Protein AF-0000000086678050 (afdb_homodimer)

pLDDT: mean 76.87, std 20.97, range [18.05, 96.56]

Organism: NCBI:txid175570

Nearest PDB structures (foldseek):
  5xap-assembly1_A  TM=6.882E-01  e=6.779E-23  Deinococcus radiodurans R1 = ATCC 13939 = DSM 20539
  3aqp-assembly1_A  TM=6.247E-01  e=2.984E-18  Thermus thermophilus HB8
  7rr7-assembly1_A  TM=3.342E-01  e=1.180E-07  Escherichia coli K-12
  8yr0-assembly1_C  TM=3.520E-01  e=4.865E-07  Acinetobacter baumannii
  4ziw-assembly1_C  TM=3.544E-01  e=8.418E-07  Escherichia coli K-12

Foldseek 3Di:
DDPPPPPPPLVVLQVVLVVVLCVLLCCCQVDDPNDLDFFADCLQQFWKKFKKFFDDLQRDFDDPVLVVVLQVLLVVLVVVVVFPPWDWDDDPGTMIMIITHDPDDPVVSVLSSFQFKKFKWFFDDKFFLPLVPPVPDPPPPDDPDPPDPPPPDDDDPDDPPPPPPDDPPPDPPDDDPPPPPPPSPRNPVLVVLQVVLCVQLPPLLVVLVPQQALVVCDDPNLVNCLSVLVDALCSLLSDAQRSCQNNSSNGLVSLVRHAWPSPNQQQDWHWAWDDDPRGIMITTTHGGQAILVQWAAKDWDQDPVQGIKIKTFGDPVRLVSQLVVQCVLCVVVPDPQVRQWMFIDTTRHTQDIDGRPDRDSGIDMGGHPDDPVRNVSSRSSSNSTRRPTGIDTDDMDGDRSVSSNVLVVVLVVVLVVLLVVLLVVCCVQQPQLSVLLVVLLVSLVSSLSSVSSSCCSPVVDHQYSLLSVLVSVLSVLLSVLSVLLSVQLLVQVLVPDQSLVSLVVSCVVSLVVLVVVLVVQLVVLVVQLVPPDDSSNSSSVSNNVSSVSSNSSCVSPSSSVSNVVSPPPVCRDCVRRSRDDPPPPVVVVVVPVPPVDDPPPPPD/DDPPPPPPPLVVLQVVLVVVLCVLLCCCQVDDPNDLDFFADCLQQFWKKFKKFFDDLQRDFDDPVLVVVLQVLLVVLVVVVVFPDWDWDDDPGTMIMIITHDDDDPVVSVLSSFQFKKFKWFFDDKDFLPLPPPVPDPPPPDDPDPPDPDPPDDDDPDDPDPPPPDPPPPDPPDDDPPPPPPPSPRNPVLVVLQVVLCVQLPPLLVVLVPQQALVVCDDPNLVNCLSVLVDALCSLLSDAQRSCQNNSSNGLVSLVRHAWPSPNQQQDWHWAWDDDPRGIMITTTHGGQAILVQWAAKDWDQDPVQGIKIKTFGDPVRLVSQLVLQCVLCVVVPDDQVRQWMFIDTTRHTQDIDGRPDRDSGIDMGGHPDDPVRNVSSRSSSNSTRRPTGIDTDDMDGDRSVSSNVLVVVLVVVLVVLLVVLLVVCCVQQPQLSVLLVVLLVSLVSSLSSVSSVCCSPVVQHQYSLLSVLVSVLSVLLSVLSVLLSVQLLVQVLVPDASLVSLVVSCVVSLVVLVVVLVVQLVVLVVQLVPPDDSSNSSSVSNNVSSVSSNSSCVSPSSSVSNVVSPPPVCRDCVRRSRDPPPPPVVVVVVPPPPVDDPPPPDD

Sequence (1208 aa):
MAAQPGQIKPSRYFVALALIIVALYGLVFFTGDKKPHPKLGLDLQGGTSMTLSARTPGGGAPSREQMEQARQIISERVDLSGVSEPSVTIDGTRNIVVQVAGSTDPDELRKLVQPAQLRFRKVLASTADSSGEDPEATASASPSGSASASASASPSASASSAAPSQSASASASGAPSGSPSASSTVDPEIQKLRESVVNKLGDVLSIAQQVQDPSQVTGETAAIFEPFKTLTGDEVAVLPAQMQYNIPQISCAKLNQRPPGSIVQPDQEVVACGEENGAPTKFMLDKASVVGEDVGDASFGTDPTNGWVVSLEFKGEGQNKWTKLTSDVYGDGTTPEEQRRVAIVLDNRVVSAPTIQGVIAGDAQIYGSFTKNDVDTLSRQLKYGSLPLSFKIESVDTVSATLGLAALEAGLLAGALGIGLVVLYCLFYYRALGLVVVASLLVSAAAVFASLVLLGRNFGYTLSLAGVAGFIVAIGITADSFVVFFERLKDEVKDGRTVRSAVPRAWSRARRTILSADTVLMLAAAVLYLLAVGGVKGFAFTLGMSTIIDVMVVFLFTHPLVALLSRANAFTSPRFSGLGNVRSDRSAAASATGRSGALRTKESMAAQPGQIKPSRYFVALALIIVALYGLVFFTGDKKPHPKLGLDLQGGTSMTLSARTPGGGAPSREQMEQARQIISERVDLSGVSEPSVTIDGTRNIVVQVAGSTDPDELRKLVQPAQLRFRKVLASTADSSGEDPEATASASPSGSASASASASPSASASSAAPSQSASASASGAPSGSPSASSTVDPEIQKLRESVVNKLGDVLSIAQQVQDPSQVTGETAAIFEPFKTLTGDEVAVLPAQMQYNIPQISCAKLNQRPPGSIVQPDQEVVACGEENGAPTKFMLDKASVVGEDVGDASFGTDPTNGWVVSLEFKGEGQNKWTKLTSDVYGDGTTPEEQRRVAIVLDNRVVSAPTIQGVIAGDAQIYGSFTKNDVDTLSRQLKYGSLPLSFKIESVDTVSATLGLAALEAGLLAGALGIGLVVLYCLFYYRALGLVVVASLLVSAAAVFASLVLLGRNFGYTLSLAGVAGFIVAIGITADSFVVFFERLKDEVKDGRTVRSAVPRAWSRARRTILSADTVLMLAAAVLYLLAVGGVKGFAFTLGMSTIIDVMVVFLFTHPLVALLSRANAFTSPRFSGLGNVRSDRSAAASATGRSGALRTKES

Secondary structure (DSSP, 8-state):
----TT---HHHHHHHHHHHHHHHHHHHHHSTT----PPBPHHHH-EEEEEEEEE-TTSPPPPHHHHHHHHHHHHHHHHHTT-SS-EEEEETTTEEEEEEESS--HHHHHHHHS---EEEEEEEEEEE--SS--TT---------------------------------------------------HHHHHHHHHHHHHHTTHHHHHHT---GGGS-GGGGGGGGGGGG--HHHHHTS-HHHHHH-TTS-HHHHHTSPTTTT--TTS-EEEEEEETTEEEEEEEEEEEEEGGGEEEEEEEEETTTEEEEEEEE-HHHHHHHHHHHHHHHGGGTS-GGG-BEEEEETTEEEE-PBP-S---S-EEEESS--HHHHHHHHHHHHS---SSEEEEEEEEEE-HHHHHHHHHHHHHHHHHHHHHHHHHHHHHHTHHHHHHHHHHHHHHHHHHHHHHHHHHHH---B-HHHHHHHHHHHHHHHHHHHHHHHHHHHHHHTT--HHHHHHHHHHHHHHHHHHHHHHHHHHHHHHHHH--THHHHHHHHHHHHHHHHHHHIIIIIHHHHHHHHHSGGGGSHHHH-----THHHHHHHHHHTT---------/----TT---HHHHHHHHHHHHHHHHHHHHHSTT----PPBPHHHH-EEEEEEEEE-TTSPPPPHHHHHHHHHHHHHHHHHTT-SS-EEEEETTTEEEEEEESS--HHHHHHHHS---EEEEEEEEEEE--SS--TT---------------------------------------------------HHHHHHHHHHHHHHTTHHHHHHT---GGGS-GGGGGGGGGGGG--HHHHHTS-HHHHHH-TTS-HHHHHTSPTTTT--TTS-EEEEEEETTEEEEEEEEEEEEEGGGEEEEEEEEETTTEEEEEEEE-HHHHHHHHHHHHHHHGGGTS-GGG-BEEEEETTEEEE-PBP-S---S-EEEESS--HHHHHHHHHHHHS---SSEEEEEEEEEE-HHHHHHHHHHHHHHHHHHHHHHHHHHHHHHTHHHHHHHHHHHHHHHHHHHHHHHHHHHH---B-HHHHHHHHHHHHHHHHHHHHHHHHHHHHHHTT--HHHHHHHHHHHHHHHHHHHHHHHHHHHHHHHHH--THHHHHHHHHHHHHHHHHHHIIIIIHHHHHHHHHSGGGGSHHHH-----THHHHHHHHHHTT---------

Radius of gyration: 39.39 Å; Cα contacts (8 Å, |Δi|>4): 1979; chains: 2; bounding box: 113×139×96 Å

Solvent-accessible surface area (backbone atoms only — not comparable to full-atom values): 64551 Å² total; per-residue (Å²): 136,72,77,65,89,81,65,79,62,43,62,60,36,43,48,51,48,49,49,51,48,48,50,41,47,44,48,36,52,72,36,90,86,41,56,91,62,57,39,64,18,46,70,32,57,6,10,35,37,34,34,30,34,60,42,43,94,56,57,52,83,61,54,70,66,55,49,52,51,37,42,51,45,44,45,52,53,46,52,71,69,64,53,52,75,66,46,61,44,77,50,84,74,45,31,37,36,40,34,37,46,48,93,62,55,68,68,59,53,51,62,61,65,48,34,52,36,36,33,36,18,44,41,74,45,75,45,72,56,74,54,75,70,64,85,77,61,71,84,68,84,70,79,85,73,84,80,79,82,78,80,82,80,77,84,82,82,86,72,88,68,86,65,82,73,81,77,80,77,74,81,77,75,79,74,82,76,76,71,72,79,67,76,75,68,71,24,67,66,58,53,51,41,51,50,48,47,45,68,69,41,49,71,47,50,63,57,46,70,67,49,86,44,42,83,70,54,48,80,77,54,40,63,68,44,52,62,51,58,73,54,48,23,65,45,55,55,71,46,56,41,63,48,52,60,24,37,56,53,49,29,54,69,45,59,61,49,26,52,56,46,70,59,59,59,41,87,39,62,34,60,33,33,28,70,54,96,79,32,56,25,38,32,37,28,42,44,36,72,34,49,36,83,28,45,56,39,40,42,60,50,78,38,97,87,56,38,36,28,31,40,35,36,54,31,78,70,31,37,54,36,43,25,48,50,33,35,60,41,23,39,92,70,69,44,55,70,89,52,10,26,43,28,37,26,49,50,61,29,32,59,33,63,52,68,52,89,50,69,46,79,68,68,50,72,50,49,42,100,48,49,70,69,50,30,52,50,48,19,52,40,44,41,70,42,37,43,87,51,22,51,39,82,37,30,41,38,35,32,30,44,65,54,6,44,52,49,48,52,32,46,52,48,27,39,52,50,30,50,50,51,47,46,51,50,35,33,71,63,30,33,51,54,19,54,52,48,50,54,45,51,51,53,45,50,52,50,51,51,38,48,45,28,47,38,17,74,73,70,64,45,49,48,31,66,45,23,52,51,22,48,40,52,36,49,27,54,46,49,29,51,50,43,48,38,49,50,39,31,40,49,37,32,68,73,67,41,52,60,61,66,17,45,65,57,24,44,67,55,32,51,54,42,45,51,53,34,49,48,40,38,40,49,35,21,51,35,34,39,73,45,38,65,72,59,51,20,44,19,18,48,37,36,35,51,44,52,54,48,38,55,50,41,45,65,27,41,45,49,32,49,51,55,54,43,38,68,37,71,75,50,72,39,37,87,49,30,49,37,73,79,62,68,66,62,62,64,53,56,61,58,55,69,63,62,76,56,82,79,72,75,75,81,117,136,73,77,66,89,80,64,77,62,42,63,60,34,43,49,51,47,50,49,51,49,50,50,42,48,43,48,37,52,73,36,91,87,41,56,92,62,58,40,65,18,46,68,32,57,6,10,34,37,35,35,30,34,60,42,42,92,57,57,52,82,62,53,71,66,54,50,52,49,37,44,52,47,46,43,52,53,47,53,70,69,66,52,51,74,68,44,64,45,75,51,84,74,46,29,38,36,41,34,36,46,49,95,62,56,68,66,59,52,52,62,61,64,47,33,54,36,35,33,37,19,44,41,75,43,74,46,73,55,74,54,72,70,63,84,76,61,70,83,70,84,71,78,84,73,84,80,79,84,79,80,81,80,76,85,82,80,88,80,83,71,88,67,84,74,81,74,82,76,77,83,78,77,82,75,80,77,76,71,73,80,68,76,75,67,73,23,68,66,59,53,52,41,50,50,49,47,45,70,70,40,49,71,48,51,65,56,46,68,70,47,84,44,44,82,72,53,46,78,79,54,40,62,68,44,51,62,52,58,73,54,48,21,63,44,56,56,72,46,57,41,62,48,54,60,23,38,56,52,48,29,56,70,44,59,60,49,27,53,56,47,69,59,60,60,41,87,40,60,35,58,34,32,30,69,54,98,80,31,55,24,37,32,38,28,40,43,35,71,35,48,35,83,29,45,55,41,40,43,61,49,77,38,95,85,57,38,36,27,30,41,36,36,55,30,78,72,31,37,53,36,44,25,47,50,33,36,62,40,24,39,91,68,70,43,54,70,90,53,10,25,43,29,37,27,48,50,61,28,31,59,35,64,53,67,50,90,52,68,47,78,66,68,50,72,51,47,41,98,48,48,71,69,50,30,52,52,49,19,51,41,44,41,70,42,39,41,87,51,22,50,38,81,36,31,41,38,35,32,31,45,66,56,6,44,53,51,47,52,32,46,53,48,26,42,51,49,30,51,50,51,48,46,50,51,36,32,72,64,30,35,51,56,19,54,51,50,50,53,45,51,51,52,46,50,52,50,50,50,40,48,45,30,46,38,16,74,75,70,65,45,49,48,30,66,45,22,52,51,21,48,41,52,36,50,27,55,47,49,29,51,50,43,48,37,48,48,40,31,40,50,37,35,68,74,67,42,52,60,60,67,16,44,65,56,24,43,68,54,30,50,55,41,45,52,54,35,49,47,41,40,41,49,36,21,52,35,33,39,74,46,38,64,73,57,51,21,45,18,18,47,36,38,36,51,45,51,54,49,37,54,50,40,45,66,27,42,44,49,30,50,52,56,54,43,40,69,37,71,74,50,72,39,39,88,47,30,50,37,75,80,63,67,66,64,60,63,55,59,60,62,58,68,63,65,74,60,79,81,72,74,72,82,123

Structure (mmCIF, N/CA/C/O backbone):
data_AF-0000000086678050-model_v1
#
loop_
_entity.id
_entity.type
_entity.pdbx_description
1 polymer 'Protein translocase subunit SecD'
#
loop_
_atom_site.group_PDB
_atom_site.id
_atom_site.type_symbol
_atom_site.label_atom_id
_atom_site.label_alt_id
_atom_site.label_comp_id
_atom_site.label_asym_id
_atom_site.label_entity_id
_atom_site.label_seq_id
_atom_site.pdbx_PDB_ins_code
_atom_site.Cartn_x
_atom_site.Cartn_y
_atom_site.Cartn_z
_atom_site.occupancy
_atom_site.B_iso_or_equiv
_atom_site.auth_seq_id
_atom_site.auth_comp_id
_atom_site.auth_asym_id
_atom_site.auth_atom_id
_atom_site.pdbx_PDB_model_num
ATOM 1 N N . MET A 1 1 ? -17.703 39.969 50.156 1 22.05 1 MET A N 1
ATOM 2 C CA . MET A 1 1 ? -16.688 40.344 49.188 1 22.05 1 MET A CA 1
ATOM 3 C C . MET A 1 1 ? -16.859 39.594 47.875 1 22.05 1 MET A C 1
ATOM 5 O O . MET A 1 1 ? -16.75 38.344 47.844 1 22.05 1 MET A O 1
ATOM 9 N N . ALA A 1 2 ? -17.672 40 47 1 28.95 2 ALA A N 1
ATOM 10 C CA . ALA A 1 2 ? -18.297 39.438 45.812 1 28.95 2 ALA A CA 1
ATOM 11 C C . ALA A 1 2 ? -17.234 39.031 44.781 1 28.95 2 ALA A C 1
ATOM 13 O O . ALA A 1 2 ? -16.25 39.75 44.594 1 28.95 2 ALA A O 1
ATOM 14 N N . ALA A 1 3 ? -17.234 37.844 44.531 1 39.56 3 ALA A N 1
ATOM 15 C CA . ALA A 1 3 ? -16.281 37.406 43.531 1 39.56 3 ALA A CA 1
ATOM 16 C C . ALA A 1 3 ? -16.297 38.344 42.312 1 39.56 3 ALA A C 1
ATOM 18 O O . ALA A 1 3 ? -17.344 38.688 41.781 1 39.56 3 ALA A O 1
ATOM 19 N N . GLN A 1 4 ? -15.492 39.219 42.25 1 33.66 4 GLN A N 1
ATOM 20 C CA . GLN A 1 4 ? -15.484 40.188 41.156 1 33.66 4 GLN A CA 1
ATOM 21 C C . GLN A 1 4 ? -15.727 39.5 39.812 1 33.66 4 GLN A C 1
ATOM 23 O O . GLN A 1 4 ? -15.273 38.375 39.594 1 33.66 4 GLN A O 1
ATOM 28 N N . PRO A 1 5 ? -16.75 39.719 38.969 1 43.19 5 PRO A N 1
ATOM 29 C CA . PRO A 1 5 ? -17.391 39.031 37.844 1 43.19 5 PRO A CA 1
ATOM 30 C C . PRO A 1 5 ? -16.391 38.375 36.875 1 43.19 5 PRO A C 1
ATOM 32 O O . PRO A 1 5 ? -16.703 37.406 36.219 1 43.19 5 PRO A O 1
ATOM 35 N N . GLY A 1 6 ? -15.203 38.969 36.5 1 44.44 6 GLY A N 1
ATOM 36 C CA . GLY A 1 6 ? -14.297 38.594 35.406 1 44.44 6 GLY A CA 1
ATOM 37 C C . GLY A 1 6 ? -13.32 37.5 35.812 1 44.44 6 GLY A C 1
ATOM 38 O O . GLY A 1 6 ? -12.359 37.25 35.094 1 44.44 6 GLY A O 1
ATOM 39 N N . GLN A 1 7 ? -13.141 37.188 37 1 50.31 7 GLN A N 1
ATOM 40 C CA . GLN A 1 7 ? -12.062 36.281 37.406 1 50.31 7 GLN A CA 1
ATOM 41 C C . GLN A 1 7 ? -12.336 34.844 36.938 1 50.31 7 GLN A C 1
ATOM 43 O O . GLN A 1 7 ? -13.336 34.25 37.375 1 50.31 7 GLN A O 1
ATOM 48 N N . ILE A 1 8 ? -11.891 34.469 35.75 1 62.12 8 ILE A N 1
ATOM 49 C CA . ILE A 1 8 ? -11.984 33.094 35.312 1 62.12 8 ILE A CA 1
ATOM 50 C C . ILE A 1 8 ? -11.539 32.156 36.438 1 62.12 8 ILE A C 1
ATOM 52 O O . ILE A 1 8 ? -10.5 32.375 37.062 1 62.12 8 ILE A O 1
ATOM 56 N N . LYS A 1 9 ? -12.539 31.453 37.094 1 71.94 9 LYS A N 1
ATOM 57 C CA . LYS A 1 9 ? -12.164 30.406 38.062 1 71.94 9 LYS A CA 1
ATOM 58 C C . LYS A 1 9 ? -11.523 29.219 37.344 1 71.94 9 LYS A C 1
ATOM 60 O O . LYS A 1 9 ? -12.219 28.344 36.844 1 71.94 9 LYS A O 1
ATOM 65 N N . PRO A 1 10 ? -10.203 29.156 37.188 1 80.44 10 PRO A N 1
ATOM 66 C CA . PRO A 1 10 ? -9.469 28.141 36.438 1 80.44 10 PRO A CA 1
ATOM 67 C C . PRO A 1 10 ? -9.836 26.719 36.875 1 80.44 10 PRO A C 1
ATOM 69 O O . PRO A 1 10 ? -9.789 25.797 36.062 1 80.44 10 PRO A O 1
ATOM 72 N N . SER A 1 11 ? -10.414 26.594 38.031 1 84.94 11 SER A N 1
ATOM 73 C CA . SER A 1 11 ? -10.727 25.266 38.562 1 84.94 11 SER A CA 1
ATOM 74 C C . SER A 1 11 ? -11.898 24.641 37.812 1 84.94 11 SER A C 1
ATOM 76 O O . SER A 1 11 ? -11.938 23.422 37.594 1 84.94 11 SER A O 1
ATOM 78 N N . ARG A 1 12 ? -12.82 25.469 37.375 1 85.69 12 ARG A N 1
ATOM 79 C CA . ARG A 1 12 ? -13.977 24.938 36.656 1 85.69 12 ARG A CA 1
ATOM 80 C C . ARG A 1 12 ? -13.562 24.344 35.312 1 85.69 12 ARG A C 1
ATOM 82 O O . ARG A 1 12 ? -14.109 23.328 34.875 1 85.69 12 ARG A O 1
ATOM 89 N N . TYR A 1 13 ? -12.594 24.984 34.625 1 87.62 13 TYR A N 1
ATOM 90 C CA . TYR A 1 13 ? -12.117 24.5 33.344 1 87.62 13 TYR A CA 1
ATOM 91 C C . TYR A 1 13 ? -11.344 23.188 33.531 1 87.62 13 TYR A C 1
ATOM 93 O O . TYR A 1 13 ? -11.492 22.266 32.719 1 87.62 13 TYR A O 1
ATOM 101 N N . PHE A 1 14 ? -10.555 23.078 34.594 1 89.31 14 PHE A N 1
ATOM 102 C CA . PHE A 1 14 ? -9.805 21.859 34.875 1 89.31 14 PHE A CA 1
ATOM 103 C C . PHE A 1 14 ? -10.75 20.703 35.188 1 89.31 14 PHE A C 1
ATOM 105 O O . PHE A 1 14 ? -10.516 19.578 34.75 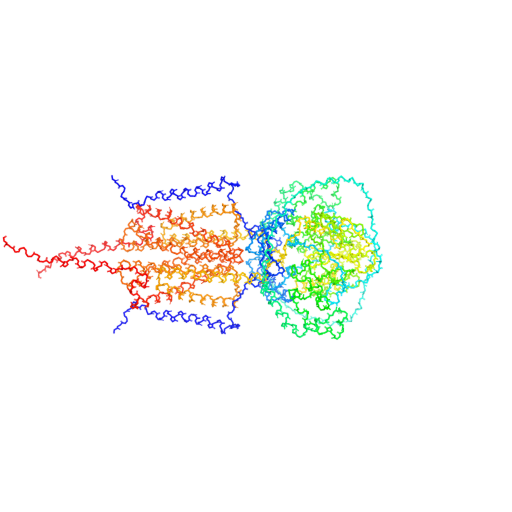1 89.31 14 PHE A O 1
ATOM 112 N N . VAL A 1 15 ? -11.781 21.062 35.906 1 87.62 15 VAL A N 1
ATOM 113 C CA . VAL A 1 15 ? -12.742 20.031 36.281 1 87.62 15 VAL A CA 1
ATOM 114 C C . VAL A 1 15 ? -13.492 19.547 35.031 1 87.62 15 VAL A C 1
ATOM 116 O O . VAL A 1 15 ? -13.742 18.344 34.875 1 87.62 15 VAL A O 1
ATOM 119 N N . ALA A 1 16 ? -13.836 20.5 34.156 1 89.19 16 ALA A N 1
ATOM 120 C CA . ALA A 1 16 ? -14.523 20.125 32.906 1 89.19 16 ALA A CA 1
ATOM 121 C C . ALA A 1 16 ? -13.648 19.203 32.062 1 89.19 16 ALA A C 1
ATOM 123 O O . ALA A 1 16 ? -14.133 18.203 31.531 1 89.19 16 ALA A O 1
ATOM 124 N N . LEU A 1 17 ? -12.391 19.531 31.906 1 90 17 LEU A N 1
ATOM 125 C CA . LEU A 1 17 ? -11.484 18.719 31.125 1 90 17 LEU A CA 1
ATOM 126 C C . LEU A 1 17 ? -11.266 17.359 31.781 1 90 17 LEU A C 1
ATOM 128 O O . LEU A 1 17 ? -11.211 16.328 31.094 1 90 17 LEU A O 1
ATOM 132 N N . ALA A 1 18 ? -11.078 17.391 33.094 1 90.31 18 ALA A N 1
ATOM 133 C CA . ALA A 1 18 ? -10.898 16.141 33.844 1 90.31 18 ALA A CA 1
ATOM 134 C C . ALA A 1 18 ? -12.109 15.227 33.656 1 90.31 18 ALA A C 1
ATOM 136 O O . ALA A 1 18 ? -11.961 14.008 33.531 1 90.31 18 ALA A O 1
ATOM 137 N N . LEU A 1 19 ? -13.258 15.875 33.656 1 90.25 19 LEU A N 1
ATOM 138 C CA . LEU A 1 19 ? -14.477 15.094 33.469 1 90.25 19 LEU A CA 1
ATOM 139 C C . LEU A 1 19 ? -14.516 14.484 32.062 1 90.25 19 LEU A C 1
ATOM 141 O O . LEU A 1 19 ? -14.961 13.344 31.906 1 90.25 19 LEU A O 1
ATOM 145 N N . ILE A 1 20 ? -14.07 15.242 31.094 1 91.25 20 ILE A N 1
ATOM 146 C CA . ILE A 1 20 ? -14.047 14.742 29.719 1 91.25 20 ILE A CA 1
ATOM 147 C C . ILE A 1 20 ? -13.07 13.578 29.609 1 91.25 20 ILE A C 1
ATOM 149 O O . ILE A 1 20 ? -13.383 12.547 29.016 1 91.25 20 ILE A O 1
ATOM 153 N N . ILE A 1 21 ? -11.898 13.703 30.234 1 91.88 21 ILE A N 1
ATOM 154 C CA . ILE A 1 21 ? -10.875 12.664 30.172 1 91.88 21 ILE A CA 1
ATOM 155 C C . ILE A 1 21 ? -11.359 11.422 30.922 1 91.88 21 ILE A C 1
ATOM 157 O O . ILE A 1 21 ? -11.188 10.297 30.453 1 91.88 21 ILE A O 1
ATOM 161 N N . VAL A 1 22 ? -11.961 11.656 32.094 1 91.44 22 VAL A N 1
ATOM 162 C CA . VAL A 1 22 ? -12.477 10.547 32.875 1 91.44 22 VAL A CA 1
ATOM 163 C C . VAL A 1 22 ? -13.594 9.844 32.125 1 91.44 22 VAL A C 1
ATOM 165 O O . VAL A 1 22 ? -13.695 8.609 32.156 1 91.44 22 VAL A O 1
ATOM 168 N N . ALA A 1 23 ? -14.406 10.68 31.484 1 91.81 23 ALA A N 1
ATOM 169 C CA . ALA A 1 23 ? -15.469 10.094 30.672 1 91.81 23 ALA A CA 1
ATOM 170 C C . ALA A 1 23 ? -14.898 9.266 29.531 1 91.81 23 ALA A C 1
ATOM 172 O O . ALA A 1 23 ? -15.391 8.172 29.234 1 91.81 23 ALA A O 1
ATOM 173 N N . LEU A 1 24 ? -13.875 9.75 28.875 1 91.44 24 LEU A N 1
ATOM 174 C CA . LEU A 1 24 ? -13.258 9.039 27.766 1 91.44 24 LEU A CA 1
ATOM 175 C C . LEU A 1 24 ? -12.633 7.734 28.234 1 91.44 24 LEU A C 1
ATOM 177 O O . LEU A 1 24 ? -12.852 6.68 27.641 1 91.44 24 LEU A O 1
ATOM 181 N N . TYR A 1 25 ? -11.938 7.797 29.312 1 92.06 25 TYR A N 1
ATOM 182 C CA . TYR A 1 25 ? -11.266 6.598 29.812 1 92.06 25 TYR A CA 1
ATOM 183 C C . TYR A 1 25 ? -12.25 5.66 30.5 1 92.06 25 TYR A C 1
ATOM 185 O O . TYR A 1 25 ? -12.039 4.449 30.531 1 92.06 25 TYR A O 1
ATOM 193 N N . GLY A 1 26 ? -13.234 6.289 31.062 1 90.44 26 GLY A N 1
ATOM 194 C CA . GLY A 1 26 ? -14.32 5.441 31.547 1 90.44 26 GLY A CA 1
ATOM 195 C C . GLY A 1 26 ? -14.961 4.617 30.438 1 90.44 26 GLY A C 1
ATOM 196 O O . GLY A 1 26 ? -15.234 3.43 30.625 1 90.44 26 GLY A O 1
ATOM 197 N N . LEU A 1 27 ? -15.148 5.273 29.328 1 88.62 27 LEU A N 1
ATOM 198 C CA . LEU A 1 27 ? -15.711 4.574 28.172 1 88.62 27 LEU A CA 1
ATOM 199 C C . LEU A 1 27 ? -14.75 3.518 27.641 1 88.62 27 LEU A C 1
ATOM 201 O O . LEU A 1 27 ? -15.172 2.471 27.156 1 88.62 27 LEU A O 1
ATOM 205 N N . VAL A 1 28 ? -13.5 3.715 27.719 1 87.25 28 VAL A N 1
ATOM 206 C CA . VAL A 1 28 ? -12.484 2.787 27.234 1 87.25 28 VAL A CA 1
ATOM 207 C C . VAL A 1 28 ? -12.469 1.536 28.109 1 87.25 28 VAL A C 1
ATOM 209 O O . VAL A 1 28 ? -12.422 0.415 27.594 1 87.25 28 VAL A O 1
ATOM 212 N N . PHE A 1 29 ? -12.586 1.696 29.438 1 90 29 PHE A N 1
ATOM 213 C CA . PHE A 1 29 ? -12.383 0.572 30.344 1 90 29 PHE A CA 1
ATOM 214 C C . PHE A 1 29 ? -13.711 -0.073 30.719 1 90 29 PHE A C 1
ATOM 216 O O . PHE A 1 29 ? -13.75 -1.218 31.172 1 90 29 PHE A O 1
ATOM 223 N N . PHE A 1 30 ? -14.789 0.607 30.5 1 87 30 PHE A N 1
ATOM 224 C CA . PHE A 1 30 ? -16.047 0.048 30.969 1 87 30 PHE A CA 1
ATOM 225 C C . PHE A 1 30 ? -16.906 -0.389 29.781 1 87 30 PHE A C 1
ATOM 227 O O . PHE A 1 30 ? -17.953 -1.011 29.969 1 87 30 PHE A O 1
ATOM 234 N N . THR A 1 31 ? -16.516 -0.011 28.641 1 81.94 31 THR A N 1
ATOM 235 C CA . THR A 1 31 ? -17.297 -0.422 27.484 1 81.94 31 THR A CA 1
ATOM 236 C C . THR A 1 31 ? -16.469 -1.312 26.562 1 81.94 31 THR A C 1
ATOM 238 O O . THR A 1 31 ? -15.242 -1.281 26.594 1 81.94 31 THR A O 1
ATOM 241 N N . GLY A 1 32 ? -17.156 -2.238 25.875 1 77.94 32 GLY A N 1
ATOM 242 C CA . GLY A 1 32 ? -16.531 -3.09 24.891 1 77.94 32 GLY A CA 1
ATOM 243 C C . GLY A 1 32 ? -15.641 -4.16 25.5 1 77.94 32 GLY A C 1
ATOM 244 O O . GLY A 1 32 ? -16.031 -4.832 26.453 1 77.94 32 GLY A O 1
ATOM 245 N N . ASP A 1 33 ? -14.414 -4.324 25.062 1 76.75 33 ASP A N 1
ATOM 246 C CA . ASP A 1 33 ? -13.5 -5.363 25.531 1 76.75 33 ASP A CA 1
ATOM 247 C C . ASP A 1 33 ? -12.68 -4.879 26.719 1 76.75 33 ASP A C 1
ATOM 249 O O . ASP A 1 33 ? -11.906 -5.645 27.297 1 76.75 33 ASP A O 1
ATOM 253 N N . LYS A 1 34 ? -12.859 -3.594 27.203 1 80.56 34 LYS A N 1
ATOM 254 C CA . LYS A 1 34 ? -12.297 -2.98 28.391 1 80.56 34 LYS A CA 1
ATOM 255 C C . LYS A 1 34 ? -10.773 -2.924 28.328 1 80.56 34 LYS A C 1
ATOM 257 O O . LYS A 1 34 ? -10.102 -2.812 29.344 1 80.56 34 LYS A O 1
ATOM 262 N N . LYS A 1 35 ? -10.234 -3.189 27.141 1 85.5 35 LYS A N 1
ATOM 263 C CA . LYS A 1 35 ? -8.789 -3.104 26.969 1 85.5 35 LYS A CA 1
ATOM 264 C C . LYS A 1 35 ? -8.398 -1.847 26.188 1 85.5 35 LYS A C 1
ATOM 266 O O . LYS A 1 35 ? -9.094 -1.454 25.25 1 85.5 35 LYS A O 1
ATOM 271 N N . PRO A 1 36 ? -7.371 -1.271 26.562 1 86.31 36 PRO A N 1
ATOM 272 C CA . PRO A 1 36 ? -6.934 -0.043 25.906 1 86.31 36 PRO A CA 1
ATOM 273 C C . PRO A 1 36 ? -6.031 -0.314 24.703 1 86.31 36 PRO A C 1
ATOM 275 O O . PRO A 1 36 ? -4.871 0.108 24.688 1 86.31 36 PRO A O 1
ATOM 278 N N . HIS A 1 37 ? -6.508 -1.099 23.734 1 85 37 HIS A N 1
ATOM 279 C CA . HIS A 1 37 ? -5.73 -1.395 22.547 1 85 37 HIS A CA 1
ATOM 280 C C . HIS A 1 37 ? -6.398 -0.825 21.297 1 85 37 HIS A C 1
ATOM 282 O O . HIS A 1 37 ? -7.484 -1.266 20.906 1 85 37 HIS A O 1
ATOM 288 N N . PRO A 1 38 ? -5.746 0.083 20.734 1 85.31 38 PRO A N 1
ATOM 289 C CA . PRO A 1 38 ? -6.305 0.578 19.469 1 85.31 38 PRO A CA 1
ATOM 290 C C . PRO A 1 38 ? -6.207 -0.446 18.344 1 85.31 38 PRO A C 1
ATOM 292 O O . PRO A 1 38 ? -5.289 -1.266 18.328 1 85.31 38 PRO A O 1
ATOM 295 N N . LYS A 1 39 ? -7.152 -0.481 17.484 1 85.38 39 LYS A N 1
ATOM 296 C CA . LYS A 1 39 ? -7.105 -1.357 16.312 1 85.38 39 LYS A CA 1
ATOM 297 C C . LYS A 1 39 ? -6.07 -0.874 15.305 1 85.38 39 LYS A C 1
ATOM 299 O O . LYS A 1 39 ? -6.074 0.295 14.906 1 85.38 39 LYS A O 1
ATOM 304 N N . LEU A 1 40 ? -5.203 -1.75 15.039 1 86.88 40 LEU A N 1
ATOM 305 C CA . LEU A 1 40 ? -4.129 -1.396 14.117 1 86.88 40 LEU A CA 1
ATOM 306 C C . LEU A 1 40 ? -4.508 -1.747 12.68 1 86.88 40 LEU A C 1
ATOM 308 O O . LEU A 1 40 ? -5.242 -2.709 12.445 1 86.88 40 LEU A O 1
ATOM 312 N N . GLY A 1 41 ? -4.074 -0.919 11.812 1 85 41 GLY A N 1
ATOM 313 C CA . GLY A 1 41 ? -4.258 -1.206 10.398 1 85 41 GLY A CA 1
ATOM 314 C C . GLY A 1 41 ? -3.391 -2.346 9.906 1 85 41 GLY A C 1
ATOM 315 O O . GLY A 1 41 ? -2.443 -2.752 10.578 1 85 41 GLY A O 1
ATOM 316 N N . LEU A 1 42 ? -3.623 -2.807 8.758 1 83.62 42 LEU A N 1
ATOM 317 C CA . LEU A 1 42 ? -2.912 -3.943 8.18 1 83.62 42 LEU A CA 1
ATOM 318 C C . LEU A 1 42 ? -1.464 -3.578 7.871 1 83.62 42 LEU A C 1
ATOM 320 O O . LEU A 1 42 ? -0.585 -4.441 7.883 1 83.62 42 LEU A O 1
ATOM 324 N N . ASP A 1 43 ? -1.251 -2.369 7.562 1 84.81 43 ASP A N 1
ATOM 325 C CA . ASP A 1 43 ? 0.109 -1.914 7.293 1 84.81 43 ASP A CA 1
ATOM 326 C C . ASP A 1 43 ? 0.98 -2.014 8.547 1 84.81 43 ASP A C 1
ATOM 328 O O . ASP A 1 43 ? 2.209 -2 8.453 1 84.81 43 ASP A O 1
ATOM 332 N N . LEU A 1 44 ? 0.372 -2.139 9.711 1 86.38 44 LEU A N 1
ATOM 333 C CA . LEU A 1 44 ? 1.118 -2.23 10.961 1 86.38 44 LEU A CA 1
ATOM 334 C C . LEU A 1 44 ? 1.089 -3.654 11.5 1 86.38 44 LEU A C 1
ATOM 336 O O . LEU A 1 44 ? 2.053 -4.105 12.125 1 86.38 44 LEU A O 1
ATOM 340 N N . GLN A 1 45 ? 0.046 -4.301 11.297 1 85.5 45 GLN A N 1
ATOM 341 C CA . GLN A 1 45 ? -0.088 -5.648 11.844 1 85.5 45 GLN A CA 1
ATOM 342 C C . GLN A 1 45 ? 0.315 -6.699 10.812 1 85.5 45 GLN A C 1
ATOM 344 O O . GLN A 1 45 ? 0.624 -7.84 11.164 1 85.5 45 GLN A O 1
ATOM 349 N N . GLY A 1 46 ? 0.292 -6.293 9.609 1 86.88 46 GLY A N 1
ATOM 350 C CA . GLY A 1 46 ? 0.526 -7.246 8.531 1 86.88 46 GLY A CA 1
ATOM 351 C C . GLY A 1 46 ? -0.751 -7.852 7.984 1 86.88 46 GLY A C 1
ATOM 352 O O . GLY A 1 46 ? -1.709 -8.078 8.727 1 86.88 46 GLY A O 1
ATOM 353 N N . GLY A 1 47 ? -0.768 -8.031 6.73 1 89 47 GLY A N 1
ATOM 354 C CA . GLY A 1 47 ? -1.937 -8.609 6.086 1 89 47 GLY A CA 1
ATOM 355 C C . GLY A 1 47 ? -2.061 -8.234 4.621 1 89 47 GLY A C 1
ATOM 356 O O . GLY A 1 47 ? -1.086 -7.809 4 1 89 47 GLY A O 1
ATOM 357 N N . THR A 1 48 ? -3.197 -8.625 4.031 1 89.69 48 THR A N 1
ATOM 358 C CA . THR A 1 48 ? -3.455 -8.359 2.623 1 89.69 48 THR A CA 1
ATOM 359 C C . THR A 1 48 ? -4.715 -7.516 2.455 1 89.69 48 THR A C 1
ATOM 361 O O . THR A 1 48 ? -5.711 -7.738 3.145 1 89.69 48 THR A O 1
ATOM 364 N N . SER A 1 49 ? -4.555 -6.492 1.734 1 89.56 49 SER A N 1
ATOM 365 C CA . SER A 1 49 ? -5.691 -5.645 1.389 1 89.56 49 SER A CA 1
ATOM 366 C C . SER A 1 49 ? -5.922 -5.613 -0.118 1 89.56 49 SER A C 1
ATOM 368 O O . SER A 1 49 ? -4.973 -5.469 -0.893 1 89.56 49 SER A O 1
ATOM 370 N N . MET A 1 50 ? -7.172 -5.844 -0.53 1 91.06 50 MET A N 1
ATOM 371 C CA . MET A 1 50 ? -7.539 -5.828 -1.943 1 91.06 50 MET A CA 1
ATOM 372 C C . MET A 1 50 ? -8.68 -4.848 -2.199 1 91.06 50 MET A C 1
ATOM 374 O O . MET A 1 50 ? -9.641 -4.793 -1.427 1 91.06 50 MET A O 1
ATOM 378 N N . THR A 1 51 ? -8.484 -4.066 -3.18 1 90.25 51 THR A N 1
ATOM 379 C CA . THR A 1 51 ? -9.555 -3.164 -3.59 1 90.25 51 THR A CA 1
ATOM 380 C C . THR A 1 51 ? -10.211 -3.65 -4.879 1 90.25 51 THR A C 1
ATOM 382 O O . THR A 1 51 ? -9.531 -3.846 -5.891 1 90.25 51 THR A O 1
ATOM 385 N N . LEU A 1 52 ? -11.484 -3.822 -4.801 1 91.56 52 LEU A N 1
ATOM 386 C CA . LEU A 1 52 ? -12.281 -4.285 -5.938 1 91.56 52 LEU A CA 1
ATOM 387 C C . LEU A 1 52 ? -13.148 -3.164 -6.484 1 91.56 52 LEU A C 1
ATOM 389 O O . LEU A 1 52 ? -13.734 -2.393 -5.719 1 91.56 52 LEU A O 1
ATOM 393 N N . SER A 1 53 ? -13.164 -3.035 -7.785 1 89.31 53 SER A N 1
ATOM 394 C CA . SER A 1 53 ? -14.031 -2.059 -8.43 1 89.31 53 SER A CA 1
ATOM 395 C C . SER A 1 53 ? -15.141 -2.742 -9.227 1 89.31 53 SER A C 1
ATOM 397 O O . SER A 1 53 ? -14.867 -3.617 -10.055 1 89.31 53 SER A O 1
ATOM 399 N N . ALA A 1 54 ? -16.297 -2.297 -8.945 1 88.88 54 ALA A N 1
ATOM 400 C CA . ALA A 1 54 ? -17.453 -2.904 -9.602 1 88.88 54 ALA A CA 1
ATOM 401 C C . ALA A 1 54 ? -17.547 -2.453 -11.055 1 88.88 54 ALA A C 1
ATOM 403 O O . ALA A 1 54 ? -17.328 -1.278 -11.367 1 88.88 54 ALA A O 1
ATOM 404 N N . ARG A 1 55 ? -17.781 -3.508 -11.836 1 82.94 55 ARG A N 1
ATOM 405 C CA . ARG A 1 55 ? -18.016 -3.223 -13.25 1 82.94 55 ARG A CA 1
ATOM 406 C C . ARG A 1 55 ? -19.453 -3.559 -13.648 1 82.94 55 ARG A C 1
ATOM 408 O O . ARG A 1 55 ? -19.953 -4.641 -13.336 1 82.94 55 ARG A O 1
ATOM 415 N N . THR A 1 56 ? -20.062 -2.562 -14.211 1 77.06 56 THR A N 1
ATOM 416 C CA . THR A 1 56 ? -21.406 -2.783 -14.711 1 77.06 56 THR A CA 1
ATOM 417 C C . THR A 1 56 ? -21.438 -2.811 -16.234 1 77.06 56 THR A C 1
ATOM 419 O O . THR A 1 56 ? -20.641 -2.115 -16.891 1 77.06 56 THR A O 1
ATOM 422 N N . PRO A 1 57 ? -22.125 -3.766 -16.891 1 67.31 57 PRO A N 1
ATOM 423 C CA . PRO A 1 57 ? -22.172 -3.875 -18.344 1 67.31 57 PRO A CA 1
ATOM 424 C C . PRO A 1 57 ? -22.469 -2.541 -19.031 1 67.31 57 PRO A C 1
ATOM 426 O O . PRO A 1 57 ? -21.938 -2.262 -20.109 1 67.31 57 PRO A O 1
ATOM 429 N N . GLY A 1 58 ? -23.016 -1.55 -18.422 1 62.56 58 GLY A N 1
ATOM 430 C CA . GLY A 1 58 ? -23.344 -0.249 -18.984 1 62.56 58 GLY A CA 1
ATOM 431 C C . GLY A 1 58 ? -22.5 0.876 -18.422 1 62.56 58 GLY A C 1
ATOM 432 O O . GLY A 1 58 ? -22.656 2.031 -18.828 1 62.56 58 GLY A O 1
ATOM 433 N N . GLY A 1 59 ? -21.5 0.447 -17.781 1 66.44 59 GLY A N 1
ATOM 434 C CA . GLY A 1 59 ? -20.562 1.424 -17.234 1 66.44 59 GLY A CA 1
ATOM 435 C C . GLY A 1 59 ? -21.188 2.281 -16.156 1 66.44 59 GLY A C 1
ATOM 436 O O . GLY A 1 59 ? -20.531 3.188 -15.625 1 66.44 59 GLY A O 1
ATOM 437 N N . GLY A 1 60 ? -22.469 2.148 -15.922 1 69.06 60 GLY A N 1
ATOM 438 C CA . GLY A 1 60 ? -23.125 2.955 -14.898 1 69.06 60 GLY A CA 1
ATOM 439 C C . GLY A 1 60 ? -22.719 2.57 -13.484 1 69.06 60 GLY A C 1
ATOM 440 O O . GLY A 1 60 ? -22.016 1.573 -13.289 1 69.06 60 GLY A O 1
ATOM 441 N N . ALA A 1 61 ? -23.016 3.469 -12.555 1 78.25 61 ALA A N 1
ATOM 442 C CA . ALA A 1 61 ? -22.719 3.197 -11.148 1 78.25 61 ALA A CA 1
ATOM 443 C C . ALA A 1 61 ? -23.562 2.047 -10.625 1 78.25 61 ALA A C 1
ATOM 445 O O . ALA A 1 61 ? -24.75 1.943 -10.953 1 78.25 61 ALA A O 1
ATOM 446 N N . PRO A 1 62 ? -22.938 1.175 -9.906 1 85.88 62 PRO A N 1
ATOM 447 C CA . PRO A 1 62 ? -23.703 0.085 -9.305 1 85.88 62 PRO A CA 1
ATOM 448 C C . PRO A 1 62 ? -24.688 0.574 -8.234 1 85.88 62 PRO A C 1
ATOM 450 O O . PRO A 1 62 ? -24.516 1.67 -7.691 1 85.88 62 PRO A O 1
ATOM 453 N N . SER A 1 63 ? -25.734 -0.147 -8.07 1 86.56 63 SER A N 1
ATOM 454 C CA . SER A 1 63 ? -26.688 0.201 -7.031 1 86.56 63 SER A CA 1
ATOM 455 C C . SER A 1 63 ? -26.125 -0.095 -5.645 1 86.56 63 SER A C 1
ATOM 457 O O . SER A 1 63 ? -25.281 -0.978 -5.484 1 86.56 63 SER A O 1
ATOM 459 N N . ARG A 1 64 ? -26.578 0.675 -4.723 1 89.44 64 ARG A N 1
ATOM 460 C CA . ARG A 1 64 ? -26.125 0.49 -3.35 1 89.44 64 ARG A CA 1
ATOM 461 C C . ARG A 1 64 ? -26.547 -0.877 -2.814 1 89.44 64 ARG A C 1
ATOM 463 O O . ARG A 1 64 ? -25.812 -1.489 -2.029 1 89.44 64 ARG A O 1
ATOM 470 N N . GLU A 1 65 ? -27.656 -1.31 -3.25 1 90.19 65 GLU A N 1
ATOM 471 C CA . GLU A 1 65 ? -28.141 -2.609 -2.803 1 90.19 65 GLU A CA 1
ATOM 472 C C . GLU A 1 65 ? -27.266 -3.74 -3.322 1 90.19 65 GLU A C 1
ATOM 474 O O . GLU A 1 65 ? -26.953 -4.684 -2.588 1 90.19 65 GLU A O 1
ATOM 479 N N . GLN A 1 66 ? -26.906 -3.613 -4.512 1 88 66 GLN A N 1
ATOM 480 C CA . GLN A 1 66 ? -26.031 -4.621 -5.102 1 88 66 GLN A CA 1
ATOM 481 C C . GLN A 1 66 ? -24.656 -4.621 -4.438 1 88 66 GLN A C 1
ATOM 483 O O . GLN A 1 66 ? -24.047 -5.68 -4.238 1 88 66 GLN A O 1
ATOM 488 N N . MET A 1 67 ? -24.25 -3.436 -4.125 1 92.75 67 MET A N 1
ATOM 489 C CA . MET A 1 67 ? -22.953 -3.316 -3.482 1 92.75 67 MET A CA 1
ATOM 490 C C . MET A 1 67 ? -22.984 -3.914 -2.08 1 92.75 67 MET A C 1
ATOM 492 O O . MET A 1 67 ? -22.031 -4.598 -1.674 1 92.75 67 MET A O 1
ATOM 496 N N . GLU A 1 68 ? -24.031 -3.686 -1.397 1 92.75 68 GLU A N 1
ATOM 497 C CA . GLU A 1 68 ? -24.141 -4.238 -0.051 1 92.75 68 GLU A CA 1
ATOM 498 C C . GLU A 1 68 ? -24.281 -5.758 -0.088 1 92.75 68 GLU A C 1
ATOM 500 O O . GLU A 1 68 ? -23.781 -6.453 0.792 1 92.75 68 GLU A O 1
ATOM 505 N N . GLN A 1 69 ? -24.969 -6.184 -1.01 1 88.62 69 GLN A N 1
ATOM 506 C CA . GLN A 1 69 ? -25.094 -7.625 -1.169 1 88.62 69 GLN A CA 1
ATOM 507 C C . GLN A 1 69 ? -23.75 -8.266 -1.496 1 88.62 69 GLN A C 1
ATOM 509 O O . GLN A 1 69 ? -23.422 -9.328 -0.963 1 88.62 69 GLN A O 1
ATOM 514 N N . ALA A 1 70 ? -23.078 -7.648 -2.387 1 90.44 70 ALA A N 1
ATOM 515 C CA . ALA A 1 70 ? -21.75 -8.148 -2.734 1 90.44 70 ALA A CA 1
ATOM 516 C C . ALA A 1 70 ? -20.828 -8.156 -1.518 1 90.44 70 ALA A C 1
ATOM 518 O O . ALA A 1 70 ? -20.078 -9.109 -1.299 1 90.44 70 ALA A O 1
ATOM 519 N N . ARG A 1 71 ? -20.859 -7.09 -0.786 1 92.31 71 ARG A N 1
ATOM 520 C CA . ARG A 1 71 ? -20.047 -7.004 0.422 1 92.31 71 ARG A CA 1
ATOM 521 C C . ARG A 1 71 ? -20.359 -8.156 1.373 1 92.31 71 ARG A C 1
ATOM 523 O O . ARG A 1 71 ? -19.438 -8.766 1.928 1 92.31 71 ARG A O 1
ATOM 530 N N . GLN A 1 72 ? -21.609 -8.469 1.586 1 88.62 72 GLN A N 1
ATOM 531 C CA . GLN A 1 72 ? -22.031 -9.531 2.49 1 88.62 72 GLN A CA 1
ATOM 532 C C . GLN A 1 72 ? -21.562 -10.898 1.995 1 88.62 72 GLN A C 1
ATOM 534 O O . GLN A 1 72 ? -21.094 -11.719 2.783 1 88.62 72 GLN A O 1
ATOM 539 N N . ILE A 1 73 ? -21.703 -11.102 0.757 1 86.19 73 ILE A N 1
ATOM 540 C CA . ILE A 1 73 ? -21.297 -12.375 0.174 1 86.19 73 ILE A CA 1
ATOM 541 C C . ILE A 1 73 ? -19.781 -12.562 0.331 1 86.19 73 ILE A C 1
ATOM 543 O O . ILE A 1 73 ? -19.328 -13.633 0.736 1 86.19 73 ILE A O 1
ATOM 547 N N . ILE A 1 74 ? -19.047 -11.508 -0.017 1 88.69 74 ILE A N 1
ATOM 548 C CA . ILE A 1 74 ? -17.594 -11.578 0.085 1 88.69 74 ILE A CA 1
ATOM 549 C C . ILE A 1 74 ? -17.188 -11.812 1.538 1 88.69 74 ILE A C 1
ATOM 551 O O . ILE A 1 74 ? -16.281 -12.609 1.816 1 88.69 74 ILE A O 1
ATOM 555 N N . SER A 1 75 ? -17.891 -11.148 2.426 1 88.25 75 SER A N 1
ATOM 556 C CA . SER A 1 75 ? -17.594 -11.312 3.846 1 88.25 75 SER A CA 1
ATOM 557 C C . SER A 1 75 ? -17.812 -12.75 4.293 1 88.25 75 SER A C 1
ATOM 559 O O . SER A 1 75 ? -17.031 -13.297 5.066 1 88.25 75 SER A O 1
ATOM 561 N N . GLU A 1 76 ? -18.828 -13.352 3.857 1 83.88 76 GLU A N 1
ATOM 562 C CA . GLU A 1 76 ? -19.141 -14.727 4.211 1 83.88 76 GLU A CA 1
ATOM 563 C C . GLU A 1 76 ? -18.125 -15.695 3.613 1 83.88 76 GLU A C 1
ATOM 565 O O . GLU A 1 76 ? -17.719 -16.656 4.27 1 83.88 76 GLU A O 1
ATOM 570 N N . ARG A 1 77 ? -17.75 -15.398 2.418 1 80.19 77 ARG A N 1
ATOM 571 C CA . ARG A 1 77 ? -16.781 -16.25 1.744 1 80.19 77 ARG A CA 1
ATOM 572 C C . ARG A 1 77 ? -15.422 -16.203 2.447 1 80.19 77 ARG A C 1
ATOM 574 O O . ARG A 1 77 ? -14.766 -17.234 2.617 1 80.19 77 ARG A O 1
ATOM 581 N N . VAL A 1 78 ? -15.07 -15.078 2.807 1 83.94 78 VAL A N 1
ATOM 582 C CA . VAL A 1 78 ? -13.766 -14.891 3.436 1 83.94 78 VAL A CA 1
ATOM 583 C C . VAL A 1 78 ? -13.789 -15.461 4.852 1 83.94 78 VAL A C 1
ATOM 585 O O . VAL A 1 78 ? -12.805 -16.062 5.301 1 83.94 78 VAL A O 1
ATOM 588 N N . ASP A 1 79 ? -14.828 -15.328 5.535 1 80.12 79 ASP A N 1
ATOM 589 C CA . ASP A 1 79 ? -14.969 -15.828 6.898 1 80.12 79 ASP A CA 1
ATOM 590 C C . ASP A 1 79 ? -14.891 -17.344 6.938 1 80.12 79 ASP A C 1
ATOM 592 O O . ASP A 1 79 ? -14.32 -17.922 7.871 1 80.12 79 ASP A O 1
ATOM 596 N N . LEU A 1 80 ? -15.398 -17.922 6.027 1 75.06 80 LEU A N 1
ATOM 597 C CA . LEU A 1 80 ? -15.453 -19.375 5.996 1 75.06 80 LEU A CA 1
ATOM 598 C C . LEU A 1 80 ? -14.078 -19.969 5.68 1 75.06 80 LEU A C 1
ATOM 600 O O . LEU A 1 80 ? -13.805 -21.125 6.004 1 75.06 80 LEU A O 1
ATOM 604 N N . SER A 1 81 ? -13.305 -19.141 5.086 1 72.12 81 SER A N 1
ATOM 605 C CA . SER A 1 81 ? -11.977 -19.641 4.738 1 72.12 81 SER A CA 1
ATOM 606 C C . SER A 1 81 ? -11.07 -19.703 5.961 1 72.12 81 SER A C 1
ATOM 608 O O . SER A 1 81 ? -9.961 -20.234 5.895 1 72.12 81 SER A O 1
ATOM 610 N N . GLY A 1 82 ? -11.531 -19.266 7.066 1 67.5 82 GLY A N 1
ATOM 611 C CA . GLY A 1 82 ? -10.781 -19.375 8.312 1 67.5 82 GLY A CA 1
ATOM 612 C C . GLY A 1 82 ? -9.781 -18.25 8.516 1 67.5 82 GLY A C 1
ATOM 613 O O . GLY A 1 82 ? -8.906 -18.344 9.375 1 67.5 82 GLY A O 1
ATOM 614 N N . VAL A 1 83 ? -9.93 -17.344 7.652 1 64 83 VAL A N 1
ATOM 615 C CA . VAL A 1 83 ? -9 -16.234 7.801 1 64 83 VAL A CA 1
ATOM 616 C C . VAL A 1 83 ? -9.414 -15.375 8.992 1 64 83 VAL A C 1
ATOM 618 O O . VAL A 1 83 ? -10.594 -15.297 9.328 1 64 83 VAL A O 1
ATOM 621 N N . SER A 1 84 ? -8.445 -14.961 9.719 1 64.69 84 SER A N 1
ATOM 622 C CA . SER A 1 84 ? -8.68 -14.219 10.945 1 64.69 84 SER A CA 1
ATOM 623 C C . SER A 1 84 ? -9.117 -12.789 10.648 1 64.69 84 SER A C 1
ATOM 625 O O . SER A 1 84 ? -8.438 -12.062 9.922 1 64.69 84 SER A O 1
ATOM 627 N N . GLU A 1 85 ? -10.266 -12.352 11.141 1 68.38 85 GLU A N 1
ATOM 628 C CA . GLU A 1 85 ? -10.828 -11.008 11.289 1 68.38 85 GLU A CA 1
ATOM 629 C C . GLU A 1 85 ? -10.875 -10.281 9.945 1 68.38 85 GLU A C 1
ATOM 631 O O . GLU A 1 85 ? -10.25 -9.227 9.781 1 68.38 85 GLU A O 1
ATOM 636 N N . PRO A 1 86 ? -11.586 -10.82 8.977 1 79.31 86 PRO A N 1
ATOM 637 C CA . PRO A 1 86 ? -11.727 -10.094 7.711 1 79.31 86 PRO A CA 1
ATOM 638 C C . PRO A 1 86 ? -12.594 -8.844 7.844 1 79.31 86 PRO A C 1
ATOM 640 O O . PRO A 1 86 ? -13.484 -8.797 8.688 1 79.31 86 PRO A O 1
ATOM 643 N N . SER A 1 87 ? -12.094 -7.766 7.262 1 83.19 87 SER A N 1
ATOM 644 C CA . SER A 1 87 ? -12.891 -6.547 7.156 1 83.19 87 SER A CA 1
ATOM 645 C C . SER A 1 87 ? -13.211 -6.219 5.703 1 83.19 87 SER A C 1
ATOM 647 O O . SER A 1 87 ? -12.312 -6.062 4.883 1 83.19 87 SER A O 1
ATOM 649 N N . VAL A 1 88 ? -14.539 -6.301 5.387 1 88.31 88 VAL A N 1
ATOM 650 C CA . VAL A 1 88 ? -15 -5.957 4.047 1 88.31 88 VAL A CA 1
ATOM 651 C C . VAL A 1 88 ? -15.836 -4.68 4.098 1 88.31 88 VAL A C 1
ATOM 653 O O . VAL A 1 88 ? -16.875 -4.637 4.754 1 88.31 88 VAL A O 1
ATOM 656 N N . THR A 1 89 ? -15.391 -3.656 3.461 1 87.19 89 THR A N 1
ATOM 657 C CA . THR A 1 89 ? -16.094 -2.377 3.525 1 87.19 89 THR A CA 1
ATOM 658 C C . THR A 1 89 ? -16.266 -1.788 2.129 1 87.19 89 THR A C 1
ATOM 660 O O . THR A 1 89 ? -15.477 -2.068 1.226 1 87.19 89 THR A O 1
ATOM 663 N N . ILE A 1 90 ? -17.328 -1.06 1.988 1 89 90 ILE A N 1
ATOM 664 C CA . ILE A 1 90 ? -17.578 -0.336 0.746 1 89 90 ILE A CA 1
ATOM 665 C C . ILE A 1 90 ? -16.875 1.024 0.798 1 89 90 ILE A C 1
ATOM 667 O O . ILE A 1 90 ? -17 1.754 1.785 1 89 90 ILE A O 1
ATOM 671 N N . ASP A 1 91 ? -16.047 1.249 -0.157 1 82.06 91 ASP A N 1
ATOM 672 C CA . ASP A 1 91 ? -15.359 2.533 -0.277 1 82.06 91 ASP A CA 1
ATOM 673 C C . ASP A 1 91 ? -15.914 3.344 -1.445 1 82.06 91 ASP A C 1
ATOM 675 O O . ASP A 1 91 ? -15.625 3.049 -2.607 1 82.06 91 ASP A O 1
ATOM 679 N N . GLY A 1 92 ? -16.578 4.359 -1.141 1 78.88 92 GLY A N 1
ATOM 680 C CA . GLY A 1 92 ? -17.219 5.133 -2.199 1 78.88 92 GLY A CA 1
ATOM 681 C C . GLY A 1 92 ? -18.469 4.473 -2.76 1 78.88 92 GLY A C 1
ATOM 682 O O . GLY A 1 92 ? -19.281 3.947 -2.008 1 78.88 92 GLY A O 1
ATOM 683 N N . THR A 1 93 ? -18.547 4.566 -4.145 1 80.94 93 THR A N 1
ATOM 684 C CA . THR A 1 93 ? -19.75 4.062 -4.77 1 80.94 93 THR A CA 1
ATOM 685 C C . THR A 1 93 ? -19.469 2.787 -5.559 1 80.94 93 THR A C 1
ATOM 687 O O . THR A 1 93 ? -20.391 2.031 -5.887 1 80.94 93 THR A O 1
ATOM 690 N N . ARG A 1 94 ? -18.234 2.525 -5.812 1 86.44 94 ARG A N 1
ATOM 691 C CA . ARG A 1 94 ? -18.016 1.42 -6.742 1 86.44 94 ARG A CA 1
ATOM 692 C C . ARG A 1 94 ? -16.922 0.475 -6.227 1 86.44 94 ARG A C 1
ATOM 694 O O . ARG A 1 94 ? -16.672 -0.566 -6.832 1 86.44 94 ARG A O 1
ATOM 701 N N . ASN A 1 95 ? -16.391 0.83 -5.055 1 88.75 95 ASN A N 1
ATOM 702 C CA . ASN A 1 95 ? -15.25 0.03 -4.613 1 88.75 95 ASN A CA 1
ATOM 703 C C . ASN A 1 95 ? -15.562 -0.722 -3.324 1 88.75 95 ASN A C 1
ATOM 705 O O . ASN A 1 95 ? -16.297 -0.226 -2.475 1 88.75 95 ASN A O 1
ATOM 709 N N . ILE A 1 96 ? -15.078 -1.945 -3.322 1 89.75 96 ILE A N 1
ATOM 710 C CA . ILE A 1 96 ? -15.102 -2.742 -2.1 1 89.75 96 ILE A CA 1
ATOM 711 C C . ILE A 1 96 ? -13.672 -3.062 -1.668 1 89.75 96 ILE A C 1
ATOM 713 O O . ILE A 1 96 ? -12.844 -3.475 -2.488 1 89.75 96 ILE A O 1
ATOM 717 N N . VAL A 1 97 ? -13.398 -2.795 -0.453 1 89.38 97 VAL A N 1
ATOM 718 C CA . VAL A 1 97 ? -12.062 -3.078 0.075 1 89.38 97 VAL A CA 1
ATOM 719 C C . VAL A 1 97 ? -12.125 -4.285 1.007 1 89.38 97 VAL A C 1
ATOM 721 O O . VAL A 1 97 ? -12.883 -4.293 1.979 1 89.38 97 VAL A O 1
ATOM 724 N N . VAL A 1 98 ? -11.367 -5.27 0.679 1 90.12 98 VAL A N 1
ATOM 725 C CA . VAL A 1 98 ? -11.273 -6.484 1.484 1 90.12 98 VAL A CA 1
ATOM 726 C C . VAL A 1 98 ? -9.938 -6.527 2.213 1 90.12 98 VAL A C 1
ATOM 728 O O . VAL A 1 98 ? -8.875 -6.449 1.583 1 90.12 98 VAL A O 1
ATOM 731 N N . GLN A 1 99 ? -9.977 -6.617 3.494 1 88.31 99 GLN A N 1
ATOM 732 C CA . GLN A 1 99 ? -8.773 -6.676 4.309 1 88.31 99 GLN A CA 1
ATOM 733 C C . GLN A 1 99 ? -8.742 -7.934 5.168 1 88.31 99 GLN A C 1
ATOM 735 O O . GLN A 1 99 ? -9.727 -8.25 5.844 1 88.31 99 GLN A O 1
ATOM 740 N N . VAL A 1 100 ? -7.66 -8.625 5.051 1 87.88 100 VAL A N 1
ATOM 741 C CA . VAL A 1 100 ? -7.477 -9.836 5.844 1 87.88 100 VAL A CA 1
ATOM 742 C C . VAL A 1 100 ? -6.148 -9.766 6.598 1 87.88 100 VAL A C 1
ATOM 744 O O . VAL A 1 100 ? -5.098 -9.547 5.992 1 87.88 100 VAL A O 1
ATOM 747 N N . ALA A 1 101 ? -6.238 -9.922 7.898 1 81.88 101 ALA A N 1
ATOM 748 C CA . ALA A 1 101 ? -5.027 -9.906 8.711 1 81.88 101 ALA A CA 1
ATOM 749 C C . ALA A 1 101 ? -4.316 -11.258 8.664 1 81.88 101 ALA A C 1
ATOM 751 O O . ALA A 1 101 ? -4.945 -12.289 8.438 1 81.88 101 ALA A O 1
ATOM 752 N N . GLY A 1 102 ? -2.98 -11.242 8.797 1 76.38 102 GLY A N 1
ATOM 753 C CA . GLY A 1 102 ? -2.229 -12.484 8.859 1 76.38 102 GLY A CA 1
ATOM 754 C C . GLY A 1 102 ? -1.557 -12.852 7.555 1 76.38 102 GLY A C 1
ATOM 755 O O . GLY A 1 102 ? -1.384 -12 6.68 1 76.38 102 GLY A O 1
ATOM 756 N N . SER A 1 103 ? -1.041 -14.094 7.422 1 73.5 103 SER A N 1
ATOM 757 C CA . SER A 1 103 ? -0.249 -14.539 6.281 1 73.5 103 SER A CA 1
ATOM 758 C C . SER A 1 103 ? -1.124 -15.219 5.234 1 73.5 103 SER A C 1
ATOM 760 O O . SER A 1 103 ? -1.082 -16.438 5.082 1 73.5 103 SER A O 1
ATOM 762 N N . THR A 1 104 ? -2.076 -14.422 4.73 1 70.44 104 THR A N 1
ATOM 763 C CA . THR A 1 104 ? -2.883 -15.031 3.678 1 70.44 104 THR A CA 1
ATOM 764 C C . THR A 1 104 ? -2.238 -14.82 2.311 1 70.44 104 THR A C 1
ATOM 766 O O . THR A 1 104 ? -1.751 -13.727 2.01 1 70.44 104 THR A O 1
ATOM 769 N N . ASP A 1 105 ? -2.223 -15.883 1.56 1 74.44 105 ASP A N 1
ATOM 770 C CA . ASP A 1 105 ? -1.731 -15.789 0.188 1 74.44 105 ASP A CA 1
ATOM 771 C C . ASP A 1 105 ? -2.65 -14.922 -0.666 1 74.44 105 ASP A C 1
ATOM 773 O O . ASP A 1 105 ? -3.857 -15.156 -0.728 1 74.44 105 ASP A O 1
ATOM 777 N N . PRO A 1 106 ? -2.021 -13.914 -1.217 1 81.31 106 PRO A N 1
ATOM 778 C CA . PRO A 1 106 ? -2.848 -13.047 -2.059 1 81.31 106 PRO A CA 1
ATOM 779 C C . PRO A 1 106 ? -3.582 -13.812 -3.156 1 81.31 106 PRO A C 1
ATOM 781 O O . PRO A 1 106 ? -4.688 -13.43 -3.545 1 81.31 106 PRO A O 1
ATOM 784 N N . ASP A 1 107 ? -3.082 -14.898 -3.629 1 78.19 107 ASP A N 1
ATOM 785 C CA . ASP A 1 107 ? -3.73 -15.672 -4.684 1 78.19 107 ASP A CA 1
ATOM 786 C C . ASP A 1 107 ? -4.984 -16.375 -4.16 1 78.19 107 ASP A C 1
ATOM 788 O O . ASP A 1 107 ? -5.969 -16.516 -4.887 1 78.19 107 ASP A O 1
ATOM 792 N N . GLU A 1 108 ? -4.891 -16.766 -2.973 1 77 108 GLU A N 1
ATOM 793 C CA . GLU A 1 108 ? -6.066 -17.391 -2.373 1 77 108 GLU A CA 1
ATOM 794 C C . GLU A 1 108 ? -7.195 -16.375 -2.201 1 77 108 GLU A C 1
ATOM 796 O O . GLU A 1 108 ? -8.367 -16.688 -2.434 1 77 108 GLU A O 1
ATOM 801 N N . LEU A 1 109 ? -6.781 -15.266 -1.79 1 83.62 109 LEU A N 1
ATOM 802 C CA . LEU A 1 109 ? -7.781 -14.211 -1.629 1 83.62 109 LEU A CA 1
ATOM 803 C C . LEU A 1 109 ? -8.375 -13.812 -2.977 1 83.62 109 LEU A C 1
ATOM 805 O O . LEU A 1 109 ? -9.57 -13.523 -3.07 1 83.62 109 LEU A O 1
ATOM 809 N N . ARG A 1 110 ? -7.547 -13.797 -3.959 1 85.06 110 ARG A N 1
ATOM 810 C CA . ARG A 1 110 ? -8.016 -13.469 -5.301 1 85.06 110 ARG A CA 1
ATOM 811 C C . ARG A 1 110 ? -9.102 -14.445 -5.754 1 85.06 110 ARG A C 1
ATOM 813 O O . ARG A 1 110 ? -10.078 -14.047 -6.387 1 85.06 110 ARG A O 1
ATOM 820 N N . LYS A 1 111 ? -8.898 -15.648 -5.434 1 79.38 111 LYS A N 1
ATOM 821 C CA . LYS A 1 111 ? -9.867 -16.672 -5.832 1 79.38 111 LYS A CA 1
ATOM 822 C C . LYS A 1 111 ? -11.188 -16.484 -5.094 1 79.38 111 LYS A C 1
ATOM 824 O O . LYS A 1 111 ? -12.258 -16.734 -5.66 1 79.38 111 LYS A O 1
ATOM 829 N N . LEU A 1 112 ? -11.086 -15.977 -3.941 1 78.75 112 LEU A N 1
ATOM 830 C CA . LEU A 1 112 ? -12.273 -15.844 -3.109 1 78.75 112 LEU A CA 1
ATOM 831 C C . LEU A 1 112 ? -13.109 -14.648 -3.553 1 78.75 112 LEU A C 1
ATOM 833 O O . LEU A 1 112 ? -14.32 -14.609 -3.312 1 78.75 112 LEU A O 1
ATOM 837 N N . VAL A 1 113 ? -12.477 -13.758 -4.168 1 83.56 113 VAL A N 1
ATOM 838 C CA . VAL A 1 113 ? -13.203 -12.531 -4.5 1 83.56 113 VAL A CA 1
ATOM 839 C C . VAL A 1 113 ? -13.656 -12.578 -5.957 1 83.56 113 VAL A C 1
ATOM 841 O O . VAL A 1 113 ? -14.32 -11.656 -6.438 1 83.56 113 VAL A O 1
ATOM 844 N N . GLN A 1 114 ? -13.375 -13.625 -6.598 1 83.25 114 GLN A N 1
ATOM 845 C CA . GLN A 1 114 ? -13.867 -13.781 -7.965 1 83.25 114 GLN A CA 1
ATOM 846 C C . GLN A 1 114 ? -15.391 -13.852 -7.992 1 83.25 114 GLN A C 1
ATOM 848 O O . GLN A 1 114 ? -16.016 -14.43 -7.098 1 83.25 114 GLN A O 1
ATOM 853 N N . PRO A 1 115 ? -15.969 -13.273 -8.93 1 81.81 115 PRO A N 1
ATOM 854 C CA . PRO A 1 115 ? -17.438 -13.242 -8.953 1 81.81 115 PRO A CA 1
ATOM 855 C C . PRO A 1 115 ? -18.047 -14.633 -9.07 1 81.81 115 PRO A C 1
ATOM 857 O O . PRO A 1 115 ? -19.078 -14.906 -8.453 1 81.81 115 PRO A O 1
ATOM 860 N N . ALA A 1 116 ? -17.469 -15.523 -9.758 1 81.5 116 ALA A N 1
ATOM 861 C CA . ALA A 1 116 ? -17.984 -16.875 -9.992 1 81.5 116 ALA A CA 1
ATOM 862 C C . ALA A 1 116 ? -19.375 -16.828 -10.625 1 81.5 116 ALA A C 1
ATOM 864 O O . ALA A 1 116 ? -20.297 -17.484 -10.148 1 81.5 116 ALA A O 1
ATOM 865 N N . GLN A 1 117 ? -19.469 -16 -11.633 1 87.12 117 GLN A N 1
ATOM 866 C CA . GLN A 1 117 ? -20.719 -15.938 -12.375 1 87.12 117 GLN A CA 1
ATOM 867 C C . GLN A 1 117 ? -20.844 -17.109 -13.352 1 87.12 117 GLN A C 1
ATOM 869 O O . GLN A 1 117 ? -20.047 -17.219 -14.289 1 87.12 117 GLN A O 1
ATOM 874 N N . LEU A 1 118 ? -21.875 -17.859 -13.094 1 89.12 118 LEU A N 1
ATOM 875 C CA . LEU A 1 118 ? -22.078 -19.078 -13.875 1 89.12 118 LEU A CA 1
ATOM 876 C C . LEU A 1 118 ? -23.156 -18.859 -14.93 1 89.12 118 LEU A C 1
ATOM 878 O O . LEU A 1 118 ? -24.203 -18.25 -14.656 1 89.12 118 LEU A O 1
ATOM 882 N N . ARG A 1 119 ? -22.859 -19.281 -16.141 1 92.56 119 ARG A N 1
ATOM 883 C CA . ARG A 1 119 ? -23.812 -19.25 -17.25 1 92.56 119 ARG A CA 1
ATOM 884 C C . ARG A 1 119 ? -23.797 -20.578 -18.016 1 92.56 119 ARG A C 1
ATOM 886 O O . ARG A 1 119 ? -22.734 -21.141 -18.25 1 92.56 119 ARG A O 1
ATOM 893 N N . PHE A 1 120 ? -24.938 -21.062 -18.281 1 92.44 120 PHE A N 1
ATOM 894 C CA . PHE A 1 120 ? -25.094 -22.203 -19.172 1 92.44 120 PHE A CA 1
ATOM 895 C C . PHE A 1 120 ? -25.594 -21.766 -20.547 1 92.44 120 PHE A C 1
ATOM 897 O O . PHE A 1 120 ? -26.688 -21.188 -20.656 1 92.44 120 PHE A O 1
ATOM 904 N N . ARG A 1 121 ? -24.797 -22.047 -21.469 1 95.06 121 ARG A N 1
ATOM 905 C CA . ARG A 1 121 ? -25.109 -21.547 -22.812 1 95.06 121 ARG A CA 1
ATOM 906 C C . ARG A 1 121 ? -24.969 -22.656 -23.844 1 95.06 121 ARG A C 1
ATOM 908 O O . ARG A 1 121 ? -24.078 -23.484 -23.766 1 95.06 121 ARG A O 1
ATOM 915 N N . LYS A 1 122 ? -25.859 -22.609 -24.781 1 94.19 122 LYS A N 1
ATOM 916 C CA . LYS A 1 122 ? -25.734 -23.516 -25.922 1 94.19 122 LYS A CA 1
ATOM 917 C C . LYS A 1 122 ? -24.578 -23.125 -26.812 1 94.19 122 LYS A C 1
ATOM 919 O O . LYS A 1 122 ? -24.359 -21.938 -27.062 1 94.19 122 LYS A O 1
ATOM 924 N N . VAL A 1 123 ? -23.844 -24.156 -27.219 1 94.19 123 VAL A N 1
ATOM 925 C CA . VAL A 1 123 ? -22.719 -23.891 -28.109 1 94.19 123 VAL A CA 1
ATOM 926 C C . VAL A 1 123 ? -23.219 -23.766 -29.547 1 94.19 123 VAL A C 1
ATOM 928 O O . VAL A 1 123 ? -23.844 -24.688 -30.078 1 94.19 123 VAL A O 1
ATOM 931 N N . LEU A 1 124 ? -22.953 -22.641 -30.141 1 93.25 124 LEU A N 1
ATOM 932 C CA . LEU A 1 124 ? -23.375 -22.406 -31.516 1 93.25 124 LEU A CA 1
ATOM 933 C C . LEU A 1 124 ? -22.281 -22.844 -32.5 1 93.25 124 LEU A C 1
ATOM 935 O O . LEU A 1 124 ? -22.578 -23.406 -33.531 1 93.25 124 LEU A O 1
ATOM 939 N N . ALA A 1 125 ? -21.094 -22.469 -32.156 1 91.75 125 ALA A N 1
ATOM 940 C CA . ALA A 1 125 ? -19.938 -22.812 -33 1 91.75 125 ALA A CA 1
ATOM 941 C C . ALA A 1 125 ? -18.656 -22.891 -32.156 1 91.75 125 ALA A C 1
ATOM 943 O O . ALA A 1 125 ? -18.594 -22.328 -31.047 1 91.75 125 ALA A O 1
ATOM 944 N N . SER A 1 126 ? -17.75 -23.688 -32.562 1 91.94 126 SER A N 1
ATOM 945 C CA . SER A 1 126 ? -16.453 -23.781 -31.906 1 91.94 126 SER A CA 1
ATOM 946 C C . SER A 1 126 ? -15.32 -23.812 -32.938 1 91.94 126 SER A C 1
ATOM 948 O O . SER A 1 126 ? -15.477 -24.344 -34.031 1 91.94 126 SER A O 1
ATOM 950 N N . THR A 1 127 ? -14.258 -23.078 -32.625 1 89.75 127 THR A N 1
ATOM 951 C CA . THR A 1 127 ? -13.078 -23.062 -33.5 1 89.75 127 THR A CA 1
ATOM 952 C C . THR A 1 127 ? -11.805 -23.078 -32.656 1 89.75 127 THR A C 1
ATOM 954 O O . THR A 1 127 ? -11.758 -22.469 -31.578 1 89.75 127 THR A O 1
ATOM 957 N N . ALA A 1 128 ? -10.828 -23.891 -33.094 1 86.69 128 ALA A N 1
ATOM 958 C CA . ALA A 1 128 ? -9.547 -23.922 -32.375 1 86.69 128 ALA A CA 1
ATOM 959 C C . ALA A 1 128 ? -8.805 -22.594 -32.5 1 86.69 128 ALA A C 1
ATOM 961 O O . ALA A 1 128 ? -8.836 -21.953 -33.562 1 86.69 128 ALA A O 1
ATOM 962 N N . ASP A 1 129 ? -8.32 -22.141 -31.344 1 84.25 129 ASP A N 1
ATOM 963 C CA . ASP A 1 129 ? -7.516 -20.922 -31.375 1 84.25 129 ASP A CA 1
ATOM 964 C C . ASP A 1 129 ? -6.199 -21.156 -32.125 1 84.25 129 ASP A C 1
ATOM 966 O O . ASP A 1 129 ? -5.336 -21.906 -31.641 1 84.25 129 ASP A O 1
ATOM 970 N N . SER A 1 130 ? -6.031 -20.75 -33.344 1 67 130 SER A N 1
ATOM 971 C CA . SER A 1 130 ? -4.852 -20.969 -34.156 1 67 130 SER A CA 1
ATOM 972 C C . SER A 1 130 ? -3.883 -19.797 -34.062 1 67 130 SER A C 1
ATOM 974 O O . SER A 1 130 ? -2.994 -19.656 -34.906 1 67 130 SER A O 1
ATOM 976 N N . SER A 1 131 ? -4.203 -18.828 -33.281 1 58.94 131 SER A N 1
ATOM 977 C CA . SER A 1 131 ? -3.371 -17.625 -33.344 1 58.94 131 SER A CA 1
ATOM 978 C C . SER A 1 131 ? -1.95 -17.922 -32.875 1 58.94 131 SER A C 1
ATOM 980 O O . SER A 1 131 ? -1.035 -17.141 -33.094 1 58.94 131 SER A O 1
ATOM 982 N N . GLY A 1 132 ? -1.396 -19.125 -32.844 1 48.12 132 GLY A N 1
ATOM 983 C CA . GLY A 1 132 ? -0.018 -19.453 -32.5 1 48.12 132 GLY A CA 1
ATOM 984 C C . GLY A 1 132 ? 0.456 -18.797 -31.219 1 48.12 132 GLY A C 1
ATOM 985 O O . GLY A 1 132 ? 1.616 -18.953 -30.828 1 48.12 132 GLY A O 1
ATOM 986 N N . GLU A 1 133 ? -0.19 -17.859 -30.719 1 45.81 133 GLU A N 1
ATOM 987 C CA . GLU A 1 133 ? 0.4 -17.078 -29.641 1 45.81 133 GLU A CA 1
ATOM 988 C C . GLU A 1 133 ? 0.222 -17.766 -28.297 1 45.81 133 GLU A C 1
ATOM 990 O O . GLU A 1 133 ? 0.537 -17.188 -27.25 1 45.81 133 GLU A O 1
ATOM 995 N N . ASP A 1 134 ? -0.562 -18.75 -28.234 1 42.84 134 ASP A N 1
ATOM 996 C CA . ASP A 1 134 ? -0.62 -19.312 -26.891 1 42.84 134 ASP A CA 1
ATOM 997 C C . ASP A 1 134 ? 0.636 -20.125 -26.578 1 42.84 134 ASP A C 1
ATOM 999 O O . ASP A 1 134 ? 0.896 -21.141 -27.234 1 42.84 134 ASP A O 1
ATOM 1003 N N . PRO A 1 135 ? 1.625 -19.641 -25.984 1 38.91 135 PRO A N 1
ATOM 1004 C CA . PRO A 1 135 ? 2.883 -20.359 -25.766 1 38.91 135 PRO A CA 1
ATOM 1005 C C . PRO A 1 135 ? 2.676 -21.734 -25.141 1 38.91 135 PRO A C 1
ATOM 1007 O O . PRO A 1 135 ? 3.639 -22.484 -24.953 1 38.91 135 PRO A O 1
ATOM 1010 N N . GLU A 1 136 ? 1.538 -21.969 -24.516 1 35.91 136 GLU A N 1
ATOM 1011 C CA . GLU A 1 136 ? 1.475 -23.203 -23.75 1 35.91 136 GLU A CA 1
ATOM 1012 C C . GLU A 1 136 ? 1.186 -24.406 -24.641 1 35.91 136 GLU A C 1
ATOM 1014 O O . GLU A 1 136 ? 1.2 -25.547 -24.172 1 35.91 136 GLU A O 1
ATOM 1019 N N . ALA A 1 137 ? 0.643 -24.344 -25.797 1 35.03 137 ALA A N 1
ATOM 1020 C CA . ALA A 1 137 ? 0.087 -25.5 -26.5 1 35.03 137 ALA A CA 1
ATOM 1021 C C . ALA A 1 137 ? 1.18 -26.281 -27.219 1 35.03 137 ALA A C 1
ATOM 1023 O O . ALA A 1 137 ? 1.611 -25.906 -28.297 1 35.03 137 ALA A O 1
ATOM 1024 N N . THR A 1 138 ? 2.213 -26.812 -26.562 1 30.22 138 THR A N 1
ATOM 1025 C CA . THR A 1 138 ? 2.879 -27.844 -27.344 1 30.22 138 THR A CA 1
ATOM 1026 C C . THR A 1 138 ? 1.879 -28.891 -27.812 1 30.22 138 THR A C 1
ATOM 1028 O O . THR A 1 138 ? 1.07 -29.375 -27.031 1 30.22 138 THR A O 1
ATOM 1031 N N . ALA A 1 139 ? 1.738 -29.203 -29.125 1 30.52 139 ALA A N 1
ATOM 1032 C CA . ALA A 1 139 ? 0.977 -30.188 -29.891 1 30.52 139 ALA A CA 1
ATOM 1033 C C . ALA A 1 139 ? 1.186 -31.594 -29.344 1 30.52 139 ALA A C 1
ATOM 1035 O O . ALA A 1 139 ? 2.23 -32.219 -29.562 1 30.52 139 ALA A O 1
ATOM 1036 N N . SER A 1 140 ? 0.897 -31.906 -28.078 1 26.64 140 SER A N 1
ATOM 1037 C CA . SER A 1 140 ? 0.903 -33.375 -27.922 1 26.64 140 SER A CA 1
ATOM 1038 C C . SER A 1 140 ? -0.129 -34.031 -28.844 1 26.64 140 SER A C 1
ATOM 1040 O O . SER A 1 140 ? -1.27 -33.562 -28.922 1 26.64 140 SER A O 1
ATOM 1042 N N . ALA A 1 141 ? 0.209 -34.688 -29.781 1 25.69 141 ALA A N 1
ATOM 1043 C CA . ALA A 1 141 ? -0.543 -35.562 -30.672 1 25.69 141 ALA A CA 1
ATOM 1044 C C . ALA A 1 141 ? -1.467 -36.5 -29.875 1 25.69 141 ALA A C 1
ATOM 1046 O O . ALA A 1 141 ? -1.001 -37.344 -29.125 1 25.69 141 ALA A O 1
ATOM 1047 N N . SER A 1 142 ? -2.605 -36 -29.375 1 25.83 142 SER A N 1
ATOM 1048 C CA . SER A 1 142 ? -3.578 -36.812 -28.641 1 25.83 142 SER A CA 1
ATOM 1049 C C . SER A 1 142 ? -4.062 -37.969 -29.484 1 25.83 142 SER A C 1
ATOM 1051 O O . SER A 1 142 ? -4.414 -37.812 -30.641 1 25.83 142 SER A O 1
ATOM 1053 N N . PRO A 1 143 ? -3.814 -39.188 -29.078 1 24.88 143 PRO A N 1
ATOM 1054 C CA . PRO A 1 143 ? -4.57 -40.344 -29.609 1 24.88 143 PRO A CA 1
ATOM 1055 C C . PRO A 1 143 ? -6.082 -40.156 -29.469 1 24.88 143 PRO A C 1
ATOM 1057 O O . PRO A 1 143 ? -6.543 -39.438 -28.578 1 24.88 143 PRO A O 1
ATOM 1060 N N . SER A 1 144 ? -6.91 -40.062 -30.516 1 22.84 144 SER A N 1
ATOM 1061 C CA . SER A 1 144 ? -8.344 -39.969 -30.766 1 22.84 144 SER A CA 1
ATOM 1062 C C . SER A 1 144 ? -9.141 -40.938 -29.922 1 22.84 144 SER A C 1
ATOM 1064 O O . SER A 1 144 ? -9.461 -42.031 -30.375 1 22.84 144 SER A O 1
ATOM 1066 N N . GLY A 1 145 ? -8.828 -41.281 -28.656 1 21.59 145 GLY A N 1
ATOM 1067 C CA . GLY A 1 145 ? -9.727 -42.281 -28.078 1 21.59 145 GLY A CA 1
ATOM 1068 C C . GLY A 1 145 ? -11.109 -41.75 -27.797 1 21.59 145 GLY A C 1
ATOM 1069 O O . GLY A 1 145 ? -11.25 -40.594 -27.359 1 21.59 145 GLY A O 1
ATOM 1070 N N . SER A 1 146 ? -12.195 -42.125 -28.484 1 21.28 146 SER A N 1
ATOM 1071 C CA . SER A 1 146 ? -13.641 -41.938 -28.453 1 21.28 146 SER A CA 1
ATOM 1072 C C . SER A 1 146 ? -14.219 -42.25 -27.078 1 21.28 146 SER A C 1
ATOM 1074 O O . SER A 1 146 ? -14.234 -43.406 -26.656 1 21.28 146 SER A O 1
ATOM 1076 N N . ALA A 1 147 ? -13.891 -41.5 -26.047 1 23.27 147 ALA A N 1
ATOM 1077 C CA . ALA A 1 147 ? -14.406 -41.781 -24.703 1 23.27 147 ALA A CA 1
ATOM 1078 C C . ALA A 1 147 ? -15.922 -41.625 -24.656 1 23.27 147 ALA A C 1
ATOM 1080 O O . ALA A 1 147 ? -16.453 -40.562 -25 1 23.27 147 ALA A O 1
ATOM 1081 N N . SER A 1 148 ? -16.75 -42.719 -24.766 1 20.42 148 SER A N 1
ATOM 1082 C CA . SER A 1 148 ? -18.188 -42.938 -24.625 1 20.42 148 SER A CA 1
ATOM 1083 C C . SER A 1 148 ? -18.656 -42.656 -23.203 1 20.42 148 SER A C 1
ATOM 1085 O O . SER A 1 148 ? -18.062 -43.188 -22.25 1 20.42 148 SER A O 1
ATOM 1087 N N . ALA A 1 149 ? -19.094 -41.5 -22.875 1 24.3 149 ALA A N 1
ATOM 1088 C CA . ALA A 1 149 ? -19.641 -41.062 -21.609 1 24.3 149 ALA A CA 1
ATOM 1089 C C . ALA A 1 149 ? -20.828 -41.938 -21.188 1 24.3 149 ALA A C 1
ATOM 1091 O O . ALA A 1 149 ? -21.812 -42.031 -21.922 1 24.3 149 ALA A O 1
ATOM 1092 N N . SER A 1 150 ? -20.688 -43.125 -20.5 1 20.72 150 SER A N 1
ATOM 1093 C CA . SER A 1 150 ? -21.781 -43.969 -20.016 1 20.72 150 SER A CA 1
ATOM 1094 C C . SER A 1 150 ? -22.484 -43.312 -18.828 1 20.72 150 SER A C 1
ATOM 1096 O O . SER A 1 150 ? -21.828 -42.906 -17.859 1 20.72 150 SER A O 1
ATOM 1098 N N . ALA A 1 151 ? -23.609 -42.594 -18.938 1 23.48 151 ALA A N 1
ATOM 1099 C CA . ALA A 1 151 ? -24.578 -42 -18.031 1 23.48 151 ALA A CA 1
ATOM 1100 C C . ALA A 1 151 ? -25.094 -43.031 -17.031 1 23.48 151 ALA A C 1
ATOM 1102 O O . ALA A 1 151 ? -25.703 -44.031 -17.422 1 23.48 151 ALA A O 1
ATOM 1103 N N . SER A 1 152 ? -24.422 -43.438 -16 1 21.38 152 SER A N 1
ATOM 1104 C CA . SER A 1 152 ? -25.016 -44.375 -15.055 1 21.38 152 SER A CA 1
ATOM 1105 C C . SER A 1 152 ? -26.234 -43.812 -14.375 1 21.38 152 SER A C 1
ATOM 1107 O O . SER A 1 152 ? -26.172 -42.719 -13.789 1 21.38 152 SER A O 1
ATOM 1109 N N . ALA A 1 153 ? -27.516 -44.125 -14.781 1 20.69 153 ALA A N 1
ATOM 1110 C CA . ALA A 1 153 ? -28.906 -43.875 -14.383 1 20.69 153 ALA A CA 1
ATOM 1111 C C . ALA A 1 153 ? -29.156 -44.375 -12.969 1 20.69 153 ALA A C 1
ATOM 1113 O O . ALA A 1 153 ? -29.031 -45.594 -12.695 1 20.69 153 ALA A O 1
ATOM 1114 N N . SER A 1 154 ? -28.797 -43.688 -11.883 1 22.14 154 SER A N 1
ATOM 1115 C CA . SER A 1 154 ? -29.234 -44.125 -10.562 1 22.14 154 SER A CA 1
ATOM 1116 C C . SER A 1 154 ? -30.75 -44.25 -10.492 1 22.14 154 SER A C 1
ATOM 1118 O O . SER A 1 154 ? -31.469 -43.438 -11.094 1 22.14 154 SER A O 1
ATOM 1120 N N . PRO A 1 155 ? -31.375 -45.281 -9.914 1 20.53 155 PRO A N 1
ATOM 1121 C CA . PRO A 1 155 ? -32.781 -45.75 -9.883 1 20.53 155 PRO A CA 1
ATOM 1122 C C . PRO A 1 155 ? -33.688 -44.75 -9.172 1 20.53 155 PRO A C 1
ATOM 1124 O O . PRO A 1 155 ? -33.219 -43.969 -8.352 1 20.53 155 PRO A O 1
ATOM 1127 N N . SER A 1 156 ? -35 -44.469 -9.703 1 18.77 156 SER A N 1
ATOM 1128 C CA . SER A 1 156 ? -36.219 -43.688 -9.602 1 18.77 156 SER A CA 1
ATOM 1129 C C . SER A 1 156 ? -36.906 -43.906 -8.273 1 18.77 156 SER A C 1
ATOM 1131 O O . SER A 1 156 ? -37.344 -45.031 -7.984 1 18.77 156 SER A O 1
ATOM 1133 N N . ALA A 1 157 ? -36.406 -43.5 -7.059 1 21.42 157 ALA A N 1
ATOM 1134 C CA . ALA A 1 157 ? -37.281 -43.719 -5.918 1 21.42 157 ALA A CA 1
ATOM 1135 C C . ALA A 1 157 ? -38.656 -43.125 -6.172 1 21.42 157 ALA A C 1
ATOM 1137 O O . ALA A 1 157 ? -38.812 -42.188 -6.98 1 21.42 157 ALA A O 1
ATOM 1138 N N . SER A 1 158 ? -39.844 -43.656 -5.59 1 19.27 158 SER A N 1
ATOM 1139 C CA . SER A 1 158 ? -41.281 -43.656 -5.641 1 19.27 158 SER A CA 1
ATOM 1140 C C . SER A 1 158 ? -41.875 -42.312 -5.293 1 19.27 158 SER A C 1
ATOM 1142 O O . SER A 1 158 ? -41.25 -41.531 -4.535 1 19.27 158 SER A O 1
ATOM 1144 N N . ALA A 1 159 ? -43.031 -41.812 -5.98 1 19.19 159 ALA A N 1
ATOM 1145 C CA . ALA A 1 159 ? -43.875 -40.719 -6.422 1 19.19 159 ALA A CA 1
ATOM 1146 C C . ALA A 1 159 ? -44.75 -40.188 -5.273 1 19.19 159 ALA A C 1
ATOM 1148 O O . ALA A 1 159 ? -45.562 -39.281 -5.453 1 19.19 159 ALA A O 1
ATOM 1149 N N . SER A 1 160 ? -44.469 -40.188 -3.945 1 20.38 160 SER A N 1
ATOM 1150 C CA . SER A 1 160 ? -45.75 -39.938 -3.254 1 20.38 160 SER A CA 1
ATOM 1151 C C . SER A 1 160 ? -46.25 -38.531 -3.564 1 20.38 160 SER A C 1
ATOM 1153 O O . SER A 1 160 ? -45.5 -37.562 -3.508 1 20.38 160 SER A O 1
ATOM 1155 N N . SER A 1 161 ? -47.406 -38.312 -4.387 1 18.14 161 SER A N 1
ATOM 1156 C CA . SER A 1 161 ? -48.188 -37.312 -5.109 1 18.14 161 SER A CA 1
ATOM 1157 C C . SER A 1 161 ? -48.812 -36.312 -4.152 1 18.14 161 SER A C 1
ATOM 1159 O O . SER A 1 161 ? -49.562 -35.469 -4.57 1 18.14 161 SER A O 1
ATOM 1161 N N . ALA A 1 162 ? -48.406 -36.062 -2.912 1 20.95 162 ALA A N 1
ATOM 1162 C CA . ALA A 1 162 ? -49.5 -35.406 -2.199 1 20.95 162 ALA A CA 1
ATOM 1163 C C . ALA A 1 162 ? -49.688 -33.969 -2.666 1 20.95 162 ALA A C 1
ATOM 1165 O O . ALA A 1 162 ? -48.781 -33.156 -2.541 1 20.95 162 ALA A O 1
ATOM 1166 N N . ALA A 1 163 ? -50.469 -33.625 -3.781 1 19.41 163 ALA A N 1
ATOM 1167 C CA . ALA A 1 163 ? -50.688 -32.406 -4.512 1 19.41 163 ALA A CA 1
ATOM 1168 C C . ALA A 1 163 ? -51.5 -31.406 -3.676 1 19.41 163 ALA A C 1
ATOM 1170 O O . ALA A 1 163 ? -51.688 -30.25 -4.074 1 19.41 163 ALA A O 1
ATOM 1171 N N . PRO A 1 164 ? -51.375 -31.172 -2.344 1 20.28 164 PRO A N 1
ATOM 1172 C CA . PRO A 1 164 ? -52.531 -30.406 -1.933 1 20.28 164 PRO A CA 1
ATOM 1173 C C . PRO A 1 164 ? -52.594 -29.016 -2.549 1 20.28 164 PRO A C 1
ATOM 1175 O O . PRO A 1 164 ? -51.562 -28.422 -2.85 1 20.28 164 PRO A O 1
ATOM 1178 N N . SER A 1 165 ? -53.594 -28.625 -3.352 1 18.69 165 SER A N 1
ATOM 1179 C CA . SER A 1 165 ? -54.031 -27.562 -4.262 1 18.69 165 SER A CA 1
ATOM 1180 C C . SER A 1 165 ? -54.25 -26.25 -3.521 1 18.69 165 SER A C 1
ATOM 1182 O O . SER A 1 165 ? -54.625 -25.25 -4.129 1 18.69 165 SER A O 1
ATOM 1184 N N . GLN A 1 166 ? -53.688 -25.953 -2.301 1 19.06 166 GLN A N 1
ATOM 1185 C CA . GLN A 1 166 ? -54.469 -24.859 -1.702 1 19.06 166 GLN A CA 1
ATOM 1186 C C . GLN A 1 166 ? -54.344 -23.578 -2.514 1 19.06 166 GLN A C 1
ATOM 1188 O O . GLN A 1 166 ? -53.312 -23.359 -3.166 1 19.06 166 GLN A O 1
ATOM 1193 N N . SER A 1 167 ? -55.438 -22.812 -2.785 1 19.53 167 SER A N 1
ATOM 1194 C CA . SER A 1 167 ? -56.031 -21.734 -3.57 1 19.53 167 SER A CA 1
ATOM 1195 C C . SER A 1 167 ? -55.438 -20.391 -3.197 1 19.53 167 SER A C 1
ATOM 1197 O O . SER A 1 167 ? -56.156 -19.516 -2.686 1 19.53 167 SER A O 1
ATOM 1199 N N . ALA A 1 168 ? -54.156 -20.234 -2.834 1 19.58 168 ALA A N 1
ATOM 1200 C CA . ALA A 1 168 ? -53.906 -18.938 -2.213 1 19.58 168 ALA A CA 1
ATOM 1201 C C . ALA A 1 168 ? -54.125 -17.812 -3.215 1 19.58 168 ALA A C 1
ATOM 1203 O O . ALA A 1 168 ? -53.656 -17.875 -4.344 1 19.58 168 ALA A O 1
ATOM 1204 N N . SER A 1 169 ? -55.188 -16.984 -3.133 1 19.88 169 SER A N 1
ATOM 1205 C CA . SER A 1 169 ? -55.781 -15.859 -3.832 1 19.88 169 SER A CA 1
ATOM 1206 C C . SER A 1 169 ? -54.812 -14.664 -3.85 1 19.88 169 SER A C 1
ATOM 1208 O O . SER A 1 169 ? -54.844 -13.82 -2.949 1 19.88 169 SER A O 1
ATOM 1210 N N . ALA A 1 170 ? -53.5 -14.844 -3.84 1 19.77 170 ALA A N 1
ATOM 1211 C CA . ALA A 1 170 ? -52.812 -13.594 -3.535 1 19.77 170 ALA A CA 1
ATOM 1212 C C . ALA A 1 170 ? -53.062 -12.555 -4.625 1 19.77 170 ALA A C 1
ATOM 1214 O O . ALA A 1 170 ? -52.969 -12.867 -5.816 1 19.77 170 ALA A O 1
ATOM 1215 N N . SER A 1 171 ? -53.781 -11.477 -4.387 1 20.27 171 SER A N 1
ATOM 1216 C CA . SER A 1 171 ? -54.188 -10.273 -5.121 1 20.27 171 SER A CA 1
ATOM 1217 C C . SER A 1 171 ? -52.969 -9.484 -5.59 1 20.27 171 SER A C 1
ATOM 1219 O O . SER A 1 171 ? -52.094 -9.109 -4.785 1 20.27 171 SER A O 1
ATOM 1221 N N . ALA A 1 172 ? -52.406 -9.75 -6.766 1 20.2 172 ALA A N 1
ATOM 1222 C CA . ALA A 1 172 ? -51.312 -9.133 -7.477 1 20.2 172 ALA A CA 1
ATOM 1223 C C . ALA A 1 172 ? -51.562 -7.656 -7.754 1 20.2 172 ALA A C 1
ATOM 1225 O O . ALA A 1 172 ? -52.5 -7.316 -8.492 1 20.2 172 ALA A O 1
ATOM 1226 N N . SER A 1 173 ? -51.5 -6.84 -6.75 1 21.39 173 SER A N 1
ATOM 1227 C CA . SER A 1 173 ? -51.625 -5.418 -7.047 1 21.39 173 SER A CA 1
ATOM 1228 C C . SER A 1 173 ? -50.656 -4.984 -8.156 1 21.39 173 SER A C 1
ATOM 1230 O O . SER A 1 173 ? -49.562 -5.531 -8.281 1 21.39 173 SER A O 1
ATOM 1232 N N . GLY A 1 174 ? -51.188 -4.355 -9.234 1 20.62 174 GLY A N 1
ATOM 1233 C CA . GLY A 1 174 ? -50.719 -3.854 -10.523 1 20.62 174 GLY A CA 1
ATOM 1234 C C . GLY A 1 174 ? -49.562 -2.873 -10.406 1 20.62 174 GLY A C 1
ATOM 1235 O O . GLY A 1 174 ? -49.719 -1.829 -9.766 1 20.62 174 GLY A O 1
ATOM 1236 N N . ALA A 1 175 ? -48.375 -3.289 -10.156 1 22.19 175 ALA A N 1
ATOM 1237 C CA . ALA A 1 175 ? -47.281 -2.316 -10.109 1 22.19 175 ALA A CA 1
ATOM 1238 C C . ALA A 1 175 ? -47.156 -1.561 -11.43 1 22.19 175 ALA A C 1
ATOM 1240 O O . ALA A 1 175 ? -47.219 -2.162 -12.5 1 22.19 175 ALA A O 1
ATOM 1241 N N . PRO A 1 176 ? -47.469 -0.273 -11.484 1 23.06 176 PRO A N 1
ATOM 1242 C CA . PRO A 1 176 ? -47.344 0.595 -12.664 1 23.06 176 PRO A CA 1
ATOM 1243 C C . PRO A 1 176 ? -45.938 0.544 -13.281 1 23.06 176 PRO A C 1
ATOM 1245 O O . PRO A 1 176 ? -44.969 0.365 -12.57 1 23.06 176 PRO A O 1
ATOM 1248 N N . SER A 1 177 ? -45.812 -0.021 -14.484 1 22.66 177 SER A N 1
ATOM 1249 C CA . SER A 1 177 ? -44.656 -0.202 -15.352 1 22.66 177 SER A CA 1
ATOM 1250 C C . SER A 1 177 ? -44.062 1.141 -15.781 1 22.66 177 SER A C 1
ATOM 1252 O O . SER A 1 177 ? -44.469 1.69 -16.812 1 22.66 177 SER A O 1
ATOM 1254 N N . GLY A 1 178 ? -44.094 2.199 -15.023 1 23.59 178 GLY A N 1
ATOM 1255 C CA . GLY A 1 178 ? -43.469 3.332 -15.711 1 23.59 178 GLY A CA 1
ATOM 1256 C C . GLY A 1 178 ? -42.062 3.068 -16.156 1 23.59 178 GLY A C 1
ATOM 1257 O O . GLY A 1 178 ? -41.188 2.711 -15.336 1 23.59 178 GLY A O 1
ATOM 1258 N N . SER A 1 179 ? -41.938 2.582 -17.359 1 25.36 179 SER A N 1
ATOM 1259 C CA . SER A 1 179 ? -40.656 2.391 -18.016 1 25.36 179 SER A CA 1
ATOM 1260 C C . SER A 1 179 ? -39.875 3.699 -18.094 1 25.36 179 SER A C 1
ATOM 1262 O O . SER A 1 179 ? -40.281 4.637 -18.781 1 25.36 179 SER A O 1
ATOM 1264 N N . PRO A 1 180 ? -39.406 4.297 -17.078 1 28.42 180 PRO A N 1
ATOM 1265 C CA . PRO A 1 180 ? -38.625 5.469 -17.453 1 28.42 180 PRO A CA 1
ATOM 1266 C C . PRO A 1 180 ? -37.625 5.176 -18.562 1 28.42 180 PRO A C 1
ATOM 1268 O O . PRO A 1 180 ? -37.094 4.062 -18.656 1 28.42 180 PRO A O 1
ATOM 1271 N N . SER A 1 181 ? -37.906 5.668 -19.75 1 27.81 181 SER A N 1
ATOM 1272 C CA . SER A 1 181 ? -36.969 5.73 -20.859 1 27.81 181 SER A CA 1
ATOM 1273 C C . SER A 1 181 ? -35.562 6.082 -20.375 1 27.81 181 SER A C 1
ATOM 1275 O O . SER A 1 181 ? -35.281 7.227 -20.016 1 27.81 181 SER A O 1
ATOM 1277 N N . ALA A 1 182 ? -35.031 5.293 -19.625 1 29.42 182 ALA A N 1
ATOM 1278 C CA . ALA A 1 182 ? -33.625 5.527 -19.312 1 29.42 182 ALA A CA 1
ATOM 1279 C C . ALA A 1 182 ? -32.812 5.801 -20.578 1 29.42 182 ALA A C 1
ATOM 1281 O O . ALA A 1 182 ? -32.719 4.949 -21.453 1 29.42 182 ALA A O 1
ATOM 1282 N N . SER A 1 183 ? -32.844 6.902 -21.172 1 32.56 183 SER A N 1
ATOM 1283 C CA . SER A 1 183 ? -31.844 7.359 -22.109 1 32.56 183 SER A CA 1
ATOM 1284 C C . SER A 1 183 ? -30.469 6.777 -21.781 1 32.56 183 SER A C 1
ATOM 1286 O O . SER A 1 183 ? -29.953 7.004 -20.688 1 32.56 183 SER A O 1
ATOM 1288 N N . SER A 1 184 ? -30.109 5.621 -22.234 1 38.25 184 SER A N 1
ATOM 1289 C CA . SER A 1 184 ? -28.891 4.824 -22.062 1 38.25 184 SER A CA 1
ATOM 1290 C C . SER A 1 184 ? -27.641 5.664 -22.281 1 38.25 184 SER A C 1
ATOM 1292 O O . SER A 1 184 ? -27.234 5.898 -23.422 1 38.25 184 SER A O 1
ATOM 1294 N N . THR A 1 185 ? -27.453 6.672 -21.703 1 40.78 185 THR A N 1
ATOM 1295 C CA . THR A 1 185 ? -26.172 7.383 -21.734 1 40.78 185 THR A CA 1
ATOM 1296 C C . THR A 1 185 ? -25.016 6.402 -21.656 1 40.78 185 THR A C 1
ATOM 1298 O O . THR A 1 185 ? -24.891 5.645 -20.688 1 40.78 185 THR A O 1
ATOM 1301 N N . VAL A 1 186 ? -24.609 5.992 -22.875 1 49.22 186 VAL A N 1
ATOM 1302 C CA . VAL A 1 186 ? -23.406 5.176 -23 1 49.22 186 VAL A CA 1
ATOM 1303 C C . VAL A 1 186 ? -22.297 5.719 -22.109 1 49.22 186 VAL A C 1
ATOM 1305 O O . VAL A 1 186 ? -22.094 6.934 -22.031 1 49.22 186 VAL A O 1
ATOM 1308 N N . ASP A 1 187 ? -21.812 4.938 -21.156 1 57.72 187 ASP A N 1
ATOM 1309 C CA . ASP A 1 187 ? -20.719 5.215 -20.234 1 57.72 187 ASP A CA 1
ATOM 1310 C C . ASP A 1 187 ? -19.547 5.859 -20.969 1 57.72 187 ASP A C 1
ATOM 1312 O O . ASP A 1 187 ? -19.156 5.414 -22.047 1 57.72 187 ASP A O 1
ATOM 1316 N N . PRO A 1 188 ? -19.266 7.02 -20.625 1 62.38 188 PRO A N 1
ATOM 1317 C CA . PRO A 1 188 ? -18.156 7.738 -21.266 1 62.38 188 PRO A CA 1
ATOM 1318 C C . PRO A 1 188 ? -16.906 6.875 -21.422 1 62.38 188 PRO A C 1
ATOM 1320 O O . PRO A 1 188 ? -16.172 7.031 -22.406 1 62.38 188 PRO A O 1
ATOM 1323 N N . GLU A 1 189 ? -16.75 5.895 -20.562 1 66.19 189 GLU A N 1
ATOM 1324 C CA . GLU A 1 189 ? -15.555 5.062 -20.688 1 66.19 189 GLU A CA 1
ATOM 1325 C C . GLU A 1 189 ? -15.648 4.117 -21.875 1 66.19 189 GLU A C 1
ATOM 1327 O O . GLU A 1 189 ? -14.672 3.91 -22.594 1 66.19 189 GLU A O 1
ATOM 1332 N N . ILE A 1 190 ? -16.812 3.605 -22.125 1 71.69 190 ILE A N 1
ATOM 1333 C CA . ILE A 1 190 ? -17.016 2.691 -23.25 1 71.69 190 ILE A CA 1
ATOM 1334 C C . ILE A 1 190 ? -16.891 3.449 -24.562 1 71.69 190 ILE A C 1
ATOM 1336 O O . ILE A 1 190 ? -16.328 2.934 -25.531 1 71.69 190 ILE A O 1
ATOM 1340 N N . GLN A 1 191 ? -17.359 4.676 -24.516 1 75.69 191 GLN A N 1
ATOM 1341 C CA . GLN A 1 191 ? -17.25 5.496 -25.719 1 75.69 191 GLN A CA 1
ATOM 1342 C C . GLN A 1 191 ? -15.789 5.789 -26.047 1 75.69 191 GLN A C 1
ATOM 1344 O O . GLN A 1 191 ? -15.391 5.762 -27.203 1 75.69 191 GLN A O 1
ATOM 1349 N N . LYS A 1 192 ? -15.062 6.047 -25.047 1 77.69 192 LYS A N 1
ATOM 1350 C CA . LYS A 1 192 ? -13.641 6.297 -25.266 1 77.69 192 LYS A CA 1
ATOM 1351 C C . LYS A 1 192 ? -12.945 5.059 -25.812 1 77.69 192 LYS A C 1
ATOM 1353 O O . LYS A 1 192 ? -12.07 5.164 -26.672 1 77.69 192 LYS A O 1
ATOM 1358 N N . LEU A 1 193 ? -13.305 3.914 -25.297 1 80.81 193 LEU A N 1
ATOM 1359 C CA . LEU A 1 193 ? -12.719 2.664 -25.766 1 80.81 193 LEU A CA 1
ATOM 1360 C C . LEU A 1 193 ? -13.094 2.395 -27.219 1 80.81 193 LEU A C 1
ATOM 1362 O O . LEU A 1 193 ? -12.258 1.936 -28 1 80.81 193 LEU A O 1
ATOM 1366 N N . ARG A 1 194 ? -14.281 2.707 -27.594 1 83.06 194 ARG A N 1
ATOM 1367 C CA . ARG A 1 194 ? -14.734 2.502 -28.969 1 83.06 194 ARG A CA 1
ATOM 1368 C C . ARG A 1 194 ? -13.992 3.432 -29.938 1 83.06 194 ARG A C 1
ATOM 1370 O O . ARG A 1 194 ? -13.641 3.029 -31.047 1 83.06 194 ARG A O 1
ATOM 1377 N N . GLU A 1 195 ? -13.859 4.586 -29.375 1 85.06 195 GLU A N 1
ATOM 1378 C CA . GLU A 1 195 ? -13.102 5.535 -30.188 1 85.06 195 GLU A CA 1
ATOM 1379 C C . GLU A 1 195 ? -11.656 5.074 -30.375 1 85.06 195 GLU A C 1
ATOM 1381 O O . GLU A 1 195 ? -11.086 5.238 -31.453 1 85.06 195 GLU A O 1
ATOM 1386 N N . SER A 1 196 ? -11.164 4.523 -29.359 1 85.81 196 SER A N 1
ATOM 1387 C CA . SER A 1 196 ? -9.797 4.008 -29.453 1 85.81 196 SER A CA 1
ATOM 1388 C C . SER A 1 196 ? -9.703 2.865 -30.453 1 85.81 196 SER A C 1
ATOM 1390 O O . SER A 1 196 ? -8.734 2.771 -31.203 1 85.81 196 SER A O 1
ATOM 1392 N N . VAL A 1 197 ? -10.633 2.047 -30.469 1 87.25 197 VAL A N 1
ATOM 1393 C CA . VAL A 1 197 ? -10.664 0.906 -31.391 1 87.25 197 VAL A CA 1
ATOM 1394 C C . VAL A 1 197 ? -10.766 1.397 -32.812 1 87.25 197 VAL A C 1
ATOM 1396 O O . VAL A 1 197 ? -10.07 0.892 -33.719 1 87.25 197 VAL A O 1
ATOM 1399 N N . VAL A 1 198 ? -11.578 2.41 -33.031 1 87.12 198 VAL A N 1
ATOM 1400 C CA . VAL A 1 198 ? -11.75 2.963 -34.375 1 87.12 198 VAL A CA 1
ATOM 1401 C C . VAL A 1 198 ? -10.453 3.609 -34.844 1 87.12 198 VAL A C 1
ATOM 1403 O O . VAL A 1 198 ? -10.078 3.496 -36.031 1 87.12 198 VAL A O 1
ATOM 1406 N N . ASN A 1 199 ? -9.812 4.246 -33.969 1 86.75 199 ASN A N 1
ATOM 1407 C CA . ASN A 1 199 ? -8.555 4.91 -34.312 1 86.75 199 ASN A CA 1
ATOM 1408 C C . ASN A 1 199 ? -7.461 3.9 -34.656 1 86.75 199 ASN A C 1
ATOM 1410 O O . ASN A 1 199 ? -6.641 4.133 -35.531 1 86.75 199 ASN A O 1
ATOM 1414 N N . LYS A 1 200 ? -7.457 2.795 -33.938 1 88.06 200 LYS A N 1
ATOM 1415 C CA . LYS A 1 200 ? -6.395 1.806 -34.125 1 88.06 200 LYS A CA 1
ATOM 1416 C C . LYS A 1 200 ? -6.656 0.937 -35.344 1 88.06 200 LYS A C 1
ATOM 1418 O O . LYS A 1 200 ? -5.727 0.583 -36.062 1 88.06 200 LYS A O 1
ATOM 1423 N N . LEU A 1 201 ? -7.844 0.626 -35.594 1 89.19 201 LEU A N 1
ATOM 1424 C CA . LEU A 1 201 ? -8.172 -0.332 -36.656 1 89.19 201 LEU A CA 1
ATOM 1425 C C . LEU A 1 201 ? -8.578 0.386 -37.938 1 89.19 201 LEU A C 1
ATOM 1427 O O . LEU A 1 201 ? -8.414 -0.152 -39.031 1 89.19 201 LEU A O 1
ATOM 1431 N N . GLY A 1 202 ? -9.078 1.607 -37.812 1 84.25 202 GLY A N 1
ATOM 1432 C CA . GLY A 1 202 ? -9.469 2.383 -39 1 84.25 202 GLY A CA 1
ATOM 1433 C C . GLY A 1 202 ? -10.398 1.625 -39.906 1 84.25 202 GLY A C 1
ATOM 1434 O O . GLY A 1 202 ? -11.43 1.104 -39.5 1 84.25 202 GLY A O 1
ATOM 1435 N N . ASP A 1 203 ? -9.859 1.396 -41.188 1 83.06 203 ASP A N 1
ATOM 1436 C CA . ASP A 1 203 ? -10.656 0.799 -42.25 1 83.06 203 ASP A CA 1
ATOM 1437 C C . ASP A 1 203 ? -10.766 -0.713 -42.062 1 83.06 203 ASP A C 1
ATOM 1439 O O . ASP A 1 203 ? -11.672 -1.344 -42.625 1 83.06 203 ASP A O 1
ATOM 1443 N N . VAL A 1 204 ? -9.914 -1.26 -41.312 1 88 204 VAL A N 1
ATOM 1444 C CA . VAL A 1 204 ? -9.898 -2.705 -41.094 1 88 204 VAL A CA 1
ATOM 1445 C C . VAL A 1 204 ? -11.148 -3.131 -40.344 1 88 204 VAL A C 1
ATOM 1447 O O . VAL A 1 204 ? -11.609 -4.266 -40.469 1 88 204 VAL A O 1
ATOM 1450 N N . LEU A 1 205 ? -11.688 -2.262 -39.625 1 89.5 205 LEU A N 1
ATOM 1451 C CA . LEU A 1 205 ? -12.883 -2.555 -38.844 1 89.5 205 LEU A CA 1
ATOM 1452 C C . LEU A 1 205 ? -14.07 -2.848 -39.75 1 89.5 205 LEU A C 1
ATOM 1454 O O . LEU A 1 205 ? -14.852 -3.762 -39.469 1 89.5 205 LEU A O 1
ATOM 1458 N N . SER A 1 206 ? -14.18 -2.107 -40.781 1 86.56 206 SER A N 1
ATOM 1459 C CA . SER A 1 206 ? -15.281 -2.318 -41.719 1 86.56 206 SER A CA 1
ATOM 1460 C C . SER A 1 206 ? -15.133 -3.643 -42.469 1 86.56 206 SER A C 1
ATOM 1462 O O . SER A 1 206 ? -16.125 -4.32 -42.75 1 86.56 206 SER A O 1
ATOM 1464 N N . ILE A 1 207 ? -13.961 -3.996 -42.75 1 87.12 207 ILE A N 1
ATOM 1465 C CA . ILE A 1 207 ? -13.703 -5.266 -43.438 1 87.12 207 ILE A CA 1
ATOM 1466 C C . ILE A 1 207 ? -14.008 -6.422 -42.469 1 87.12 207 ILE A C 1
ATOM 1468 O O . ILE A 1 207 ? -14.555 -7.445 -42.906 1 87.12 207 ILE A O 1
ATOM 1472 N N . ALA A 1 208 ? -13.664 -6.219 -41.25 1 89.5 208 ALA A N 1
ATOM 1473 C CA . ALA A 1 208 ? -13.867 -7.25 -40.25 1 89.5 208 ALA A CA 1
ATOM 1474 C C . ALA A 1 208 ? -15.352 -7.52 -40.031 1 89.5 208 ALA A C 1
ATOM 1476 O O . ALA A 1 208 ? -15.742 -8.641 -39.688 1 89.5 208 ALA A O 1
ATOM 1477 N N . GLN A 1 209 ? -16.141 -6.523 -40.219 1 87.75 209 GLN A N 1
ATOM 1478 C CA . GLN A 1 209 ? -17.578 -6.672 -40 1 87.75 209 GLN A CA 1
ATOM 1479 C C . GLN A 1 209 ? -18.188 -7.582 -41.062 1 87.75 209 GLN A C 1
ATOM 1481 O O . GLN A 1 209 ? -19.25 -8.164 -40.875 1 87.75 209 GLN A O 1
ATOM 1486 N N . GLN A 1 210 ? -17.469 -7.754 -42.125 1 84.44 210 GLN A N 1
ATOM 1487 C CA . GLN A 1 210 ? -18 -8.547 -43.219 1 84.44 210 GLN A CA 1
ATOM 1488 C C . GLN A 1 210 ? -17.562 -10.008 -43.094 1 84.44 210 GLN A C 1
ATOM 1490 O O . GLN A 1 210 ? -18.078 -10.875 -43.812 1 84.44 210 GLN A O 1
ATOM 1495 N N . VAL A 1 211 ? -16.703 -10.234 -42.188 1 88 211 VAL A N 1
ATOM 1496 C CA . VAL A 1 211 ? -16.266 -11.602 -42 1 88 211 VAL A CA 1
ATOM 1497 C C . VAL A 1 211 ? -17.312 -12.383 -41.188 1 88 211 VAL A C 1
ATOM 1499 O O . VAL A 1 211 ? -17.656 -12.008 -40.094 1 88 211 VAL A O 1
ATOM 1502 N N . GLN A 1 212 ? -17.859 -13.43 -41.75 1 83.69 212 GLN A N 1
ATOM 1503 C CA . GLN A 1 212 ? -18.938 -14.172 -41.125 1 83.69 212 GLN A CA 1
ATOM 1504 C C . GLN A 1 212 ? -18.438 -15.508 -40.562 1 83.69 212 GLN A C 1
ATOM 1506 O O . GLN A 1 212 ? -19.078 -16.109 -39.719 1 83.69 212 GLN A O 1
ATOM 1511 N N . ASP A 1 213 ? -17.281 -15.938 -41.062 1 86.69 213 ASP A N 1
ATOM 1512 C CA . ASP A 1 213 ? -16.719 -17.219 -40.656 1 86.69 213 ASP A CA 1
ATOM 1513 C C . ASP A 1 213 ? -15.203 -17.125 -40.5 1 86.69 213 ASP A C 1
ATOM 1515 O O . ASP A 1 213 ? -14.523 -16.531 -41.344 1 86.69 213 ASP A O 1
ATOM 1519 N N . PRO A 1 214 ? -14.75 -17.75 -39.438 1 86.94 214 PRO A N 1
ATOM 1520 C CA . PRO A 1 214 ? -13.305 -17.672 -39.219 1 86.94 214 PRO A CA 1
ATOM 1521 C C . PRO A 1 214 ? -12.5 -18.297 -40.375 1 86.94 214 PRO A C 1
ATOM 1523 O O . PRO A 1 214 ? -11.344 -17.922 -40.562 1 86.94 214 PRO A O 1
ATOM 1526 N N . SER A 1 215 ? -13.055 -19.203 -41.094 1 81.88 215 SER A N 1
ATOM 1527 C CA . SER A 1 215 ? -12.344 -19.875 -42.188 1 81.88 215 SER A CA 1
ATOM 1528 C C . SER A 1 215 ? -12.062 -18.922 -43.344 1 81.88 215 SER A C 1
ATOM 1530 O O . SER A 1 215 ? -11.203 -19.188 -44.188 1 81.88 215 SER A O 1
ATOM 1532 N N . GLN A 1 216 ? -12.703 -17.812 -43.25 1 79.81 216 GLN A N 1
ATOM 1533 C CA . GLN A 1 216 ? -12.531 -16.828 -44.312 1 79.81 216 GLN A CA 1
ATOM 1534 C C . GLN A 1 216 ? -11.234 -16.047 -44.125 1 79.81 216 GLN A C 1
ATOM 1536 O O . GLN A 1 216 ? -10.766 -15.375 -45.062 1 79.81 216 GLN A O 1
ATOM 1541 N N . VAL A 1 217 ? -10.734 -16.047 -42.969 1 81.38 217 VAL A N 1
ATOM 1542 C CA . VAL A 1 217 ? -9.531 -15.281 -42.656 1 81.38 217 VAL A CA 1
ATOM 1543 C C . VAL A 1 217 ? -8.305 -16.188 -42.719 1 81.38 217 VAL A C 1
ATOM 1545 O O . VAL A 1 217 ? -7.871 -16.75 -41.719 1 81.38 217 VAL A O 1
ATOM 1548 N N . THR A 1 218 ? -7.82 -16.609 -43.875 1 74.81 218 THR A N 1
ATOM 1549 C CA . THR A 1 218 ? -6.672 -17.484 -44.062 1 74.81 218 THR A CA 1
ATOM 1550 C C . THR A 1 218 ? -5.652 -16.859 -45 1 74.81 218 THR A C 1
ATOM 1552 O O . THR A 1 218 ? -5.992 -15.969 -45.781 1 74.81 218 THR A O 1
ATOM 1555 N N . GLY A 1 219 ? -4.426 -17.266 -44.812 1 67.19 219 GLY A N 1
ATOM 1556 C CA . GLY A 1 219 ? -3.361 -16.906 -45.719 1 67.19 219 GLY A CA 1
ATOM 1557 C C . GLY A 1 219 ? -3.107 -15.406 -45.781 1 67.19 219 GLY A C 1
ATOM 1558 O O . GLY A 1 219 ? -2.811 -14.789 -44.75 1 67.19 219 GLY A O 1
ATOM 1559 N N . GLU A 1 220 ? -3.389 -14.773 -47 1 67.06 220 GLU A N 1
ATOM 1560 C CA . GLU A 1 220 ? -3.104 -13.383 -47.344 1 67.06 220 GLU A CA 1
ATOM 1561 C C . GLU A 1 220 ? -4.066 -12.438 -46.625 1 67.06 220 GLU A C 1
ATOM 1563 O O . GLU A 1 220 ? -3.684 -11.336 -46.219 1 67.06 220 GLU A O 1
ATOM 1568 N N . THR A 1 221 ? -5.273 -12.82 -46.312 1 78.31 221 THR A N 1
ATOM 1569 C CA . THR A 1 221 ? -6.27 -11.977 -45.656 1 78.31 221 THR A CA 1
ATOM 1570 C C . THR A 1 221 ? -5.98 -11.852 -44.156 1 78.31 221 THR A C 1
ATOM 1572 O O . THR A 1 221 ? -6.414 -10.891 -43.5 1 78.31 221 THR A O 1
ATOM 1575 N N . ALA A 1 222 ? -5.223 -12.797 -43.688 1 81.31 222 ALA A N 1
ATOM 1576 C CA . ALA A 1 222 ? -4.898 -12.773 -42.281 1 81.31 222 ALA A CA 1
ATOM 1577 C C . ALA A 1 222 ? -4 -11.586 -41.938 1 81.31 222 ALA A C 1
ATOM 1579 O O . ALA A 1 222 ? -4.078 -11.031 -40.844 1 81.31 222 ALA A O 1
ATOM 1580 N N . ALA A 1 223 ? -3.285 -11.156 -42.906 1 82.56 223 ALA A N 1
ATOM 1581 C CA . ALA A 1 223 ? -2.352 -10.055 -42.688 1 82.56 223 ALA A CA 1
ATOM 1582 C C . ALA A 1 223 ? -3.094 -8.734 -42.5 1 82.56 223 ALA A C 1
ATOM 1584 O O . ALA A 1 223 ? -2.609 -7.836 -41.812 1 82.56 223 ALA A O 1
ATOM 1585 N N . ILE A 1 224 ? -4.301 -8.688 -43.156 1 84.19 224 ILE A N 1
ATOM 1586 C CA . ILE A 1 224 ? -5.102 -7.469 -43.062 1 84.19 224 ILE A CA 1
ATOM 1587 C C . ILE A 1 224 ? -5.57 -7.242 -41.625 1 84.19 224 ILE A C 1
ATOM 1589 O O . ILE A 1 224 ? -5.781 -6.102 -41.219 1 84.19 224 ILE A O 1
ATOM 1593 N N . PHE A 1 225 ? -5.602 -8.305 -40.875 1 89.25 225 PHE A N 1
ATOM 1594 C CA . PHE A 1 225 ? -6.203 -8.203 -39.562 1 89.25 225 PHE A CA 1
ATOM 1595 C C . PHE A 1 225 ? -5.129 -8.219 -38.469 1 89.25 225 PHE A C 1
ATOM 1597 O O . PHE A 1 225 ? -5.434 -8.391 -37.312 1 89.25 225 PHE A O 1
ATOM 1604 N N . GLU A 1 226 ? -3.941 -7.941 -38.812 1 87.19 226 GLU A N 1
ATOM 1605 C CA . GLU A 1 226 ? -2.814 -7.938 -37.875 1 87.19 226 GLU A CA 1
ATOM 1606 C C . GLU A 1 226 ? -2.971 -6.852 -36.812 1 87.19 226 GLU A C 1
ATOM 1608 O O . GLU A 1 226 ? -2.537 -7.02 -35.688 1 87.19 226 GLU A O 1
ATOM 1613 N N . PRO A 1 227 ? -3.621 -5.805 -37.219 1 88.5 227 PRO A N 1
ATOM 1614 C CA . PRO A 1 227 ? -3.77 -4.738 -36.219 1 88.5 227 PRO A CA 1
ATOM 1615 C C . PRO A 1 227 ? -4.621 -5.16 -35.031 1 88.5 227 PRO A C 1
ATOM 1617 O O . PRO A 1 227 ? -4.539 -4.547 -33.938 1 88.5 227 PRO A O 1
ATOM 1620 N N . PHE A 1 228 ? -5.395 -6.168 -35.156 1 90.56 228 PHE A N 1
ATOM 1621 C CA . PHE A 1 228 ? -6.238 -6.621 -34.062 1 90.56 228 PHE A CA 1
ATOM 1622 C C . PHE A 1 228 ? -5.391 -7.184 -32.906 1 90.56 228 PHE A C 1
ATOM 1624 O O . PHE A 1 228 ? -5.848 -7.258 -31.766 1 90.56 228 PHE A O 1
ATOM 1631 N N . LYS A 1 229 ? -4.203 -7.539 -33.125 1 86.25 229 LYS A N 1
ATOM 1632 C CA . LYS A 1 229 ? -3.299 -8.078 -32.125 1 86.25 229 LYS A CA 1
ATOM 1633 C C . LYS A 1 229 ? -2.871 -6.992 -31.125 1 86.25 229 LYS A C 1
ATOM 1635 O O . LYS A 1 229 ? -2.477 -7.293 -30 1 86.25 229 LYS A O 1
ATOM 1640 N N . THR A 1 230 ? -3.051 -5.797 -31.547 1 84.94 230 THR A N 1
ATOM 1641 C CA . THR A 1 230 ? -2.582 -4.695 -30.703 1 84.94 230 THR A CA 1
ATOM 1642 C C . THR A 1 230 ? -3.676 -4.242 -29.75 1 84.94 230 THR A C 1
ATOM 1644 O O . THR A 1 230 ? -3.426 -3.436 -28.844 1 84.94 230 THR A O 1
ATOM 1647 N N . LEU A 1 231 ? -4.816 -4.824 -29.891 1 88.31 231 LEU A N 1
ATOM 1648 C CA . LEU A 1 231 ? -5.918 -4.418 -29.031 1 88.31 231 LEU A CA 1
ATOM 1649 C C . LEU A 1 231 ? -5.734 -4.957 -27.625 1 88.31 231 LEU A C 1
ATOM 1651 O O . LEU A 1 231 ? -5.176 -6.043 -27.438 1 88.31 231 LEU A O 1
ATOM 1655 N N . THR A 1 232 ? -6.137 -4.156 -26.656 1 84.69 232 THR A N 1
ATOM 1656 C CA . THR A 1 232 ? -6.117 -4.598 -25.266 1 84.69 232 THR A CA 1
ATOM 1657 C C . THR A 1 232 ? -7.379 -5.387 -24.938 1 84.69 232 THR A C 1
ATOM 1659 O O . THR A 1 232 ? -8.359 -5.352 -25.688 1 84.69 232 THR A O 1
ATOM 1662 N N . GLY A 1 233 ? -7.328 -6.074 -23.844 1 84.88 233 GLY A N 1
ATOM 1663 C CA . GLY A 1 233 ? -8.492 -6.828 -23.406 1 84.88 233 GLY A CA 1
ATOM 1664 C C . GLY A 1 233 ? -9.742 -5.98 -23.266 1 84.88 233 GLY A C 1
ATOM 1665 O O . GLY A 1 233 ? -10.836 -6.414 -23.625 1 84.88 233 GLY A O 1
ATOM 1666 N N . ASP A 1 234 ? -9.539 -4.781 -22.891 1 82.06 234 ASP A N 1
ATOM 1667 C CA . ASP A 1 234 ? -10.664 -3.867 -22.719 1 82.06 234 ASP A CA 1
ATOM 1668 C C . ASP A 1 234 ? -11.266 -3.488 -24.062 1 82.06 234 ASP A C 1
ATOM 1670 O O . ASP A 1 234 ? -12.484 -3.35 -24.188 1 82.06 234 ASP A O 1
ATOM 1674 N N . GLU A 1 235 ? -10.406 -3.312 -25.016 1 87.06 235 GLU A N 1
ATOM 1675 C CA . GLU A 1 235 ? -10.859 -2.926 -26.344 1 87.06 235 GLU A CA 1
ATOM 1676 C C . GLU A 1 235 ? -11.57 -4.082 -27.047 1 87.06 235 GLU A C 1
ATOM 1678 O O . GLU A 1 235 ? -12.539 -3.873 -27.781 1 87.06 235 GLU A O 1
ATOM 1683 N N . VAL A 1 236 ? -11.047 -5.246 -26.781 1 89.88 236 VAL A N 1
ATOM 1684 C CA . VAL A 1 236 ? -11.656 -6.43 -27.375 1 89.88 236 VAL A CA 1
ATOM 1685 C C . VAL A 1 236 ? -13.062 -6.625 -26.812 1 89.88 236 VAL A C 1
ATOM 1687 O O . VAL A 1 236 ? -13.969 -7.066 -27.516 1 89.88 236 VAL A O 1
ATOM 1690 N N . ALA A 1 237 ? -13.242 -6.25 -25.578 1 87.56 237 ALA A N 1
ATOM 1691 C CA . ALA A 1 237 ? -14.516 -6.453 -24.891 1 87.56 237 ALA A CA 1
ATOM 1692 C C . ALA A 1 237 ? -15.625 -5.625 -25.531 1 87.56 237 ALA A C 1
ATOM 1694 O O . ALA A 1 237 ? -16.812 -5.973 -25.422 1 87.56 237 ALA A O 1
ATOM 1695 N N . VAL A 1 238 ? -15.266 -4.559 -26.219 1 86.38 238 VAL A N 1
ATOM 1696 C CA . VAL A 1 238 ? -16.281 -3.664 -26.766 1 86.38 238 VAL A CA 1
ATOM 1697 C C . VAL A 1 238 ? -16.609 -4.059 -28.203 1 86.38 238 VAL A C 1
ATOM 1699 O O . VAL A 1 238 ? -17.547 -3.539 -28.797 1 86.38 238 VAL A O 1
ATOM 1702 N N . LEU A 1 239 ? -15.914 -4.988 -28.719 1 90.12 239 LEU A N 1
ATOM 1703 C CA . LEU A 1 239 ? -16.188 -5.48 -30.062 1 90.12 239 LEU A CA 1
ATOM 1704 C C . LEU A 1 239 ? -17.391 -6.43 -30.062 1 90.12 239 LEU A C 1
ATOM 1706 O O . LEU A 1 239 ? -17.641 -7.102 -29.062 1 90.12 239 LEU A O 1
ATOM 1710 N N . PRO A 1 240 ? -18.141 -6.395 -31.156 1 89.5 240 PRO A N 1
ATOM 1711 C CA . PRO A 1 240 ? -19.234 -7.359 -31.234 1 89.5 240 PRO A CA 1
ATOM 1712 C C . PRO A 1 240 ? -18.766 -8.805 -31.125 1 89.5 240 PRO A C 1
ATOM 1714 O O . PRO A 1 240 ? -17.656 -9.133 -31.578 1 89.5 240 PRO A O 1
ATOM 1717 N N . ALA A 1 241 ? -19.625 -9.664 -30.562 1 92.81 241 ALA A N 1
ATOM 1718 C CA . ALA A 1 241 ? -19.281 -11.055 -30.312 1 92.81 241 ALA A CA 1
ATOM 1719 C C . ALA A 1 241 ? -18.859 -11.766 -31.609 1 92.81 241 ALA A C 1
ATOM 1721 O O . ALA A 1 241 ? -17.938 -12.578 -31.609 1 92.81 241 ALA A O 1
ATOM 1722 N N . GLN A 1 242 ? -19.5 -11.445 -32.688 1 91.81 242 GLN A N 1
ATOM 1723 C CA . GLN A 1 242 ? -19.203 -12.102 -33.938 1 91.81 242 GLN A CA 1
ATOM 1724 C C . GLN A 1 242 ? -17.797 -11.781 -34.406 1 91.81 242 GLN A C 1
ATOM 1726 O O . GLN A 1 242 ? -17.094 -12.656 -34.938 1 91.81 242 GLN A O 1
ATOM 1731 N N . MET A 1 243 ? -17.438 -10.562 -34.25 1 92.31 243 MET A N 1
ATOM 1732 C CA . MET A 1 243 ? -16.094 -10.156 -34.625 1 92.31 243 MET A CA 1
ATOM 1733 C C . MET A 1 243 ? -15.047 -10.82 -33.719 1 92.31 243 MET A C 1
ATOM 1735 O O . MET A 1 243 ? -13.984 -11.211 -34.219 1 92.31 243 MET A O 1
ATOM 1739 N N . GLN A 1 244 ? -15.359 -10.922 -32.5 1 93.94 244 GLN A N 1
ATOM 1740 C CA . GLN A 1 244 ? -14.445 -11.562 -31.547 1 93.94 244 GLN A CA 1
ATOM 1741 C C . GLN A 1 244 ? -14.219 -13.031 -31.906 1 93.94 244 GLN A C 1
ATOM 1743 O O . GLN A 1 244 ? -13.133 -13.57 -31.703 1 93.94 244 GLN A O 1
ATOM 1748 N N . TYR A 1 245 ? -15.211 -13.617 -32.469 1 93.94 245 TYR A N 1
ATOM 1749 C CA . TYR A 1 245 ? -15.141 -15.031 -32.812 1 93.94 245 TYR A CA 1
ATOM 1750 C C . TYR A 1 245 ? -14.492 -15.227 -34.188 1 93.94 245 TYR A C 1
ATOM 1752 O O . TYR A 1 245 ? -13.664 -16.125 -34.375 1 93.94 245 TYR A O 1
ATOM 1760 N N . ASN A 1 246 ? -14.773 -14.391 -35.094 1 91.75 246 ASN A N 1
ATOM 1761 C CA . ASN A 1 246 ? -14.453 -14.625 -36.5 1 91.75 246 ASN A CA 1
ATOM 1762 C C . ASN A 1 246 ? -13.023 -14.195 -36.812 1 91.75 246 ASN A C 1
ATOM 1764 O O . ASN A 1 246 ? -12.422 -14.68 -37.781 1 91.75 246 ASN A O 1
ATOM 1768 N N . ILE A 1 247 ? -12.555 -13.266 -36.062 1 91.38 247 ILE A N 1
ATOM 1769 C CA . ILE A 1 247 ? -11.211 -12.766 -36.344 1 91.38 247 ILE A CA 1
ATOM 1770 C C . ILE A 1 247 ? -10.18 -13.578 -35.562 1 91.38 247 ILE A C 1
ATOM 1772 O O . ILE A 1 247 ? -10.078 -13.461 -34.344 1 91.38 247 ILE A O 1
ATOM 1776 N N . PRO A 1 248 ? -9.336 -14.328 -36.188 1 88.62 248 PRO A N 1
ATOM 1777 C CA . PRO A 1 248 ? -8.391 -15.227 -35.5 1 88.62 248 PRO A CA 1
ATOM 1778 C C . PRO A 1 248 ? -7.305 -14.469 -34.75 1 88.62 248 PRO A C 1
ATOM 1780 O O . PRO A 1 248 ? -6.723 -15.008 -33.812 1 88.62 248 PRO A O 1
ATOM 1783 N N . GLN A 1 249 ? -7.094 -13.25 -35.125 1 88.31 249 GLN A N 1
ATOM 1784 C CA . GLN A 1 249 ? -6.059 -12.461 -34.469 1 88.31 249 GLN A CA 1
ATOM 1785 C C . GLN A 1 249 ? -6.461 -12.117 -33.031 1 88.31 249 GLN A C 1
ATOM 1787 O O . GLN A 1 249 ? -5.617 -11.734 -32.219 1 88.31 249 GLN A O 1
ATOM 1792 N N . ILE A 1 250 ? -7.766 -12.219 -32.812 1 91.75 250 ILE A N 1
ATOM 1793 C CA . ILE A 1 250 ? -8.227 -12.125 -31.422 1 91.75 250 ILE A CA 1
ATOM 1794 C C . ILE A 1 250 ? -8.133 -13.492 -30.75 1 91.75 250 ILE A C 1
ATOM 1796 O O . ILE A 1 250 ? -9.078 -14.289 -30.812 1 91.75 250 ILE A O 1
ATOM 1800 N N . SER A 1 251 ? -7.098 -13.703 -30.109 1 89.44 251 SER A N 1
ATOM 1801 C CA . SER A 1 251 ? -6.797 -15.008 -29.531 1 89.44 251 SER A CA 1
ATOM 1802 C C . SER A 1 251 ? -7.539 -15.219 -28.219 1 89.44 251 SER A C 1
ATOM 1804 O O . SER A 1 251 ? -8.141 -14.281 -27.688 1 89.44 251 SER A O 1
ATOM 1806 N N . CYS A 1 252 ? -7.516 -16.438 -27.734 1 89.81 252 CYS A N 1
ATOM 1807 C CA . CYS A 1 252 ? -8.086 -16.766 -26.438 1 89.81 252 CYS A CA 1
ATOM 1808 C C . CYS A 1 252 ? -7.387 -16 -25.312 1 89.81 252 CYS A C 1
ATOM 1810 O O . CYS A 1 252 ? -8.023 -15.617 -24.328 1 89.81 252 CYS A O 1
ATOM 1812 N N . ALA A 1 253 ? -6.176 -15.773 -25.562 1 85.06 253 ALA A N 1
ATOM 1813 C CA . ALA A 1 253 ? -5.43 -15 -24.578 1 85.06 253 ALA A CA 1
ATOM 1814 C C . ALA A 1 253 ? -6.012 -13.602 -24.422 1 85.06 253 ALA A C 1
ATOM 1816 O O . ALA A 1 253 ? -6.152 -13.102 -23.297 1 85.06 253 ALA A O 1
ATOM 1817 N N . LYS A 1 254 ? -6.344 -13.008 -25.5 1 86.94 254 LYS A N 1
ATOM 1818 C CA . LYS A 1 254 ? -6.914 -11.664 -25.469 1 86.94 254 LYS A CA 1
ATOM 1819 C C . LYS A 1 254 ? -8.336 -11.68 -24.922 1 86.94 254 LYS A C 1
ATOM 1821 O O . LYS A 1 254 ? -8.727 -10.773 -24.188 1 86.94 254 LYS A O 1
ATOM 1826 N N . LEU A 1 255 ? -9.031 -12.641 -25.359 1 91.5 255 LEU A N 1
ATOM 1827 C CA . LEU A 1 255 ? -10.406 -12.758 -24.891 1 91.5 255 LEU A CA 1
ATOM 1828 C C . LEU A 1 255 ? -10.453 -12.977 -23.375 1 91.5 255 LEU A C 1
ATOM 1830 O O . LEU A 1 255 ? -11.359 -12.492 -22.703 1 91.5 255 LEU A O 1
ATOM 1834 N N . ASN A 1 256 ? -9.492 -13.688 -22.875 1 87.69 256 ASN A N 1
ATOM 1835 C CA . ASN A 1 256 ? -9.438 -13.969 -21.453 1 87.69 256 ASN A CA 1
ATOM 1836 C C . ASN A 1 256 ? -8.945 -12.766 -20.656 1 87.69 256 ASN A C 1
ATOM 1838 O O . ASN A 1 256 ? -9.109 -12.711 -19.438 1 87.69 256 ASN A O 1
ATOM 1842 N N . GLN A 1 257 ? -8.391 -11.844 -21.375 1 82.44 257 GLN A N 1
ATOM 1843 C CA . GLN A 1 257 ? -7.887 -10.641 -20.703 1 82.44 257 GLN A CA 1
ATOM 1844 C C . GLN A 1 257 ? -8.961 -9.562 -20.641 1 82.44 257 GLN A C 1
ATOM 1846 O O . GLN A 1 257 ? -8.727 -8.484 -20.078 1 82.44 257 GLN A O 1
ATOM 1851 N N . ARG A 1 258 ? -10.094 -9.898 -21.141 1 86.44 258 ARG A N 1
ATOM 1852 C CA . ARG A 1 258 ? -11.188 -8.945 -21.031 1 86.44 258 ARG A CA 1
ATOM 1853 C C . ARG A 1 258 ? -11.555 -8.695 -19.562 1 86.44 258 ARG A C 1
ATOM 1855 O O . ARG A 1 258 ? -11.344 -9.562 -18.719 1 86.44 258 ARG A O 1
ATOM 1862 N N . PRO A 1 259 ? -11.992 -7.512 -19.328 1 81.81 259 PRO A N 1
ATOM 1863 C CA . PRO A 1 259 ? -12.406 -7.23 -17.953 1 81.81 259 PRO A CA 1
ATOM 1864 C C . PRO A 1 259 ? -13.484 -8.188 -17.453 1 81.81 259 PRO A C 1
ATOM 1866 O O . PRO A 1 259 ? -14.289 -8.688 -18.25 1 81.81 259 PRO A O 1
ATOM 1869 N N . PRO A 1 260 ? -13.461 -8.312 -16.156 1 82.69 260 PRO A N 1
ATOM 1870 C CA . PRO A 1 260 ? -14.5 -9.18 -15.586 1 82.69 260 PRO A CA 1
ATOM 1871 C C . PRO A 1 260 ? -15.906 -8.688 -15.906 1 82.69 260 PRO A C 1
ATOM 1873 O O . PRO A 1 260 ? -16.172 -7.48 -15.883 1 82.69 260 PRO A O 1
ATOM 1876 N N . GLY A 1 261 ? -16.766 -9.625 -16.281 1 82.31 261 GLY A N 1
ATOM 1877 C CA . GLY A 1 261 ? -18.156 -9.297 -16.531 1 82.31 261 GLY A CA 1
ATOM 1878 C C . GLY A 1 261 ? -18.438 -8.961 -17.984 1 82.31 261 GLY A C 1
ATOM 1879 O O . GLY A 1 261 ? -19.547 -8.562 -18.328 1 82.31 261 GLY A O 1
ATOM 1880 N N . SER A 1 262 ? -17.469 -9.18 -18.797 1 84.75 262 SER A N 1
ATOM 1881 C CA . SER A 1 262 ? -17.609 -8.812 -20.203 1 84.75 262 SER A CA 1
ATOM 1882 C C . SER A 1 262 ? -18.703 -9.633 -20.891 1 84.75 262 SER A C 1
ATOM 1884 O O . SER A 1 262 ? -19.328 -9.172 -21.844 1 84.75 262 SER A O 1
ATOM 1886 N N . ILE A 1 263 ? -18.922 -10.805 -20.375 1 88.62 263 ILE A N 1
ATOM 1887 C CA . ILE A 1 263 ? -19.891 -11.656 -21.047 1 88.62 263 ILE A CA 1
ATOM 1888 C C . ILE A 1 263 ? -20.938 -12.133 -20.047 1 88.62 263 ILE A C 1
ATOM 1890 O O . ILE A 1 263 ? -21.469 -13.242 -20.172 1 88.62 263 ILE A O 1
ATOM 1894 N N . VAL A 1 264 ? -21.281 -11.312 -19.156 1 85.19 264 VAL A N 1
ATOM 1895 C CA . VAL A 1 264 ? -22.141 -11.75 -18.062 1 85.19 264 VAL A CA 1
ATOM 1896 C C . VAL A 1 264 ? -23.609 -11.594 -18.469 1 85.19 264 VAL A C 1
ATOM 1898 O O . VAL A 1 264 ? -24.484 -12.289 -17.938 1 85.19 264 VAL A O 1
ATOM 1901 N N . GLN A 1 265 ? -23.875 -10.781 -19.406 1 86.12 265 GLN A N 1
ATOM 1902 C CA . GLN A 1 265 ? -25.25 -10.547 -19.781 1 86.12 265 GLN A CA 1
ATOM 1903 C C . GLN A 1 265 ? -25.875 -11.805 -20.391 1 86.12 265 GLN A C 1
ATOM 1905 O O . GLN A 1 265 ? -25.375 -12.328 -21.391 1 86.12 265 GLN A O 1
ATOM 1910 N N . PRO A 1 266 ? -26.984 -12.242 -19.812 1 91.31 266 PRO A N 1
ATOM 1911 C CA . PRO A 1 266 ? -27.562 -13.516 -20.25 1 91.31 266 PRO A CA 1
ATOM 1912 C C . PRO A 1 266 ? -28.266 -13.414 -21.594 1 91.31 266 PRO A C 1
ATOM 1914 O O . PRO A 1 266 ? -28.469 -14.43 -22.266 1 91.31 266 PRO A O 1
ATOM 1917 N N . ASP A 1 267 ? -28.625 -12.273 -22.047 1 91.88 267 ASP A N 1
ATOM 1918 C CA . ASP A 1 267 ? -29.5 -12.133 -23.219 1 91.88 267 ASP A CA 1
ATOM 1919 C C . ASP A 1 267 ? -28.688 -11.867 -24.484 1 91.88 267 ASP A C 1
ATOM 1921 O O . ASP A 1 267 ? -29.25 -11.5 -25.516 1 91.88 267 ASP A O 1
ATOM 1925 N N . GLN A 1 268 ? -27.453 -12.047 -24.375 1 91.25 268 GLN A N 1
ATOM 1926 C CA . GLN A 1 268 ? -26.609 -11.773 -25.531 1 91.25 268 GLN A CA 1
ATOM 1927 C C . GLN A 1 268 ? -25.75 -12.984 -25.891 1 91.25 268 GLN A C 1
ATOM 1929 O O . GLN A 1 268 ? -25.406 -13.781 -25.031 1 91.25 268 GLN A O 1
ATOM 1934 N N . GLU A 1 269 ? -25.5 -13.047 -27.188 1 94.81 269 GLU A N 1
ATOM 1935 C CA . GLU A 1 269 ? -24.5 -14.016 -27.625 1 94.81 269 GLU A CA 1
ATOM 1936 C C . GLU A 1 269 ? -23.094 -13.562 -27.25 1 94.81 269 GLU A C 1
ATOM 1938 O O . GLU A 1 269 ? -22.781 -12.375 -27.312 1 94.81 269 GLU A O 1
ATOM 1943 N N . VAL A 1 270 ? -22.328 -14.555 -26.891 1 95.69 270 VAL A N 1
ATOM 1944 C CA . VAL A 1 270 ? -21 -14.172 -26.438 1 95.69 270 VAL A CA 1
ATOM 1945 C C . VAL A 1 270 ? -19.969 -15.172 -26.953 1 95.69 270 VAL A C 1
ATOM 1947 O O . VAL A 1 270 ? -20.328 -16.219 -27.5 1 95.69 270 VAL A O 1
ATOM 1950 N N . VAL A 1 271 ? -18.766 -14.75 -26.875 1 95.56 271 VAL A N 1
ATOM 1951 C CA . VAL A 1 271 ? -17.641 -15.617 -27.219 1 95.56 271 VAL A CA 1
ATOM 1952 C C . VAL A 1 271 ? -16.766 -15.859 -25.984 1 95.56 271 VAL A C 1
ATOM 1954 O O . VAL A 1 271 ? -16.531 -14.938 -25.188 1 95.56 271 VAL A O 1
ATOM 1957 N N . ALA A 1 272 ? -16.484 -17.031 -25.719 1 95.38 272 ALA A N 1
ATOM 1958 C CA . ALA A 1 272 ? -15.594 -17.391 -24.609 1 95.38 272 ALA A CA 1
ATOM 1959 C C . ALA A 1 272 ? -14.641 -18.516 -25 1 95.38 272 ALA A C 1
ATOM 1961 O O . ALA A 1 272 ? -14.867 -19.203 -26.016 1 95.38 272 ALA A O 1
ATOM 1962 N N . CYS A 1 273 ? -13.625 -18.547 -24.312 1 93.75 273 CYS A N 1
ATOM 1963 C CA . CYS A 1 273 ? -12.625 -19.547 -24.625 1 93.75 273 CYS A CA 1
ATOM 1964 C C . CYS A 1 273 ? -12.594 -20.656 -23.578 1 93.75 273 CYS A C 1
ATOM 1966 O O . CYS A 1 273 ? -12.883 -20.406 -22.406 1 93.75 273 CYS A O 1
ATOM 1968 N N . GLY A 1 274 ? -12.391 -21.875 -24.047 1 88.38 274 GLY A N 1
ATOM 1969 C CA . GLY A 1 274 ? -12.148 -23.047 -23.219 1 88.38 274 GLY A CA 1
ATOM 1970 C C . GLY A 1 274 ? -11.07 -23.953 -23.766 1 88.38 274 GLY A C 1
ATOM 1971 O O . GLY A 1 274 ? -10.312 -23.578 -24.656 1 88.38 274 GLY A O 1
ATOM 1972 N N . GLU A 1 275 ? -10.875 -25.031 -23.031 1 80.81 275 GLU A N 1
ATOM 1973 C CA . GLU A 1 275 ? -9.883 -26.016 -23.469 1 80.81 275 GLU A CA 1
ATOM 1974 C C . GLU A 1 275 ? -10.555 -27.297 -23.953 1 80.81 275 GLU A C 1
ATOM 1976 O O . GLU A 1 275 ? -11.461 -27.812 -23.312 1 80.81 275 GLU A O 1
ATOM 1981 N N . GLU A 1 276 ? -10.297 -27.578 -25.203 1 75.88 276 GLU A N 1
ATOM 1982 C CA . GLU A 1 276 ? -10.734 -28.859 -25.75 1 75.88 276 GLU A CA 1
ATOM 1983 C C . GLU A 1 276 ? -9.539 -29.703 -26.188 1 75.88 276 GLU A C 1
ATOM 1985 O O . GLU A 1 276 ? -8.727 -29.266 -27 1 75.88 276 GLU A O 1
ATOM 1990 N N . ASN A 1 277 ? -9.445 -30.906 -25.656 1 68.94 277 ASN A N 1
ATOM 1991 C CA . ASN A 1 277 ? -8.344 -31.812 -25.984 1 68.94 277 ASN A CA 1
ATOM 1992 C C . ASN A 1 277 ? -6.988 -31.172 -25.734 1 68.94 277 ASN A C 1
ATOM 1994 O O . ASN A 1 277 ? -6.09 -31.266 -26.562 1 68.94 277 ASN A O 1
ATOM 1998 N N . GLY A 1 278 ? -6.957 -30.297 -24.672 1 67.5 278 GLY A N 1
ATOM 1999 C CA . GLY A 1 278 ? -5.703 -29.672 -24.281 1 67.5 278 GLY A CA 1
ATOM 2000 C C . GLY A 1 278 ? -5.379 -28.422 -25.062 1 67.5 278 GLY A C 1
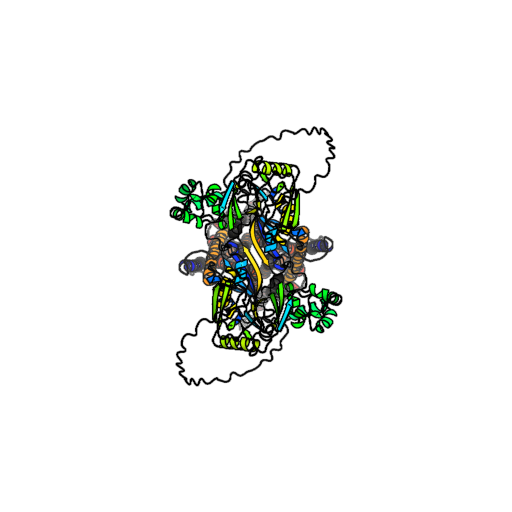ATOM 2001 O O . GLY A 1 278 ? -4.332 -27.797 -24.844 1 67.5 278 GLY A O 1
ATOM 2002 N N . ALA A 1 279 ? -6.152 -28.031 -26.016 1 77.5 279 ALA A N 1
ATOM 2003 C CA . ALA A 1 279 ? -5.895 -26.844 -26.844 1 77.5 279 ALA A CA 1
ATOM 2004 C C . ALA A 1 279 ? -6.953 -25.766 -26.594 1 77.5 279 ALA A C 1
ATOM 2006 O O . ALA A 1 279 ? -8.133 -26.078 -26.406 1 77.5 279 ALA A O 1
ATOM 2007 N N . PRO A 1 280 ? -6.441 -24.562 -26.672 1 87.5 280 PRO A N 1
ATOM 2008 C CA . PRO A 1 280 ? -7.418 -23.484 -26.5 1 87.5 280 PRO A CA 1
ATOM 2009 C C . PRO A 1 280 ? -8.422 -23.422 -27.656 1 87.5 280 PRO A C 1
ATOM 2011 O O . PRO A 1 280 ? -8.031 -23.5 -28.828 1 87.5 280 PRO A O 1
ATOM 2014 N N . THR A 1 281 ? -9.672 -23.406 -27.344 1 91.25 281 THR A N 1
ATOM 2015 C CA . THR A 1 281 ? -10.758 -23.391 -28.328 1 91.25 281 THR A CA 1
ATOM 2016 C C . THR A 1 281 ? -11.711 -22.219 -28.047 1 91.25 281 THR A C 1
ATOM 2018 O O . THR A 1 281 ? -12.039 -21.938 -26.906 1 91.25 281 THR A O 1
ATOM 2021 N N . LYS A 1 282 ? -12.078 -21.531 -29.109 1 94.25 282 LYS A N 1
ATOM 2022 C CA . LYS A 1 282 ? -13.062 -20.469 -29.031 1 94.25 282 LYS A CA 1
ATOM 2023 C C . LYS A 1 282 ? -14.477 -21 -29.234 1 94.25 282 LYS A C 1
ATOM 2025 O O . LYS A 1 282 ? -14.711 -21.797 -30.141 1 94.25 282 LYS A O 1
ATOM 2030 N N . PHE A 1 283 ? -15.391 -20.562 -28.422 1 94.5 283 PHE A N 1
ATOM 2031 C CA . PHE A 1 283 ? -16.781 -20.984 -28.531 1 94.5 283 PHE A CA 1
ATOM 2032 C C . PHE A 1 283 ? -17.688 -19.781 -28.75 1 94.5 283 PHE A C 1
ATOM 2034 O O . PHE A 1 283 ? -17.594 -18.781 -28.047 1 94.5 283 PHE A O 1
ATOM 2041 N N . MET A 1 284 ? -18.422 -19.828 -29.781 1 95.62 284 MET A N 1
ATOM 2042 C CA . MET A 1 284 ? -19.547 -18.906 -29.906 1 95.62 284 MET A CA 1
ATOM 2043 C C . MET A 1 284 ? -20.766 -19.453 -29.156 1 95.62 284 MET A C 1
ATOM 2045 O O . MET A 1 284 ? -21.234 -20.547 -29.422 1 95.62 284 MET A O 1
ATOM 2049 N N . LEU A 1 285 ? -21.219 -18.703 -28.219 1 96.56 285 LEU A N 1
ATOM 2050 C CA . LEU A 1 285 ? -22.234 -19.203 -27.312 1 96.56 285 LEU A CA 1
ATOM 2051 C C . LEU A 1 285 ? -23.516 -18.391 -27.438 1 96.56 285 LEU A C 1
ATOM 2053 O O . LEU A 1 285 ? -23.484 -17.172 -27.641 1 96.56 285 LEU A O 1
ATOM 2057 N N . ASP A 1 286 ? -24.578 -19.062 -27.25 1 95.31 286 ASP A N 1
ATOM 2058 C CA . ASP A 1 286 ? -25.891 -18.438 -27.297 1 95.31 286 ASP A CA 1
ATOM 2059 C C . ASP A 1 286 ? -26.219 -17.781 -25.953 1 95.31 286 ASP A C 1
ATOM 2061 O O . ASP A 1 286 ? -25.391 -17.734 -25.047 1 95.31 286 ASP A O 1
ATOM 2065 N N . LYS A 1 287 ? -27.438 -17.172 -25.922 1 95.62 287 LYS A N 1
ATOM 2066 C CA . LYS A 1 287 ? -27.922 -16.578 -24.688 1 95.62 287 LYS A CA 1
ATOM 2067 C C . LYS A 1 287 ? -27.922 -17.594 -23.547 1 95.62 287 LYS A C 1
ATOM 2069 O O . LYS A 1 287 ? -28 -18.797 -23.781 1 95.62 287 LYS A O 1
ATOM 2074 N N . ALA A 1 288 ? -27.75 -17.062 -22.391 1 94.88 288 ALA A N 1
ATOM 2075 C CA . ALA A 1 288 ? -27.734 -17.922 -21.219 1 94.88 288 ALA A CA 1
ATOM 2076 C C . ALA A 1 288 ? -29.141 -18.172 -20.688 1 94.88 288 ALA A C 1
ATOM 2078 O O . ALA A 1 288 ? -29.797 -17.25 -20.188 1 94.88 288 ALA A O 1
ATOM 2079 N N . SER A 1 289 ? -29.531 -19.406 -20.781 1 92.81 289 SER A N 1
ATOM 2080 C CA . SER A 1 289 ? -30.875 -19.75 -20.312 1 92.81 289 SER A CA 1
ATOM 2081 C C . SER A 1 289 ? -30.859 -20.125 -18.844 1 92.81 289 SER A C 1
ATOM 2083 O O . SER A 1 289 ? -31.891 -20.062 -18.172 1 92.81 289 SER A O 1
ATOM 2085 N N . VAL A 1 290 ? -29.797 -20.609 -18.406 1 92 290 VAL A N 1
ATOM 2086 C CA . VAL A 1 290 ? -29.609 -20.938 -17 1 92 290 VAL A CA 1
ATOM 2087 C C . VAL A 1 290 ? -28.438 -20.125 -16.422 1 92 290 VAL A C 1
ATOM 2089 O O . VAL A 1 290 ? -27.375 -20.031 -17.047 1 92 290 VAL A O 1
ATOM 2092 N N . VAL A 1 291 ? -28.672 -19.5 -15.312 1 91.12 291 VAL A N 1
ATOM 2093 C CA . VAL A 1 291 ? -27.672 -18.625 -14.719 1 91.12 291 VAL A CA 1
ATOM 2094 C C . VAL A 1 291 ? -27.312 -19.109 -13.32 1 91.12 291 VAL A C 1
ATOM 2096 O O . VAL A 1 291 ? -27.922 -20.047 -12.805 1 91.12 291 VAL A O 1
ATOM 2099 N N . GLY A 1 292 ? -26.312 -18.516 -12.742 1 87.25 292 GLY A N 1
ATOM 2100 C CA . GLY A 1 292 ? -25.812 -18.922 -11.438 1 87.25 292 GLY A CA 1
ATOM 2101 C C . GLY A 1 292 ? -26.828 -18.766 -10.336 1 87.25 292 GLY A C 1
ATOM 2102 O O . GLY A 1 292 ? -26.828 -19.531 -9.367 1 87.25 292 GLY A O 1
ATOM 2103 N N . GLU A 1 293 ? -27.703 -17.828 -10.5 1 83.88 293 GLU A N 1
ATOM 2104 C CA . GLU A 1 293 ? -28.734 -17.578 -9.492 1 83.88 293 GLU A CA 1
ATOM 2105 C C . GLU A 1 293 ? -29.719 -18.734 -9.422 1 83.88 293 GLU A C 1
ATOM 2107 O O . GLU A 1 293 ? -30.453 -18.875 -8.43 1 83.88 293 GLU A O 1
ATOM 2112 N N . ASP A 1 294 ? -29.719 -19.547 -10.383 1 88.88 294 ASP A N 1
ATOM 2113 C CA . ASP A 1 294 ? -30.625 -20.672 -10.438 1 88.88 294 ASP A CA 1
ATOM 2114 C C . ASP A 1 294 ? -30.078 -21.859 -9.641 1 88.88 294 ASP A C 1
ATOM 2116 O O . ASP A 1 294 ? -30.797 -22.844 -9.414 1 88.88 294 ASP A O 1
ATOM 2120 N N . VAL A 1 295 ? -28.875 -21.703 -9.188 1 87.19 295 VAL A N 1
ATOM 2121 C CA . VAL A 1 295 ? -28.219 -22.781 -8.453 1 87.19 295 VAL A CA 1
ATOM 2122 C C . VAL A 1 295 ? -28.562 -22.672 -6.965 1 87.19 295 VAL A C 1
ATOM 2124 O O . VAL A 1 295 ? -28.516 -21.578 -6.387 1 87.19 295 VAL A O 1
ATOM 2127 N N . GLY A 1 296 ? -28.922 -23.75 -6.398 1 85.62 296 GLY A N 1
ATOM 2128 C CA . GLY A 1 296 ? -29.25 -23.781 -4.98 1 85.62 296 GLY A CA 1
ATOM 2129 C C . GLY A 1 296 ? -28.109 -24.266 -4.113 1 85.62 296 GLY A C 1
ATOM 2130 O O . GLY A 1 296 ? -27.922 -23.781 -3.002 1 85.62 296 GLY A O 1
ATOM 2131 N N . ASP A 1 297 ? -27.469 -25.312 -4.555 1 88.56 297 ASP A N 1
ATOM 2132 C CA . ASP A 1 297 ? -26.375 -25.906 -3.803 1 88.56 297 ASP A CA 1
ATOM 2133 C C . ASP A 1 297 ? -25.297 -26.453 -4.742 1 88.56 297 ASP A C 1
ATOM 2135 O O . ASP A 1 297 ? -25.578 -26.766 -5.902 1 88.56 297 ASP A O 1
ATOM 2139 N N . ALA A 1 298 ? -24.078 -26.453 -4.227 1 87.81 298 ALA A N 1
ATOM 2140 C CA . ALA A 1 298 ? -22.953 -27 -4.977 1 87.81 298 ALA A CA 1
ATOM 2141 C C . ALA A 1 298 ? -22.047 -27.844 -4.074 1 87.81 298 ALA A C 1
ATOM 2143 O O . ALA A 1 298 ? -21.766 -27.453 -2.938 1 87.81 298 ALA A O 1
ATOM 2144 N N . SER A 1 299 ? -21.719 -29.016 -4.508 1 89.5 299 SER A N 1
ATOM 2145 C CA . SER A 1 299 ? -20.812 -29.906 -3.795 1 89.5 299 SER A CA 1
ATOM 2146 C C . SER A 1 299 ? -19.734 -30.469 -4.727 1 89.5 299 SER A C 1
ATOM 2148 O O . SER A 1 299 ? -19.875 -30.391 -5.949 1 89.5 299 SER A O 1
ATOM 2150 N N . PHE A 1 300 ? -18.641 -30.844 -4.062 1 88.25 300 PHE A N 1
ATOM 2151 C CA . PHE A 1 300 ? -17.578 -31.406 -4.906 1 88.25 300 PHE A CA 1
ATOM 2152 C C . PHE A 1 300 ? -17.328 -32.875 -4.555 1 88.25 300 PHE A C 1
ATOM 2154 O O . PHE A 1 300 ? -17.656 -33.312 -3.455 1 88.25 300 PHE A O 1
ATOM 2161 N N . GLY A 1 301 ? -16.859 -33.625 -5.555 1 84.38 301 GLY A N 1
ATOM 2162 C CA . GLY A 1 301 ? -16.547 -35.062 -5.414 1 84.38 301 GLY A CA 1
ATOM 2163 C C . GLY A 1 301 ? -15.641 -35.562 -6.512 1 84.38 301 GLY A C 1
ATOM 2164 O O . GLY A 1 301 ? -15.031 -34.781 -7.246 1 84.38 301 GLY A O 1
ATOM 2165 N N . THR A 1 302 ? -15.312 -36.781 -6.383 1 86.62 302 THR A N 1
ATOM 2166 C CA . THR A 1 302 ? -14.492 -37.438 -7.406 1 86.62 302 THR A CA 1
ATOM 2167 C C . THR A 1 302 ? -15.344 -38.312 -8.32 1 86.62 302 THR A C 1
ATOM 2169 O O . THR A 1 302 ? -16.266 -38.969 -7.855 1 86.62 302 THR A O 1
ATOM 2172 N N . ASP A 1 303 ? -15.094 -38.156 -9.594 1 81.19 303 ASP A N 1
ATOM 2173 C CA . ASP A 1 303 ? -15.703 -39 -10.617 1 81.19 303 ASP A CA 1
ATOM 2174 C C . ASP A 1 303 ? -14.688 -39.969 -11.227 1 81.19 303 ASP A C 1
ATOM 2176 O O . ASP A 1 303 ? -13.547 -39.562 -11.5 1 81.19 303 ASP A O 1
ATOM 2180 N N . PRO A 1 304 ? -14.938 -41.188 -11.312 1 75.75 304 PRO A N 1
ATOM 2181 C CA . PRO A 1 304 ? -13.992 -42.188 -11.836 1 75.75 304 PRO A CA 1
ATOM 2182 C C . PRO A 1 304 ? -13.453 -41.812 -13.219 1 75.75 304 PRO A C 1
ATOM 2184 O O . PRO A 1 304 ? -12.297 -42.094 -13.531 1 75.75 304 PRO A O 1
ATOM 2187 N N . THR A 1 305 ? -14.258 -41.156 -13.984 1 72.19 305 THR A N 1
ATOM 2188 C CA . THR A 1 305 ? -13.867 -40.844 -15.359 1 72.19 305 THR A CA 1
ATOM 2189 C C . THR A 1 305 ? -13.25 -39.469 -15.461 1 72.19 305 THR A C 1
ATOM 2191 O O . THR A 1 305 ? -12.234 -39.281 -16.125 1 72.19 305 THR A O 1
ATOM 2194 N N . ASN A 1 306 ? -13.867 -38.5 -14.758 1 74.5 306 ASN A N 1
ATOM 2195 C CA . ASN A 1 306 ? -13.531 -37.094 -14.992 1 74.5 306 ASN A CA 1
ATOM 2196 C C . ASN A 1 306 ? -12.695 -36.531 -13.859 1 74.5 306 ASN A C 1
ATOM 2198 O O . ASN A 1 306 ? -12.289 -35.344 -13.906 1 74.5 306 ASN A O 1
ATOM 2202 N N . GLY A 1 307 ? -12.445 -37.344 -12.938 1 80.12 307 GLY A N 1
ATOM 2203 C CA . GLY A 1 307 ? -11.664 -36.844 -11.82 1 80.12 307 GLY A CA 1
ATOM 2204 C C . GLY A 1 307 ? -12.484 -36 -10.852 1 80.12 307 GLY A C 1
ATOM 2205 O O . GLY A 1 307 ? -13.562 -36.406 -10.43 1 80.12 307 GLY A O 1
ATOM 2206 N N . TRP A 1 308 ? -11.93 -34.906 -10.484 1 83.44 308 TRP A N 1
ATOM 2207 C CA . TRP A 1 308 ? -12.633 -34 -9.562 1 83.44 308 TRP A CA 1
ATOM 2208 C C . TRP A 1 308 ? -13.742 -33.25 -10.281 1 83.44 308 TRP A C 1
ATOM 2210 O O . TRP A 1 308 ? -13.516 -32.656 -11.352 1 83.44 308 TRP A O 1
ATOM 2220 N N . VAL A 1 309 ? -14.898 -33.312 -9.703 1 87.19 309 VAL A N 1
ATOM 2221 C CA . VAL A 1 309 ? -16.047 -32.688 -10.344 1 87.19 309 VAL A CA 1
ATOM 2222 C C . VAL A 1 309 ? -16.859 -31.891 -9.312 1 87.19 309 VAL A C 1
ATOM 2224 O O . VAL A 1 309 ? -16.734 -32.156 -8.109 1 87.19 309 VAL A O 1
ATOM 2227 N N . VAL A 1 310 ? -17.562 -30.906 -9.789 1 87.69 310 VAL A N 1
ATOM 2228 C CA . VAL A 1 310 ? -18.5 -30.156 -8.961 1 87.69 310 VAL A CA 1
ATOM 2229 C C . VAL A 1 310 ? -19.922 -30.484 -9.359 1 87.69 310 VAL A C 1
ATOM 2231 O O . VAL A 1 310 ? -20.281 -30.406 -10.539 1 87.69 310 VAL A O 1
ATOM 2234 N N . SER A 1 311 ? -20.719 -30.906 -8.43 1 89.25 311 SER A N 1
ATOM 2235 C CA . SER A 1 311 ? -22.125 -31.219 -8.664 1 89.25 311 SER A CA 1
ATOM 2236 C C . SER A 1 311 ? -23.031 -30.062 -8.273 1 89.25 311 SER A C 1
ATOM 2238 O O . SER A 1 311 ? -22.891 -29.5 -7.18 1 89.25 311 SER A O 1
ATOM 2240 N N . LEU A 1 312 ? -23.906 -29.734 -9.172 1 90.25 312 LEU A N 1
ATOM 2241 C CA . LEU A 1 312 ? -24.797 -28.594 -8.945 1 90.25 312 LEU A CA 1
ATOM 2242 C C . LEU A 1 312 ? -26.234 -29.047 -8.734 1 90.25 312 LEU A C 1
ATOM 2244 O O . LEU A 1 312 ? -26.703 -29.953 -9.438 1 90.25 312 LEU A O 1
ATOM 2248 N N . GLU A 1 313 ? -26.859 -28.531 -7.742 1 90.31 313 GLU A N 1
ATOM 2249 C CA . GLU A 1 313 ? -28.297 -28.672 -7.523 1 90.31 313 GLU A CA 1
ATOM 2250 C C . GLU A 1 313 ? -29.016 -27.359 -7.82 1 90.31 313 GLU A C 1
ATOM 2252 O O . GLU A 1 313 ? -28.641 -26.297 -7.309 1 90.31 313 GLU A O 1
ATOM 2257 N N . PHE A 1 314 ? -30.047 -27.453 -8.602 1 90.88 314 PHE A N 1
ATOM 2258 C CA . PHE A 1 314 ? -30.766 -26.25 -9 1 90.88 314 PHE A CA 1
ATOM 2259 C C . PHE A 1 314 ? -31.969 -26.016 -8.109 1 90.88 314 PHE A C 1
ATOM 2261 O O . PHE A 1 314 ? -32.531 -26.953 -7.539 1 90.88 314 PHE A O 1
ATOM 2268 N N . LYS A 1 315 ? -32.312 -24.75 -8.078 1 89.75 315 LYS A N 1
ATOM 2269 C CA . LYS A 1 315 ? -33.594 -24.391 -7.469 1 89.75 315 LYS A CA 1
ATOM 2270 C C . LYS A 1 315 ? -34.781 -24.828 -8.352 1 89.75 315 LYS A C 1
ATOM 2272 O O . LYS A 1 315 ? -34.562 -25.234 -9.5 1 89.75 315 LYS A O 1
ATOM 2277 N N . GLY A 1 316 ? -36 -24.766 -7.738 1 86.12 316 GLY A N 1
ATOM 2278 C CA . GLY A 1 316 ? -37.188 -25.219 -8.469 1 86.12 316 GLY A CA 1
ATOM 2279 C C . GLY A 1 316 ? -37.281 -24.641 -9.859 1 86.12 316 GLY A C 1
ATOM 2280 O O . GLY A 1 316 ? -37.312 -25.375 -10.852 1 86.12 316 GLY A O 1
ATOM 2281 N N . GLU A 1 317 ? -37.219 -23.359 -10.023 1 90.44 317 GLU A N 1
ATOM 2282 C CA . GLU A 1 317 ? -37.312 -22.703 -11.32 1 90.44 317 GLU A CA 1
ATOM 2283 C C . GLU A 1 317 ? -36.062 -22.953 -12.164 1 90.44 317 GLU A C 1
ATOM 2285 O O . GLU A 1 317 ? -36.156 -23.094 -13.383 1 90.44 317 GLU A O 1
ATOM 2290 N N . GLY A 1 318 ? -35.031 -23.016 -11.562 1 92.19 318 GLY A N 1
ATOM 2291 C CA . GLY A 1 318 ? -33.781 -23.281 -12.242 1 92.19 318 GLY A CA 1
ATOM 2292 C C . GLY A 1 318 ? -33.719 -24.688 -12.844 1 92.19 318 GLY A C 1
ATOM 2293 O O . GLY A 1 318 ? -33.156 -24.875 -13.93 1 92.19 318 GLY A O 1
ATOM 2294 N N . GLN A 1 319 ? -34.219 -25.641 -12.141 1 91.62 319 GLN A N 1
ATOM 2295 C CA . GLN A 1 319 ? -34.25 -27.016 -12.633 1 91.62 319 GLN A CA 1
ATOM 2296 C C . GLN A 1 319 ? -35.031 -27.109 -13.93 1 91.62 319 GLN A C 1
ATOM 2298 O O . GLN A 1 319 ? -34.656 -27.844 -14.844 1 91.62 319 GLN A O 1
ATOM 2303 N N . ASN A 1 320 ? -36.125 -26.406 -13.938 1 93.06 320 ASN A N 1
ATOM 2304 C CA . ASN A 1 320 ? -36.938 -26.391 -15.148 1 93.06 320 ASN A CA 1
ATOM 2305 C C . ASN A 1 320 ? -36.188 -25.766 -16.328 1 93.06 320 ASN A C 1
ATOM 2307 O O . ASN A 1 320 ? -36.281 -26.25 -17.453 1 93.06 320 ASN A O 1
ATOM 2311 N N . LYS A 1 321 ? -35.5 -24.703 -16.047 1 94.19 321 LYS A N 1
ATOM 2312 C CA . LYS A 1 321 ? -34.719 -24.031 -17.078 1 94.19 321 LYS A CA 1
ATOM 2313 C C . LYS A 1 321 ? -33.625 -24.953 -17.609 1 94.19 321 LYS A C 1
ATOM 2315 O O . LYS A 1 321 ? -33.375 -24.984 -18.828 1 94.19 321 LYS A O 1
ATOM 2320 N N . TRP A 1 322 ? -33.094 -25.641 -16.734 1 93.25 322 TRP A N 1
ATOM 2321 C CA . TRP A 1 322 ? -32.031 -26.562 -17.094 1 93.25 322 TRP A CA 1
ATOM 2322 C C . TRP A 1 322 ? -32.562 -27.688 -17.969 1 93.25 322 TRP A C 1
ATOM 2324 O O . TRP A 1 322 ? -31.969 -28.016 -19 1 93.25 322 TRP A O 1
ATOM 2334 N N . THR A 1 323 ? -33.562 -28.234 -17.547 1 92.31 323 THR A N 1
ATOM 2335 C CA . THR A 1 323 ? -34.188 -29.312 -18.297 1 92.31 323 THR A CA 1
ATOM 2336 C C . THR A 1 323 ? -34.594 -28.828 -19.688 1 92.31 323 THR A C 1
ATOM 2338 O O . THR A 1 323 ? -34.438 -29.531 -20.688 1 92.31 323 THR A O 1
ATOM 2341 N N . LYS A 1 324 ? -35.125 -27.656 -19.688 1 93.12 324 LYS A N 1
ATOM 2342 C CA . LYS A 1 324 ? -35.531 -27.078 -20.969 1 93.12 324 LYS A CA 1
ATOM 2343 C C . LYS A 1 324 ? -34.344 -26.828 -21.875 1 93.12 324 LYS A C 1
ATOM 2345 O O . LYS A 1 324 ? -34.406 -27.094 -23.078 1 93.12 324 LYS A O 1
ATOM 2350 N N . LEU A 1 325 ? -33.344 -26.297 -21.344 1 93.62 325 LEU A N 1
ATOM 2351 C CA . LEU A 1 325 ? -32.125 -26.031 -22.125 1 93.62 325 LEU A CA 1
ATOM 2352 C C . LEU A 1 325 ? -31.578 -27.312 -22.734 1 93.62 325 LEU A C 1
ATOM 2354 O O . LEU A 1 325 ? -31.25 -27.359 -23.922 1 93.62 325 LEU A O 1
ATOM 2358 N N . THR A 1 326 ? -31.453 -28.359 -21.922 1 91.94 326 THR A N 1
ATOM 2359 C CA . THR A 1 326 ? -30.922 -29.625 -22.422 1 91.94 326 THR A CA 1
ATOM 2360 C C . THR A 1 326 ? -31.875 -30.234 -23.453 1 91.94 326 THR A C 1
ATOM 2362 O O . THR A 1 326 ? -31.422 -30.875 -24.406 1 91.94 326 THR A O 1
ATOM 2365 N N . SER A 1 327 ? -33.125 -30.031 -23.219 1 91.56 327 SER A N 1
ATOM 2366 C CA . SER A 1 327 ? -34.094 -30.5 -24.203 1 91.56 327 SER A CA 1
ATOM 2367 C C . SER A 1 327 ? -33.938 -29.781 -25.531 1 91.56 327 SER A C 1
ATOM 2369 O O . SER A 1 327 ? -33.969 -30.406 -26.594 1 91.56 327 SER A O 1
ATOM 2371 N N . ASP A 1 328 ? -33.812 -28.562 -25.453 1 91.44 328 ASP A N 1
ATOM 2372 C CA . ASP A 1 328 ? -33.656 -27.75 -26.656 1 91.44 328 ASP A CA 1
ATOM 2373 C C . ASP A 1 328 ? -32.375 -28.125 -27.406 1 91.44 328 ASP A C 1
ATOM 2375 O O . ASP A 1 328 ? -32.375 -28.172 -28.641 1 91.44 328 ASP A O 1
ATOM 2379 N N . VAL A 1 329 ? -31.375 -28.328 -26.688 1 91.44 329 VAL A N 1
ATOM 2380 C CA . VAL A 1 329 ? -30.094 -28.641 -27.297 1 91.44 329 VAL A CA 1
ATOM 2381 C C . VAL A 1 329 ? -30.125 -30.062 -27.875 1 91.44 329 VAL A C 1
ATOM 2383 O O . VAL A 1 329 ? -29.547 -30.328 -28.922 1 91.44 329 VAL A O 1
ATOM 2386 N N . TYR A 1 330 ? -30.719 -30.938 -27.156 1 88.81 330 TYR A N 1
ATOM 2387 C CA . TYR A 1 330 ? -30.844 -32.312 -27.609 1 88.81 330 TYR A CA 1
ATOM 2388 C C . TYR A 1 330 ? -31.75 -32.406 -28.828 1 88.81 330 TYR A C 1
ATOM 2390 O O . TYR A 1 330 ? -31.547 -33.25 -29.703 1 88.81 330 TYR A O 1
ATOM 2398 N N . GLY A 1 331 ? -32.656 -31.5 -28.953 1 87.88 331 GLY A N 1
ATOM 2399 C CA . GLY A 1 331 ? -33.562 -31.438 -30.078 1 87.88 331 GLY A CA 1
ATOM 2400 C C . GLY A 1 331 ? -34.281 -32.75 -30.344 1 87.88 331 GLY A C 1
ATOM 2401 O O . GLY A 1 331 ? -34.312 -33.25 -31.469 1 87.88 331 GLY A O 1
ATOM 2402 N N . ASP A 1 332 ? -34.781 -33.312 -29.375 1 79.06 332 ASP A N 1
ATOM 2403 C CA . ASP A 1 332 ? -35.5 -34.594 -29.469 1 79.06 332 ASP A CA 1
ATOM 2404 C C . ASP A 1 332 ? -34.656 -35.625 -30.203 1 79.06 332 ASP A C 1
ATOM 2406 O O . ASP A 1 332 ? -35.188 -36.5 -30.906 1 79.06 332 ASP A O 1
ATOM 2410 N N . GLY A 1 333 ? -33.375 -35.375 -30.141 1 77.44 333 GLY A N 1
ATOM 2411 C CA . GLY A 1 333 ? -32.469 -36.344 -30.734 1 77.44 333 GLY A CA 1
ATOM 2412 C C . GLY A 1 333 ? -32.156 -36.031 -32.188 1 77.44 333 GLY A C 1
ATOM 2413 O O . GLY A 1 333 ? -31.391 -36.75 -32.844 1 77.44 333 GLY A O 1
ATOM 2414 N N . THR A 1 334 ? -32.719 -35.031 -32.75 1 82.56 334 THR A N 1
ATOM 2415 C CA . THR A 1 334 ? -32.531 -34.75 -34.188 1 82.56 334 THR A CA 1
ATOM 2416 C C . THR A 1 334 ? -31.312 -33.844 -34.406 1 82.56 334 THR A C 1
ATOM 2418 O O . THR A 1 334 ? -30.766 -33.812 -35.5 1 82.56 334 THR A O 1
ATOM 2421 N N . THR A 1 335 ? -30.875 -33.25 -33.406 1 85.5 335 THR A N 1
ATOM 2422 C CA . THR A 1 335 ? -29.719 -32.375 -33.531 1 85.5 335 THR A CA 1
ATOM 2423 C C . THR A 1 335 ? -28.438 -33.219 -33.625 1 85.5 335 THR A C 1
ATOM 2425 O O . THR A 1 335 ? -28.266 -34.188 -32.875 1 85.5 335 THR A O 1
ATOM 2428 N N . PRO A 1 336 ? -27.609 -32.906 -34.625 1 83.69 336 PRO A N 1
ATOM 2429 C CA . PRO A 1 336 ? -26.344 -33.625 -34.719 1 83.69 336 PRO A CA 1
ATOM 2430 C C . PRO A 1 336 ? -25.531 -33.562 -33.438 1 83.69 336 PRO A C 1
ATOM 2432 O O . PRO A 1 336 ? -25.578 -32.562 -32.719 1 83.69 336 PRO A O 1
ATOM 2435 N N . GLU A 1 337 ? -24.906 -34.625 -33.125 1 78.56 337 GLU A N 1
ATOM 2436 C CA . GLU A 1 337 ? -24.156 -34.781 -31.875 1 78.56 337 GLU A CA 1
ATOM 2437 C C . GLU A 1 337 ? -23.172 -33.625 -31.688 1 78.56 337 GLU A C 1
ATOM 2439 O O . GLU A 1 337 ? -22.938 -33.188 -30.562 1 78.56 337 GLU A O 1
ATOM 2444 N N . GLU A 1 338 ? -22.594 -33.125 -32.75 1 78.12 338 GLU A N 1
ATOM 2445 C CA . GLU A 1 338 ? -21.578 -32.094 -32.719 1 78.12 338 GLU A CA 1
ATOM 2446 C C . GLU A 1 338 ? -22.172 -30.766 -32.25 1 78.12 338 GLU A C 1
ATOM 2448 O O . GLU A 1 338 ? -21.453 -29.906 -31.719 1 78.12 338 GLU A O 1
ATOM 2453 N N . GLN A 1 339 ? -23.438 -30.672 -32.344 1 83.75 339 GLN A N 1
ATOM 2454 C CA . GLN A 1 339 ? -24.094 -29.422 -32 1 83.75 339 GLN A CA 1
ATOM 2455 C C . GLN A 1 339 ? -24.844 -29.531 -30.688 1 83.75 339 GLN A C 1
ATOM 2457 O O . GLN A 1 339 ? -25.406 -28.531 -30.188 1 83.75 339 GLN A O 1
ATOM 2462 N N . ARG A 1 340 ? -24.891 -30.688 -30.141 1 87.94 340 ARG A N 1
ATOM 2463 C CA . ARG A 1 340 ? -25.594 -30.922 -28.875 1 87.94 340 ARG A CA 1
ATOM 2464 C C . ARG A 1 340 ? -24.688 -30.609 -27.688 1 87.94 340 ARG A C 1
ATOM 2466 O O . ARG A 1 340 ? -24.5 -31.453 -26.812 1 87.94 340 ARG A O 1
ATOM 2473 N N . ARG A 1 341 ? -24.188 -29.438 -27.672 1 90.69 341 ARG A N 1
ATOM 2474 C CA . ARG A 1 341 ? -23.25 -29.109 -26.609 1 90.69 341 ARG A CA 1
ATOM 2475 C C . ARG A 1 341 ? -23.75 -27.938 -25.781 1 90.69 341 ARG A C 1
ATOM 2477 O O . ARG A 1 341 ? -24.312 -26.984 -26.328 1 90.69 341 ARG A O 1
ATOM 2484 N N . VAL A 1 342 ? -23.594 -28.094 -24.547 1 91.12 342 VAL A N 1
ATOM 2485 C CA . VAL A 1 342 ? -23.875 -27 -23.609 1 91.12 342 VAL A CA 1
ATOM 2486 C C . VAL A 1 342 ? -22.578 -26.578 -22.906 1 91.12 342 VAL A C 1
ATOM 2488 O O . VAL A 1 342 ? -21.875 -27.422 -22.328 1 91.12 342 VAL A O 1
ATOM 2491 N N . ALA A 1 343 ? -22.266 -25.297 -23.062 1 93.25 343 ALA A N 1
ATOM 2492 C CA . ALA A 1 343 ? -21.062 -24.766 -22.422 1 93.25 343 ALA A CA 1
ATOM 2493 C C . ALA A 1 343 ? -21.391 -24.219 -21.031 1 93.25 343 ALA A C 1
ATOM 2495 O O . ALA A 1 343 ? -22.391 -23.531 -20.844 1 93.25 343 ALA A O 1
ATOM 2496 N N . ILE A 1 344 ? -20.672 -24.641 -20.156 1 88.81 344 ILE A N 1
ATOM 2497 C CA . ILE A 1 344 ? -20.688 -24.062 -18.812 1 88.81 344 ILE A CA 1
ATOM 2498 C C . ILE A 1 344 ? -19.625 -22.969 -18.703 1 88.81 344 ILE A C 1
ATOM 2500 O O . ILE A 1 344 ? -18.438 -23.266 -18.734 1 88.81 344 ILE A O 1
ATOM 2504 N N . VAL A 1 345 ? -20.094 -21.781 -18.562 1 91.19 345 VAL A N 1
ATOM 2505 C CA . VAL A 1 345 ? -19.203 -20.625 -18.547 1 91.19 345 VAL A CA 1
ATOM 2506 C C . VAL A 1 345 ? -19.094 -20.062 -17.141 1 91.19 345 VAL A C 1
ATOM 2508 O O . VAL A 1 345 ? -20.109 -19.781 -16.484 1 91.19 345 VAL A O 1
ATOM 2511 N N . LEU A 1 346 ? -17.906 -20.031 -16.672 1 87.38 346 LEU A N 1
ATOM 2512 C CA . LEU A 1 346 ? -17.609 -19.391 -15.398 1 87.38 346 LEU A CA 1
ATOM 2513 C C . LEU A 1 346 ? -16.844 -18.094 -15.602 1 87.38 346 LEU A C 1
ATOM 2515 O O . LEU A 1 346 ? -15.68 -18.109 -16.016 1 87.38 346 LEU A O 1
ATOM 2519 N N . ASP A 1 347 ? -17.562 -17.047 -15.305 1 87.06 347 ASP A N 1
ATOM 2520 C CA . ASP A 1 347 ? -17.016 -15.711 -15.547 1 87.06 347 ASP A CA 1
ATOM 2521 C C . ASP A 1 347 ? -16.734 -15.5 -17.031 1 87.06 347 ASP A C 1
ATOM 2523 O O . ASP A 1 347 ? -17.656 -15.523 -17.844 1 87.06 347 ASP A O 1
ATOM 2527 N N . ASN A 1 348 ? -15.477 -15.398 -17.516 1 89.25 348 ASN A N 1
ATOM 2528 C CA . ASN A 1 348 ? -15.195 -15.117 -18.922 1 89.25 348 ASN A CA 1
ATOM 2529 C C . ASN A 1 348 ? -14.656 -16.359 -19.641 1 89.25 348 ASN A C 1
ATOM 2531 O O . ASN A 1 348 ? -14.195 -16.266 -20.781 1 89.25 348 ASN A O 1
ATOM 2535 N N . ARG A 1 349 ? -14.875 -17.531 -18.969 1 89.31 349 ARG A N 1
ATOM 2536 C CA . ARG A 1 349 ? -14.219 -18.703 -19.562 1 89.31 349 ARG A CA 1
ATOM 2537 C C . ARG A 1 349 ? -15.164 -19.891 -19.594 1 89.31 349 ARG A C 1
ATOM 2539 O O . ARG A 1 349 ? -16 -20.062 -18.703 1 89.31 349 ARG A O 1
ATOM 2546 N N . VAL A 1 350 ? -14.93 -20.688 -20.625 1 90.62 350 VAL A N 1
ATOM 2547 C CA . VAL A 1 350 ? -15.648 -21.953 -20.703 1 90.62 350 VAL A CA 1
ATOM 2548 C C . VAL A 1 350 ? -14.922 -23.016 -19.875 1 90.62 350 VAL A C 1
ATOM 2550 O O . VAL A 1 350 ? -13.766 -23.344 -20.172 1 90.62 350 VAL A O 1
ATOM 2553 N N . VAL A 1 351 ? -15.555 -23.453 -18.922 1 84.44 351 VAL A N 1
ATOM 2554 C CA . VAL A 1 351 ? -14.93 -24.453 -18.047 1 84.44 351 VAL A CA 1
ATOM 2555 C C . VAL A 1 351 ? -15.078 -25.844 -18.672 1 84.44 351 VAL A C 1
ATOM 2557 O O . VAL A 1 351 ? -14.164 -26.672 -18.594 1 84.44 351 VAL A O 1
ATOM 2560 N N . SER A 1 352 ? -16.297 -26.109 -19.141 1 83.06 352 SER A N 1
ATOM 2561 C CA . SER A 1 352 ? -16.594 -27.375 -19.812 1 83.06 352 SER A CA 1
ATOM 2562 C C . SER A 1 352 ? -17.703 -27.203 -20.859 1 83.06 352 SER A C 1
ATOM 2564 O O . SER A 1 352 ? -18.562 -26.344 -20.703 1 83.06 352 SER A O 1
ATOM 2566 N N . ALA A 1 353 ? -17.531 -27.953 -21.891 1 86.75 353 ALA A N 1
ATOM 2567 C CA . ALA A 1 353 ? -18.547 -27.969 -22.938 1 86.75 353 ALA A CA 1
ATOM 2568 C C . ALA A 1 353 ? -18.875 -29.391 -23.375 1 86.75 353 ALA A C 1
ATOM 2570 O O . ALA A 1 353 ? -18.625 -29.766 -24.516 1 86.75 353 ALA A O 1
ATOM 2571 N N . PRO A 1 354 ? -19.562 -30.062 -22.547 1 81.25 354 PRO A N 1
ATOM 2572 C CA . PRO A 1 354 ? -19.844 -31.469 -22.844 1 81.25 354 PRO A CA 1
ATOM 2573 C C . PRO A 1 354 ? -20.969 -31.625 -23.859 1 81.25 354 PRO A C 1
ATOM 2575 O O . PRO A 1 354 ? -21.797 -30.719 -24.031 1 81.25 354 PRO A O 1
ATOM 2578 N N . THR A 1 355 ? -20.953 -32.781 -24.516 1 83.56 355 THR A N 1
ATOM 2579 C CA . THR A 1 355 ? -22.047 -33.156 -25.406 1 83.56 355 THR A CA 1
ATOM 2580 C C . THR A 1 355 ? -23.219 -33.719 -24.609 1 83.56 355 THR A C 1
ATOM 2582 O O . THR A 1 355 ? -23.016 -34.562 -23.734 1 83.56 355 THR A O 1
ATOM 2585 N N . ILE A 1 356 ? -24.328 -33.25 -24.891 1 82.44 356 ILE A N 1
ATOM 2586 C CA . ILE A 1 356 ? -25.531 -33.719 -24.219 1 82.44 356 ILE A CA 1
ATOM 2587 C C . ILE A 1 356 ? -26.094 -34.938 -24.953 1 82.44 356 ILE A C 1
ATOM 2589 O O . ILE A 1 356 ? -26.375 -34.875 -26.156 1 82.44 356 ILE A O 1
ATOM 2593 N N . GLN A 1 357 ? -26.266 -36.031 -24.297 1 78.88 357 GLN A N 1
ATOM 2594 C CA . GLN A 1 357 ? -26.719 -37.25 -24.891 1 78.88 357 GLN A CA 1
ATOM 2595 C C . GLN A 1 357 ? -28.219 -37.469 -24.656 1 78.88 357 GLN A C 1
ATOM 2597 O O . GLN A 1 357 ? -28.828 -38.375 -25.25 1 78.88 357 GLN A O 1
ATOM 2602 N N . GLY A 1 358 ? -28.812 -36.719 -23.797 1 79.56 358 GLY A N 1
ATOM 2603 C CA . GLY A 1 358 ? -30.219 -36.75 -23.484 1 79.56 358 GLY A CA 1
ATOM 2604 C C . GLY A 1 358 ? -30.688 -35.625 -22.609 1 79.56 358 GLY A C 1
ATOM 2605 O O . GLY A 1 358 ? -29.875 -34.781 -22.172 1 79.56 358 GLY A O 1
ATOM 2606 N N . VAL A 1 359 ? -31.953 -35.594 -22.5 1 86 359 VAL A N 1
ATOM 2607 C CA . VAL A 1 359 ? -32.531 -34.562 -21.625 1 86 359 VAL A CA 1
ATOM 2608 C C . VAL A 1 359 ? -32.156 -34.875 -20.172 1 86 359 VAL A C 1
ATOM 2610 O O . VAL A 1 359 ? -32.312 -36 -19.703 1 86 359 VAL A O 1
ATOM 2613 N N . ILE A 1 360 ? -31.625 -33.938 -19.516 1 85.12 360 ILE A N 1
ATOM 2614 C CA . ILE A 1 360 ? -31.156 -34.094 -18.141 1 85.12 360 ILE A CA 1
ATOM 2615 C C . ILE A 1 360 ? -32.156 -33.438 -17.188 1 85.12 360 ILE A C 1
ATOM 2617 O O . ILE A 1 360 ? -32.219 -32.219 -17.109 1 85.12 360 ILE A O 1
ATOM 2621 N N . ALA A 1 361 ? -32.844 -34.156 -16.438 1 82.88 361 ALA A N 1
ATOM 2622 C CA . ALA A 1 361 ? -33.812 -33.656 -15.469 1 82.88 361 ALA A CA 1
ATOM 2623 C C . ALA A 1 361 ? -33.188 -33.5 -14.086 1 82.88 361 ALA A C 1
ATOM 2625 O O . ALA A 1 361 ? -33.75 -32.844 -13.219 1 82.88 361 ALA A O 1
ATOM 2626 N N . GLY A 1 362 ? -32.062 -33.938 -13.883 1 80.62 362 GLY A N 1
ATOM 2627 C CA . GLY A 1 362 ? -31.422 -33.906 -12.578 1 80.62 362 GLY A CA 1
ATOM 2628 C C . GLY A 1 362 ? -30.344 -32.844 -12.477 1 80.62 362 GLY A C 1
ATOM 2629 O O . GLY A 1 362 ? -30.5 -31.75 -13.031 1 80.62 362 GLY A O 1
ATOM 2630 N N . ASP A 1 363 ? -29.391 -33.219 -11.617 1 83.19 363 ASP A N 1
ATOM 2631 C CA . ASP A 1 363 ? -28.344 -32.25 -11.281 1 83.19 363 ASP A CA 1
ATOM 2632 C C . ASP A 1 363 ? -27.297 -32.156 -12.398 1 83.19 363 ASP A C 1
ATOM 2634 O O . ASP A 1 363 ? -27.219 -33.062 -13.242 1 83.19 363 ASP A O 1
ATOM 2638 N N . ALA A 1 364 ? -26.703 -31.031 -12.492 1 83.06 364 ALA A N 1
ATOM 2639 C CA . ALA A 1 364 ? -25.609 -30.828 -13.445 1 83.06 364 ALA A CA 1
ATOM 2640 C C . ALA A 1 364 ? -24.266 -31.016 -12.766 1 83.06 364 ALA A C 1
ATOM 2642 O O . ALA A 1 364 ? -24.141 -30.875 -11.547 1 83.06 364 ALA A O 1
ATOM 2643 N N . GLN A 1 365 ? -23.359 -31.516 -13.586 1 84.31 365 GLN A N 1
ATOM 2644 C CA . GLN A 1 365 ? -22 -31.672 -13.078 1 84.31 365 GLN A CA 1
ATOM 2645 C C . GLN A 1 365 ? -21 -30.906 -13.93 1 84.31 365 GLN A C 1
ATOM 2647 O O . GLN A 1 365 ? -21.109 -30.891 -15.164 1 84.31 365 GLN A O 1
ATOM 2652 N N . ILE A 1 366 ? -20.172 -30.219 -13.227 1 78.06 366 ILE A N 1
ATOM 2653 C CA . ILE A 1 366 ? -19.078 -29.516 -13.891 1 78.06 366 ILE A CA 1
ATOM 2654 C C . ILE A 1 366 ? -17.797 -30.328 -13.781 1 78.06 366 ILE A C 1
ATOM 2656 O O . ILE A 1 366 ? -17.391 -30.719 -12.688 1 78.06 366 ILE A O 1
ATOM 2660 N N . TYR A 1 367 ? -17.281 -30.719 -14.875 1 78.19 367 TYR A N 1
ATOM 2661 C CA . TYR A 1 367 ? -16.016 -31.438 -14.875 1 78.19 367 TYR A CA 1
ATOM 2662 C C . TYR A 1 367 ? -15.016 -30.781 -15.812 1 78.19 367 TYR A C 1
ATOM 2664 O O . TYR A 1 367 ? -15.398 -30.016 -16.703 1 78.19 367 TYR A O 1
ATOM 2672 N N . GLY A 1 368 ? -13.797 -30.891 -15.516 1 68.44 368 GLY A N 1
ATOM 2673 C CA . GLY A 1 368 ? -12.641 -30.375 -16.219 1 68.44 368 GLY A CA 1
ATOM 2674 C C . GLY A 1 368 ? -11.32 -30.734 -15.555 1 68.44 368 GLY A C 1
ATOM 2675 O O . GLY A 1 368 ? -11.266 -31.641 -14.734 1 68.44 368 GLY A O 1
ATOM 2676 N N . SER A 1 369 ? -10.258 -30.219 -16.016 1 69.31 369 SER A N 1
ATOM 2677 C CA . SER A 1 369 ? -8.945 -30.438 -15.422 1 69.31 369 SER A CA 1
ATOM 2678 C C . SER A 1 369 ? -8.797 -29.672 -14.109 1 69.31 369 SER A C 1
ATOM 2680 O O . SER A 1 369 ? -7.949 -28.781 -14 1 69.31 369 SER A O 1
ATOM 2682 N N . PHE A 1 370 ? -9.719 -30.078 -13.094 1 73.81 370 PHE A N 1
ATOM 2683 C CA . PHE A 1 370 ? -9.711 -29.391 -11.812 1 73.81 370 PHE A CA 1
ATOM 2684 C C . PHE A 1 370 ? -8.875 -30.156 -10.789 1 73.81 370 PHE A C 1
ATOM 2686 O O . PHE A 1 370 ? -8.758 -31.375 -10.867 1 73.81 370 PHE A O 1
ATOM 2693 N N . THR A 1 371 ? -8.227 -29.375 -9.969 1 70.44 371 THR A N 1
ATOM 2694 C CA . THR A 1 371 ? -7.625 -29.938 -8.766 1 70.44 371 THR A CA 1
ATOM 2695 C C . THR A 1 371 ? -8.617 -29.938 -7.609 1 70.44 371 THR A C 1
ATOM 2697 O O . THR A 1 371 ? -9.711 -29.391 -7.723 1 70.44 371 THR A O 1
ATOM 2700 N N . LYS A 1 372 ? -8.242 -30.594 -6.621 1 76.88 372 LYS A N 1
ATOM 2701 C CA . LYS A 1 372 ? -9.102 -30.641 -5.438 1 76.88 372 LYS A CA 1
ATOM 2702 C C . LYS A 1 372 ? -9.375 -29.234 -4.91 1 76.88 372 LYS A C 1
ATOM 2704 O O . LYS A 1 372 ? -10.508 -28.906 -4.559 1 76.88 372 LYS A O 1
ATOM 2709 N N . ASN A 1 373 ? -8.32 -28.438 -4.844 1 72.62 373 ASN A N 1
ATOM 2710 C CA . ASN A 1 373 ? -8.469 -27.078 -4.348 1 72.62 373 ASN A CA 1
ATOM 2711 C C . ASN A 1 373 ? -9.375 -26.25 -5.25 1 72.62 373 ASN A C 1
ATOM 2713 O O . ASN A 1 373 ? -10.148 -25.406 -4.77 1 72.62 373 ASN A O 1
ATOM 2717 N N . ASP A 1 374 ? -9.289 -26.547 -6.457 1 77.75 374 ASP A N 1
ATOM 2718 C CA . ASP A 1 374 ? -10.109 -25.812 -7.422 1 77.75 374 ASP A CA 1
ATOM 2719 C C . ASP A 1 374 ? -11.602 -26.078 -7.184 1 77.75 374 ASP A C 1
ATOM 2721 O O . ASP A 1 374 ? -12.398 -25.125 -7.133 1 77.75 374 ASP A O 1
ATOM 2725 N N . VAL A 1 375 ? -11.867 -27.375 -7.027 1 83.69 375 VAL A N 1
ATOM 2726 C CA . VAL A 1 375 ? -13.281 -27.734 -6.934 1 83.69 375 VAL A CA 1
ATOM 2727 C C . VAL A 1 375 ? -13.828 -27.312 -5.566 1 83.69 375 VAL A C 1
ATOM 2729 O O . VAL A 1 375 ? -14.992 -26.938 -5.449 1 83.69 375 VAL A O 1
ATOM 2732 N N . ASP A 1 376 ? -13.008 -27.375 -4.621 1 81.19 376 ASP A N 1
ATOM 2733 C CA . ASP A 1 376 ? -13.414 -26.906 -3.299 1 81.19 376 ASP A CA 1
ATOM 2734 C C . ASP A 1 376 ? -13.758 -25.422 -3.322 1 81.19 376 ASP A C 1
ATOM 2736 O O . ASP A 1 376 ? -14.812 -25 -2.834 1 81.19 376 ASP A O 1
ATOM 2740 N N . THR A 1 377 ? -12.875 -24.703 -3.906 1 77.19 377 THR A N 1
ATOM 2741 C CA . THR A 1 377 ? -13.078 -23.266 -4 1 77.19 377 THR A CA 1
ATOM 2742 C C . THR A 1 377 ? -14.312 -22.938 -4.844 1 77.19 377 THR A C 1
ATOM 2744 O O . THR A 1 377 ? -15.125 -22.094 -4.473 1 77.19 377 THR A O 1
ATOM 2747 N N . LEU A 1 378 ? -14.383 -23.625 -5.953 1 80.44 378 LEU A N 1
ATOM 2748 C CA . LEU A 1 378 ? -15.5 -23.375 -6.859 1 80.44 378 LEU A CA 1
ATOM 2749 C C . LEU A 1 378 ? -16.828 -23.734 -6.199 1 80.44 378 LEU A C 1
ATOM 2751 O O . LEU A 1 378 ? -17.812 -23.016 -6.348 1 80.44 378 LEU A O 1
ATOM 2755 N N . SER A 1 379 ? -16.859 -24.859 -5.578 1 84.38 379 SER A N 1
ATOM 2756 C CA . SER A 1 379 ? -18.078 -25.281 -4.918 1 84.38 379 SER A CA 1
ATOM 2757 C C . SER A 1 379 ? -18.516 -24.281 -3.855 1 84.38 379 SER A C 1
ATOM 2759 O O . SER A 1 379 ? -19.719 -24.016 -3.697 1 84.38 379 SER A O 1
ATOM 2761 N N . ARG A 1 380 ? -17.562 -23.734 -3.162 1 77.75 380 ARG A N 1
ATOM 2762 C CA . ARG A 1 380 ? -17.859 -22.734 -2.146 1 77.75 380 ARG A CA 1
ATOM 2763 C C . ARG A 1 380 ? -18.406 -21.453 -2.783 1 77.75 380 ARG A C 1
ATOM 2765 O O . ARG A 1 380 ? -19.359 -20.859 -2.279 1 77.75 380 ARG A O 1
ATOM 2772 N N . GLN A 1 381 ? -17.797 -21.078 -3.842 1 78.5 381 GLN A N 1
ATOM 2773 C CA . GLN A 1 381 ? -18.219 -19.859 -4.539 1 78.5 381 GLN A CA 1
ATOM 2774 C C . GLN A 1 381 ? -19.656 -20 -5.043 1 78.5 381 GLN A C 1
ATOM 2776 O O . GLN A 1 381 ? -20.422 -19.031 -5 1 78.5 381 GLN A O 1
ATOM 2781 N N . LEU A 1 382 ? -19.938 -21.188 -5.504 1 79.81 382 LEU A N 1
ATOM 2782 C CA . LEU A 1 382 ? -21.25 -21.406 -6.086 1 79.81 382 LEU A CA 1
ATOM 2783 C C . LEU A 1 382 ? -22.297 -21.609 -4.996 1 79.81 382 LEU A C 1
ATOM 2785 O O . LEU A 1 382 ? -23.469 -21.25 -5.172 1 79.81 382 LEU A O 1
ATOM 2789 N N . LYS A 1 383 ? -21.906 -22.219 -3.893 1 77.62 383 LYS A N 1
ATOM 2790 C CA . LYS A 1 383 ? -22.797 -22.469 -2.771 1 77.62 383 LYS A CA 1
ATOM 2791 C C . LYS A 1 383 ? -23.297 -21.156 -2.162 1 77.62 383 LYS A C 1
ATOM 2793 O O . LYS A 1 383 ? -24.469 -21.047 -1.783 1 77.62 383 LYS A O 1
ATOM 2798 N N . TYR A 1 384 ? -22.469 -20.188 -2.082 1 74.56 384 TYR A N 1
ATOM 2799 C CA . TYR A 1 384 ? -22.828 -18.953 -1.411 1 74.56 384 TYR A CA 1
ATOM 2800 C C . TYR A 1 384 ? -23.391 -17.938 -2.404 1 74.56 384 TYR A C 1
ATOM 2802 O O . TYR A 1 384 ? -23.781 -16.828 -2.02 1 74.56 384 TYR A O 1
ATOM 2810 N N . GLY A 1 385 ? -23.406 -18.328 -3.578 1 71.56 385 GLY A N 1
ATOM 2811 C CA . GLY A 1 385 ? -24.047 -17.5 -4.586 1 71.56 385 GLY A CA 1
ATOM 2812 C C . GLY A 1 385 ? -23.062 -16.703 -5.418 1 71.56 385 GLY A C 1
ATOM 2813 O O . GLY A 1 385 ? -22.016 -16.281 -4.922 1 71.56 385 GLY A O 1
ATOM 2814 N N . SER A 1 386 ? -23.438 -16.547 -6.633 1 77.56 386 SER A N 1
ATOM 2815 C CA . SER A 1 386 ? -22.656 -15.703 -7.531 1 77.56 386 SER A CA 1
ATOM 2816 C C . SER A 1 386 ? -22.812 -14.227 -7.18 1 77.56 386 SER A C 1
ATOM 2818 O O . SER A 1 386 ? -23.875 -13.812 -6.688 1 77.56 386 SER A O 1
ATOM 2820 N N . LEU A 1 387 ? -21.75 -13.508 -7.266 1 79.38 387 LEU A N 1
ATOM 2821 C CA . LEU A 1 387 ? -21.828 -12.078 -7.012 1 79.38 387 LEU A CA 1
ATOM 2822 C C . LEU A 1 387 ? -22.734 -11.391 -8.023 1 79.38 387 LEU A C 1
ATOM 2824 O O . LEU A 1 387 ? -22.734 -11.742 -9.203 1 79.38 387 LEU A O 1
ATOM 2828 N N . PRO A 1 388 ? -23.5 -10.445 -7.531 1 78.5 388 PRO A N 1
ATOM 2829 C CA . PRO A 1 388 ? -24.422 -9.75 -8.438 1 78.5 388 PRO A CA 1
ATOM 2830 C C . PRO A 1 388 ? -23.703 -8.805 -9.398 1 78.5 388 PRO A C 1
ATOM 2832 O O . PRO A 1 388 ? -24.297 -8.328 -10.367 1 78.5 388 PRO A O 1
ATOM 2835 N N . LEU A 1 389 ? -22.438 -8.602 -9.031 1 83.62 389 LEU A N 1
ATOM 2836 C CA . LEU A 1 389 ? -21.609 -7.703 -9.828 1 83.62 389 LEU A CA 1
ATOM 2837 C C . LEU A 1 389 ? -20.25 -8.336 -10.117 1 83.62 389 LEU A C 1
ATOM 2839 O O . LEU A 1 389 ? -19.797 -9.211 -9.383 1 83.62 389 LEU A O 1
ATOM 2843 N N . SER A 1 390 ? -19.781 -7.891 -11.219 1 85.5 390 SER A N 1
ATOM 2844 C CA . SER A 1 390 ? -18.406 -8.273 -11.516 1 85.5 390 SER A CA 1
ATOM 2845 C C . SER A 1 390 ? -17.406 -7.234 -10.992 1 85.5 390 SER A C 1
ATOM 2847 O O . SER A 1 390 ? -17.688 -6.031 -11.031 1 85.5 390 SER A O 1
ATOM 2849 N N . PHE A 1 391 ? -16.344 -7.793 -10.477 1 88 391 PHE A N 1
ATOM 2850 C CA . PHE A 1 391 ? -15.367 -6.891 -9.875 1 88 391 PHE A CA 1
ATOM 2851 C C . PHE A 1 391 ? -14.008 -7.039 -10.547 1 88 391 PHE A C 1
ATOM 2853 O O . PHE A 1 391 ? -13.602 -8.148 -10.898 1 88 391 PHE A O 1
ATOM 2860 N N . LYS A 1 392 ? -13.398 -5.914 -10.758 1 85.31 392 LYS A N 1
ATOM 2861 C CA . LYS A 1 392 ? -12 -5.887 -11.18 1 85.31 392 LYS A CA 1
ATOM 2862 C C . LYS A 1 392 ? -11.078 -5.582 -10 1 85.31 392 LYS A C 1
ATOM 2864 O O . LYS A 1 392 ? -11.375 -4.711 -9.18 1 85.31 392 LYS A O 1
ATOM 2869 N N . ILE A 1 393 ? -10.031 -6.402 -9.883 1 87.19 393 ILE A N 1
ATOM 2870 C CA . ILE A 1 393 ? -9.055 -6.148 -8.828 1 87.19 393 ILE A CA 1
ATOM 2871 C C . ILE A 1 393 ? -8.203 -4.938 -9.195 1 87.19 393 ILE A C 1
ATOM 2873 O O . ILE A 1 393 ? -7.453 -4.969 -10.172 1 87.19 393 ILE A O 1
ATOM 2877 N N . GLU A 1 394 ? -8.32 -3.926 -8.438 1 86.62 394 GLU A N 1
ATOM 2878 C CA . GLU A 1 394 ? -7.648 -2.67 -8.75 1 86.62 394 GLU A CA 1
ATOM 2879 C C . GLU A 1 394 ? -6.324 -2.555 -8 1 86.62 394 GLU A C 1
ATOM 2881 O O . GLU A 1 394 ? -5.387 -1.915 -8.484 1 86.62 394 GLU A O 1
ATOM 2886 N N . SER A 1 395 ? -6.328 -3.084 -6.812 1 88.5 395 SER A N 1
ATOM 2887 C CA . SER A 1 395 ? -5.094 -3.018 -6.039 1 88.5 395 SER A CA 1
ATOM 2888 C C . SER A 1 395 ? -4.977 -4.199 -5.082 1 88.5 395 SER A C 1
ATOM 2890 O O . SER A 1 395 ? -5.988 -4.723 -4.609 1 88.5 395 SER A O 1
ATOM 2892 N N . VAL A 1 396 ? -3.799 -4.629 -4.906 1 88.31 396 VAL A N 1
ATOM 2893 C CA . VAL A 1 396 ? -3.459 -5.656 -3.928 1 88.31 396 VAL A CA 1
ATOM 2894 C C . VAL A 1 396 ? -2.256 -5.211 -3.104 1 88.31 396 VAL A C 1
ATOM 2896 O O . VAL A 1 396 ? -1.192 -4.914 -3.654 1 88.31 396 VAL A O 1
ATOM 2899 N N . ASP A 1 397 ? -2.494 -5.082 -1.839 1 87.38 397 ASP A N 1
ATOM 2900 C CA . ASP A 1 397 ? -1.435 -4.676 -0.921 1 87.38 397 ASP A CA 1
ATOM 2901 C C . ASP A 1 397 ? -1.182 -5.75 0.136 1 87.38 397 ASP A C 1
ATOM 2903 O O . ASP A 1 397 ? -2.068 -6.062 0.933 1 87.38 397 ASP A O 1
ATOM 2907 N N . THR A 1 398 ? -0.036 -6.348 0.077 1 88.31 398 THR A N 1
ATOM 2908 C CA . THR A 1 398 ? 0.353 -7.328 1.081 1 88.31 398 THR A CA 1
ATOM 2909 C C . THR A 1 398 ? 1.552 -6.836 1.886 1 88.31 398 THR A C 1
ATOM 2911 O O . THR A 1 398 ? 2.543 -6.379 1.314 1 88.31 398 THR A O 1
ATOM 2914 N N . VAL A 1 399 ? 1.437 -6.926 3.191 1 87.44 399 VAL A N 1
ATOM 2915 C CA . VAL A 1 399 ? 2.51 -6.508 4.09 1 87.44 399 VAL A CA 1
ATOM 2916 C C . VAL A 1 399 ? 2.781 -7.609 5.113 1 87.44 399 VAL A C 1
ATOM 2918 O O . VAL A 1 399 ? 1.849 -8.219 5.641 1 87.44 399 VAL A O 1
ATOM 2921 N N . SER A 1 400 ? 4.074 -7.859 5.332 1 85.62 400 SER A N 1
ATOM 2922 C CA . SER A 1 400 ? 4.426 -8.852 6.344 1 85.62 400 SER A CA 1
ATOM 2923 C C . SER A 1 400 ? 4.27 -8.289 7.754 1 85.62 400 SER A C 1
ATOM 2925 O O . SER A 1 400 ? 4.348 -7.07 7.949 1 85.62 400 SER A O 1
ATOM 2927 N N . ALA A 1 401 ? 4.031 -9.148 8.727 1 81.94 401 ALA A N 1
ATOM 2928 C CA . ALA A 1 401 ? 3.91 -8.742 10.125 1 81.94 401 ALA A CA 1
ATOM 2929 C C . ALA A 1 401 ? 5.215 -8.141 10.633 1 81.94 401 ALA A C 1
ATOM 2931 O O . ALA A 1 401 ? 5.203 -7.215 11.453 1 81.94 401 ALA A O 1
ATOM 2932 N N . THR A 1 402 ? 6.273 -8.648 10.141 1 80.94 402 THR A N 1
ATOM 2933 C CA . THR A 1 402 ? 7.582 -8.164 10.57 1 80.94 402 THR A CA 1
ATOM 2934 C C . THR A 1 402 ? 7.801 -6.727 10.117 1 80.94 402 THR A C 1
ATOM 2936 O O . THR A 1 402 ? 8.242 -5.883 10.898 1 80.94 402 THR A O 1
ATOM 2939 N N . LEU A 1 403 ? 7.504 -6.516 8.93 1 82.88 403 LEU A N 1
ATOM 2940 C CA . LEU A 1 403 ? 7.668 -5.164 8.414 1 82.88 403 LEU A CA 1
ATOM 2941 C C . LEU A 1 403 ? 6.707 -4.199 9.102 1 82.88 403 LEU A C 1
ATOM 2943 O O . LEU A 1 403 ? 7.07 -3.055 9.391 1 82.88 403 LEU A O 1
ATOM 2947 N N . GLY A 1 404 ? 5.496 -4.66 9.289 1 86.31 404 GLY A N 1
ATOM 2948 C CA . GLY A 1 404 ? 4.52 -3.832 9.977 1 86.31 404 GLY A CA 1
ATOM 2949 C C . GLY A 1 404 ? 4.945 -3.441 11.383 1 86.31 404 GLY A C 1
ATOM 2950 O O . GLY A 1 404 ? 4.801 -2.285 11.781 1 86.31 404 GLY A O 1
ATOM 2951 N N . LEU A 1 405 ? 5.414 -4.34 12.117 1 84.69 405 LEU A N 1
ATOM 2952 C CA . LEU A 1 405 ? 5.859 -4.074 13.484 1 84.69 405 LEU A CA 1
ATOM 2953 C C . LEU A 1 405 ? 7.062 -3.141 13.492 1 84.69 405 LEU A C 1
ATOM 2955 O O . LEU A 1 405 ? 7.176 -2.271 14.359 1 84.69 405 LEU A O 1
ATOM 2959 N N . ALA A 1 406 ? 7.945 -3.375 12.602 1 83.88 406 ALA A N 1
ATOM 2960 C CA . ALA A 1 406 ? 9.102 -2.486 12.484 1 83.88 406 ALA A CA 1
ATOM 2961 C C . ALA A 1 406 ? 8.664 -1.061 12.164 1 83.88 406 ALA A C 1
ATOM 2963 O O . ALA A 1 406 ? 9.242 -0.098 12.68 1 83.88 406 ALA A O 1
ATOM 2964 N N . ALA A 1 407 ? 7.715 -0.987 11.273 1 85.44 407 ALA A N 1
ATOM 2965 C CA . ALA A 1 407 ? 7.199 0.328 10.906 1 85.44 407 ALA A CA 1
ATOM 2966 C C . ALA A 1 407 ? 6.523 1.007 12.094 1 85.44 407 ALA A C 1
ATOM 2968 O O . ALA A 1 407 ? 6.66 2.217 12.281 1 85.44 407 A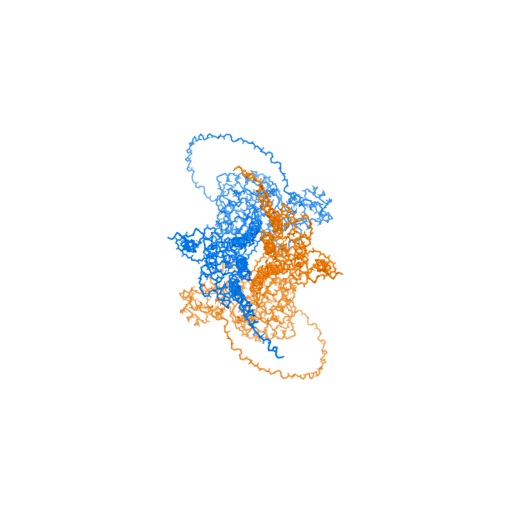LA A O 1
ATOM 2969 N N . LEU A 1 408 ? 5.762 0.228 12.898 1 86.38 408 LEU A N 1
ATOM 2970 C CA . LEU A 1 408 ? 5.109 0.767 14.086 1 86.38 408 LEU A CA 1
ATOM 2971 C C . LEU A 1 408 ? 6.141 1.25 15.094 1 86.38 408 LEU A C 1
ATOM 2973 O O . LEU A 1 408 ? 5.996 2.334 15.664 1 86.38 408 LEU A O 1
ATOM 2977 N N . GLU A 1 409 ? 7.113 0.511 15.32 1 88 409 GLU A N 1
ATOM 2978 C CA . GLU A 1 409 ? 8.156 0.884 16.281 1 88 409 GLU A CA 1
ATOM 2979 C C . GLU A 1 409 ? 8.906 2.133 15.812 1 88 409 GLU A C 1
ATOM 2981 O O . GLU A 1 409 ? 9.211 3.012 16.625 1 88 409 GLU A O 1
ATOM 2986 N N . ALA A 1 410 ? 9.188 2.164 14.562 1 85.75 410 ALA A N 1
ATOM 2987 C CA . ALA A 1 410 ? 9.852 3.344 14.016 1 85.75 410 ALA A CA 1
ATOM 2988 C C . ALA A 1 410 ? 8.961 4.574 14.125 1 85.75 410 ALA A C 1
ATOM 2990 O O . ALA A 1 410 ? 9.438 5.676 14.414 1 85.75 410 ALA A O 1
ATOM 2991 N N . GLY A 1 411 ? 7.715 4.367 13.828 1 84.62 411 GLY A N 1
ATOM 2992 C CA . GLY A 1 411 ? 6.77 5.461 13.977 1 84.62 411 GLY A CA 1
ATOM 2993 C C . GLY A 1 411 ? 6.652 5.957 15.406 1 84.62 411 GLY A C 1
ATOM 2994 O O . GLY A 1 411 ? 6.602 7.164 15.648 1 84.62 411 GLY A O 1
ATOM 2995 N N . LEU A 1 412 ? 6.617 5.059 16.359 1 87.06 412 LEU A N 1
ATOM 2996 C CA . LEU A 1 412 ? 6.523 5.426 17.766 1 87.06 412 LEU A CA 1
ATOM 2997 C C . LEU A 1 412 ? 7.805 6.113 18.234 1 87.06 412 LEU A C 1
ATOM 2999 O O . LEU A 1 412 ? 7.754 7.055 19.031 1 87.06 412 LEU A O 1
ATOM 3003 N N . LEU A 1 413 ? 8.852 5.676 17.734 1 89.94 413 LEU A N 1
ATOM 3004 C CA . LEU A 1 413 ? 10.125 6.324 18.047 1 89.94 413 LEU A CA 1
ATOM 3005 C C . LEU A 1 413 ? 10.18 7.73 17.453 1 89.94 413 LEU A C 1
ATOM 3007 O O . LEU A 1 413 ? 10.648 8.664 18.109 1 89.94 413 LEU A O 1
ATOM 3011 N N . ALA A 1 414 ? 9.711 7.762 16.234 1 87.5 414 ALA A N 1
ATOM 3012 C CA . ALA A 1 414 ? 9.648 9.078 15.594 1 87.5 414 ALA A CA 1
ATOM 3013 C C . ALA A 1 414 ? 8.75 10.023 16.375 1 87.5 414 ALA A C 1
ATOM 3015 O O . ALA A 1 414 ? 9.078 11.195 16.562 1 87.5 414 ALA A O 1
ATOM 3016 N N . GLY A 1 415 ? 7.625 9.531 16.797 1 86.12 415 GLY A N 1
ATOM 3017 C CA . GLY A 1 415 ? 6.73 10.328 17.625 1 86.12 415 GLY A CA 1
ATOM 3018 C C . GLY A 1 415 ? 7.363 10.766 18.938 1 86.12 415 GLY A C 1
ATOM 3019 O O . GLY A 1 415 ? 7.258 11.93 19.312 1 86.12 415 GLY A O 1
ATOM 3020 N N . ALA A 1 416 ? 8.062 9.867 19.594 1 89.69 416 ALA A N 1
ATOM 3021 C CA . ALA A 1 416 ? 8.727 10.172 20.875 1 89.69 416 ALA A CA 1
ATOM 3022 C C . ALA A 1 416 ? 9.836 11.195 20.672 1 89.69 416 ALA A C 1
ATOM 3024 O O . ALA A 1 416 ? 9.961 12.141 21.469 1 89.69 416 ALA A O 1
ATOM 3025 N N . LEU A 1 417 ? 10.57 11.016 19.641 1 89.44 417 LEU A N 1
ATOM 3026 C CA . LEU A 1 417 ? 11.648 11.961 19.344 1 89.44 417 LEU A CA 1
ATOM 3027 C C . LEU A 1 417 ? 11.086 13.312 18.938 1 89.44 417 LEU A C 1
ATOM 3029 O O . LEU A 1 417 ? 11.633 14.352 19.297 1 89.44 417 LEU A O 1
ATOM 3033 N N . GLY A 1 418 ? 10.062 13.211 18.125 1 84.31 418 GLY A N 1
ATOM 3034 C CA . GLY A 1 418 ? 9.406 14.453 17.75 1 84.31 418 GLY A CA 1
ATOM 3035 C C . GLY A 1 418 ? 8.891 15.227 18.953 1 84.31 418 GLY A C 1
ATOM 3036 O O . GLY A 1 418 ? 9.141 16.438 19.078 1 84.31 418 GLY A O 1
ATOM 3037 N N . ILE A 1 419 ? 8.227 14.555 19.875 1 87.19 419 ILE A N 1
ATOM 3038 C CA . ILE A 1 419 ? 7.723 15.18 21.094 1 87.19 419 ILE A CA 1
ATOM 3039 C C . ILE A 1 419 ? 8.891 15.688 21.938 1 87.19 419 ILE A C 1
ATOM 3041 O O . ILE A 1 419 ? 8.852 16.797 22.469 1 87.19 419 ILE A O 1
ATOM 3045 N N . GLY A 1 420 ? 9.898 14.836 22.062 1 90.19 420 GLY A N 1
ATOM 3046 C CA . GLY A 1 420 ? 11.07 15.211 22.844 1 90.19 420 GLY A CA 1
ATOM 3047 C C . GLY A 1 420 ? 11.734 16.484 22.328 1 90.19 420 GLY A C 1
ATOM 3048 O O . GLY A 1 420 ? 12.07 17.375 23.109 1 90.19 420 GLY A O 1
ATOM 3049 N N . LEU A 1 421 ? 11.883 16.625 21.016 1 89.56 421 LEU A N 1
ATOM 3050 C CA . LEU A 1 421 ? 12.531 17.797 20.422 1 89.56 421 LEU A CA 1
ATOM 3051 C C . LEU A 1 421 ? 11.672 19.047 20.594 1 89.56 421 LEU A C 1
ATOM 3053 O O . LEU A 1 421 ? 12.195 20.141 20.828 1 89.56 421 LEU A O 1
ATOM 3057 N N . VAL A 1 422 ? 10.383 18.891 20.422 1 84.5 422 VAL A N 1
ATOM 3058 C CA . VAL A 1 422 ? 9.469 20.031 20.578 1 84.5 422 VAL A CA 1
ATOM 3059 C C . VAL A 1 422 ? 9.492 20.5 22.031 1 84.5 422 VAL A C 1
ATOM 3061 O O . VAL A 1 422 ? 9.523 21.688 22.312 1 84.5 422 VAL A O 1
ATOM 3064 N N . VAL A 1 423 ? 9.5 19.562 22.953 1 88.62 423 VAL A N 1
ATOM 3065 C CA . VAL A 1 423 ? 9.547 19.875 24.375 1 88.62 423 VAL A CA 1
ATOM 3066 C C . VAL A 1 423 ? 10.859 20.578 24.703 1 88.62 423 VAL A C 1
ATOM 3068 O O . VAL A 1 423 ? 10.867 21.578 25.422 1 88.62 423 VAL A O 1
ATOM 3071 N N . LEU A 1 424 ? 11.898 20.047 24.141 1 90.94 424 LEU A N 1
ATOM 3072 C CA . LEU A 1 424 ? 13.203 20.641 24.391 1 90.94 424 LEU A CA 1
ATOM 3073 C C . LEU A 1 424 ? 13.273 22.062 23.844 1 90.94 424 LEU A C 1
ATOM 3075 O O . LEU A 1 424 ? 13.805 22.953 24.5 1 90.94 424 LEU A O 1
ATOM 3079 N N . TYR A 1 425 ? 12.734 22.266 22.703 1 88.06 425 TYR A N 1
ATOM 3080 C CA . TYR A 1 425 ? 12.703 23.609 22.109 1 88.06 425 TYR A CA 1
ATOM 3081 C C . TYR A 1 425 ? 11.875 24.562 22.969 1 88.06 425 TYR A C 1
ATOM 3083 O O . TYR A 1 425 ? 12.312 25.672 23.25 1 88.06 425 TYR A O 1
ATOM 3091 N N . CYS A 1 426 ? 10.75 24.141 23.391 1 86.12 426 CYS A N 1
ATOM 3092 C CA . CYS A 1 426 ? 9.859 25 24.156 1 86.12 426 CYS A CA 1
ATOM 3093 C C . CYS A 1 426 ? 10.445 25.281 25.547 1 86.12 426 CYS A C 1
ATOM 3095 O O . CYS A 1 426 ? 10.266 26.391 26.078 1 86.12 426 CYS A O 1
ATOM 3097 N N . LEU A 1 427 ? 11.141 24.25 26.156 1 88.44 427 LEU A N 1
ATOM 3098 C CA . LEU A 1 427 ? 11.742 24.453 27.469 1 88.44 427 LEU A CA 1
ATOM 3099 C C . LEU A 1 427 ? 12.906 25.438 27.391 1 88.44 427 LEU A C 1
ATOM 3101 O O . LEU A 1 427 ? 13.102 26.25 28.297 1 88.44 427 LEU A O 1
ATOM 3105 N N . PHE A 1 428 ? 13.672 25.344 26.312 1 89.25 428 PHE A N 1
ATOM 3106 C CA . PHE A 1 428 ? 14.82 26.219 26.156 1 89.25 428 PHE A CA 1
ATOM 3107 C C . PHE A 1 428 ? 14.383 27.641 25.828 1 89.25 428 PHE A C 1
ATOM 3109 O O . PHE A 1 428 ? 14.969 28.594 26.328 1 89.25 428 PHE A O 1
ATOM 3116 N N . TYR A 1 429 ? 13.375 27.734 25.047 1 85.31 429 TYR A N 1
ATOM 3117 C CA . TYR A 1 429 ? 12.969 29.062 24.578 1 85.31 429 TYR A CA 1
ATOM 3118 C C . TYR A 1 429 ? 12 29.719 25.547 1 85.31 429 TYR A C 1
ATOM 3120 O O . TYR A 1 429 ? 12.062 30.938 25.766 1 85.31 429 TYR A O 1
ATOM 3128 N N . TYR A 1 430 ? 11.055 28.984 26.188 1 85.69 430 TYR A N 1
ATOM 3129 C CA . TYR A 1 430 ? 10.008 29.578 27.016 1 85.69 430 TYR A CA 1
ATOM 3130 C C . TYR A 1 430 ? 10.195 29.203 28.484 1 85.69 430 TYR A C 1
ATOM 3132 O O . TYR A 1 430 ? 9.438 29.672 29.344 1 85.69 430 TYR A O 1
ATOM 3140 N N . ARG A 1 431 ? 11.211 28.297 28.875 1 86.81 431 ARG A N 1
ATOM 3141 C CA . ARG A 1 431 ? 11.617 27.906 30.234 1 86.81 431 ARG A CA 1
ATOM 3142 C C . ARG A 1 431 ? 10.43 27.391 31.031 1 86.81 431 ARG A C 1
ATOM 3144 O O . ARG A 1 431 ? 9.844 26.359 30.672 1 86.81 431 ARG A O 1
ATOM 3151 N N . ALA A 1 432 ? 9.836 28.297 32.031 1 81.94 432 ALA A N 1
ATOM 3152 C CA . ALA A 1 432 ? 8.742 27.828 32.875 1 81.94 432 ALA A CA 1
ATOM 3153 C C . ALA A 1 432 ? 7.469 27.609 32.062 1 81.94 432 ALA A C 1
ATOM 3155 O O . ALA A 1 432 ? 6.688 26.703 32.344 1 81.94 432 ALA A O 1
ATOM 3156 N N . LEU A 1 433 ? 7.25 28.469 31.109 1 85.88 433 LEU A N 1
ATOM 3157 C CA . LEU A 1 433 ? 6.078 28.312 30.25 1 85.88 433 LEU A CA 1
ATOM 3158 C C . LEU A 1 433 ? 6.188 27.031 29.422 1 85.88 433 LEU A C 1
ATOM 3160 O O . LEU A 1 433 ? 5.172 26.484 28.984 1 85.88 433 LEU A O 1
ATOM 3164 N N . GLY A 1 434 ? 7.367 26.578 29.203 1 87.69 434 GLY A N 1
ATOM 3165 C CA . GLY A 1 434 ? 7.59 25.328 28.5 1 87.69 434 GLY A CA 1
ATOM 3166 C C . GLY A 1 434 ? 7.035 24.125 29.25 1 87.69 434 GLY A C 1
ATOM 3167 O O . GLY A 1 434 ? 6.613 23.156 28.625 1 87.69 434 GLY A O 1
ATOM 3168 N N . LEU A 1 435 ? 7.012 24.234 30.547 1 89.38 435 LEU A N 1
ATOM 3169 C CA . LEU A 1 435 ? 6.461 23.141 31.344 1 89.38 435 LEU A CA 1
ATOM 3170 C C . LEU A 1 435 ? 4.957 23.016 31.141 1 89.38 435 LEU A C 1
ATOM 3172 O O . LEU A 1 435 ? 4.402 21.922 31.203 1 89.38 435 LEU A O 1
ATOM 3176 N N . VAL A 1 436 ? 4.352 24.172 30.875 1 89.19 436 VAL A N 1
ATOM 3177 C CA . VAL A 1 436 ? 2.924 24.172 30.562 1 89.19 436 VAL A CA 1
ATOM 3178 C C . VAL A 1 436 ? 2.684 23.453 29.234 1 89.19 436 VAL A C 1
ATOM 3180 O O . VAL A 1 436 ? 1.693 22.734 29.094 1 89.19 436 VAL A O 1
ATOM 3183 N N . VAL A 1 437 ? 3.58 23.609 28.344 1 88.81 437 VAL A N 1
ATOM 3184 C CA . VAL A 1 437 ? 3.48 22.938 27.047 1 88.81 437 VAL A CA 1
ATOM 3185 C C . VAL A 1 437 ? 3.57 21.422 27.25 1 88.81 437 VAL A C 1
ATOM 3187 O O . VAL A 1 437 ? 2.811 20.672 26.641 1 88.81 437 VAL A O 1
ATOM 3190 N N . VAL A 1 438 ? 4.484 21.031 28.062 1 90.12 438 VAL A N 1
ATOM 3191 C CA . VAL A 1 438 ? 4.68 19.594 28.312 1 90.12 438 VAL A CA 1
ATOM 3192 C C . VAL A 1 438 ? 3.406 19 28.906 1 90.12 438 VAL A C 1
ATOM 3194 O O . VAL A 1 438 ? 2.947 17.938 28.469 1 90.12 438 VAL A O 1
ATOM 3197 N N . ALA A 1 439 ? 2.891 19.688 29.859 1 91.69 439 ALA A N 1
ATOM 3198 C CA . ALA A 1 439 ? 1.67 19.219 30.5 1 91.69 439 ALA A CA 1
ATOM 3199 C C . ALA A 1 439 ? 0.513 19.156 29.516 1 91.69 439 ALA A C 1
ATOM 3201 O O . ALA A 1 439 ? -0.278 18.219 29.516 1 91.69 439 ALA A O 1
ATOM 3202 N N . SER A 1 440 ? 0.424 20.156 28.688 1 91.62 440 SER A N 1
ATOM 3203 C CA . SER A 1 440 ? -0.65 20.219 27.703 1 91.62 440 SER A CA 1
ATOM 3204 C C . SER A 1 440 ? -0.513 19.109 26.672 1 91.62 440 SER A C 1
ATOM 3206 O O . SER A 1 440 ? -1.512 18.531 26.219 1 91.62 440 SER A O 1
ATOM 3208 N N . LEU A 1 441 ? 0.682 18.844 26.25 1 89.75 441 LEU A N 1
ATOM 3209 C CA . LEU A 1 441 ? 0.923 17.797 25.266 1 89.75 441 LEU A CA 1
ATOM 3210 C C . LEU A 1 441 ? 0.571 16.422 25.844 1 89.75 441 LEU A C 1
ATOM 3212 O O . LEU A 1 441 ? 0.068 15.555 25.125 1 89.75 441 LEU A O 1
ATOM 3216 N N . LEU A 1 442 ? 0.852 16.266 27.125 1 90.19 442 LEU A N 1
ATOM 3217 C CA . LEU A 1 442 ? 0.522 15 27.781 1 90.19 442 LEU A CA 1
ATOM 3218 C C . LEU A 1 442 ? -0.988 14.805 27.859 1 90.19 442 LEU A C 1
ATOM 3220 O O . LEU A 1 442 ? -1.488 13.711 27.609 1 90.19 442 LEU A O 1
ATOM 3224 N N . VAL A 1 443 ? -1.68 15.852 28.219 1 92 443 VAL A N 1
ATOM 3225 C CA . VAL A 1 443 ? -3.135 15.781 28.297 1 92 443 VAL A CA 1
ATOM 3226 C C . VAL A 1 443 ? -3.719 15.539 26.906 1 92 443 VAL A C 1
ATOM 3228 O O . VAL A 1 443 ? -4.668 14.773 26.75 1 92 443 VAL A O 1
ATOM 3231 N N . SER A 1 444 ? -3.158 16.234 25.953 1 91.44 444 SER A N 1
ATOM 3232 C CA . SER A 1 444 ? -3.607 16.047 24.578 1 91.44 444 SER A CA 1
ATOM 3233 C C . SER A 1 444 ? -3.377 14.617 24.109 1 91.44 444 SER A C 1
ATOM 3235 O O . SER A 1 444 ? -4.246 14.016 23.484 1 91.44 444 SER A O 1
ATOM 3237 N N . ALA A 1 445 ? -2.215 14.102 24.422 1 89.25 445 ALA A N 1
ATOM 3238 C CA . ALA A 1 445 ? -1.879 12.734 24.031 1 89.25 445 ALA A CA 1
ATOM 3239 C C . ALA A 1 445 ? -2.832 11.734 24.688 1 89.25 445 ALA A C 1
ATOM 3241 O O . ALA A 1 445 ? -3.232 10.75 24.062 1 89.25 445 ALA A O 1
ATOM 3242 N N . ALA A 1 446 ? -3.15 11.984 25.922 1 91.38 446 ALA A N 1
ATOM 3243 C CA . ALA A 1 446 ? -4.078 11.109 26.625 1 91.38 446 ALA A CA 1
ATOM 3244 C C . ALA A 1 446 ? -5.465 11.141 25.984 1 91.38 446 ALA A C 1
ATOM 3246 O O . ALA A 1 446 ? -6.121 10.109 25.859 1 91.38 446 ALA A O 1
ATOM 3247 N N . ALA A 1 447 ? -5.887 12.312 25.641 1 92.44 447 ALA A N 1
ATOM 3248 C CA . ALA A 1 447 ? -7.199 12.453 25 1 92.44 447 ALA A CA 1
ATOM 3249 C C . ALA A 1 447 ? -7.219 11.797 23.625 1 92.44 447 ALA A C 1
ATOM 3251 O O . ALA A 1 447 ? -8.203 11.148 23.266 1 92.44 447 ALA A O 1
ATOM 3252 N N . VAL A 1 448 ? -6.176 11.953 22.891 1 89.94 448 VAL A N 1
ATOM 3253 C CA . VAL A 1 448 ? -6.082 11.367 21.562 1 89.94 448 VAL A CA 1
ATOM 3254 C C . VAL A 1 448 ? -6.09 9.844 21.672 1 89.94 448 VAL A C 1
ATOM 3256 O O . VAL A 1 448 ? -6.777 9.164 20.906 1 89.94 448 VAL A O 1
ATOM 3259 N N . PHE A 1 449 ? -5.359 9.312 22.609 1 89.88 449 PHE A N 1
ATOM 3260 C CA . PHE A 1 449 ? -5.25 7.871 22.766 1 89.88 449 PHE A CA 1
ATOM 3261 C C . PHE A 1 449 ? -6.605 7.258 23.094 1 89.88 449 PHE A C 1
ATOM 3263 O O . PHE A 1 449 ? -6.992 6.246 22.516 1 89.88 449 PHE A O 1
ATOM 3270 N N . ALA A 1 450 ? -7.242 7.863 24 1 91.88 450 ALA A N 1
ATOM 3271 C CA . ALA A 1 450 ? -8.562 7.371 24.375 1 91.88 450 ALA A CA 1
ATOM 3272 C C . ALA A 1 450 ? -9.523 7.438 23.203 1 91.88 450 ALA A C 1
ATOM 3274 O O . ALA A 1 450 ? -10.344 6.531 23 1 91.88 450 ALA A O 1
ATOM 3275 N N . SER A 1 451 ? -9.43 8.516 22.469 1 91.06 451 SER A N 1
ATOM 3276 C CA . SER A 1 451 ? -10.297 8.68 21.312 1 91.06 451 SER A CA 1
ATOM 3277 C C . SER A 1 451 ? -10.008 7.629 20.25 1 91.06 451 SER A C 1
ATOM 3279 O O . SER A 1 451 ? -10.922 7.125 19.594 1 91.06 451 SER A O 1
ATOM 3281 N N . LEU A 1 452 ? -8.836 7.266 20.094 1 89.38 452 LEU A N 1
ATOM 3282 C CA . LEU A 1 452 ? -8.438 6.262 19.109 1 89.38 452 LEU A CA 1
ATOM 3283 C C . LEU A 1 452 ? -9.008 4.895 19.469 1 89.38 452 LEU A C 1
ATOM 3285 O O . LEU A 1 452 ? -9.492 4.168 18.594 1 89.38 452 LEU A O 1
ATOM 3289 N N . VAL A 1 453 ? -8.914 4.555 20.703 1 90.5 453 VAL A N 1
ATOM 3290 C CA . VAL A 1 453 ? -9.406 3.264 21.172 1 90.5 453 VAL A CA 1
ATOM 3291 C C . VAL A 1 453 ? -10.922 3.186 20.984 1 90.5 453 VAL A C 1
ATOM 3293 O O . VAL A 1 453 ? -11.438 2.178 20.5 1 90.5 453 VAL A O 1
ATOM 3296 N N . LEU A 1 454 ? -11.555 4.293 21.297 1 90.19 454 LEU A N 1
ATOM 3297 C CA . LEU A 1 454 ? -13.016 4.301 21.25 1 90.19 454 LEU A CA 1
ATOM 3298 C C . LEU A 1 454 ? -13.5 4.297 19.797 1 90.19 454 LEU A C 1
ATOM 3300 O O . LEU A 1 454 ? -14.5 3.648 19.484 1 90.19 454 LEU A O 1
ATOM 3304 N N . LEU A 1 455 ? -12.82 4.98 18.969 1 87.44 455 LEU A N 1
ATOM 3305 C CA . LEU A 1 455 ? -13.219 5.031 17.562 1 87.44 455 LEU A CA 1
ATOM 3306 C C . LEU A 1 455 ? -12.93 3.701 16.859 1 87.44 455 LEU A C 1
ATOM 3308 O O . LEU A 1 455 ? -13.656 3.307 15.945 1 87.44 455 LEU A O 1
ATOM 3312 N N . GLY A 1 456 ? -11.898 3.059 17.25 1 84.19 456 GLY A N 1
ATOM 3313 C CA . GLY A 1 456 ? -11.617 1.729 16.734 1 84.19 456 GLY A CA 1
ATOM 3314 C C . GLY A 1 456 ? -12.664 0.704 17.125 1 84.19 456 GLY A C 1
ATOM 3315 O O . GLY A 1 456 ? -13.102 -0.093 16.297 1 84.19 456 GLY A O 1
ATOM 3316 N N . ARG A 1 457 ? -13.094 0.737 18.312 1 84.06 457 ARG A N 1
ATOM 3317 C CA . ARG A 1 457 ? -14.031 -0.237 18.859 1 84.06 457 ARG A CA 1
ATOM 3318 C C . ARG A 1 457 ? -15.445 0.012 18.344 1 84.06 457 ARG A C 1
ATOM 3320 O O . ARG A 1 457 ? -16.172 -0.932 18.031 1 84.06 457 ARG A O 1
ATOM 3327 N N . ASN A 1 458 ? -15.781 1.302 18.188 1 81.5 458 ASN A N 1
ATOM 3328 C CA . ASN A 1 458 ? -17.172 1.609 17.875 1 81.5 458 ASN A CA 1
ATOM 3329 C C . ASN A 1 458 ? -17.391 1.852 16.391 1 81.5 458 ASN A C 1
ATOM 3331 O O . ASN A 1 458 ? -18.484 1.629 15.867 1 81.5 458 ASN A O 1
ATOM 3335 N N . PHE A 1 459 ? -16.375 2.32 15.719 1 78.06 459 PHE A N 1
ATOM 3336 C CA . PHE A 1 459 ? -16.594 2.701 14.328 1 78.06 459 PHE A CA 1
ATOM 3337 C C . PHE A 1 459 ? -15.641 1.956 13.406 1 78.06 459 PHE A C 1
ATOM 3339 O O . PHE A 1 459 ? -15.633 2.182 12.195 1 78.06 459 PHE A O 1
ATOM 3346 N N . GLY A 1 460 ? -14.773 1.152 13.969 1 76.94 460 GLY A N 1
ATOM 3347 C CA . GLY A 1 460 ? -13.906 0.314 13.156 1 76.94 460 GLY A CA 1
ATOM 3348 C C . GLY A 1 460 ? -12.711 1.062 12.594 1 76.94 460 GLY A C 1
ATOM 3349 O O . GLY A 1 460 ? -12.125 0.64 11.594 1 76.94 460 GLY A O 1
ATOM 3350 N N . TYR A 1 461 ? -12.383 2.172 13.203 1 82.25 461 TYR A N 1
ATOM 3351 C CA . TYR A 1 461 ? -11.203 2.908 12.75 1 82.25 461 TYR A CA 1
ATOM 3352 C C . TYR A 1 461 ? -9.922 2.145 13.078 1 82.25 461 TYR A C 1
ATOM 3354 O O . TYR A 1 461 ? -9.742 1.677 14.203 1 82.25 461 TYR A O 1
ATOM 3362 N N . THR A 1 462 ? -9.133 1.959 12.055 1 84.5 462 THR A N 1
ATOM 3363 C CA . THR A 1 462 ? -7.844 1.31 12.25 1 84.5 462 THR A CA 1
ATOM 3364 C C . THR A 1 462 ? -6.707 2.318 12.117 1 84.5 462 THR A C 1
ATOM 3366 O O . THR A 1 462 ? -6.734 3.18 11.234 1 84.5 462 THR A O 1
ATOM 3369 N N . LEU A 1 463 ? -5.84 2.262 13.062 1 87.06 463 LEU A N 1
ATOM 3370 C CA . LEU A 1 463 ? -4.676 3.139 13.031 1 87.06 463 LEU A CA 1
ATOM 3371 C C . LEU A 1 463 ? -3.654 2.65 12.008 1 87.06 463 LEU A C 1
ATOM 3373 O O . LEU A 1 463 ? -3.15 1.529 12.117 1 87.06 463 LEU A O 1
ATOM 3377 N N . SER A 1 464 ? -3.426 3.395 10.992 1 88.06 464 SER A N 1
ATOM 3378 C CA . SER A 1 464 ? -2.436 3.086 9.969 1 88.06 464 SER A CA 1
ATOM 3379 C C . SER A 1 464 ? -1.168 3.912 10.156 1 88.06 464 SER A C 1
ATOM 3381 O O . SER A 1 464 ? -1.113 4.785 11.023 1 88.06 464 SER A O 1
ATOM 3383 N N . LEU A 1 465 ? -0.151 3.578 9.43 1 85 465 LEU A N 1
ATOM 3384 C CA . LEU A 1 465 ? 1.086 4.352 9.477 1 85 465 LEU A CA 1
ATOM 3385 C C . LEU A 1 465 ? 0.831 5.809 9.102 1 85 465 LEU A C 1
ATOM 3387 O O . LEU A 1 465 ? 1.436 6.715 9.68 1 85 465 LEU A O 1
ATOM 3391 N N . ALA A 1 466 ? -0.021 5.965 8.109 1 84.44 466 ALA A N 1
ATOM 3392 C CA . ALA A 1 466 ? -0.425 7.32 7.742 1 84.44 466 ALA A CA 1
ATOM 3393 C C . ALA A 1 466 ? -1.1 8.031 8.914 1 84.44 466 ALA A C 1
ATOM 3395 O O . ALA A 1 466 ? -0.916 9.234 9.109 1 84.44 466 ALA A O 1
ATOM 3396 N N . GLY A 1 467 ? -1.897 7.258 9.648 1 85.81 467 GLY A N 1
ATOM 3397 C CA . GLY A 1 467 ? -2.516 7.812 10.844 1 85.81 467 GLY A CA 1
ATOM 3398 C C . GLY A 1 467 ? -1.506 8.234 11.891 1 85.81 467 GLY A C 1
ATOM 3399 O O . GLY A 1 467 ? -1.657 9.289 12.516 1 85.81 467 GLY A O 1
ATOM 3400 N N . VAL A 1 468 ? -0.515 7.434 12.078 1 86.31 468 VAL A N 1
ATOM 3401 C CA . VAL A 1 468 ? 0.546 7.762 13.023 1 86.31 468 VAL A CA 1
ATOM 3402 C C . VAL A 1 468 ? 1.27 9.031 12.57 1 86.31 468 VAL A C 1
ATOM 3404 O O . VAL A 1 468 ? 1.579 9.898 13.391 1 86.31 468 VAL A O 1
ATOM 3407 N N . ALA A 1 469 ? 1.545 9.109 11.312 1 85.88 469 ALA A N 1
ATOM 3408 C CA . ALA A 1 469 ? 2.16 10.312 10.766 1 85.88 469 ALA A CA 1
ATOM 3409 C C . ALA A 1 469 ? 1.289 11.539 11.031 1 85.88 469 ALA A C 1
ATOM 3411 O O . ALA A 1 469 ? 1.801 12.625 11.328 1 85.88 469 ALA A O 1
ATOM 3412 N N . GLY A 1 470 ? 0.004 11.359 10.852 1 84.75 470 GLY A N 1
ATOM 3413 C CA . GLY A 1 470 ? -0.928 12.438 11.164 1 84.75 470 GLY A CA 1
ATOM 3414 C C . GLY A 1 470 ? -0.847 12.898 12.609 1 84.75 470 GLY A C 1
ATOM 3415 O O . GLY A 1 470 ? -0.93 14.094 12.883 1 84.75 470 GLY A O 1
ATOM 3416 N N . PHE A 1 471 ? -0.619 11.984 13.508 1 85.62 471 PHE A N 1
ATOM 3417 C CA . PHE A 1 471 ? -0.484 12.32 14.922 1 85.62 471 PHE A CA 1
ATOM 3418 C C . PHE A 1 471 ? 0.798 13.102 15.172 1 85.62 471 PHE A C 1
ATOM 3420 O O . PHE A 1 471 ? 0.823 14.016 16 1 85.62 471 PHE A O 1
ATOM 3427 N N . ILE A 1 472 ? 1.787 12.766 14.539 1 84.5 472 ILE A N 1
ATOM 3428 C CA . ILE A 1 472 ? 3.064 13.445 14.719 1 84.5 472 ILE A CA 1
ATOM 3429 C C . ILE A 1 472 ? 2.953 14.891 14.219 1 84.5 472 ILE A C 1
ATOM 3431 O O . ILE A 1 472 ? 3.424 15.82 14.875 1 84.5 472 ILE A O 1
ATOM 3435 N N . VAL A 1 473 ? 2.311 15.023 13.086 1 83.25 473 VAL A N 1
ATOM 3436 C CA . VAL A 1 473 ? 2.09 16.359 12.555 1 83.25 473 VAL A CA 1
ATOM 3437 C C . VAL A 1 473 ? 1.189 17.156 13.5 1 83.25 473 VAL A C 1
ATOM 3439 O O . VAL A 1 473 ? 1.39 18.359 13.703 1 83.25 473 VAL A O 1
ATOM 3442 N N . ALA A 1 474 ? 0.268 16.453 14.062 1 82.81 474 ALA A N 1
ATOM 3443 C CA . ALA A 1 474 ? -0.664 17.094 14.984 1 82.81 474 ALA A CA 1
ATOM 3444 C C . ALA A 1 474 ? 0.065 17.641 16.219 1 82.81 474 ALA A C 1
ATOM 3446 O O . ALA A 1 474 ? -0.329 18.656 16.781 1 82.81 474 ALA A O 1
ATOM 3447 N N . ILE A 1 475 ? 1.077 17 16.594 1 82.06 475 ILE A N 1
ATOM 3448 C CA . ILE A 1 475 ? 1.891 17.484 17.703 1 82.06 475 ILE A CA 1
ATOM 3449 C C . ILE A 1 475 ? 2.463 18.859 17.375 1 82.06 475 ILE A C 1
ATOM 3451 O O . ILE A 1 475 ? 2.438 19.766 18.203 1 82.06 475 ILE A O 1
ATOM 3455 N N . GLY A 1 476 ? 2.957 18.953 16.203 1 79.75 476 GLY A N 1
ATOM 3456 C CA . GLY A 1 476 ? 3.475 20.234 15.758 1 79.75 476 GLY A CA 1
ATOM 3457 C C . GLY A 1 476 ? 2.42 21.328 15.727 1 79.75 476 GLY A C 1
ATOM 3458 O O . GLY A 1 476 ? 2.68 22.469 16.125 1 79.75 476 GLY A O 1
ATOM 3459 N N . ILE A 1 477 ? 1.271 20.953 15.281 1 78.5 477 ILE A N 1
ATOM 3460 C CA . ILE A 1 477 ? 0.17 21.906 15.172 1 78.5 477 ILE A CA 1
ATOM 3461 C C . ILE A 1 477 ? -0.285 22.312 16.562 1 78.5 477 ILE A C 1
ATOM 3463 O O . ILE A 1 477 ? -0.583 23.484 16.812 1 78.5 477 ILE A O 1
ATOM 3467 N N . THR A 1 478 ? -0.353 21.344 17.453 1 81.75 478 THR A N 1
ATOM 3468 C CA . THR A 1 478 ? -0.699 21.641 18.844 1 81.75 478 THR A CA 1
ATOM 3469 C C . THR A 1 478 ? 0.332 22.578 19.469 1 81.75 478 THR A C 1
ATOM 3471 O O . THR A 1 478 ? -0.026 23.516 20.188 1 81.75 478 THR A O 1
ATOM 3474 N N . ALA A 1 479 ? 1.539 22.312 19.203 1 84.19 479 ALA A N 1
ATOM 3475 C CA . ALA A 1 479 ? 2.602 23.156 19.75 1 84.19 479 ALA A CA 1
ATOM 3476 C C . ALA A 1 479 ? 2.498 24.594 19.203 1 84.19 479 ALA A C 1
ATOM 3478 O O . ALA A 1 479 ? 2.852 25.547 19.891 1 84.19 479 ALA A O 1
ATOM 3479 N N . ASP A 1 480 ? 1.994 24.656 18.016 1 84.75 480 ASP A N 1
ATOM 3480 C CA . ASP A 1 480 ? 1.844 25.969 17.406 1 84.75 480 ASP A CA 1
ATOM 3481 C C . ASP A 1 480 ? 0.893 26.844 18.219 1 84.75 480 ASP A C 1
ATOM 3483 O O . ASP A 1 480 ? 1.157 28.031 18.438 1 84.75 480 ASP A O 1
ATOM 3487 N N . SER A 1 481 ? -0.185 26.297 18.641 1 86.69 481 SER A N 1
ATOM 3488 C CA . SER A 1 481 ? -1.155 27.047 19.438 1 86.69 481 SER A CA 1
ATOM 3489 C C . SER A 1 481 ? -0.53 27.578 20.719 1 86.69 481 SER A C 1
ATOM 3491 O O . SER A 1 481 ? -0.839 28.688 21.156 1 86.69 481 SER A O 1
ATOM 3493 N N . PHE A 1 482 ? 0.391 26.906 21.234 1 86.94 482 PHE A N 1
ATOM 3494 C CA . PHE A 1 482 ? 1.065 27.328 22.453 1 86.94 482 PHE A CA 1
ATOM 3495 C C . PHE A 1 482 ? 2.078 28.422 22.156 1 86.94 482 PHE A C 1
ATOM 3497 O O . PHE A 1 482 ? 2.193 29.391 22.922 1 86.94 482 PHE A O 1
ATOM 3504 N N . VAL A 1 483 ? 2.709 28.25 21.062 1 84.38 483 VAL A N 1
ATOM 3505 C CA . VAL A 1 483 ? 3.717 29.234 20.688 1 84.38 483 VAL A CA 1
ATOM 3506 C C . VAL A 1 483 ? 3.049 30.578 20.438 1 84.38 483 VAL A C 1
ATOM 3508 O O . VAL A 1 483 ? 3.557 31.625 20.859 1 84.38 483 VAL A O 1
ATOM 3511 N N . VAL A 1 484 ? 1.937 30.562 19.797 1 85.75 484 VAL A N 1
ATOM 3512 C CA . VAL A 1 484 ? 1.21 31.781 19.5 1 85.75 484 VAL A CA 1
ATOM 3513 C C . VAL A 1 484 ? 0.774 32.469 20.797 1 85.75 484 VAL A C 1
ATOM 3515 O O . VAL A 1 484 ? 0.912 33.688 20.953 1 85.75 484 VAL A O 1
ATOM 3518 N N . PHE A 1 485 ? 0.286 31.703 21.766 1 88.25 485 PHE A N 1
ATOM 3519 C CA . PHE A 1 485 ? -0.178 32.219 23.047 1 88.25 485 PHE A CA 1
ATOM 3520 C C . PHE A 1 485 ? 0.986 32.781 23.859 1 88.25 485 PHE A C 1
ATOM 3522 O O . PHE A 1 485 ? 0.912 33.875 24.391 1 88.25 485 PHE A O 1
ATOM 3529 N N . PHE A 1 486 ? 2.062 32.125 23.844 1 87.5 486 PHE A N 1
ATOM 3530 C CA . PHE A 1 486 ? 3.186 32.5 24.703 1 87.5 486 PHE A CA 1
ATOM 3531 C C . PHE A 1 486 ? 3.934 33.688 24.109 1 87.5 486 PHE A C 1
ATOM 3533 O O . PHE A 1 486 ? 4.43 34.531 24.859 1 87.5 486 PHE A O 1
ATOM 3540 N N . GLU A 1 487 ? 4.02 33.688 22.812 1 87.88 487 GLU A N 1
ATOM 3541 C CA . GLU A 1 487 ? 4.641 34.875 22.203 1 87.88 487 GLU A CA 1
ATOM 3542 C C . GLU A 1 487 ? 3.816 36.125 22.469 1 87.88 487 GLU A C 1
ATOM 3544 O O . GLU A 1 487 ? 4.371 37.188 22.656 1 87.88 487 GLU A O 1
ATOM 3549 N N . ARG A 1 488 ? 2.531 35.969 22.453 1 88.31 488 ARG A N 1
ATOM 3550 C CA . ARG A 1 488 ? 1.682 37.094 22.766 1 88.31 488 ARG A CA 1
ATOM 3551 C C . ARG A 1 488 ? 1.864 37.531 24.234 1 88.31 488 ARG A C 1
ATOM 3553 O O . ARG A 1 488 ? 1.852 38.719 24.547 1 88.31 488 ARG A O 1
ATOM 3560 N N . LEU A 1 489 ? 1.984 36.562 25.047 1 88.69 489 LEU A N 1
ATOM 3561 C CA . LEU A 1 489 ? 2.193 36.844 26.453 1 88.69 489 LEU A CA 1
ATOM 3562 C C . LEU A 1 489 ? 3.525 37.562 26.688 1 88.69 489 LEU A C 1
ATOM 3564 O O . LEU A 1 489 ? 3.596 38.531 27.438 1 88.69 489 LEU A O 1
ATOM 3568 N N . LYS A 1 490 ? 4.52 37.094 26.016 1 86.88 490 LYS A N 1
ATOM 3569 C CA . LYS A 1 490 ? 5.84 37.719 26.125 1 86.88 490 LYS A CA 1
ATOM 3570 C C . LYS A 1 490 ? 5.82 39.156 25.641 1 86.88 490 LYS A C 1
ATOM 3572 O O . LYS A 1 490 ? 6.48 40.031 26.203 1 86.88 490 LYS A O 1
ATOM 3577 N N . ASP A 1 491 ? 5.094 39.375 24.578 1 87 491 ASP A N 1
ATOM 3578 C CA . ASP A 1 491 ? 4.992 40.719 24.016 1 87 491 ASP A CA 1
ATOM 3579 C C . ASP A 1 491 ? 4.289 41.656 24.984 1 87 491 ASP A C 1
ATOM 3581 O O . ASP A 1 491 ? 4.695 42.812 25.141 1 87 491 ASP A O 1
ATOM 3585 N N . GLU A 1 492 ? 3.232 41.188 25.641 1 86.56 492 GLU A N 1
ATOM 3586 C CA . GLU A 1 492 ? 2.506 42 26.609 1 86.56 492 GLU A CA 1
ATOM 3587 C C . GLU A 1 492 ? 3.377 42.312 27.812 1 86.56 492 GLU A C 1
ATOM 3589 O O . GLU A 1 492 ? 3.293 43.438 28.375 1 86.56 492 GLU A O 1
ATOM 3594 N N . VAL A 1 493 ? 4.211 41.406 28.219 1 86.12 493 VAL A N 1
ATOM 3595 C CA . VAL A 1 493 ? 5.09 41.625 29.359 1 86.12 493 VAL A CA 1
ATOM 3596 C C . VAL A 1 493 ? 6.227 42.562 28.984 1 86.12 493 VAL A C 1
ATOM 3598 O O . VAL A 1 493 ? 6.625 43.406 29.781 1 86.12 493 VAL A O 1
ATOM 3601 N N . LYS A 1 494 ? 6.676 42.469 27.75 1 84.88 494 LYS A N 1
ATOM 3602 C CA . LYS A 1 494 ? 7.727 43.344 27.266 1 84.88 494 LYS A CA 1
ATOM 3603 C C . LYS A 1 494 ? 7.215 44.781 27.109 1 84.88 494 LYS A C 1
ATOM 3605 O O . LYS A 1 494 ? 7.992 45.75 27.188 1 84.88 494 LYS A O 1
ATOM 3610 N N . ASP A 1 495 ? 5.898 44.875 26.844 1 84.94 495 ASP A N 1
ATOM 3611 C CA . ASP A 1 495 ? 5.281 46.188 26.719 1 84.94 495 ASP A CA 1
ATOM 3612 C C . ASP A 1 495 ? 5.059 46.844 28.094 1 84.94 495 ASP A C 1
ATOM 3614 O O . ASP A 1 495 ? 4.539 47.938 28.188 1 84.94 495 ASP A O 1
ATOM 3618 N N . GLY A 1 496 ? 5.402 46.125 29.203 1 83.19 496 GLY A N 1
ATOM 3619 C CA . GLY A 1 496 ? 5.438 46.75 30.516 1 83.19 496 GLY A CA 1
ATOM 3620 C C . GLY A 1 496 ? 4.328 46.25 31.438 1 83.19 496 GLY A C 1
ATOM 3621 O O . GLY A 1 496 ? 4.215 46.719 32.594 1 83.19 496 GLY A O 1
ATOM 3622 N N . ARG A 1 497 ? 3.605 45.406 31.062 1 85.75 497 ARG A N 1
ATOM 3623 C CA . ARG A 1 497 ? 2.506 44.906 31.891 1 85.75 497 ARG A CA 1
ATOM 3624 C C . ARG A 1 497 ? 2.971 43.812 32.812 1 85.75 497 ARG A C 1
ATOM 3626 O O . ARG A 1 497 ? 3.955 43.125 32.531 1 85.75 497 ARG A O 1
ATOM 3633 N N . THR A 1 498 ? 2.312 43.719 33.938 1 85.69 498 THR A N 1
ATOM 3634 C CA . THR A 1 498 ? 2.584 42.594 34.844 1 85.69 498 THR A CA 1
ATOM 3635 C C . THR A 1 498 ? 2.055 41.281 34.281 1 85.69 498 THR A C 1
ATOM 3637 O O . THR A 1 498 ? 1.152 41.281 33.438 1 85.69 498 THR A O 1
ATOM 3640 N N . VAL A 1 499 ? 2.648 40.219 34.688 1 84.19 499 VAL A N 1
ATOM 3641 C CA . VAL A 1 499 ? 2.295 38.906 34.156 1 84.19 499 VAL A CA 1
ATOM 3642 C C . VAL A 1 499 ? 0.822 38.594 34.438 1 84.19 499 VAL A C 1
ATOM 3644 O O . VAL A 1 499 ? 0.124 38.031 33.594 1 84.19 499 VAL A O 1
ATOM 3647 N N . ARG A 1 500 ? 0.337 39.062 35.562 1 84.19 500 ARG A N 1
ATOM 3648 C CA . ARG A 1 500 ? -1.041 38.781 35.969 1 84.19 500 ARG A CA 1
ATOM 3649 C C . ARG A 1 500 ? -2.023 39.531 35.062 1 84.19 500 ARG A C 1
ATOM 3651 O O . ARG A 1 500 ? -3.086 39 34.719 1 84.19 500 ARG A O 1
ATOM 3658 N N . SER A 1 501 ? -1.695 40.688 34.656 1 87.19 501 SER A N 1
ATOM 3659 C CA . SER A 1 501 ? -2.582 41.469 33.812 1 87.19 501 SER A CA 1
ATOM 3660 C C . SER A 1 501 ? -2.357 41.156 32.344 1 87.19 501 SER A C 1
ATOM 3662 O O . SER A 1 501 ? -3.24 41.375 31.5 1 87.19 501 SER A O 1
ATOM 3664 N N . ALA A 1 502 ? -1.193 40.594 32.062 1 89.81 502 ALA A N 1
ATOM 3665 C CA . ALA A 1 502 ? -0.829 40.281 30.688 1 89.81 502 ALA A CA 1
ATOM 3666 C C . ALA A 1 502 ? -1.553 39.031 30.188 1 89.81 502 ALA A C 1
ATOM 3668 O O . ALA A 1 502 ? -1.872 38.906 29.016 1 89.81 502 ALA A O 1
ATOM 3669 N N . VAL A 1 503 ? -1.882 38.125 31.094 1 89.56 503 VAL A N 1
ATOM 3670 C CA . VAL A 1 503 ? -2.404 36.812 30.703 1 89.56 503 VAL A CA 1
ATOM 3671 C C . VAL A 1 503 ? -3.799 36.969 30.109 1 89.56 503 VAL A C 1
ATOM 3673 O O . VAL A 1 503 ? -4.059 36.5 29 1 89.56 503 VAL A O 1
ATOM 3676 N N . PRO A 1 504 ? -4.816 37.688 30.734 1 88.88 504 PRO A N 1
ATOM 3677 C CA . PRO A 1 504 ? -6.148 37.812 30.141 1 88.88 504 PRO A CA 1
ATOM 3678 C C . PRO A 1 504 ? -6.133 38.625 28.844 1 88.88 504 PRO A C 1
ATOM 3680 O O . PRO A 1 504 ? -6.91 38.344 27.922 1 88.88 504 PRO A O 1
ATOM 3683 N N . ARG A 1 505 ? -5.258 39.594 28.703 1 88.25 505 ARG A N 1
ATOM 3684 C CA . ARG A 1 505 ? -5.168 40.406 27.484 1 88.25 505 ARG A CA 1
ATOM 3685 C C . ARG A 1 505 ? -4.578 39.594 26.344 1 88.25 505 ARG A C 1
ATOM 3687 O O . ARG A 1 505 ? -5.074 39.625 25.219 1 88.25 505 ARG A O 1
ATOM 3694 N N . ALA A 1 506 ? -3.5 38.938 26.641 1 90.44 506 ALA A N 1
ATOM 3695 C CA . ALA A 1 506 ? -2.869 38.062 25.641 1 90.44 506 ALA A CA 1
ATOM 3696 C C . ALA A 1 506 ? -3.824 36.969 25.188 1 90.44 506 ALA A C 1
ATOM 3698 O O . ALA A 1 506 ? -3.848 36.625 24 1 90.44 506 ALA A O 1
ATOM 3699 N N . TRP A 1 507 ? -4.613 36.469 26.094 1 91.19 507 TRP A N 1
ATOM 3700 C CA . TRP A 1 507 ? -5.531 35.375 25.766 1 91.19 507 TRP A CA 1
ATOM 3701 C C . TRP A 1 507 ? -6.641 35.844 24.828 1 91.19 507 TRP A C 1
ATOM 3703 O O . TRP A 1 507 ? -7.008 35.156 23.891 1 91.19 507 TRP A O 1
ATOM 3713 N N . SER A 1 508 ? -7.266 36.969 25.078 1 89.88 508 SER A N 1
ATOM 3714 C CA . SER A 1 508 ? -8.352 37.5 24.25 1 89.88 508 SER A CA 1
ATOM 3715 C C . SER A 1 508 ? -7.914 37.656 22.797 1 89.88 508 SER A C 1
ATOM 3717 O O . SER A 1 508 ? -8.703 37.438 21.875 1 89.88 508 SER A O 1
ATOM 3719 N N . ARG A 1 509 ? -6.66 37.969 22.594 1 88.31 509 ARG A N 1
ATOM 3720 C CA . ARG A 1 509 ? -6.129 38.156 21.25 1 88.31 509 ARG A CA 1
ATOM 3721 C C . ARG A 1 509 ? -5.66 36.812 20.656 1 88.31 509 ARG A C 1
ATOM 3723 O O . ARG A 1 509 ? -5.906 36.531 19.484 1 88.31 509 ARG A O 1
ATOM 3730 N N . ALA A 1 510 ? -5.004 36.031 21.484 1 90.44 510 ALA A N 1
ATOM 3731 C CA . ALA A 1 510 ? -4.449 34.781 21.031 1 90.44 510 ALA A CA 1
ATOM 3732 C C . ALA A 1 510 ? -5.559 33.781 20.672 1 90.44 510 ALA A C 1
ATOM 3734 O O . ALA A 1 510 ? -5.41 33 19.734 1 90.44 510 ALA A O 1
ATOM 3735 N N . ARG A 1 511 ? -6.656 33.812 21.406 1 92.31 511 ARG A N 1
ATOM 3736 C CA . ARG A 1 511 ? -7.73 32.844 21.156 1 92.31 511 ARG A CA 1
ATOM 3737 C C . ARG A 1 511 ? -8.32 33.031 19.766 1 92.31 511 ARG A C 1
ATOM 3739 O O . ARG A 1 511 ? -8.641 32.062 19.094 1 92.31 511 ARG A O 1
ATOM 3746 N N . ARG A 1 512 ? -8.453 34.219 19.297 1 88.81 512 ARG A N 1
ATOM 3747 C CA . ARG A 1 512 ? -8.969 34.5 17.953 1 88.81 512 ARG A CA 1
ATOM 3748 C C . ARG A 1 512 ? -8.008 33.969 16.891 1 88.81 512 ARG A C 1
ATOM 3750 O O . ARG A 1 512 ? -8.43 33.406 15.875 1 88.81 512 ARG A O 1
ATOM 3757 N N . THR A 1 513 ? -6.758 34.219 17.156 1 86.69 513 THR A N 1
ATOM 3758 C CA . THR A 1 513 ? -5.738 33.781 16.219 1 86.69 513 THR A CA 1
ATOM 3759 C C . THR A 1 513 ? -5.703 32.25 16.141 1 86.69 513 THR A C 1
ATOM 3761 O O . THR A 1 513 ? -5.656 31.672 15.047 1 86.69 513 THR A O 1
ATOM 3764 N N . ILE A 1 514 ? -5.73 31.594 17.297 1 90.06 514 ILE A N 1
ATOM 3765 C CA . ILE A 1 514 ? -5.66 30.141 17.375 1 90.06 514 ILE A CA 1
ATOM 3766 C C . ILE A 1 514 ? -6.895 29.516 16.719 1 90.06 514 ILE A C 1
ATOM 3768 O O . ILE A 1 514 ? -6.781 28.578 15.938 1 90.06 514 ILE A O 1
ATOM 3772 N N . LEU A 1 515 ? -8.109 30.078 16.938 1 90.75 515 LEU A N 1
ATOM 3773 C CA . LEU A 1 515 ? -9.344 29.547 16.391 1 90.75 515 LEU A CA 1
ATOM 3774 C C . LEU A 1 515 ? -9.391 29.734 14.883 1 90.75 515 LEU A C 1
ATOM 3776 O O . LEU A 1 515 ? -9.883 28.859 14.156 1 90.75 515 LEU A O 1
ATOM 3780 N N . SER A 1 516 ? -8.914 30.891 14.445 1 88 516 SER A N 1
ATOM 3781 C CA . SER A 1 516 ? -8.891 31.125 13 1 88 516 SER A CA 1
ATOM 3782 C C . SER A 1 516 ? -7.926 30.188 12.305 1 88 516 SER A C 1
ATOM 3784 O O . SER A 1 516 ? -8.227 29.656 11.227 1 88 516 SER A O 1
ATOM 3786 N N . ALA A 1 517 ? -6.758 30 12.883 1 86.12 517 ALA A N 1
ATOM 3787 C CA . ALA A 1 517 ? -5.758 29.109 12.312 1 86.12 517 ALA A CA 1
ATOM 3788 C C . ALA A 1 517 ? -6.262 27.656 12.297 1 86.12 517 ALA A C 1
ATOM 3790 O O . ALA A 1 517 ? -6.098 26.953 11.305 1 86.12 517 ALA A O 1
ATOM 3791 N N . ASP A 1 518 ? -6.855 27.203 13.344 1 90.12 518 ASP A N 1
ATOM 3792 C CA . ASP A 1 518 ? -7.348 25.828 13.461 1 90.12 518 ASP A CA 1
ATOM 3793 C C . ASP A 1 518 ? -8.539 25.594 12.539 1 90.12 518 ASP A C 1
ATOM 3795 O O . ASP A 1 518 ? -8.742 24.484 12.055 1 90.12 518 ASP A O 1
ATOM 3799 N N . THR A 1 519 ? -9.328 26.672 12.375 1 89 519 THR A N 1
ATOM 3800 C CA . THR A 1 519 ? -10.445 26.531 11.445 1 89 519 THR A CA 1
ATOM 3801 C C . THR A 1 519 ? -9.945 26.234 10.031 1 89 519 THR A C 1
ATOM 3803 O O . THR A 1 519 ? -10.508 25.406 9.328 1 89 519 THR A O 1
ATOM 3806 N N . VAL A 1 520 ? -8.93 26.906 9.641 1 84.88 520 VAL A N 1
ATOM 3807 C CA . VAL A 1 520 ? -8.352 26.688 8.32 1 84.88 520 VAL A CA 1
ATOM 3808 C C . VAL A 1 520 ? -7.836 25.25 8.219 1 84.88 520 VAL A C 1
ATOM 3810 O O . VAL A 1 520 ? -8.047 24.578 7.207 1 84.88 520 VAL A O 1
ATOM 3813 N N . LEU A 1 521 ? -7.164 24.781 9.25 1 88.19 521 LEU A N 1
ATOM 3814 C CA . LEU A 1 521 ? -6.645 23.422 9.258 1 88.19 521 LEU A CA 1
ATOM 3815 C C . LEU A 1 521 ? -7.785 22.406 9.258 1 88.19 521 LEU A C 1
ATOM 3817 O O . LEU A 1 521 ? -7.68 21.344 8.625 1 88.19 521 LEU A O 1
ATOM 3821 N N . MET A 1 522 ? -8.828 22.734 9.914 1 89.5 522 MET A N 1
ATOM 3822 C CA . MET A 1 522 ? -9.992 21.859 9.961 1 89.5 522 MET A CA 1
ATOM 3823 C C . MET A 1 522 ? -10.656 21.766 8.594 1 89.5 522 MET A C 1
ATOM 3825 O O . MET A 1 522 ? -11.164 20.703 8.219 1 89.5 522 MET A O 1
ATOM 3829 N N . LEU A 1 523 ? -10.719 22.844 7.906 1 88.38 523 LEU A N 1
ATOM 3830 C CA . LEU A 1 523 ? -11.297 22.844 6.562 1 88.38 523 LEU A CA 1
ATOM 3831 C C . LEU A 1 523 ? -10.469 21.984 5.613 1 88.38 523 LEU A C 1
ATOM 3833 O O . LEU A 1 523 ? -11.023 21.234 4.816 1 88.38 523 LEU A O 1
ATOM 3837 N N . ALA A 1 524 ? -9.164 22.156 5.75 1 86.31 524 ALA A N 1
ATOM 3838 C CA . ALA A 1 524 ? -8.281 21.344 4.918 1 86.31 524 ALA A CA 1
ATOM 3839 C C . ALA A 1 524 ? -8.461 19.859 5.234 1 86.31 524 ALA A C 1
ATOM 3841 O O . ALA A 1 524 ? -8.508 19.031 4.324 1 86.31 524 ALA A O 1
ATOM 3842 N N . ALA A 1 525 ? -8.523 19.453 6.496 1 89 525 ALA A N 1
ATOM 3843 C CA . ALA A 1 525 ? -8.695 18.078 6.918 1 89 525 ALA A CA 1
ATOM 3844 C C . ALA A 1 525 ? -10.047 17.531 6.469 1 89 525 ALA A C 1
ATOM 3846 O O . ALA A 1 525 ? -10.148 16.359 6.055 1 89 525 ALA A O 1
ATOM 3847 N N . ALA A 1 526 ? -11.086 18.344 6.539 1 89.69 526 ALA A N 1
ATOM 3848 C CA . ALA A 1 526 ? -12.43 17.922 6.152 1 89.69 526 ALA A CA 1
ATOM 3849 C C . ALA A 1 526 ? -12.508 17.625 4.656 1 89.69 526 ALA A C 1
ATOM 3851 O O . ALA A 1 526 ? -13.102 16.625 4.246 1 89.69 526 ALA A O 1
ATOM 3852 N N . VAL A 1 527 ? -11.914 18.453 3.908 1 87.25 527 VAL A N 1
ATOM 3853 C CA . VAL A 1 527 ? -11.922 18.266 2.463 1 87.25 527 VAL A CA 1
ATOM 3854 C C . VAL A 1 527 ? -11.141 17 2.107 1 87.25 527 VAL A C 1
ATOM 3856 O O . VAL A 1 527 ? -11.57 16.219 1.256 1 87.25 527 VAL A O 1
ATOM 3859 N N . LEU A 1 528 ? -10.039 16.781 2.723 1 86 528 LEU A N 1
ATOM 3860 C CA . LEU A 1 528 ? -9.234 15.594 2.479 1 86 528 LEU A CA 1
ATOM 3861 C C . LEU A 1 528 ? -9.984 14.328 2.893 1 86 528 LEU A C 1
ATOM 3863 O O . LEU A 1 528 ? -9.891 13.305 2.221 1 86 528 LEU A O 1
ATOM 3867 N N . TYR A 1 529 ? -10.672 14.352 3.924 1 87.19 529 TYR A N 1
ATOM 3868 C CA . TYR A 1 529 ? -11.391 13.188 4.418 1 87.19 529 TYR A CA 1
ATOM 3869 C C . TYR A 1 529 ? -12.508 12.789 3.463 1 87.19 529 TYR A C 1
ATOM 3871 O O . TYR A 1 529 ? -12.766 11.602 3.262 1 87.19 529 TYR A O 1
ATOM 3879 N N . LEU A 1 530 ? -13.133 13.766 2.893 1 86.25 530 LEU A N 1
ATOM 3880 C CA . LEU A 1 530 ? -14.297 13.492 2.055 1 86.25 530 LEU A CA 1
ATOM 3881 C C . LEU A 1 530 ? -13.867 13.031 0.665 1 86.25 530 LEU A C 1
ATOM 3883 O O . LEU A 1 530 ? -14.578 12.25 0.021 1 86.25 530 LEU A O 1
ATOM 3887 N N . LEU A 1 531 ? -12.711 13.438 0.259 1 81.5 531 LEU A N 1
ATOM 3888 C CA . LEU A 1 531 ? -12.375 13.203 -1.142 1 81.5 531 LEU A CA 1
ATOM 3889 C C . LEU A 1 531 ? -11.242 12.188 -1.268 1 81.5 531 LEU A C 1
ATOM 3891 O O . LEU A 1 531 ? -11.078 11.562 -2.32 1 81.5 531 LEU A O 1
ATOM 3895 N N . ALA A 1 532 ? -10.523 12.055 -0.26 1 75.62 532 ALA A N 1
ATOM 3896 C CA . ALA A 1 532 ? -9.375 11.156 -0.364 1 75.62 532 ALA A CA 1
ATOM 3897 C C . ALA A 1 532 ? -9.789 9.703 -0.146 1 75.62 532 ALA A C 1
ATOM 3899 O O . ALA A 1 532 ? -10.898 9.438 0.331 1 75.62 532 ALA A O 1
ATOM 3900 N N . VAL A 1 533 ? -8.898 8.805 -0.608 1 69.31 533 VAL A N 1
ATOM 3901 C CA . VAL A 1 533 ? -9.172 7.375 -0.477 1 69.31 533 VAL A CA 1
ATOM 3902 C C . VAL A 1 533 ? -8.023 6.691 0.254 1 69.31 533 VAL A C 1
ATOM 3904 O O . VAL A 1 533 ? -6.906 7.215 0.301 1 69.31 533 VAL A O 1
ATOM 3907 N N . GLY A 1 534 ? -8.383 5.59 0.91 1 69.56 534 GLY A N 1
ATOM 3908 C CA . GLY A 1 534 ? -7.352 4.734 1.484 1 69.56 534 GLY A CA 1
ATOM 3909 C C . GLY A 1 534 ? -6.66 5.355 2.684 1 69.56 534 GLY A C 1
ATOM 3910 O O . GLY A 1 534 ? -7.32 5.852 3.598 1 69.56 534 GLY A O 1
ATOM 3911 N N . GLY A 1 535 ? -5.367 5.355 2.73 1 74.25 535 GLY A N 1
ATOM 3912 C CA . GLY A 1 535 ? -4.547 5.805 3.842 1 74.25 535 GLY A CA 1
ATOM 3913 C C . GLY A 1 535 ? -4.617 7.305 4.066 1 74.25 535 GLY A C 1
ATOM 3914 O O . GLY A 1 535 ? -4.52 7.773 5.203 1 74.25 535 GLY A O 1
ATOM 3915 N N . VAL A 1 536 ? -4.891 8.031 3.025 1 81.56 536 VAL A N 1
ATOM 3916 C CA . VAL A 1 536 ? -4.961 9.484 3.143 1 81.56 536 VAL A CA 1
ATOM 3917 C C . VAL A 1 536 ? -6.223 9.883 3.902 1 81.56 536 VAL A C 1
ATOM 3919 O O . VAL A 1 536 ? -6.242 10.906 4.594 1 81.56 536 VAL A O 1
ATOM 3922 N N . LYS A 1 537 ? -7.246 9.062 3.779 1 83.31 537 LYS A N 1
ATOM 3923 C CA . LYS A 1 537 ? -8.469 9.312 4.539 1 83.31 537 LYS A CA 1
ATOM 3924 C C . LYS A 1 537 ? -8.227 9.164 6.035 1 83.31 537 LYS A C 1
ATOM 3926 O O . LYS A 1 537 ? -8.719 9.969 6.832 1 83.31 537 LYS A O 1
ATOM 3931 N N . GLY A 1 538 ? -7.523 8.109 6.402 1 82.31 538 GLY A N 1
ATOM 3932 C CA . GLY A 1 538 ? -7.164 7.922 7.797 1 82.31 538 GLY A CA 1
ATOM 3933 C C . GLY A 1 538 ? -6.312 9.047 8.352 1 82.31 538 GLY A C 1
ATOM 3934 O O . GLY A 1 538 ? -6.48 9.453 9.508 1 82.31 538 GLY A O 1
ATOM 3935 N N . PHE A 1 539 ? -5.469 9.602 7.559 1 85.19 539 PHE A N 1
ATOM 3936 C CA . PHE A 1 539 ? -4.629 10.742 7.93 1 85.19 539 PHE A CA 1
ATOM 3937 C C . PHE A 1 539 ? -5.48 11.977 8.195 1 85.19 539 PHE A C 1
ATOM 3939 O O . PHE A 1 539 ? -5.285 12.664 9.203 1 85.19 539 PHE A O 1
ATOM 3946 N N . ALA A 1 540 ? -6.348 12.188 7.234 1 88.62 540 ALA A N 1
ATOM 3947 C CA . ALA A 1 540 ? -7.23 13.344 7.352 1 88.62 540 ALA A CA 1
ATOM 3948 C C . ALA A 1 540 ? -8.062 13.273 8.625 1 88.62 540 ALA A C 1
ATOM 3950 O O . ALA A 1 540 ? -8.266 14.281 9.305 1 88.62 540 ALA A O 1
ATOM 3951 N N . PHE A 1 541 ? -8.469 12.133 8.984 1 88.19 541 PHE A N 1
ATOM 3952 C CA . PHE A 1 541 ? -9.273 11.922 10.18 1 88.19 541 PHE A CA 1
ATOM 3953 C C . PHE A 1 541 ? -8.461 12.211 11.438 1 88.19 541 PHE A C 1
ATOM 3955 O O . PHE A 1 541 ? -8.938 12.883 12.352 1 88.19 541 PHE A O 1
ATOM 3962 N N . THR A 1 542 ? -7.285 11.688 11.453 1 89.06 542 THR A N 1
ATOM 3963 C CA . THR A 1 542 ? -6.43 11.898 12.617 1 89.06 542 THR A CA 1
ATOM 3964 C C . THR A 1 542 ? -6.055 13.367 12.758 1 89.06 542 THR A C 1
ATOM 3966 O O . THR A 1 542 ? -6.012 13.898 13.867 1 89.06 542 THR A O 1
ATOM 3969 N N . LEU A 1 543 ? -5.77 13.992 11.633 1 88.56 543 LEU A N 1
ATOM 3970 C CA . LEU A 1 543 ? -5.453 15.414 11.648 1 88.56 543 LEU A CA 1
ATOM 3971 C C . LEU A 1 543 ? -6.633 16.219 12.18 1 88.56 543 LEU A C 1
ATOM 3973 O O . LEU A 1 543 ? -6.453 17.109 13.023 1 88.56 543 LEU A O 1
ATOM 3977 N N . GLY A 1 544 ? -7.836 15.953 11.695 1 89.94 544 GLY A N 1
ATOM 3978 C CA . GLY A 1 544 ? -9.031 16.641 12.141 1 89.94 544 GLY A CA 1
ATOM 3979 C C . GLY A 1 544 ? -9.344 16.422 13.609 1 89.94 544 GLY A C 1
ATOM 3980 O O . GLY A 1 544 ? -9.617 17.359 14.344 1 89.94 544 GLY A O 1
ATOM 3981 N N . MET A 1 545 ? -9.234 15.227 14.039 1 91.62 545 MET A N 1
ATOM 3982 C CA . MET A 1 545 ? -9.516 14.883 15.43 1 91.62 545 MET A CA 1
ATOM 3983 C C . MET A 1 545 ? -8.508 15.547 16.359 1 91.62 545 MET A C 1
ATOM 3985 O O . MET A 1 545 ? -8.883 16.094 17.391 1 91.62 545 MET A O 1
ATOM 3989 N N . SER A 1 546 ? -7.32 15.492 15.992 1 90.56 546 SER A N 1
ATOM 3990 C CA . SER A 1 546 ? -6.281 16.094 16.812 1 90.56 546 SER A CA 1
ATOM 3991 C C . SER A 1 546 ? -6.453 17.609 16.906 1 90.56 546 SER A C 1
ATOM 3993 O O . SER A 1 546 ? -6.16 18.203 17.938 1 90.56 546 SER A O 1
ATOM 3995 N N . THR A 1 547 ? -6.895 18.219 15.828 1 89.44 547 THR A N 1
ATOM 3996 C CA . THR A 1 547 ? -7.121 19.656 15.828 1 89.44 547 THR A CA 1
ATOM 3997 C C . THR A 1 547 ? -8.25 20.031 16.781 1 89.44 547 THR A C 1
ATOM 3999 O O . THR A 1 547 ? -8.156 21.016 17.516 1 89.44 547 THR A O 1
ATOM 4002 N N . ILE A 1 548 ? -9.266 19.25 16.797 1 92.56 548 ILE A N 1
ATOM 4003 C CA . ILE A 1 548 ? -10.391 19.484 17.688 1 92.56 548 ILE A CA 1
ATOM 4004 C C . ILE A 1 548 ? -9.93 19.344 19.141 1 92.56 548 ILE A C 1
ATOM 4006 O O . ILE A 1 548 ? -10.258 20.172 19.984 1 92.56 548 ILE A O 1
ATOM 4010 N N . ILE A 1 549 ? -9.211 18.344 19.391 1 92.44 549 ILE A N 1
ATOM 4011 C CA . ILE A 1 549 ? -8.703 18.078 20.734 1 92.44 549 ILE A CA 1
ATOM 4012 C C . ILE A 1 549 ? -7.75 19.203 21.156 1 92.44 549 ILE A C 1
ATOM 4014 O O . ILE A 1 549 ? -7.73 19.609 22.312 1 92.44 549 ILE A O 1
ATOM 4018 N N . ASP A 1 550 ? -7.031 19.672 20.188 1 91.81 550 ASP A N 1
ATOM 4019 C CA . ASP A 1 550 ? -6.117 20.766 20.469 1 91.81 550 ASP A CA 1
ATOM 4020 C C . ASP A 1 550 ? -6.879 22 20.953 1 91.81 550 ASP A C 1
ATOM 4022 O O . ASP A 1 550 ? -6.48 22.641 21.922 1 91.81 550 ASP A O 1
ATOM 4026 N N . VAL A 1 551 ? -7.934 22.344 20.312 1 91.75 551 VAL A N 1
ATOM 4027 C CA . VAL A 1 551 ? -8.742 23.5 20.688 1 91.75 551 VAL A CA 1
ATOM 4028 C C . VAL A 1 551 ? -9.312 23.281 22.094 1 91.75 551 VAL A C 1
ATOM 4030 O O . VAL A 1 551 ? -9.297 24.203 22.922 1 91.75 551 VAL A O 1
ATOM 4033 N N . MET A 1 552 ? -9.703 22.094 22.328 1 93.19 552 MET A N 1
ATOM 4034 C CA . MET A 1 552 ? -10.258 21.766 23.641 1 93.19 552 MET A CA 1
ATOM 4035 C C . MET A 1 552 ? -9.203 21.906 24.734 1 93.19 552 MET A C 1
ATOM 4037 O O . MET A 1 552 ? -9.461 22.516 25.766 1 93.19 552 MET A O 1
ATOM 4041 N N . VAL A 1 553 ? -8.047 21.484 24.547 1 91.69 553 VAL A N 1
ATOM 4042 C CA . VAL A 1 553 ? -6.984 21.469 25.547 1 91.69 553 VAL A CA 1
ATOM 4043 C C . VAL A 1 553 ? -6.48 22.891 25.766 1 91.69 553 VAL A C 1
ATOM 4045 O O . VAL A 1 553 ? -6.211 23.297 26.906 1 91.69 553 VAL A O 1
ATOM 4048 N N . VAL A 1 554 ? -6.355 23.672 24.703 1 90.81 554 VAL A N 1
ATOM 4049 C CA . VAL A 1 554 ? -5.863 25.047 24.859 1 90.81 554 VAL A CA 1
ATOM 4050 C C . VAL A 1 554 ? -6.863 25.875 25.656 1 90.81 554 VAL A C 1
ATOM 4052 O O . VAL A 1 554 ? -6.473 26.641 26.531 1 90.81 554 VAL A O 1
ATOM 4055 N N . PHE A 1 555 ? -8.141 25.641 25.453 1 90.94 555 PHE A N 1
ATOM 4056 C CA . PHE A 1 555 ? -9.18 26.438 26.094 1 90.94 555 PHE A CA 1
ATOM 4057 C C . PHE A 1 555 ? -9.422 25.953 27.516 1 90.94 555 PHE A C 1
ATOM 4059 O O . PHE A 1 555 ? -9.656 26.75 28.422 1 90.94 555 PHE A O 1
ATOM 4066 N N . LEU A 1 556 ? -9.297 24.688 27.734 1 93.5 556 LEU A N 1
ATOM 4067 C CA . LEU A 1 556 ? -9.742 24.141 29.016 1 93.5 556 LEU A CA 1
ATOM 4068 C C . LEU A 1 556 ? -8.562 23.844 29.922 1 93.5 556 LEU A C 1
ATOM 4070 O O . LEU A 1 556 ? -8.734 23.688 31.141 1 93.5 556 LEU A O 1
ATOM 4074 N N . PHE A 1 557 ? -7.426 23.781 29.406 1 92.06 557 PHE A N 1
ATOM 4075 C CA . PHE A 1 557 ? -6.305 23.359 30.234 1 92.06 557 PHE A CA 1
ATOM 4076 C C . PHE A 1 557 ? -5.188 24.391 30.203 1 92.06 557 PHE A C 1
ATOM 4078 O O . PHE A 1 557 ? -4.793 24.938 31.234 1 92.06 557 PHE A O 1
ATOM 4085 N N . THR A 1 558 ? -4.738 24.734 29.031 1 89.81 558 THR A N 1
ATOM 4086 C CA . THR A 1 558 ? -3.557 25.578 28.875 1 89.81 558 THR A CA 1
ATOM 4087 C C . THR A 1 558 ? -3.826 26.984 29.406 1 89.81 558 THR A C 1
ATOM 4089 O O . THR A 1 558 ? -3.051 27.516 30.203 1 89.81 558 THR A O 1
ATOM 4092 N N . HIS A 1 559 ? -4.891 27.594 28.906 1 90.38 559 HIS A N 1
ATOM 4093 C CA . HIS A 1 559 ? -5.207 28.953 29.312 1 90.38 559 HIS A CA 1
ATOM 4094 C C . HIS A 1 559 ? -5.402 29.047 30.828 1 90.38 559 HIS A C 1
ATOM 4096 O O . HIS A 1 559 ? -4.762 29.859 31.5 1 90.38 559 HIS A O 1
ATOM 4102 N N . PRO A 1 560 ? -6.203 28.156 31.391 1 90.06 560 PRO A N 1
ATOM 4103 C CA . PRO A 1 560 ? -6.398 28.234 32.844 1 90.06 560 PRO A CA 1
ATOM 4104 C C . PRO A 1 560 ? -5.121 27.938 33.625 1 90.06 560 PRO A C 1
ATOM 4106 O O . PRO A 1 560 ? -4.91 28.5 34.688 1 90.06 560 PRO A O 1
ATOM 4109 N N . LEU A 1 561 ? -4.305 27.047 33.094 1 90.38 561 LEU A N 1
ATOM 4110 C CA . LEU A 1 561 ? -3.057 26.719 33.781 1 90.38 561 LEU A CA 1
ATOM 4111 C C . LEU A 1 561 ? -2.113 27.922 33.812 1 90.38 561 LEU A C 1
ATOM 4113 O O . LEU A 1 561 ? -1.474 28.203 34.812 1 90.38 561 LEU A O 1
ATOM 4117 N N . VAL A 1 562 ? -2.033 28.656 32.719 1 88.69 562 VAL A N 1
ATOM 4118 C CA . VAL A 1 562 ? -1.188 29.844 32.656 1 88.69 562 VAL A CA 1
ATOM 4119 C C . VAL A 1 562 ? -1.745 30.938 33.562 1 88.69 562 VAL A C 1
ATOM 4121 O O . VAL A 1 562 ? -0.985 31.656 34.219 1 88.69 562 VAL A O 1
ATOM 4124 N N . ALA A 1 563 ? -3.055 31.047 33.594 1 87.12 563 ALA A N 1
ATOM 4125 C CA . ALA A 1 563 ? -3.699 32 34.469 1 87.12 563 ALA A CA 1
ATOM 4126 C C . ALA A 1 563 ? -3.385 31.719 35.938 1 87.12 563 ALA A C 1
ATOM 4128 O O . ALA A 1 563 ? -3.172 32.656 36.75 1 87.12 563 ALA A O 1
ATOM 4129 N N . LEU A 1 564 ? -3.367 30.438 36.25 1 87.12 564 LEU A N 1
ATOM 4130 C CA . LEU A 1 564 ? -3.07 30.031 37.625 1 87.12 564 LEU A CA 1
ATOM 4131 C C . LEU A 1 564 ? -1.602 30.281 37.969 1 87.12 564 LEU A C 1
ATOM 4133 O O . LEU A 1 564 ? -1.276 30.719 39.062 1 87.12 564 LEU A O 1
ATOM 4137 N N . LEU A 1 565 ? -0.764 30.016 37.062 1 86 565 LEU A N 1
ATOM 4138 C CA . LEU A 1 565 ? 0.671 30.156 37.281 1 86 565 LEU A CA 1
ATOM 4139 C C . LEU A 1 565 ? 1.063 31.641 37.344 1 86 565 LEU A C 1
ATOM 4141 O O . LEU A 1 565 ? 2.02 32 38.031 1 86 565 LEU A O 1
ATOM 4145 N N . SER A 1 566 ? 0.349 32.5 36.656 1 83.31 566 SER A N 1
ATOM 4146 C CA . SER A 1 566 ? 0.639 33.938 36.656 1 83.31 566 SER A CA 1
ATOM 4147 C C . SER A 1 566 ? 0.375 34.562 38 1 83.31 566 SER A C 1
ATOM 4149 O O . SER A 1 566 ? 0.924 35.594 38.344 1 83.31 566 SER A O 1
ATOM 4151 N N . ARG A 1 567 ? -0.421 33.844 38.75 1 79.44 567 ARG A N 1
ATOM 4152 C CA . ARG A 1 567 ? -0.732 34.344 40.094 1 79.44 567 ARG A CA 1
ATOM 4153 C C . ARG A 1 567 ? 0.314 33.875 41.094 1 79.44 567 ARG A C 1
ATOM 4155 O O . ARG A 1 567 ? 0.428 34.438 42.188 1 79.44 567 ARG A O 1
ATOM 4162 N N . ALA A 1 568 ? 0.991 32.844 40.625 1 76.06 568 ALA A N 1
ATOM 4163 C CA . ALA A 1 568 ? 2.002 32.312 41.531 1 76.06 568 ALA A CA 1
ATOM 4164 C C . ALA A 1 568 ? 3.27 33.156 41.5 1 76.06 568 ALA A C 1
ATOM 4166 O O . ALA A 1 568 ? 3.619 33.75 40.469 1 76.06 568 ALA A O 1
ATOM 4167 N N . ASN A 1 569 ? 3.779 33.656 42.625 1 60.75 569 ASN A N 1
ATOM 4168 C CA . ASN A 1 569 ? 4.922 34.562 42.812 1 60.75 569 ASN A CA 1
ATOM 4169 C C . ASN A 1 569 ? 6.148 34.062 42.062 1 60.75 569 ASN A C 1
ATOM 4171 O O . ASN A 1 569 ? 6.949 34.844 41.562 1 60.75 569 ASN A O 1
ATOM 4175 N N . ALA A 1 570 ? 6.414 32.875 41.969 1 57.94 570 ALA A N 1
ATOM 4176 C CA . ALA A 1 570 ? 7.613 32.312 41.344 1 57.94 570 ALA A CA 1
ATOM 4177 C C . ALA A 1 570 ? 7.648 32.594 39.844 1 57.94 570 ALA A C 1
ATOM 4179 O O . ALA A 1 570 ? 8.727 32.656 39.25 1 57.94 570 ALA A O 1
ATOM 4180 N N . PHE A 1 571 ? 6.582 32.875 39.219 1 58.59 571 PHE A N 1
ATOM 4181 C CA . PHE A 1 571 ? 6.488 33.062 37.781 1 58.59 571 PHE A CA 1
ATOM 4182 C C . PHE A 1 571 ? 6.672 34.5 37.406 1 58.59 571 PHE A C 1
ATOM 4184 O O . PHE A 1 571 ? 6.785 34.844 36.219 1 58.59 571 PHE A O 1
ATOM 4191 N N . THR A 1 572 ? 6.797 35.375 38.469 1 56.78 572 THR A N 1
ATOM 4192 C CA . THR A 1 572 ? 6.977 36.781 38.25 1 56.78 572 THR A CA 1
ATOM 4193 C C . THR A 1 572 ? 8.453 37.125 38.062 1 56.78 572 THR A C 1
ATOM 4195 O O . THR A 1 572 ? 8.797 38.219 37.625 1 56.78 572 THR A O 1
ATOM 4198 N N . SER A 1 573 ? 9.312 36.094 38.375 1 58.19 573 SER A N 1
ATOM 4199 C CA . SER A 1 573 ? 10.727 36.406 38.156 1 58.19 573 SER A CA 1
ATOM 4200 C C . SER A 1 573 ? 11.141 36.156 36.719 1 58.19 573 SER A C 1
ATOM 4202 O O . SER A 1 573 ? 10.773 35.125 36.125 1 58.19 573 SER A O 1
ATOM 4204 N N . PRO A 1 574 ? 11.703 37.125 36.031 1 57.84 574 PRO A N 1
ATOM 4205 C CA . PRO A 1 574 ? 12.062 37.031 34.625 1 57.84 574 PRO A CA 1
ATOM 4206 C C . PRO A 1 574 ? 12.984 35.875 34.312 1 57.84 574 PRO A C 1
ATOM 4208 O O . PRO A 1 574 ? 12.969 35.344 33.188 1 57.84 574 PRO A O 1
ATOM 4211 N N . ARG A 1 575 ? 13.859 35.5 35.219 1 56.12 575 ARG A N 1
ATOM 4212 C CA . ARG A 1 575 ? 14.844 34.469 35 1 56.12 575 ARG A CA 1
ATOM 4213 C C . ARG A 1 575 ? 14.156 33.094 34.812 1 56.12 575 ARG A C 1
ATOM 4215 O O . ARG A 1 575 ? 14.641 32.25 34.062 1 56.12 575 ARG A O 1
ATOM 4222 N N . PHE A 1 576 ? 13.07 32.938 35.406 1 54.16 576 PHE A N 1
ATOM 4223 C CA . PHE A 1 576 ? 12.438 31.625 35.438 1 54.16 576 PHE A CA 1
ATOM 4224 C C . PHE A 1 576 ? 11.336 31.547 34.406 1 54.16 576 PHE A C 1
ATOM 4226 O O . PHE A 1 576 ? 11.133 30.484 33.781 1 54.16 576 PHE A O 1
ATOM 4233 N N . SER A 1 577 ? 10.586 32.625 34.156 1 54.28 577 SER A N 1
ATOM 4234 C CA . SER A 1 577 ? 9.398 32.562 33.312 1 54.28 577 SER A CA 1
ATOM 4235 C C . SER A 1 577 ? 9.773 32.656 31.844 1 54.28 577 SER A C 1
ATOM 4237 O O . SER A 1 577 ? 8.992 32.25 30.969 1 54.28 577 SER A O 1
ATOM 4239 N N . GLY A 1 578 ? 11.164 32.875 31.547 1 55.78 578 GLY A N 1
ATOM 4240 C CA . GLY A 1 578 ? 11.57 33.156 30.172 1 55.78 578 GLY A CA 1
ATOM 4241 C C . GLY A 1 578 ? 10.992 34.438 29.625 1 55.78 578 GLY A C 1
ATOM 4242 O O . GLY A 1 578 ? 11.023 34.656 28.406 1 55.78 578 GLY A O 1
ATOM 4243 N N . LEU A 1 579 ? 10.297 35.344 30.562 1 58.41 579 LEU A N 1
ATOM 4244 C CA . LEU A 1 579 ? 9.688 36.625 30.156 1 58.41 579 LEU A CA 1
ATOM 4245 C C . LEU A 1 579 ? 10.664 37.781 30.344 1 58.41 579 LEU A C 1
ATOM 4247 O O . LEU A 1 579 ? 11.25 37.938 31.406 1 58.41 579 LEU A O 1
ATOM 4251 N N . GLY A 1 580 ? 11.312 38.312 29.406 1 51.62 580 GLY A N 1
ATOM 4252 C CA . GLY A 1 580 ? 12.273 39.406 29.281 1 51.62 580 GLY A CA 1
ATOM 4253 C C . GLY A 1 580 ? 12.305 40.312 30.5 1 51.62 580 GLY A C 1
ATOM 4254 O O . GLY A 1 580 ? 11.367 40.312 31.297 1 51.62 580 GLY A O 1
ATOM 4255 N N . ASN A 1 581 ? 13.539 40.781 31.031 1 43.78 581 ASN A N 1
ATOM 4256 C CA . ASN A 1 581 ? 13.898 41.656 32.156 1 43.78 581 ASN A CA 1
ATOM 4257 C C . ASN A 1 581 ? 13.195 43 32.062 1 43.78 581 ASN A C 1
ATOM 4259 O O . ASN A 1 581 ? 13.484 43.812 31.188 1 43.78 581 ASN A O 1
ATOM 4263 N N . VAL A 1 582 ? 12.047 43.312 32.219 1 41.16 582 VAL A N 1
ATOM 4264 C CA . VAL A 1 582 ? 11.562 44.688 32.25 1 41.16 582 VAL A CA 1
ATOM 4265 C C . VAL A 1 582 ? 12.211 45.469 33.375 1 41.16 582 VAL A C 1
ATOM 4267 O O . VAL A 1 582 ? 12.164 46.688 33.438 1 41.16 582 VAL A O 1
ATOM 4270 N N . ARG A 1 583 ? 12.453 45 34.531 1 41.06 583 ARG A N 1
ATOM 4271 C CA . ARG A 1 583 ? 12.648 45.875 35.656 1 41.06 583 ARG A CA 1
ATOM 4272 C C . ARG A 1 583 ? 13.914 46.719 35.5 1 41.06 583 ARG A C 1
ATOM 4274 O O . ARG A 1 583 ? 14.18 47.625 36.281 1 41.06 583 ARG A O 1
ATOM 4281 N N . SER A 1 584 ? 14.844 46.344 34.656 1 36.78 584 SER A N 1
ATOM 4282 C CA . SER A 1 584 ? 16.078 47.031 35 1 36.78 584 SER A CA 1
ATOM 4283 C C . SER A 1 584 ? 15.984 48.5 34.625 1 36.78 584 SER A C 1
ATOM 4285 O O . SER A 1 584 ? 16.828 49.312 35.062 1 36.78 584 SER A O 1
ATOM 4287 N N . ASP A 1 585 ? 15.125 48.844 33.656 1 35.53 585 ASP A N 1
ATOM 4288 C CA . ASP A 1 585 ? 15.43 50.219 33.25 1 35.53 585 ASP A CA 1
ATOM 4289 C C . ASP A 1 585 ? 14.75 51.219 34.188 1 35.53 585 ASP A C 1
ATOM 4291 O O . ASP A 1 585 ? 14.922 52.438 34.031 1 35.53 585 ASP A O 1
ATOM 4295 N N . ARG A 1 586 ? 13.68 50.969 34.875 1 38.5 586 ARG A N 1
ATOM 4296 C CA . ARG A 1 586 ? 13.18 52.062 35.688 1 38.5 586 ARG A CA 1
ATOM 4297 C C . ARG A 1 586 ? 14.133 52.344 36.844 1 38.5 586 ARG A C 1
ATOM 4299 O O . ARG A 1 586 ? 14.086 53.406 37.469 1 38.5 586 ARG A O 1
ATOM 4306 N N . SER A 1 587 ? 14.727 51.312 37.406 1 36.59 587 SER A N 1
ATOM 4307 C CA . SER A 1 587 ? 15.523 51.688 38.562 1 36.59 587 SER A CA 1
ATOM 4308 C C . SER A 1 587 ? 16.719 52.562 38.156 1 36.59 587 SER A C 1
ATOM 4310 O O . SER A 1 587 ? 17.406 53.094 39.031 1 36.59 587 SER A O 1
ATOM 4312 N N . ALA A 1 588 ? 17.078 52.5 36.844 1 39.84 588 ALA A N 1
ATOM 4313 C CA . ALA A 1 588 ? 18.219 53.375 36.594 1 39.84 588 ALA A CA 1
ATOM 4314 C C . ALA A 1 588 ? 17.766 54.812 36.438 1 39.84 588 ALA A C 1
ATOM 4316 O O . ALA A 1 588 ? 18.547 55.75 36.594 1 39.84 588 ALA A O 1
ATOM 4317 N N . ALA A 1 589 ? 16.531 55.062 35.906 1 40.72 589 ALA A N 1
ATOM 4318 C CA . ALA A 1 589 ? 16.234 56.469 35.688 1 40.72 589 ALA A CA 1
ATOM 4319 C C . ALA A 1 589 ? 15.969 57.188 37.031 1 40.72 589 ALA A C 1
ATOM 4321 O O . ALA A 1 589 ? 16.156 58.406 37.125 1 40.72 589 ALA A O 1
ATOM 4322 N N . ALA A 1 590 ? 15.469 56.5 37.969 1 41.69 590 ALA A N 1
ATOM 4323 C CA . ALA A 1 590 ? 15.234 57.219 39.188 1 41.69 590 ALA A CA 1
ATOM 4324 C C . ALA A 1 590 ? 16.547 57.594 39.875 1 41.69 590 ALA A C 1
ATOM 4326 O O . ALA A 1 590 ? 16.594 58.531 40.656 1 41.69 590 ALA A O 1
ATOM 4327 N N . SER A 1 591 ? 17.578 56.719 39.625 1 37.19 591 SER A N 1
ATOM 4328 C CA . SER A 1 591 ? 18.766 57.094 40.375 1 37.19 591 SER A CA 1
ATOM 4329 C C . SER A 1 591 ? 19.453 58.312 39.75 1 37.19 591 SER A C 1
ATOM 4331 O O . SER A 1 591 ? 20.391 58.875 40.344 1 37.19 591 SER A O 1
ATOM 4333 N N . ALA A 1 592 ? 19.109 58.594 38.469 1 39.41 592 ALA A N 1
ATOM 4334 C CA . ALA A 1 592 ? 19.906 59.688 37.906 1 39.41 592 ALA A CA 1
ATOM 4335 C C . ALA A 1 592 ? 19.375 61.031 38.406 1 39.41 592 ALA A C 1
ATOM 4337 O O . ALA A 1 592 ? 20.125 62.031 38.438 1 39.41 592 ALA A O 1
ATOM 4338 N N . THR A 1 593 ? 18.078 61.156 38.562 1 37.16 593 THR A N 1
ATOM 4339 C CA . THR A 1 593 ? 17.656 62.531 38.781 1 37.16 593 THR A CA 1
ATOM 4340 C C . THR A 1 593 ? 18.062 63.031 40.156 1 37.16 593 THR A C 1
ATOM 4342 O O . THR A 1 593 ? 18 64.25 40.469 1 37.16 593 THR A O 1
ATOM 4345 N N . GLY A 1 594 ? 18.297 62.031 41.094 1 29.28 594 GLY A N 1
ATOM 4346 C CA . GLY A 1 594 ? 18.5 62.594 42.406 1 29.28 594 GLY A CA 1
ATOM 4347 C C . GLY A 1 594 ? 19.828 63.312 42.562 1 29.28 594 GLY A C 1
ATOM 4348 O O . GLY A 1 594 ? 20.125 63.844 43.625 1 29.28 594 GLY A O 1
ATOM 4349 N N . ARG A 1 595 ? 20.812 62.656 41.625 1 36.53 595 ARG A N 1
ATOM 4350 C CA . ARG A 1 595 ? 22.094 63.094 42.188 1 36.53 595 ARG A CA 1
ATOM 4351 C C . ARG A 1 595 ? 22.359 64.562 41.844 1 36.53 595 ARG A C 1
ATOM 4353 O O . ARG A 1 595 ? 23.469 65.062 42.062 1 36.53 595 ARG A O 1
ATOM 4360 N N . SER A 1 596 ? 21.641 65.062 40.875 1 32.62 596 SER A N 1
ATOM 4361 C CA . SER A 1 596 ? 22.172 66.438 40.594 1 32.62 596 SER A CA 1
ATOM 4362 C C . SER A 1 596 ? 22.016 67.375 41.781 1 32.62 596 SER A C 1
ATOM 4364 O O . SER A 1 596 ? 20.984 68 41.938 1 32.62 596 SER A O 1
ATOM 4366 N N . GLY A 1 597 ? 22.203 66.75 42.969 1 29.39 597 GLY A N 1
ATOM 4367 C CA . GLY A 1 597 ? 22.297 67.688 44.094 1 29.39 597 GLY A CA 1
ATOM 4368 C C . GLY A 1 597 ? 23.188 68.875 43.812 1 29.39 597 GLY A C 1
ATOM 4369 O O . GLY A 1 597 ? 23.953 68.875 42.844 1 29.39 597 GLY A O 1
ATOM 4370 N N . ALA A 1 598 ? 23.188 69.812 44.719 1 34.44 598 ALA A N 1
ATOM 4371 C CA . ALA A 1 598 ? 23.5 71.188 45.031 1 34.44 598 ALA A CA 1
ATOM 4372 C C . ALA A 1 598 ? 25 71.438 44.969 1 34.44 598 ALA A C 1
ATOM 4374 O O . ALA A 1 598 ? 25.734 71.188 45.938 1 34.44 598 ALA A O 1
ATOM 4375 N N . LEU A 1 599 ? 25.734 70.875 44 1 29.06 599 LEU A N 1
ATOM 4376 C CA . LEU A 1 599 ? 27.078 71.438 44.094 1 29.06 599 LEU A CA 1
ATOM 4377 C C . LEU A 1 599 ? 27.047 72.938 44 1 29.06 599 LEU A C 1
ATOM 4379 O O . LEU A 1 599 ? 26.578 73.5 43 1 29.06 599 LEU A O 1
ATOM 4383 N N . ARG A 1 600 ? 26.922 73.562 45.125 1 30.19 600 ARG A N 1
ATOM 4384 C CA . ARG A 1 600 ? 27.125 75 45.5 1 30.19 600 ARG A CA 1
ATOM 4385 C C . ARG A 1 600 ? 28.484 75.5 45.031 1 30.19 600 ARG A C 1
ATOM 4387 O O . ARG A 1 600 ? 29.516 74.875 45.312 1 30.19 600 ARG A O 1
ATOM 4394 N N . THR A 1 601 ? 28.5 76.125 43.906 1 24.73 601 THR A N 1
ATOM 4395 C CA . THR A 1 601 ? 29.594 76.875 43.344 1 24.73 601 THR A CA 1
ATOM 4396 C C . THR A 1 601 ? 30.234 77.75 44.406 1 24.73 601 THR A C 1
ATOM 4398 O O . THR A 1 601 ? 29.531 78.5 45.125 1 24.73 601 THR A O 1
ATOM 4401 N N . LYS A 1 602 ? 31.281 77.188 45.062 1 28.62 602 LYS A N 1
ATOM 4402 C CA . LYS A 1 602 ? 32.219 78.125 45.781 1 28.62 602 LYS A CA 1
ATOM 4403 C C . LYS A 1 602 ? 32.625 79.25 44.906 1 28.62 602 LYS A C 1
ATOM 4405 O O . LYS A 1 602 ? 33.281 79.125 43.875 1 28.62 602 LYS A O 1
ATOM 4410 N N . GLU A 1 603 ? 31.734 80.25 44.531 1 20.08 603 GLU A N 1
ATOM 4411 C CA . GLU A 1 603 ? 32.094 81.562 44.125 1 20.08 603 GLU A CA 1
ATOM 4412 C C . GLU A 1 603 ? 33.125 82.188 45.031 1 20.08 603 GLU A C 1
ATOM 4414 O O . GLU A 1 603 ? 32.844 82.5 46.188 1 20.08 603 GLU A O 1
ATOM 4419 N N . SER A 1 604 ? 34.344 81.375 45.375 1 20.95 604 SER A N 1
ATOM 4420 C CA . SER A 1 604 ? 35.469 82.312 45.438 1 20.95 604 SER A CA 1
ATOM 4421 C C . SER A 1 604 ? 35.844 82.875 44.062 1 20.95 604 SER A C 1
ATOM 4423 O O . SER A 1 604 ? 35.781 82.125 43.094 1 20.95 604 SER A O 1
ATOM 4425 N N . MET B 1 1 ? 17.609 64.625 0.586 1 21.39 1 MET B N 1
ATOM 4426 C CA . MET B 1 1 ? 16.531 64.062 1.387 1 21.39 1 MET B CA 1
ATOM 4427 C C . MET B 1 1 ? 16.734 62.562 1.577 1 21.39 1 MET B C 1
ATOM 4429 O O . MET B 1 1 ? 16.672 61.812 0.612 1 21.39 1 MET B O 1
ATOM 4433 N N . ALA B 1 2 ? 17.5 62.156 2.48 1 27.81 2 ALA B N 1
ATOM 4434 C CA . ALA B 1 2 ? 18.125 60.844 2.756 1 27.81 2 ALA B CA 1
ATOM 4435 C C . ALA B 1 2 ? 17.078 59.781 3.012 1 27.81 2 ALA B C 1
ATOM 4437 O O . ALA B 1 2 ? 16.047 60.031 3.633 1 27.81 2 ALA B O 1
ATOM 4438 N N . ALA B 1 3 ? 17.109 58.812 2.203 1 38.38 3 ALA B N 1
ATOM 4439 C CA . ALA B 1 3 ? 16.188 57.719 2.41 1 38.38 3 ALA B CA 1
ATOM 4440 C C . ALA B 1 3 ? 16.141 57.312 3.883 1 38.38 3 ALA B C 1
ATOM 4442 O O . ALA B 1 3 ? 17.172 57.094 4.512 1 38.38 3 ALA B O 1
ATOM 4443 N N . GLN B 1 4 ? 15.336 57.812 4.578 1 33.75 4 GLN B N 1
ATOM 4444 C CA . GLN B 1 4 ? 15.281 57.5 6.004 1 33.75 4 GLN B CA 1
ATOM 4445 C C . GLN B 1 4 ? 15.523 56.031 6.262 1 33.75 4 GLN B C 1
ATOM 4447 O O . GLN B 1 4 ? 15.086 55.156 5.484 1 33.75 4 GLN B O 1
ATOM 4452 N N . PRO B 1 5 ? 16.547 55.469 6.941 1 43 5 PRO B N 1
ATOM 4453 C CA . PRO B 1 5 ? 17.188 54.188 7.086 1 43 5 PRO B CA 1
ATOM 4454 C C . PRO B 1 5 ? 16.188 53.031 7.129 1 43 5 PRO B C 1
ATOM 4456 O O . PRO B 1 5 ? 16.516 51.906 6.77 1 43 5 PRO B O 1
ATOM 4459 N N . GLY B 1 6 ? 15.016 53.062 7.832 1 44.81 6 GLY B N 1
ATOM 4460 C CA . GLY B 1 6 ? 14.117 51.969 8.172 1 44.81 6 GLY B CA 1
ATOM 4461 C C . GLY B 1 6 ? 13.172 51.594 7.047 1 44.81 6 GLY B C 1
ATOM 4462 O O . GLY B 1 6 ? 12.203 50.875 7.258 1 44.81 6 GLY B O 1
ATOM 4463 N N . GLN B 1 7 ? 13.016 52.344 6.051 1 50.72 7 GLN B N 1
ATOM 4464 C CA . GLN B 1 7 ? 11.953 52.094 5.082 1 50.72 7 GLN B CA 1
ATOM 4465 C C . GLN B 1 7 ? 12.273 50.875 4.223 1 50.72 7 GLN B C 1
ATOM 4467 O O . GLN B 1 7 ? 13.273 50.844 3.506 1 50.72 7 GLN B O 1
ATOM 4472 N N . ILE B 1 8 ? 11.844 49.688 4.629 1 62.28 8 ILE B N 1
ATOM 4473 C CA . ILE B 1 8 ? 11.969 48.5 3.811 1 62.28 8 ILE B CA 1
ATOM 4474 C C . ILE B 1 8 ? 11.523 48.781 2.381 1 62.28 8 ILE B C 1
ATOM 4476 O O . ILE B 1 8 ? 10.484 49.406 2.168 1 62.28 8 ILE B O 1
ATOM 4480 N N . LYS B 1 9 ? 12.523 48.906 1.413 1 72.44 9 LYS B N 1
ATOM 4481 C CA . LYS B 1 9 ? 12.148 49 0.007 1 72.44 9 LYS B CA 1
ATOM 4482 C C . LYS B 1 9 ? 11.523 47.719 -0.491 1 72.44 9 LYS B C 1
ATOM 4484 O O . LYS B 1 9 ? 12.234 46.781 -0.864 1 72.44 9 LYS B O 1
ATOM 4489 N N . PRO B 1 10 ? 10.203 47.531 -0.446 1 80.19 10 PRO B N 1
ATOM 4490 C CA . PRO B 1 10 ? 9.484 46.312 -0.794 1 80.19 10 PRO B CA 1
ATOM 4491 C C . PRO B 1 10 ? 9.867 45.781 -2.17 1 80.19 10 PRO B C 1
ATOM 4493 O O . PRO B 1 10 ? 9.828 44.562 -2.393 1 80.19 10 PRO B O 1
ATOM 4496 N N . SER B 1 11 ? 10.438 46.625 -2.982 1 84.75 11 SER B N 1
ATOM 4497 C CA . SER B 1 11 ? 10.766 46.219 -4.344 1 84.75 11 SER B CA 1
ATOM 4498 C C . SER B 1 11 ? 11.945 45.25 -4.367 1 84.75 11 SER B C 1
ATOM 4500 O O . SER B 1 11 ? 12 44.344 -5.203 1 84.75 11 SER B O 1
ATOM 4502 N N . ARG B 1 12 ? 12.859 45.406 -3.434 1 85.5 12 ARG B N 1
ATOM 4503 C CA . ARG B 1 12 ? 14.023 44.531 -3.402 1 85.5 12 ARG B CA 1
ATOM 4504 C C . ARG B 1 12 ? 13.617 43.094 -3.047 1 85.5 12 ARG B C 1
ATOM 4506 O O . ARG B 1 12 ? 14.172 42.156 -3.576 1 85.5 12 ARG B O 1
ATOM 4513 N N . TYR B 1 13 ? 12.641 42.969 -2.143 1 87.31 13 TYR B N 1
ATOM 4514 C CA . TYR B 1 13 ? 12.172 41.656 -1.737 1 87.31 13 TYR B CA 1
ATOM 4515 C C . TYR B 1 13 ? 11.406 40.969 -2.867 1 87.31 13 TYR B C 1
ATOM 4517 O O . TYR B 1 13 ? 11.562 39.75 -3.098 1 87.31 13 TYR B O 1
ATOM 4525 N N . PHE B 1 14 ? 10.633 41.75 -3.641 1 89.19 14 PHE B N 1
ATOM 4526 C CA . PHE B 1 14 ? 9.891 41.188 -4.773 1 89.19 14 PHE B CA 1
ATOM 4527 C C . PHE B 1 14 ? 10.844 40.719 -5.863 1 89.19 14 PHE B C 1
ATOM 4529 O O . PHE B 1 14 ? 10.617 39.688 -6.477 1 89.19 14 PHE B O 1
ATOM 4536 N N . VAL B 1 15 ? 11.859 41.531 -6.02 1 87.38 15 VAL B N 1
ATOM 4537 C CA . VAL B 1 15 ? 12.828 41.188 -7.055 1 87.38 15 VAL B CA 1
ATOM 4538 C C . VAL B 1 15 ? 13.586 39.906 -6.66 1 87.38 15 VAL B C 1
ATOM 4540 O O . VAL B 1 15 ? 13.852 39.062 -7.504 1 87.38 15 VAL B O 1
ATOM 4543 N N . ALA B 1 16 ? 13.922 39.812 -5.363 1 88.81 16 ALA B N 1
ATOM 4544 C CA . ALA B 1 16 ? 14.617 38.625 -4.895 1 88.81 16 ALA B CA 1
ATOM 4545 C C . ALA B 1 16 ? 13.758 37.375 -5.094 1 88.81 16 ALA B C 1
ATOM 4547 O O . ALA B 1 16 ? 14.25 36.344 -5.543 1 88.81 16 ALA B O 1
ATOM 4548 N N . LEU B 1 17 ? 12.492 37.438 -4.742 1 89.88 17 LEU B N 1
ATOM 4549 C CA . LEU B 1 17 ? 11.594 36.312 -4.902 1 89.88 17 LEU B CA 1
ATOM 4550 C C . LEU B 1 17 ? 11.383 35.969 -6.379 1 89.88 17 LEU B C 1
ATOM 4552 O O . LEU B 1 17 ? 11.344 34.812 -6.762 1 89.88 17 LEU B O 1
ATOM 4556 N N . ALA B 1 18 ? 11.195 37.031 -7.164 1 90.06 18 ALA B N 1
ATOM 4557 C CA . ALA B 1 18 ? 11.023 36.844 -8.602 1 90.06 18 ALA B CA 1
ATOM 4558 C C . ALA B 1 18 ? 12.242 36.156 -9.211 1 90.06 18 ALA B C 1
ATOM 4560 O O . ALA B 1 18 ? 12.102 35.281 -10.078 1 90.06 18 ALA B O 1
ATOM 4561 N N . LEU B 1 19 ? 13.383 36.562 -8.695 1 89.88 19 LEU B N 1
ATOM 4562 C CA . LEU B 1 19 ? 14.609 35.938 -9.18 1 89.88 19 LEU B CA 1
ATOM 4563 C C . LEU B 1 19 ? 14.656 34.469 -8.797 1 89.88 19 LEU B C 1
ATOM 4565 O O . LEU B 1 19 ? 15.109 33.625 -9.586 1 89.88 19 LEU B O 1
ATOM 4569 N N . ILE B 1 20 ? 14.211 34.156 -7.609 1 91 20 ILE B N 1
ATOM 4570 C CA . ILE B 1 20 ? 14.195 32.781 -7.152 1 91 20 ILE B CA 1
ATOM 4571 C C . ILE B 1 20 ? 13.227 31.953 -8 1 91 20 ILE B C 1
ATOM 4573 O O . ILE B 1 20 ? 13.547 30.844 -8.438 1 91 20 ILE B O 1
ATOM 4577 N N . ILE B 1 21 ? 12.062 32.531 -8.281 1 91.62 21 ILE B N 1
ATOM 4578 C CA . ILE B 1 21 ? 11.039 31.828 -9.07 1 91.62 21 ILE B CA 1
ATOM 4579 C C . ILE B 1 21 ? 11.531 31.656 -10.508 1 91.62 21 ILE B C 1
ATOM 4581 O O . ILE B 1 21 ? 11.367 30.578 -11.094 1 91.62 21 ILE B O 1
ATOM 4585 N N . VAL B 1 22 ? 12.133 32.719 -11.031 1 91.19 22 VAL B N 1
ATOM 4586 C CA . VAL B 1 22 ? 12.648 32.656 -12.398 1 91.19 22 VAL B CA 1
ATOM 4587 C C . VAL B 1 22 ? 13.773 31.625 -12.477 1 91.19 22 VAL B C 1
ATOM 4589 O O . VAL B 1 22 ? 13.883 30.891 -13.461 1 91.19 22 VAL B O 1
ATOM 4592 N N . ALA B 1 23 ? 14.578 31.641 -11.422 1 91.56 23 ALA B N 1
ATOM 4593 C CA . ALA B 1 23 ? 15.656 30.656 -11.383 1 91.56 23 ALA B CA 1
ATOM 4594 C C . ALA B 1 23 ? 15.086 29.234 -11.328 1 91.56 23 ALA B C 1
ATOM 4596 O O . ALA B 1 23 ? 15.594 28.328 -12 1 91.56 23 ALA B O 1
ATOM 4597 N N . LEU B 1 24 ? 14.07 29.016 -10.547 1 91.19 24 LEU B N 1
ATOM 4598 C CA . LEU B 1 24 ? 13.461 27.703 -10.422 1 91.19 24 LEU B CA 1
ATOM 4599 C C . LEU B 1 24 ? 12.844 27.266 -11.75 1 91.19 24 LEU B C 1
ATOM 4601 O O . LEU B 1 24 ? 13.078 26.141 -12.203 1 91.19 24 LEU B O 1
ATOM 4605 N N . TYR B 1 25 ? 12.148 28.156 -12.367 1 91.81 25 TYR B N 1
ATOM 4606 C CA . TYR B 1 25 ? 11.484 27.797 -13.609 1 91.81 25 TYR B CA 1
ATOM 4607 C C . TYR B 1 25 ? 12.477 27.766 -14.773 1 91.81 25 TYR B C 1
ATOM 4609 O O . TYR B 1 25 ? 12.266 27.047 -15.75 1 91.81 25 TYR B O 1
ATOM 4617 N N . GLY B 1 26 ? 13.453 28.609 -14.625 1 90.19 26 GLY B N 1
ATOM 4618 C CA . GLY B 1 26 ? 14.539 28.453 -15.578 1 90.19 26 GLY B CA 1
ATOM 4619 C C . GLY B 1 26 ? 15.188 27.094 -15.547 1 90.19 26 GLY B C 1
ATOM 4620 O O . GLY B 1 26 ? 15.469 26.5 -16.594 1 90.19 26 GLY B O 1
ATOM 4621 N N . LEU B 1 27 ? 15.367 26.609 -14.336 1 88.44 27 LEU B N 1
ATOM 4622 C CA . LEU B 1 27 ? 15.953 25.281 -14.172 1 88.44 27 LEU B CA 1
ATOM 4623 C C . LEU B 1 27 ? 14.992 24.203 -14.68 1 88.44 27 LEU B C 1
ATOM 4625 O O . LEU B 1 27 ? 15.43 23.188 -15.203 1 88.44 27 LEU B O 1
ATOM 4629 N N . VAL B 1 28 ? 13.742 24.375 -14.578 1 86.88 28 VAL B N 1
ATOM 4630 C CA . VAL B 1 28 ? 12.727 23.406 -15.008 1 86.88 28 VAL B CA 1
ATOM 4631 C C . VAL B 1 28 ? 12.719 23.312 -16.531 1 86.88 28 VAL B C 1
ATOM 4633 O O . VAL B 1 28 ? 12.68 22.219 -17.094 1 86.88 28 VAL B O 1
ATOM 4636 N N . PHE B 1 29 ? 12.836 24.469 -17.234 1 89.75 29 PHE B N 1
ATOM 4637 C CA . PHE B 1 29 ? 12.641 24.484 -18.672 1 89.75 29 PHE B CA 1
ATOM 4638 C C . PHE B 1 29 ? 13.977 24.391 -19.406 1 89.75 29 PHE B C 1
ATOM 4640 O O . PHE B 1 29 ? 14.016 24.031 -20.578 1 89.75 29 PHE B O 1
ATOM 4647 N N . PHE B 1 30 ? 15.039 24.641 -18.734 1 86.75 30 PHE B N 1
ATOM 4648 C CA . PHE B 1 30 ? 16.312 24.672 -19.453 1 86.75 30 PHE B CA 1
ATOM 4649 C C . PHE B 1 30 ? 17.172 23.469 -19.047 1 86.75 30 PHE B C 1
ATOM 4651 O O . PHE B 1 30 ? 18.234 23.234 -19.656 1 86.75 30 PHE B O 1
ATOM 4658 N N . THR B 1 31 ? 16.781 22.812 -18.047 1 81.62 31 THR B N 1
ATOM 4659 C CA . THR B 1 31 ? 17.578 21.656 -17.656 1 81.62 31 THR B CA 1
ATOM 4660 C C . THR B 1 31 ? 16.766 20.375 -17.781 1 81.62 31 THR B C 1
ATOM 4662 O O . THR B 1 31 ? 15.531 20.406 -17.797 1 81.62 31 THR B O 1
ATOM 4665 N N . GLY B 1 32 ? 17.453 19.266 -18.094 1 77.5 32 GLY B N 1
ATOM 4666 C CA . GLY B 1 32 ? 16.828 17.953 -18.156 1 77.5 32 GLY B CA 1
ATOM 4667 C C . GLY B 1 32 ? 15.945 17.766 -19.375 1 77.5 32 GLY B C 1
ATOM 4668 O O . GLY B 1 32 ? 16.344 18.125 -20.484 1 77.5 32 GLY B O 1
ATOM 4669 N N . ASP B 1 33 ? 14.734 17.297 -19.234 1 76.5 33 ASP B N 1
ATOM 4670 C CA . ASP B 1 33 ? 13.828 17.016 -20.344 1 76.5 33 ASP B CA 1
ATOM 4671 C C . ASP B 1 33 ? 13 18.25 -20.703 1 76.5 33 ASP B C 1
ATOM 4673 O O . ASP B 1 33 ? 12.227 18.219 -21.672 1 76.5 33 ASP B O 1
ATOM 4677 N N . LYS B 1 34 ? 13.164 19.406 -20 1 80.5 34 LYS B N 1
ATOM 4678 C CA . LYS B 1 34 ? 12.594 20.734 -20.266 1 80.5 34 LYS B CA 1
ATOM 4679 C C . LYS B 1 34 ? 11.07 20.703 -20.172 1 80.5 34 LYS B C 1
ATOM 4681 O O . LYS B 1 34 ? 10.391 21.578 -20.719 1 80.5 34 LYS B O 1
ATOM 4686 N N . LYS B 1 35 ? 10.531 19.609 -19.656 1 85.19 35 LYS B N 1
ATOM 4687 C CA . LYS B 1 35 ? 9.078 19.516 -19.484 1 85.19 35 LYS B CA 1
ATOM 4688 C C . LYS B 1 35 ? 8.688 19.672 -18.031 1 85.19 35 LYS B C 1
ATOM 4690 O O . LYS B 1 35 ? 9.383 19.188 -17.125 1 85.19 35 LYS B O 1
ATOM 4695 N N . PRO B 1 36 ? 7.648 20.328 -17.812 1 86.06 36 PRO B N 1
ATOM 4696 C CA . PRO B 1 36 ? 7.203 20.562 -16.438 1 86.06 36 PRO B CA 1
ATOM 4697 C C . PRO B 1 36 ? 6.301 19.438 -15.914 1 86.06 36 PRO B C 1
ATOM 4699 O O . PRO B 1 36 ? 5.137 19.688 -15.578 1 86.06 36 PRO B O 1
ATOM 4702 N N . HIS B 1 37 ? 6.793 18.219 -15.922 1 84.94 37 HIS B N 1
ATOM 4703 C CA . HIS B 1 37 ? 6.016 17.078 -15.414 1 84.94 37 HIS B CA 1
ATOM 4704 C C . HIS B 1 37 ? 6.688 16.453 -14.195 1 84.94 37 HIS B C 1
ATOM 4706 O O . HIS B 1 37 ? 7.773 15.891 -14.305 1 84.94 37 HIS B O 1
ATOM 4712 N N . PRO B 1 38 ? 6.027 16.578 -13.141 1 84.94 38 PRO B N 1
ATOM 4713 C CA . PRO B 1 38 ? 6.59 15.898 -11.969 1 84.94 38 PRO B CA 1
ATOM 4714 C C . PRO B 1 38 ? 6.508 14.375 -12.078 1 84.94 38 PRO B C 1
ATOM 4716 O O . PRO B 1 38 ? 5.598 13.844 -12.711 1 84.94 38 PRO B O 1
ATOM 4719 N N . LYS B 1 39 ? 7.465 13.68 -11.562 1 85.25 39 LYS B N 1
ATOM 4720 C CA . LYS B 1 39 ? 7.434 12.219 -11.531 1 85.25 39 LYS B CA 1
ATOM 4721 C C . LYS B 1 39 ? 6.398 11.719 -10.523 1 85.25 39 LYS B C 1
ATOM 4723 O O . LYS B 1 39 ? 6.395 12.133 -9.367 1 85.25 39 LYS B O 1
ATOM 4728 N N . LEU B 1 40 ? 5.539 10.961 -11.055 1 86.75 40 LEU B N 1
ATOM 4729 C CA . LEU B 1 40 ? 4.469 10.445 -10.211 1 86.75 40 LEU B CA 1
ATOM 4730 C C . LEU B 1 40 ? 4.855 9.102 -9.594 1 86.75 40 LEU B C 1
ATOM 4732 O O . LEU B 1 40 ? 5.598 8.328 -10.203 1 86.75 40 LEU B O 1
ATOM 4736 N N . GLY B 1 41 ? 4.414 8.93 -8.414 1 85 41 GLY B N 1
ATOM 4737 C CA . GLY B 1 41 ? 4.609 7.648 -7.758 1 85 41 GLY B CA 1
ATOM 4738 C C . GLY B 1 41 ? 3.752 6.543 -8.344 1 85 41 GLY B C 1
ATOM 4739 O O . GLY B 1 41 ? 2.805 6.812 -9.086 1 85 41 GLY B O 1
ATOM 4740 N N . LEU B 1 42 ? 4 5.355 -7.996 1 83.62 42 LEU B N 1
ATOM 4741 C CA . LEU B 1 42 ? 3.299 4.195 -8.531 1 83.62 42 LEU B CA 1
ATOM 4742 C C . LEU B 1 42 ? 1.85 4.168 -8.055 1 83.62 42 LEU B C 1
ATOM 4744 O O . LEU B 1 42 ? 0.978 3.629 -8.742 1 83.62 42 LEU B O 1
ATOM 4748 N N . ASP B 1 43 ? 1.64 4.672 -6.922 1 84.81 43 ASP B N 1
ATOM 4749 C CA . ASP B 1 43 ? 0.277 4.727 -6.402 1 84.81 43 ASP B CA 1
ATOM 4750 C C . ASP B 1 43 ? -0.6 5.641 -7.254 1 84.81 43 ASP B C 1
ATOM 4752 O O . ASP B 1 43 ? -1.828 5.574 -7.184 1 84.81 43 ASP B O 1
ATOM 4756 N N . LEU B 1 44 ? 0.006 6.48 -8.078 1 86.31 44 LEU B N 1
ATOM 4757 C CA . LEU B 1 44 ? -0.745 7.398 -8.922 1 86.31 44 LEU B CA 1
ATOM 4758 C C . LEU B 1 44 ? -0.711 6.941 -10.383 1 86.31 44 LEU B C 1
ATOM 4760 O O . LEU B 1 44 ? -1.681 7.133 -11.117 1 86.31 44 LEU B O 1
ATOM 4764 N N . GLN B 1 45 ? 0.337 6.387 -10.766 1 85.44 45 GLN B N 1
ATOM 4765 C CA . GLN B 1 45 ? 0.476 5.977 -12.156 1 85.44 45 GLN B CA 1
ATOM 4766 C C . GLN B 1 45 ? 0.09 4.512 -12.344 1 85.44 45 GLN B C 1
ATOM 4768 O O . GLN B 1 45 ? -0.205 4.078 -13.461 1 85.44 45 GLN B O 1
ATOM 4773 N N . GLY B 1 46 ? 0.107 3.818 -11.281 1 86.81 46 GLY B N 1
ATOM 4774 C CA . GLY B 1 46 ? -0.112 2.385 -11.359 1 86.81 46 GLY B CA 1
ATOM 4775 C C . GLY B 1 46 ? 1.174 1.59 -11.484 1 86.81 46 GLY B C 1
ATOM 4776 O O . GLY B 1 46 ? 2.129 2.041 -12.117 1 86.81 46 GLY B O 1
ATOM 4777 N N . GLY B 1 47 ? 1.188 0.496 -10.852 1 89 47 GLY B N 1
ATOM 4778 C CA . GLY B 1 47 ? 2.365 -0.357 -10.906 1 89 47 GLY B CA 1
ATOM 4779 C C . GLY B 1 47 ? 2.492 -1.271 -9.703 1 89 47 GLY B C 1
ATOM 4780 O O . GLY B 1 47 ? 1.519 -1.498 -8.984 1 89 47 GLY B O 1
ATOM 4781 N N . THR B 1 48 ? 3.627 -1.968 -9.648 1 89.69 48 THR B N 1
ATOM 4782 C CA . THR B 1 48 ? 3.887 -2.906 -8.562 1 89.69 48 THR B CA 1
ATOM 4783 C C . THR B 1 48 ? 5.145 -2.506 -7.789 1 89.69 48 THR B C 1
ATOM 4785 O O . THR B 1 48 ? 6.141 -2.094 -8.391 1 89.69 48 THR B O 1
ATOM 4788 N N . SER B 1 49 ? 4.98 -2.438 -6.543 1 89.5 49 SER B N 1
ATOM 4789 C CA . SER B 1 49 ? 6.113 -2.176 -5.66 1 89.5 49 SER B CA 1
ATOM 4790 C C . SER B 1 49 ? 6.352 -3.34 -4.703 1 89.5 49 SER B C 1
ATOM 4792 O O . SER B 1 49 ? 5.406 -3.865 -4.109 1 89.5 49 SER B O 1
ATOM 4794 N N . MET B 1 50 ? 7.602 -3.793 -4.625 1 90.94 50 MET B N 1
ATOM 4795 C CA . MET B 1 50 ? 7.973 -4.891 -3.738 1 90.94 50 MET B CA 1
ATOM 4796 C C . MET B 1 50 ? 9.109 -4.477 -2.811 1 90.94 50 MET B C 1
ATOM 4798 O O . MET B 1 50 ? 10.07 -3.834 -3.242 1 90.94 50 MET B O 1
ATOM 4802 N N . THR B 1 51 ? 8.914 -4.754 -1.587 1 90.19 51 THR B N 1
ATOM 4803 C CA . THR B 1 51 ? 9.984 -4.508 -0.62 1 90.19 51 THR B CA 1
ATOM 4804 C C . THR B 1 51 ? 10.641 -5.816 -0.2 1 90.19 51 THR B C 1
ATOM 4806 O O . THR B 1 51 ? 9.969 -6.738 0.272 1 90.19 51 THR B O 1
ATOM 4809 N N . LEU B 1 52 ? 11.938 -5.855 -0.378 1 91.62 52 LEU B N 1
ATOM 4810 C CA . LEU B 1 52 ? 12.734 -7.027 -0.035 1 91.62 52 LEU B CA 1
ATOM 4811 C C . LEU B 1 52 ? 13.602 -6.754 1.19 1 91.62 52 LEU B C 1
ATOM 4813 O O . LEU B 1 52 ? 14.172 -5.668 1.325 1 91.62 52 LEU B O 1
ATOM 4817 N N . SER B 1 53 ? 13.609 -7.695 2.098 1 89.38 53 SER B N 1
ATOM 4818 C CA . SER B 1 53 ? 14.477 -7.59 3.27 1 89.38 53 SER B CA 1
ATOM 4819 C C . SER B 1 53 ? 15.594 -8.625 3.229 1 89.38 53 SER B C 1
ATOM 4821 O O . SER B 1 53 ? 15.328 -9.82 3.053 1 89.38 53 SER B O 1
ATOM 4823 N N . ALA B 1 54 ? 16.734 -8.117 3.406 1 88.88 54 ALA B N 1
ATOM 4824 C CA . ALA B 1 54 ? 17.906 -9 3.342 1 88.88 54 ALA B CA 1
ATOM 4825 C C . ALA B 1 54 ? 18.016 -9.859 4.598 1 88.88 54 ALA B C 1
ATOM 4827 O O . ALA B 1 54 ? 17.781 -9.375 5.711 1 88.88 54 ALA B O 1
ATOM 4828 N N . ARG B 1 55 ? 18.25 -11.133 4.258 1 82.94 55 ARG B N 1
ATOM 4829 C CA . ARG B 1 55 ? 18.484 -12.062 5.355 1 82.94 55 ARG B CA 1
ATOM 4830 C C . ARG B 1 55 ? 19.922 -12.57 5.344 1 82.94 55 ARG B C 1
ATOM 4832 O O . ARG B 1 55 ? 20.422 -13 4.301 1 82.94 55 ARG B O 1
ATOM 4839 N N . THR B 1 56 ? 20.516 -12.391 6.488 1 77.06 56 THR B N 1
ATOM 4840 C CA . THR B 1 56 ? 21.875 -12.914 6.625 1 77.06 56 THR B CA 1
ATOM 4841 C C . THR B 1 56 ? 21.906 -14.125 7.547 1 77.06 56 THR B C 1
ATOM 4843 O O . THR B 1 56 ? 21.109 -14.211 8.492 1 77.06 56 THR B O 1
ATOM 4846 N N . PRO B 1 57 ? 22.609 -15.219 7.199 1 67.19 57 PRO B N 1
ATOM 4847 C CA . PRO B 1 57 ? 22.656 -16.438 8.016 1 67.19 57 PRO B CA 1
ATOM 4848 C C . PRO B 1 57 ? 22.953 -16.141 9.484 1 67.19 57 PRO B C 1
ATOM 4850 O O . PRO B 1 57 ? 22.422 -16.812 10.367 1 67.19 57 PRO B O 1
ATOM 4853 N N . GLY B 1 58 ? 23.516 -15.055 9.883 1 62.56 58 GLY B N 1
ATOM 4854 C CA . GLY B 1 58 ? 23.828 -14.695 11.258 1 62.56 58 GLY B CA 1
ATOM 4855 C C . GLY B 1 58 ? 22.984 -13.562 11.789 1 62.56 58 GLY B C 1
ATOM 4856 O O . GLY B 1 58 ? 23.109 -13.172 12.953 1 62.56 58 GLY B O 1
ATOM 4857 N N . GLY B 1 59 ? 21.969 -13.336 11.062 1 66.5 59 GLY B N 1
ATOM 4858 C CA . GLY B 1 59 ? 21.031 -12.305 11.492 1 66.5 59 GLY B CA 1
ATOM 4859 C C . GLY B 1 59 ? 21.625 -10.914 11.492 1 66.5 59 GLY B C 1
ATOM 4860 O O . GLY B 1 59 ? 20.969 -9.945 11.883 1 66.5 59 GLY B O 1
ATOM 4861 N N . GLY B 1 60 ? 22.922 -10.805 11.234 1 69.12 60 GLY B N 1
ATOM 4862 C CA . GLY B 1 60 ? 23.562 -9.5 11.234 1 69.12 60 GLY B CA 1
ATOM 4863 C C . GLY B 1 60 ? 23.141 -8.633 10.055 1 69.12 60 GLY B C 1
ATOM 4864 O O . GLY B 1 60 ? 22.453 -9.094 9.148 1 69.12 60 GLY B O 1
ATOM 4865 N N . ALA B 1 61 ? 23.422 -7.348 10.188 1 78.12 61 ALA B N 1
ATOM 4866 C CA . ALA B 1 61 ? 23.125 -6.418 9.102 1 78.12 61 ALA B CA 1
ATOM 4867 C C . ALA B 1 61 ? 23.984 -6.707 7.875 1 78.12 61 ALA B C 1
ATOM 4869 O O . ALA B 1 61 ? 25.172 -7.012 8 1 78.12 61 ALA B O 1
ATOM 4870 N N . PRO B 1 62 ? 23.359 -6.711 6.746 1 85.75 62 PRO B N 1
ATOM 4871 C CA . PRO B 1 62 ? 24.141 -6.902 5.52 1 85.75 62 PRO B CA 1
ATOM 4872 C C . PRO B 1 62 ? 25.094 -5.75 5.246 1 85.75 62 PRO B C 1
ATOM 4874 O O . PRO B 1 62 ? 24.906 -4.648 5.773 1 85.75 62 PRO B O 1
ATOM 4877 N N . SER B 1 63 ? 26.156 -6.047 4.59 1 86.56 63 SER B N 1
ATOM 4878 C CA . SER B 1 63 ? 27.109 -5.004 4.223 1 86.56 63 SER B CA 1
ATOM 4879 C C . SER B 1 63 ? 26.547 -4.098 3.131 1 86.56 63 SER B C 1
ATOM 4881 O O . SER B 1 63 ? 25.703 -4.527 2.338 1 86.56 63 SER B O 1
ATOM 4883 N N . ARG B 1 64 ? 26.984 -2.875 3.162 1 88.88 64 ARG B N 1
ATOM 4884 C CA . ARG B 1 64 ? 26.516 -1.915 2.164 1 88.88 64 ARG B CA 1
ATOM 4885 C C . ARG B 1 64 ? 26.953 -2.34 0.761 1 88.88 64 ARG B C 1
ATOM 4887 O O . ARG B 1 64 ? 26.219 -2.109 -0.208 1 88.88 64 ARG B O 1
ATOM 4894 N N . GLU B 1 65 ? 28.062 -2.963 0.689 1 90.19 65 GLU B N 1
ATOM 4895 C CA . GLU B 1 65 ? 28.562 -3.416 -0.607 1 90.19 65 GLU B CA 1
ATOM 4896 C C . GLU B 1 65 ? 27.688 -4.527 -1.174 1 90.19 65 GLU B C 1
ATOM 4898 O O . GLU B 1 65 ? 27.375 -4.539 -2.369 1 90.19 65 GLU B O 1
ATOM 4903 N N . GLN B 1 66 ? 27.328 -5.395 -0.338 1 88 66 GLN B N 1
ATOM 4904 C CA . GLN B 1 66 ? 26.469 -6.488 -0.768 1 88 66 GLN B CA 1
ATOM 4905 C C . GLN B 1 66 ? 25.094 -5.977 -1.184 1 88 66 GLN B C 1
ATOM 4907 O O . GLN B 1 66 ? 24.5 -6.48 -2.139 1 88 66 GLN B O 1
ATOM 4912 N N . MET B 1 67 ? 24.688 -5 -0.448 1 92.81 67 MET B N 1
ATOM 4913 C CA . MET B 1 67 ? 23.375 -4.43 -0.757 1 92.81 67 MET B CA 1
ATOM 4914 C C . MET B 1 67 ? 23.406 -3.703 -2.096 1 92.81 67 MET B C 1
ATOM 4916 O O . MET B 1 67 ? 22.469 -3.814 -2.887 1 92.81 67 MET B O 1
ATOM 4920 N N . GLU B 1 68 ? 24.453 -3.016 -2.338 1 92.75 68 GLU B N 1
ATOM 4921 C CA . GLU B 1 68 ? 24.578 -2.301 -3.605 1 92.75 68 GLU B CA 1
ATOM 4922 C C . GLU B 1 68 ? 24.719 -3.271 -4.773 1 92.75 68 GLU B C 1
ATOM 4924 O O . GLU B 1 68 ? 24.219 -3.018 -5.867 1 92.75 68 GLU B O 1
ATOM 4929 N N . GLN B 1 69 ? 25.422 -4.25 -4.527 1 88.56 69 GLN B N 1
ATOM 4930 C CA . GLN B 1 69 ? 25.562 -5.273 -5.562 1 88.56 69 GLN B CA 1
ATOM 4931 C C . GLN B 1 69 ? 24.219 -5.938 -5.867 1 88.56 69 GLN B C 1
ATOM 4933 O O . GLN B 1 69 ? 23.891 -6.18 -7.027 1 88.56 69 GLN B O 1
ATOM 4938 N N . ALA B 1 70 ? 23.531 -6.254 -4.828 1 90.38 70 ALA B N 1
ATOM 4939 C CA . ALA B 1 70 ? 22.219 -6.844 -5.008 1 90.38 70 ALA B CA 1
ATOM 4940 C C . ALA B 1 70 ? 21.281 -5.898 -5.773 1 90.38 70 ALA B C 1
ATOM 4942 O O . ALA B 1 70 ? 20.547 -6.328 -6.66 1 90.38 70 ALA B O 1
ATOM 4943 N N . ARG B 1 71 ? 21.312 -4.664 -5.398 1 92.25 71 ARG B N 1
ATOM 4944 C CA . ARG B 1 71 ? 20.5 -3.666 -6.082 1 92.25 71 ARG B CA 1
ATOM 4945 C C . ARG B 1 71 ? 20.812 -3.635 -7.574 1 92.25 71 ARG B C 1
ATOM 4947 O O . ARG B 1 71 ? 19.891 -3.586 -8.398 1 92.25 71 ARG B O 1
ATOM 4954 N N . GLN B 1 72 ? 22.062 -3.658 -7.949 1 88.62 72 GLN B N 1
ATOM 4955 C CA . GLN B 1 72 ? 22.484 -3.607 -9.344 1 88.62 72 GLN B CA 1
ATOM 4956 C C . GLN B 1 72 ? 22.016 -4.844 -10.109 1 88.62 72 GLN B C 1
ATOM 4958 O O . GLN B 1 72 ? 21.562 -4.742 -11.25 1 88.62 72 GLN B O 1
ATOM 4963 N N . ILE B 1 73 ? 22.172 -5.938 -9.508 1 86.06 73 ILE B N 1
ATOM 4964 C CA . ILE B 1 73 ? 21.781 -7.191 -10.141 1 86.06 73 ILE B CA 1
ATOM 4965 C C . ILE B 1 73 ? 20.266 -7.191 -10.391 1 86.06 73 ILE B C 1
ATOM 4967 O O . ILE B 1 73 ? 19.812 -7.539 -11.477 1 86.06 73 ILE B O 1
ATOM 4971 N N . ILE B 1 74 ? 19.516 -6.809 -9.352 1 88.62 74 ILE B N 1
ATOM 4972 C CA . ILE B 1 74 ? 18.062 -6.785 -9.477 1 88.62 74 ILE B CA 1
ATOM 4973 C C . ILE B 1 74 ? 17.656 -5.793 -10.562 1 88.62 74 ILE B C 1
ATOM 4975 O O . ILE B 1 74 ? 16.766 -6.07 -11.359 1 88.62 74 ILE B O 1
ATOM 4979 N N . SER B 1 75 ? 18.359 -4.68 -10.578 1 88.25 75 SER B N 1
ATOM 4980 C CA . SER B 1 75 ? 18.047 -3.67 -11.594 1 88.25 75 SER B CA 1
ATOM 4981 C C . SER B 1 75 ? 18.297 -4.207 -13 1 88.25 75 SER B C 1
ATOM 4983 O O . SER B 1 75 ? 17.5 -3.947 -13.906 1 88.25 75 SER B O 1
ATOM 4985 N N . GLU B 1 76 ? 19.297 -4.91 -13.195 1 83.88 76 GLU B N 1
ATOM 4986 C CA . GLU B 1 76 ? 19.625 -5.484 -14.5 1 83.88 76 GLU B CA 1
ATOM 4987 C C . GLU B 1 76 ? 18.625 -6.562 -14.891 1 83.88 76 GLU B C 1
ATOM 4989 O O . GLU B 1 76 ? 18.219 -6.645 -16.047 1 83.88 76 GLU B O 1
ATOM 4994 N N . ARG B 1 77 ? 18.25 -7.316 -13.922 1 80.06 77 ARG B N 1
ATOM 4995 C CA . ARG B 1 77 ? 17.281 -8.383 -14.18 1 80.06 77 ARG B CA 1
ATOM 4996 C C . ARG B 1 77 ? 15.93 -7.809 -14.586 1 80.06 77 ARG B C 1
ATOM 4998 O O . ARG B 1 77 ? 15.281 -8.32 -15.5 1 80.06 77 ARG B O 1
ATOM 5005 N N . VAL B 1 78 ? 15.57 -6.828 -13.906 1 84 78 VAL B N 1
ATOM 5006 C CA . VAL B 1 78 ? 14.258 -6.227 -14.156 1 84 78 VAL B CA 1
ATOM 5007 C C . VAL B 1 78 ? 14.281 -5.465 -15.477 1 84 78 VAL B C 1
ATOM 5009 O O . VAL B 1 78 ? 13.305 -5.492 -16.234 1 84 78 VAL B O 1
ATOM 5012 N N . ASP B 1 79 ? 15.328 -4.852 -15.805 1 80.06 79 ASP B N 1
ATOM 5013 C CA . ASP B 1 79 ? 15.461 -4.086 -17.047 1 80.06 79 ASP B CA 1
ATOM 5014 C C . ASP B 1 79 ? 15.391 -5 -18.266 1 80.06 79 ASP B C 1
ATOM 5016 O O . ASP B 1 79 ? 14.828 -4.625 -19.297 1 80.06 79 ASP B O 1
ATOM 5020 N N . LEU B 1 80 ? 15.906 -6.066 -18.156 1 74.94 80 LEU B N 1
ATOM 5021 C CA . LEU B 1 80 ? 15.969 -6.996 -19.281 1 74.94 80 LEU B CA 1
ATOM 5022 C C . LEU B 1 80 ? 14.602 -7.613 -19.547 1 74.94 80 LEU B C 1
ATOM 5024 O O . LEU B 1 80 ? 14.336 -8.078 -20.656 1 74.94 80 LEU B O 1
ATOM 5028 N N . SER B 1 81 ? 13.82 -7.566 -18.547 1 72.38 81 SER B N 1
ATOM 5029 C CA . SER B 1 81 ? 12.5 -8.156 -18.719 1 72.38 81 SER B CA 1
ATOM 5030 C C . SER B 1 81 ? 11.586 -7.238 -19.531 1 72.38 81 SER B C 1
ATOM 5032 O O . SER B 1 81 ? 10.484 -7.629 -19.922 1 72.38 81 SER B O 1
ATOM 5034 N N . GLY B 1 82 ? 12.031 -6.098 -19.859 1 67.69 82 GLY B N 1
ATOM 5035 C CA . GLY B 1 82 ? 11.281 -5.199 -20.734 1 67.69 82 GLY B CA 1
ATOM 5036 C C . GLY B 1 82 ? 10.273 -4.352 -19.969 1 67.69 82 GLY B C 1
ATOM 5037 O O . GLY B 1 82 ? 9.391 -3.738 -20.578 1 67.69 82 GLY B O 1
ATOM 5038 N N . VAL B 1 83 ? 10.422 -4.461 -18.734 1 64.12 83 VAL B N 1
ATOM 5039 C CA . VAL B 1 83 ? 9.484 -3.664 -17.953 1 64.12 83 VAL B CA 1
ATOM 5040 C C . VAL B 1 83 ? 9.883 -2.191 -18.016 1 64.12 83 VAL B C 1
ATOM 5042 O O . VAL B 1 83 ? 11.062 -1.865 -18.156 1 64.12 83 VAL B O 1
ATOM 5045 N N . SER B 1 84 ? 8.898 -1.383 -18.125 1 64.88 84 SER B N 1
ATOM 5046 C CA . SER B 1 84 ? 9.117 0.049 -18.297 1 64.88 84 SER B CA 1
ATOM 5047 C C . SER B 1 84 ? 9.555 0.703 -17 1 64.88 84 SER B C 1
ATOM 5049 O O . SER B 1 84 ? 8.867 0.583 -15.977 1 64.88 84 SER B O 1
ATOM 5051 N N . GLU B 1 85 ? 10.695 1.369 -16.953 1 68.31 85 GLU B N 1
ATOM 5052 C CA . GLU B 1 85 ? 11.242 2.314 -15.984 1 68.31 85 GLU B CA 1
ATOM 5053 C C . GLU B 1 85 ? 11.297 1.712 -14.586 1 68.31 85 GLU B C 1
ATOM 5055 O O . GLU B 1 85 ? 10.672 2.232 -13.656 1 68.31 85 GLU B O 1
ATOM 5060 N N . PRO B 1 86 ? 12.016 0.617 -14.406 1 79.31 86 PRO B N 1
ATOM 5061 C CA . PRO B 1 86 ? 12.164 0.073 -13.055 1 79.31 86 PRO B CA 1
ATOM 5062 C C . PRO B 1 86 ? 13.016 0.96 -12.156 1 79.31 86 PRO B C 1
ATOM 5064 O O . PRO B 1 86 ? 13.906 1.666 -12.633 1 79.31 86 PRO B O 1
ATOM 5067 N N . SER B 1 87 ? 12.516 1.163 -10.953 1 83.12 87 SER B N 1
ATOM 5068 C CA . SER B 1 87 ? 13.305 1.844 -9.93 1 83.12 87 SER B CA 1
ATOM 5069 C C . SER B 1 87 ? 13.625 0.908 -8.773 1 83.12 87 SER B C 1
ATOM 5071 O O . SER B 1 87 ? 12.727 0.355 -8.141 1 83.12 87 SER B O 1
ATOM 5073 N N . VAL B 1 88 ? 14.961 0.614 -8.641 1 88.38 88 VAL B N 1
ATOM 5074 C CA . VAL B 1 88 ? 15.414 -0.22 -7.535 1 88.38 88 VAL B CA 1
ATOM 5075 C C . VAL B 1 88 ? 16.234 0.621 -6.559 1 88.38 88 VAL B C 1
ATOM 5077 O O . VAL B 1 88 ? 17.281 1.171 -6.934 1 88.38 88 VAL B O 1
ATOM 5080 N N . THR B 1 89 ? 15.797 0.754 -5.355 1 87.12 89 THR B N 1
ATOM 5081 C CA . THR B 1 89 ? 16.484 1.604 -4.391 1 87.12 89 THR B CA 1
ATOM 5082 C C . THR B 1 89 ? 16.672 0.875 -3.062 1 87.12 89 THR B C 1
ATOM 5084 O O . THR B 1 89 ? 15.883 -0.012 -2.723 1 87.12 89 THR B O 1
ATOM 5087 N N . ILE B 1 90 ? 17.734 1.223 -2.402 1 89 90 ILE B N 1
ATOM 5088 C CA . ILE B 1 90 ? 17.969 0.699 -1.062 1 89 90 ILE B CA 1
ATOM 5089 C C . ILE B 1 90 ? 17.266 1.58 -0.03 1 89 90 ILE B C 1
ATOM 5091 O O . ILE B 1 90 ? 17.391 2.807 -0.069 1 89 90 ILE B O 1
ATOM 5095 N N . ASP B 1 91 ? 16.422 0.965 0.74 1 82.06 91 ASP B N 1
ATOM 5096 C CA . ASP B 1 91 ? 15.727 1.664 1.816 1 82.06 91 ASP B CA 1
ATOM 5097 C C . ASP B 1 91 ? 16.281 1.254 3.182 1 82.06 91 ASP B C 1
ATOM 5099 O O . ASP B 1 91 ? 15.977 0.162 3.672 1 82.06 91 ASP B O 1
ATOM 5103 N N . GLY B 1 92 ? 16.938 2.117 3.801 1 78.88 92 GLY B N 1
ATOM 5104 C CA . GLY B 1 92 ? 17.562 1.77 5.066 1 78.88 92 GLY B CA 1
ATOM 5105 C C . GLY B 1 92 ? 18.812 0.924 4.906 1 78.88 92 GLY B C 1
ATOM 5106 O O . GLY B 1 92 ? 19.641 1.188 4.031 1 78.88 92 GLY B O 1
ATOM 5107 N N . THR B 1 93 ? 18.906 -0.091 5.84 1 81 93 THR B N 1
ATOM 5108 C CA . THR B 1 93 ? 20.125 -0.89 5.84 1 81 93 THR B CA 1
ATOM 5109 C C . THR B 1 93 ? 19.844 -2.299 5.328 1 81 93 THR B C 1
ATOM 5111 O O . THR B 1 93 ? 20.766 -3.02 4.945 1 81 93 THR B O 1
ATOM 5114 N N . ARG B 1 94 ? 18.609 -2.672 5.27 1 86.38 94 ARG B N 1
ATOM 5115 C CA . ARG B 1 94 ? 18.406 -4.086 4.977 1 86.38 94 ARG B CA 1
ATOM 5116 C C . ARG B 1 94 ? 17.328 -4.273 3.908 1 86.38 94 ARG B C 1
ATOM 5118 O O . ARG B 1 94 ? 17.078 -5.398 3.465 1 86.38 94 ARG B O 1
ATOM 5125 N N . ASN B 1 95 ? 16.797 -3.141 3.461 1 88.69 95 ASN B N 1
ATOM 5126 C CA . ASN B 1 95 ? 15.664 -3.299 2.553 1 88.69 95 ASN B CA 1
ATOM 5127 C C . ASN B 1 95 ? 15.977 -2.75 1.165 1 88.69 95 ASN B C 1
ATOM 5129 O O . ASN B 1 95 ? 16.703 -1.769 1.031 1 88.69 95 ASN B O 1
ATOM 5133 N N . ILE B 1 96 ? 15.5 -3.508 0.192 1 89.88 96 ILE B N 1
ATOM 5134 C CA . ILE B 1 96 ? 15.523 -3.039 -1.189 1 89.88 96 ILE B CA 1
ATOM 5135 C C . ILE B 1 96 ? 14.094 -2.912 -1.715 1 89.88 96 ILE B C 1
ATOM 5137 O O . ILE B 1 96 ? 13.273 -3.816 -1.53 1 89.88 96 ILE B O 1
ATOM 5141 N N . VAL B 1 97 ? 13.812 -1.792 -2.262 1 89.38 97 VAL B N 1
ATOM 5142 C CA . VAL B 1 97 ? 12.484 -1.564 -2.814 1 89.38 97 VAL B CA 1
ATOM 5143 C C . VAL B 1 97 ? 12.547 -1.583 -4.34 1 89.38 97 VAL B C 1
ATOM 5145 O O . VAL B 1 97 ? 13.305 -0.821 -4.945 1 89.38 97 VAL B O 1
ATOM 5148 N N . VAL B 1 98 ? 11.797 -2.455 -4.906 1 90.12 98 VAL B N 1
ATOM 5149 C CA . VAL B 1 98 ? 11.719 -2.58 -6.359 1 90.12 98 VAL B CA 1
ATOM 5150 C C . VAL B 1 98 ? 10.375 -2.045 -6.852 1 90.12 98 VAL B C 1
ATOM 5152 O O . VAL B 1 98 ? 9.312 -2.5 -6.406 1 90.12 98 VAL B O 1
ATOM 5155 N N . GLN B 1 99 ? 10.406 -1.095 -7.723 1 88.31 99 GLN B N 1
ATOM 5156 C CA . GLN B 1 99 ? 9.195 -0.501 -8.273 1 88.31 99 GLN B CA 1
ATOM 5157 C C . GLN B 1 99 ? 9.172 -0.607 -9.797 1 88.31 99 GLN B C 1
ATOM 5159 O O . GLN B 1 99 ? 10.156 -0.272 -10.461 1 88.31 99 GLN B O 1
ATOM 5164 N N . VAL B 1 100 ? 8.094 -1.14 -10.273 1 87.88 100 VAL B N 1
ATOM 5165 C CA . VAL B 1 100 ? 7.918 -1.271 -11.711 1 87.88 100 VAL B CA 1
ATOM 5166 C C . VAL B 1 100 ? 6.586 -0.642 -12.125 1 87.88 100 VAL B C 1
ATOM 5168 O O . VAL B 1 100 ? 5.535 -0.983 -11.586 1 87.88 100 VAL B O 1
ATOM 5171 N N . ALA B 1 101 ? 6.676 0.282 -13.055 1 81.81 101 ALA B N 1
ATOM 5172 C CA . ALA B 1 101 ? 5.457 0.923 -13.547 1 81.81 101 ALA B CA 1
ATOM 5173 C C . ALA B 1 101 ? 4.754 0.044 -14.578 1 81.81 101 ALA B C 1
ATOM 5175 O O . ALA B 1 101 ? 5.391 -0.781 -15.242 1 81.81 101 ALA B O 1
ATOM 5176 N N . GLY B 1 102 ? 3.424 0.141 -14.664 1 76.38 102 GLY B N 1
ATOM 5177 C CA . GLY B 1 102 ? 2.68 -0.584 -15.68 1 76.38 102 GLY B CA 1
ATOM 5178 C C . GLY B 1 102 ? 2.016 -1.842 -15.156 1 76.38 102 GLY B C 1
ATOM 5179 O O . GLY B 1 102 ? 1.841 -1.996 -13.945 1 76.38 102 GLY B O 1
ATOM 5180 N N . SER B 1 103 ? 1.512 -2.719 -16.047 1 73.69 103 SER B N 1
ATOM 5181 C CA . SER B 1 103 ? 0.73 -3.898 -15.688 1 73.69 103 SER B CA 1
ATOM 5182 C C . SER B 1 103 ? 1.616 -5.133 -15.57 1 73.69 103 SER B C 1
ATOM 5184 O O . SER B 1 103 ? 1.588 -6.008 -16.438 1 73.69 103 SER B O 1
ATOM 5186 N N . THR B 1 104 ? 2.557 -5.035 -14.617 1 70.69 104 THR B N 1
ATOM 5187 C CA . THR B 1 104 ? 3.371 -6.23 -14.445 1 70.69 104 THR B CA 1
ATOM 5188 C C . THR B 1 104 ? 2.732 -7.176 -13.43 1 70.69 104 THR B C 1
ATOM 5190 O O . THR B 1 104 ? 2.244 -6.738 -12.383 1 70.69 104 THR B O 1
ATOM 5193 N N . ASP B 1 105 ? 2.725 -8.43 -13.805 1 74.5 105 ASP B N 1
ATOM 5194 C CA . ASP B 1 105 ? 2.24 -9.445 -12.883 1 74.5 105 ASP B CA 1
ATOM 5195 C C . ASP B 1 105 ? 3.158 -9.57 -11.664 1 74.5 105 ASP B C 1
ATOM 5197 O O . ASP B 1 105 ? 4.367 -9.758 -11.812 1 74.5 105 ASP B O 1
ATOM 5201 N N . PRO B 1 106 ? 2.529 -9.383 -10.539 1 81.31 106 PRO B N 1
ATOM 5202 C CA . PRO B 1 106 ? 3.355 -9.492 -9.336 1 81.31 106 PRO B CA 1
ATOM 5203 C C . PRO B 1 106 ? 4.102 -10.82 -9.25 1 81.31 106 PRO B C 1
ATOM 5205 O O . PRO B 1 106 ? 5.207 -10.883 -8.711 1 81.31 106 PRO B O 1
ATOM 5208 N N . ASP B 1 107 ? 3.611 -11.875 -9.812 1 78.19 107 ASP B N 1
ATOM 5209 C CA . ASP B 1 107 ? 4.273 -13.172 -9.766 1 78.19 107 ASP B CA 1
ATOM 5210 C C . ASP B 1 107 ? 5.527 -13.188 -10.641 1 78.19 107 ASP B C 1
ATOM 5212 O O . ASP B 1 107 ? 6.516 -13.836 -10.297 1 78.19 107 ASP B O 1
ATOM 5216 N N . GLU B 1 108 ? 5.426 -12.492 -11.688 1 77 108 GLU B N 1
ATOM 5217 C CA . GLU B 1 108 ? 6.605 -12.391 -12.539 1 77 108 GLU B CA 1
ATOM 5218 C C . GLU B 1 108 ? 7.723 -11.625 -11.844 1 77 108 GLU B C 1
ATOM 5220 O O . GLU B 1 108 ? 8.898 -11.992 -11.945 1 77 108 GLU B O 1
ATOM 5225 N N . LEU B 1 109 ? 7.297 -10.625 -11.234 1 83.62 109 LEU B N 1
ATOM 5226 C CA . LEU B 1 109 ? 8.281 -9.836 -10.5 1 83.62 109 LEU B CA 1
ATOM 5227 C C . LEU B 1 109 ? 8.883 -10.641 -9.352 1 83.62 109 LEU B C 1
ATOM 5229 O O . LEU B 1 109 ? 10.078 -10.523 -9.062 1 83.62 109 LEU B O 1
ATOM 5233 N N . ARG B 1 110 ? 8.062 -11.406 -8.734 1 84.94 110 ARG B N 1
ATOM 5234 C CA . ARG B 1 110 ? 8.539 -12.258 -7.648 1 84.94 110 ARG B CA 1
ATOM 5235 C C . ARG B 1 110 ? 9.633 -13.203 -8.133 1 84.94 110 ARG B C 1
ATOM 5237 O O . ARG B 1 110 ? 10.609 -13.445 -7.422 1 84.94 110 ARG B O 1
ATOM 5244 N N . LYS B 1 111 ? 9.438 -13.703 -9.281 1 79.38 111 LYS B N 1
ATOM 5245 C CA . LYS B 1 111 ? 10.422 -14.641 -9.828 1 79.38 111 LYS B CA 1
ATOM 5246 C C . LYS B 1 111 ? 11.742 -13.938 -10.133 1 79.38 111 LYS B C 1
ATOM 5248 O O . LYS B 1 111 ? 12.812 -14.516 -9.969 1 79.38 111 LYS B O 1
ATOM 5253 N N . LEU B 1 112 ? 11.617 -12.711 -10.453 1 78.81 112 LEU B N 1
ATOM 5254 C CA . LEU B 1 112 ? 12.805 -11.961 -10.859 1 78.81 112 LEU B CA 1
ATOM 5255 C C . LEU B 1 112 ? 13.641 -11.562 -9.641 1 78.81 112 LEU B C 1
ATOM 5257 O O . LEU B 1 112 ? 14.844 -11.336 -9.758 1 78.81 112 LEU B O 1
ATOM 5261 N N . VAL B 1 113 ? 13 -11.508 -8.555 1 83.56 113 VAL B N 1
ATOM 5262 C CA . VAL B 1 113 ? 13.719 -11 -7.395 1 83.56 113 VAL B CA 1
ATOM 5263 C C . VAL B 1 113 ? 14.172 -12.172 -6.523 1 83.56 113 VAL B C 1
ATOM 5265 O O . VAL B 1 113 ? 14.836 -11.969 -5.504 1 83.56 113 VAL B O 1
ATOM 5268 N N . GLN B 1 114 ? 13.898 -13.328 -6.941 1 83.19 114 GLN B N 1
ATOM 5269 C CA . GLN B 1 114 ? 14.398 -14.492 -6.215 1 83.19 114 GLN B CA 1
ATOM 5270 C C . GLN B 1 114 ? 15.922 -14.547 -6.242 1 83.19 114 GLN B C 1
ATOM 5272 O O . GLN B 1 114 ? 16.547 -14.203 -7.25 1 83.19 114 GLN B O 1
ATOM 5277 N N . PRO B 1 115 ? 16.5 -14.922 -5.215 1 81.75 115 PRO B N 1
ATOM 5278 C CA . PRO B 1 115 ? 17.953 -14.914 -5.164 1 81.75 115 PRO B CA 1
ATOM 5279 C C . PRO B 1 115 ? 18.578 -15.867 -6.184 1 81.75 115 PRO B C 1
ATOM 5281 O O . PRO B 1 115 ? 19.625 -15.539 -6.777 1 81.75 115 PRO B O 1
ATOM 5284 N N . ALA B 1 116 ? 18 -16.969 -6.449 1 81.56 116 ALA B N 1
ATOM 5285 C CA . ALA B 1 116 ? 18.531 -17.984 -7.363 1 81.56 116 ALA B CA 1
ATOM 5286 C C . ALA B 1 116 ? 19.922 -18.453 -6.926 1 81.56 116 ALA B C 1
ATOM 5288 O O . ALA B 1 116 ? 20.844 -18.469 -7.734 1 81.56 116 ALA B O 1
ATOM 5289 N N . GLN B 1 117 ? 20.016 -18.719 -5.668 1 87 117 GLN B N 1
ATOM 5290 C CA . GLN B 1 117 ? 21.266 -19.25 -5.148 1 87 117 GLN B CA 1
ATOM 5291 C C . GLN B 1 117 ? 21.406 -20.734 -5.453 1 87 117 GLN B C 1
ATOM 5293 O O . GLN B 1 117 ? 20.625 -21.547 -4.965 1 87 117 GLN B O 1
ATOM 5298 N N . LEU B 1 118 ? 22.438 -21 -6.211 1 89.06 118 LEU B N 1
ATOM 5299 C CA . LEU B 1 118 ? 22.672 -22.359 -6.672 1 89.06 118 LEU B CA 1
ATOM 5300 C C . LEU B 1 118 ? 23.75 -23.047 -5.844 1 89.06 118 LEU B C 1
ATOM 5302 O O . LEU B 1 118 ? 24.781 -22.453 -5.535 1 89.06 118 LEU B O 1
ATOM 5306 N N . ARG B 1 119 ? 23.453 -24.266 -5.41 1 92.5 119 ARG B N 1
ATOM 5307 C CA . ARG B 1 119 ? 24.422 -25.109 -4.711 1 92.5 119 ARG B CA 1
ATOM 5308 C C . ARG B 1 119 ? 24.406 -26.531 -5.266 1 92.5 119 ARG B C 1
ATOM 5310 O O . ARG B 1 119 ? 23.344 -27.078 -5.57 1 92.5 119 ARG B O 1
ATOM 5317 N N . PHE B 1 120 ? 25.562 -27.031 -5.477 1 92.38 120 PHE B N 1
ATOM 5318 C CA . PHE B 1 120 ? 25.719 -28.438 -5.824 1 92.38 120 PHE B CA 1
ATOM 5319 C C . PHE B 1 120 ? 26.234 -29.234 -4.629 1 92.38 120 PHE B C 1
ATOM 5321 O O . PHE B 1 120 ? 27.312 -28.953 -4.105 1 92.38 120 PHE B O 1
ATOM 5328 N N . ARG B 1 121 ? 25.438 -30.141 -4.281 1 95.06 121 ARG B N 1
ATOM 5329 C CA . ARG B 1 121 ? 25.75 -30.875 -3.059 1 95.06 121 ARG B CA 1
ATOM 5330 C C . ARG B 1 121 ? 25.625 -32.375 -3.275 1 95.06 121 ARG B C 1
ATOM 5332 O O . ARG B 1 121 ? 24.734 -32.844 -3.986 1 95.06 121 ARG B O 1
ATOM 5339 N N . LYS B 1 122 ? 26.516 -33.062 -2.662 1 94.25 122 LYS B N 1
ATOM 5340 C CA . LYS B 1 122 ? 26.406 -34.531 -2.664 1 94.25 122 LYS B CA 1
ATOM 5341 C C . LYS B 1 122 ? 25.25 -35 -1.798 1 94.25 122 LYS B C 1
ATOM 5343 O O . LYS B 1 122 ? 25.016 -34.469 -0.71 1 94.25 122 LYS B O 1
ATOM 5348 N N . VAL B 1 123 ? 24.531 -35.969 -2.365 1 94.25 123 VAL B N 1
ATOM 5349 C CA . VAL B 1 123 ? 23.406 -36.5 -1.604 1 94.25 123 VAL B CA 1
ATOM 5350 C C . VAL B 1 123 ? 23.906 -37.562 -0.61 1 94.25 123 VAL B C 1
ATOM 5352 O O . VAL B 1 123 ? 24.531 -38.531 -1.002 1 94.25 123 VAL B O 1
ATOM 5355 N N . LEU B 1 124 ? 23.641 -37.312 0.63 1 93.25 124 LEU B N 1
ATOM 5356 C CA . LEU B 1 124 ? 24.062 -38.25 1.671 1 93.25 124 LEU B CA 1
ATOM 5357 C C . LEU B 1 124 ? 22.984 -39.281 1.941 1 93.25 124 LEU B C 1
ATOM 5359 O O . LEU B 1 124 ? 23.297 -40.469 2.148 1 93.25 124 LEU B O 1
ATOM 5363 N N . ALA B 1 125 ? 21.781 -38.812 2.02 1 91.81 125 ALA B N 1
ATOM 5364 C CA . ALA B 1 125 ? 20.641 -39.656 2.268 1 91.81 125 ALA B CA 1
ATOM 5365 C C . ALA B 1 125 ? 19.359 -39.062 1.687 1 91.81 125 ALA B C 1
ATOM 5367 O O . ALA B 1 125 ? 19.281 -37.875 1.448 1 91.81 125 ALA B O 1
ATOM 5368 N N . SER B 1 126 ? 18.453 -39.906 1.315 1 91.94 126 SER B N 1
ATOM 5369 C CA . SER B 1 126 ? 17.156 -39.469 0.831 1 91.94 126 SER B CA 1
ATOM 5370 C C . SER B 1 126 ? 16.031 -40.281 1.443 1 91.94 126 SER B C 1
ATOM 5372 O O . SER B 1 126 ? 16.188 -41.469 1.714 1 91.94 126 SER B O 1
ATOM 5374 N N . THR B 1 127 ? 14.953 -39.625 1.82 1 89.69 127 THR B N 1
ATOM 5375 C CA . THR B 1 127 ? 13.773 -40.281 2.359 1 89.69 127 THR B CA 1
ATOM 5376 C C . THR B 1 127 ? 12.492 -39.656 1.822 1 89.69 127 THR B C 1
ATOM 5378 O O . THR B 1 127 ? 12.438 -38.438 1.618 1 89.69 127 THR B O 1
ATOM 5381 N N . ALA B 1 128 ? 11.516 -40.5 1.465 1 86.62 128 ALA B N 1
ATOM 5382 C CA . ALA B 1 128 ? 10.234 -39.969 0.995 1 86.62 128 ALA B CA 1
ATOM 5383 C C . ALA B 1 128 ? 9.492 -39.25 2.115 1 86.62 128 ALA B C 1
ATOM 5385 O O . ALA B 1 128 ? 9.531 -39.688 3.271 1 86.62 128 ALA B O 1
ATOM 5386 N N . ASP B 1 129 ? 9 -38.062 1.743 1 84.25 129 ASP B N 1
ATOM 5387 C CA . ASP B 1 129 ? 8.188 -37.344 2.713 1 84.25 129 ASP B CA 1
ATOM 5388 C C . ASP B 1 129 ? 6.875 -38.062 2.99 1 84.25 129 ASP B C 1
ATOM 5390 O O . ASP B 1 129 ? 6.016 -38.156 2.113 1 84.25 129 ASP B O 1
ATOM 5394 N N . SER B 1 130 ? 6.715 -38.75 4.074 1 67.31 130 SER B N 1
ATOM 5395 C CA . SER B 1 130 ? 5.547 -39.562 4.402 1 67.31 130 SER B CA 1
ATOM 5396 C C . SER B 1 130 ? 4.57 -38.781 5.281 1 67.31 130 SER B C 1
ATOM 5398 O O . SER B 1 130 ? 3.691 -39.375 5.914 1 67.31 130 SER B O 1
ATOM 5400 N N . SER B 1 131 ? 4.875 -37.562 5.559 1 59.59 131 SER B N 1
ATOM 5401 C CA . SER B 1 131 ? 4.035 -36.844 6.523 1 59.59 131 SER B CA 1
ATOM 5402 C C . SER B 1 131 ? 2.605 -36.719 6.012 1 59.59 131 SER B C 1
ATOM 5404 O O . SER B 1 131 ? 1.686 -36.469 6.789 1 59.59 131 SER B O 1
ATOM 5406 N N . GLY B 1 132 ? 2.131 -37.375 4.973 1 48.59 132 GLY B N 1
ATOM 5407 C CA . GLY B 1 132 ? 0.754 -37.344 4.508 1 48.59 132 GLY B CA 1
ATOM 5408 C C . GLY B 1 132 ? 0.248 -35.938 4.23 1 48.59 132 GLY B C 1
ATOM 5409 O O . GLY B 1 132 ? -0.907 -35.75 3.842 1 48.59 132 GLY B O 1
ATOM 5410 N N . GLU B 1 133 ? 0.883 -34.969 4.672 1 46.16 133 GLU B N 1
ATOM 5411 C CA . GLU B 1 133 ? 0.281 -33.625 4.621 1 46.16 133 GLU B CA 1
ATOM 5412 C C . GLU B 1 133 ? 0.45 -33 3.24 1 46.16 133 GLU B C 1
ATOM 5414 O O . GLU B 1 133 ? 0.118 -31.844 3.039 1 46.16 133 GLU B O 1
ATOM 5419 N N . ASP B 1 134 ? 1.248 -33.594 2.432 1 43.34 134 ASP B N 1
ATOM 5420 C CA . ASP B 1 134 ? 1.281 -32.875 1.146 1 43.34 134 ASP B CA 1
ATOM 5421 C C . ASP B 1 134 ? 0.034 -33.188 0.322 1 43.34 134 ASP B C 1
ATOM 5423 O O . ASP B 1 134 ? -0.19 -34.344 -0.065 1 43.34 134 ASP B O 1
ATOM 5427 N N . PRO B 1 135 ? -0.988 -32.469 0.342 1 39.12 135 PRO B N 1
ATOM 5428 C CA . PRO B 1 135 ? -2.25 -32.781 -0.333 1 39.12 135 PRO B CA 1
ATOM 5429 C C . PRO B 1 135 ? -2.055 -33.156 -1.797 1 39.12 135 PRO B C 1
ATOM 5431 O O . PRO B 1 135 ? -3.02 -33.5 -2.48 1 39.12 135 PRO B O 1
ATOM 5434 N N . GLU B 1 136 ? -0.938 -32.812 -2.393 1 36.22 136 GLU B N 1
ATOM 5435 C CA . GLU B 1 136 ? -0.899 -32.969 -3.844 1 36.22 136 GLU B CA 1
ATOM 5436 C C . GLU B 1 136 ? -0.603 -34.406 -4.227 1 36.22 136 GLU B C 1
ATOM 5438 O O . GLU B 1 136 ? -0.655 -34.781 -5.406 1 36.22 136 GLU B O 1
ATOM 5443 N N . ALA B 1 137 ? -0.007 -35.25 -3.455 1 35.16 137 ALA B N 1
ATOM 5444 C CA . ALA B 1 137 ? 0.547 -36.531 -3.953 1 35.16 137 ALA B CA 1
ATOM 5445 C C . ALA B 1 137 ? -0.536 -37.594 -4.07 1 35.16 137 ALA B C 1
ATOM 5447 O O . ALA B 1 137 ? -0.914 -38.219 -3.076 1 35.16 137 ALA B O 1
ATOM 5448 N N . THR B 1 138 ? -1.602 -37.406 -4.848 1 30.39 138 THR B N 1
ATOM 5449 C CA . THR B 1 138 ? -2.256 -38.688 -5.133 1 30.39 138 THR B CA 1
ATOM 5450 C C . THR B 1 138 ? -1.253 -39.719 -5.664 1 30.39 138 THR B C 1
ATOM 5452 O O . THR B 1 138 ? -0.461 -39.406 -6.559 1 30.39 138 THR B O 1
ATOM 5455 N N . ALA B 1 139 ? -1.123 -40.938 -5.086 1 30.83 139 ALA B N 1
ATOM 5456 C CA . ALA B 1 139 ? -0.36 -42.125 -5.367 1 30.83 139 ALA B CA 1
ATOM 5457 C C . ALA B 1 139 ? -0.549 -42.594 -6.816 1 30.83 139 ALA B C 1
ATOM 5459 O O . ALA B 1 139 ? -1.587 -43.156 -7.168 1 30.83 139 ALA B O 1
ATOM 5460 N N . SER B 1 140 ? -0.233 -41.812 -7.859 1 26.86 140 SER B N 1
ATOM 5461 C CA . SER B 1 140 ? -0.215 -42.594 -9.086 1 26.86 140 SER B CA 1
ATOM 5462 C C . SER B 1 140 ? 0.809 -43.719 -8.992 1 26.86 140 SER B C 1
ATOM 5464 O O . SER B 1 140 ? 1.942 -43.5 -8.562 1 26.86 140 SER B O 1
ATOM 5466 N N . ALA B 1 141 ? 0.457 -44.875 -8.945 1 25.3 141 ALA B N 1
ATOM 5467 C CA . ALA B 1 141 ? 1.214 -46.125 -9.078 1 25.3 141 ALA B CA 1
ATOM 5468 C C . ALA B 1 141 ? 2.174 -46.062 -10.266 1 25.3 141 ALA B C 1
ATOM 5470 O O . ALA B 1 141 ? 1.743 -45.938 -11.414 1 25.3 141 ALA B O 1
ATOM 5471 N N . SER B 1 142 ? 3.369 -45.438 -10.102 1 26.14 142 SER B N 1
ATOM 5472 C CA . SER B 1 142 ? 4.418 -45.312 -11.109 1 26.14 142 SER B CA 1
ATOM 5473 C C . SER B 1 142 ? 4.824 -46.688 -11.641 1 26.14 142 SER B C 1
ATOM 5475 O O . SER B 1 142 ? 5.129 -47.594 -10.867 1 26.14 142 SER B O 1
ATOM 5477 N N . PRO B 1 143 ? 4.523 -47 -12.867 1 25.48 143 PRO B N 1
ATOM 5478 C CA . PRO B 1 143 ? 5.258 -48.094 -13.492 1 25.48 143 PRO B CA 1
ATOM 5479 C C . PRO B 1 143 ? 6.773 -47.906 -13.453 1 25.48 143 PRO B C 1
ATOM 5481 O O . PRO B 1 143 ? 7.246 -46.781 -13.414 1 25.48 143 PRO B O 1
ATOM 5484 N N . SER B 1 144 ? 7.602 -48.688 -12.766 1 23.34 144 SER B N 1
ATOM 5485 C CA . SER B 1 144 ? 9.031 -48.844 -12.539 1 23.34 144 SER B CA 1
ATOM 5486 C C . SER B 1 144 ? 9.812 -48.781 -13.844 1 23.34 144 SER B C 1
ATOM 5488 O O . SER B 1 144 ? 10.18 -49.844 -14.406 1 23.34 144 SER B O 1
ATOM 5490 N N . GLY B 1 145 ? 9.477 -48 -14.891 1 22.05 145 GLY B N 1
ATOM 5491 C CA . GLY B 1 145 ? 10.352 -48.156 -16.047 1 22.05 145 GLY B CA 1
ATOM 5492 C C . GLY B 1 145 ? 11.734 -47.594 -15.828 1 22.05 145 GLY B C 1
ATOM 5493 O O . GLY B 1 145 ? 11.883 -46.531 -15.227 1 22.05 145 GLY B O 1
ATOM 5494 N N . SER B 1 146 ? 12.836 -48.375 -15.703 1 21.77 146 SER B N 1
ATOM 5495 C CA . SER B 1 146 ? 14.281 -48.219 -15.586 1 21.77 146 SER B CA 1
ATOM 5496 C C . SER B 1 146 ? 14.828 -47.344 -16.719 1 21.77 146 SER B C 1
ATOM 5498 O O . SER B 1 146 ? 14.82 -47.75 -17.875 1 21.77 146 SER B O 1
ATOM 5500 N N . ALA B 1 147 ? 14.516 -46.062 -16.766 1 24.06 147 ALA B N 1
ATOM 5501 C CA . ALA B 1 147 ? 15.031 -45.188 -17.828 1 24.06 147 ALA B CA 1
ATOM 5502 C C . ALA B 1 147 ? 16.547 -45.062 -17.75 1 24.06 147 ALA B C 1
ATOM 5504 O O . ALA B 1 147 ? 17.094 -44.688 -16.703 1 24.06 147 ALA B O 1
ATOM 5505 N N . SER B 1 148 ? 17.359 -45.875 -18.516 1 21.02 148 SER B N 1
ATOM 5506 C CA . SER B 1 148 ? 18.797 -45.875 -18.781 1 21.02 148 SER B CA 1
ATOM 5507 C C . SER B 1 148 ? 19.234 -44.594 -19.5 1 21.02 148 SER B C 1
ATOM 5509 O O . SER B 1 148 ? 18.656 -44.219 -20.516 1 21.02 148 SER B O 1
ATOM 5511 N N . ALA B 1 149 ? 19.656 -43.594 -18.812 1 24.25 149 ALA B N 1
ATOM 5512 C CA . ALA B 1 149 ? 20.188 -42.312 -19.297 1 24.25 149 ALA B CA 1
ATOM 5513 C C . ALA B 1 149 ? 21.375 -42.531 -20.219 1 24.25 149 ALA B C 1
ATOM 5515 O O . ALA B 1 149 ? 22.375 -43.156 -19.828 1 24.25 149 ALA B O 1
ATOM 5516 N N . SER B 1 150 ? 21.25 -42.781 -21.562 1 21.19 150 SER B N 1
ATOM 5517 C CA . SER B 1 150 ? 22.344 -42.906 -22.516 1 21.19 150 SER B CA 1
ATOM 5518 C C . SER B 1 150 ? 23.031 -41.562 -22.781 1 21.19 150 SER B C 1
ATOM 5520 O O . SER B 1 150 ? 22.359 -40.562 -23.094 1 21.19 150 SER B O 1
ATOM 5522 N N . ALA B 1 151 ? 24.172 -41.188 -22.172 1 23.86 151 ALA B N 1
ATOM 5523 C CA . ALA B 1 151 ? 25.109 -40.062 -22.297 1 23.86 151 ALA B CA 1
ATOM 5524 C C . ALA B 1 151 ? 25.609 -39.938 -23.734 1 23.86 151 ALA B C 1
ATOM 5526 O O . ALA B 1 151 ? 26.219 -40.875 -24.266 1 23.86 151 ALA B O 1
ATOM 5527 N N . SER B 1 152 ? 24.938 -39.375 -24.672 1 21.91 152 SER B N 1
ATOM 5528 C CA . SER B 1 152 ? 25.516 -39.219 -26 1 21.91 152 SER B CA 1
ATOM 5529 C C . SER B 1 152 ? 26.734 -38.312 -25.984 1 21.91 152 SER B C 1
ATOM 5531 O O . SER B 1 152 ? 26.656 -37.188 -25.5 1 21.91 152 SER B O 1
ATOM 5533 N N . ALA B 1 153 ? 28.016 -38.812 -25.969 1 20.92 153 ALA B N 1
ATOM 5534 C CA . ALA B 1 153 ? 29.391 -38.312 -26.047 1 20.92 153 ALA B CA 1
ATOM 5535 C C . ALA B 1 153 ? 29.625 -37.531 -27.328 1 20.92 153 ALA B C 1
ATOM 5537 O O . ALA B 1 153 ? 29.484 -38.031 -28.438 1 20.92 153 ALA B O 1
ATOM 5538 N N . SER B 1 154 ? 29.266 -36.219 -27.422 1 22.94 154 SER B N 1
ATOM 5539 C CA . SER B 1 154 ? 29.656 -35.469 -28.609 1 22.94 154 SER B CA 1
ATOM 5540 C C . SER B 1 154 ? 31.172 -35.438 -28.766 1 22.94 154 SER B C 1
ATOM 5542 O O . SER B 1 154 ? 31.906 -35.375 -27.781 1 22.94 154 SER B O 1
ATOM 5544 N N . PRO B 1 155 ? 31.797 -35.594 -29.938 1 21.5 155 PRO B N 1
ATOM 5545 C CA . PRO B 1 155 ? 33.188 -35.812 -30.328 1 21.5 155 PRO B CA 1
ATOM 5546 C C . PRO B 1 155 ? 34.062 -34.594 -30.031 1 21.5 155 PRO B C 1
ATOM 5548 O O . PRO B 1 155 ? 33.594 -33.469 -29.938 1 21.5 155 PRO B O 1
ATOM 5551 N N . SER B 1 156 ? 35.312 -34.75 -29.344 1 19.61 156 SER B N 1
ATOM 5552 C CA . SER B 1 156 ? 36.469 -34.062 -28.781 1 19.61 156 SER B CA 1
ATOM 5553 C C . SER B 1 156 ? 37.188 -33.219 -29.844 1 19.61 156 SER B C 1
ATOM 5555 O O . SER B 1 156 ? 37.625 -33.75 -30.859 1 19.61 156 SER B O 1
ATOM 5557 N N . ALA B 1 157 ? 36.75 -31.984 -30.219 1 22.31 157 ALA B N 1
ATOM 5558 C CA . ALA B 1 157 ? 37.594 -31.172 -31.109 1 22.31 157 ALA B CA 1
ATOM 5559 C C . ALA B 1 157 ? 39 -31.031 -30.547 1 22.31 157 ALA B C 1
ATOM 5561 O O . ALA B 1 157 ? 39.219 -31.172 -29.344 1 22.31 157 ALA B O 1
ATOM 5562 N N . SER B 1 158 ? 40.156 -30.844 -31.359 1 20.22 158 SER B N 1
ATOM 5563 C CA . SER B 1 158 ? 41.594 -30.875 -31.391 1 20.22 158 SER B CA 1
ATOM 5564 C C . SER B 1 158 ? 42.188 -29.719 -30.562 1 20.22 158 SER B C 1
ATOM 5566 O O . SER B 1 158 ? 41.719 -28.594 -30.641 1 20.22 158 SER B O 1
ATOM 5568 N N . ALA B 1 159 ? 43 -29.953 -29.422 1 19.38 159 ALA B N 1
ATOM 5569 C CA . ALA B 1 159 ? 43.688 -29.344 -28.297 1 19.38 159 ALA B CA 1
ATOM 5570 C C . ALA B 1 159 ? 44.844 -28.469 -28.797 1 19.38 159 ALA B C 1
ATOM 5572 O O . ALA B 1 159 ? 45.875 -28.969 -29.25 1 19.38 159 ALA B O 1
ATOM 5573 N N . SER B 1 160 ? 44.688 -27.391 -29.594 1 20.62 160 SER B N 1
ATOM 5574 C CA . SER B 1 160 ? 45.969 -26.75 -29.859 1 20.62 160 SER B CA 1
ATOM 5575 C C . SER B 1 160 ? 46.594 -26.188 -28.578 1 20.62 160 SER B C 1
ATOM 5577 O O . SER B 1 160 ? 45.906 -25.562 -27.781 1 20.62 160 SER B O 1
ATOM 5579 N N . SER B 1 161 ? 47.781 -26.688 -28.016 1 18.05 161 SER B N 1
ATOM 5580 C CA . SER B 1 161 ? 48.625 -26.734 -26.828 1 18.05 161 SER B CA 1
ATOM 5581 C C . SER B 1 161 ? 49.25 -25.375 -26.547 1 18.05 161 SER B C 1
ATOM 5583 O O . SER B 1 161 ? 50 -25.219 -25.578 1 18.05 161 SER B O 1
ATOM 5585 N N . ALA B 1 162 ? 49 -24.188 -27.109 1 22.19 162 ALA B N 1
ATOM 5586 C CA . ALA B 1 162 ? 50.219 -23.359 -27 1 22.19 162 ALA B CA 1
ATOM 5587 C C . ALA B 1 162 ? 50.375 -22.828 -25.578 1 22.19 162 ALA B C 1
ATOM 5589 O O . ALA B 1 162 ? 49.469 -22.203 -25.031 1 22.19 162 ALA B O 1
ATOM 5590 N N . ALA B 1 163 ? 51.25 -23.422 -24.625 1 19.61 163 ALA B N 1
ATOM 5591 C CA . ALA B 1 163 ? 51.562 -23.328 -23.188 1 19.61 163 ALA B CA 1
ATOM 5592 C C . ALA B 1 163 ? 52.281 -22.031 -22.875 1 19.61 163 ALA B C 1
ATOM 5594 O O . ALA B 1 163 ? 52.438 -21.672 -21.703 1 19.61 163 ALA B O 1
ATOM 5595 N N . PRO B 1 164 ? 52.188 -20.828 -23.469 1 20.72 164 PRO B N 1
ATOM 5596 C CA . PRO B 1 164 ? 53.375 -20.078 -23.094 1 20.72 164 PRO B CA 1
ATOM 5597 C C . PRO B 1 164 ? 53.406 -19.703 -21.609 1 20.72 164 PRO B C 1
ATOM 5599 O O . PRO B 1 164 ? 52.344 -19.578 -20.984 1 20.72 164 PRO B O 1
ATOM 5602 N N . SER B 1 165 ? 54.375 -20.094 -20.797 1 18.94 165 SER B N 1
ATOM 5603 C CA . SER B 1 165 ? 54.812 -20.156 -19.406 1 18.94 165 SER B CA 1
ATOM 5604 C C . SER B 1 165 ? 55.062 -18.75 -18.859 1 18.94 165 SER B C 1
ATOM 5606 O O . SER B 1 165 ? 55.5 -18.594 -17.719 1 18.94 165 SER B O 1
ATOM 5608 N N . GLN B 1 166 ? 54.312 -17.672 -19.203 1 19.06 166 GLN B N 1
ATOM 5609 C CA . GLN B 1 166 ? 54.938 -16.438 -18.781 1 19.06 166 GLN B CA 1
ATOM 5610 C C . GLN B 1 166 ? 55 -16.328 -17.266 1 19.06 166 GLN B C 1
ATOM 5612 O O . GLN B 1 166 ? 54.156 -16.875 -16.562 1 19.06 166 GLN B O 1
ATOM 5617 N N . SER B 1 167 ? 56.188 -15.992 -16.625 1 19.81 167 SER B N 1
ATOM 5618 C CA . SER B 1 167 ? 56.906 -15.906 -15.352 1 19.81 167 SER B CA 1
ATOM 5619 C C . SER B 1 167 ? 56.312 -14.812 -14.461 1 19.81 167 SER B C 1
ATOM 5621 O O . SER B 1 167 ? 56.844 -14.523 -13.391 1 19.81 167 SER B O 1
ATOM 5623 N N . ALA B 1 168 ? 55.031 -14.406 -14.531 1 20.09 168 ALA B N 1
ATOM 5624 C CA . ALA B 1 168 ? 54.812 -13.094 -13.906 1 20.09 168 ALA B CA 1
ATOM 5625 C C . ALA B 1 168 ? 55 -13.18 -12.391 1 20.09 168 ALA B C 1
ATOM 5627 O O . ALA B 1 168 ? 54.438 -14.062 -11.742 1 20.09 168 ALA B O 1
ATOM 5628 N N . SER B 1 169 ? 56.062 -12.672 -11.758 1 19.89 169 SER B N 1
ATOM 5629 C CA . SER B 1 169 ? 56.656 -12.562 -10.422 1 19.89 169 SER B CA 1
ATOM 5630 C C . SER B 1 169 ? 55.75 -11.742 -9.5 1 19.89 169 SER B C 1
ATOM 5632 O O . SER B 1 169 ? 56 -10.555 -9.289 1 19.89 169 SER B O 1
ATOM 5634 N N . ALA B 1 170 ? 54.438 -11.586 -9.703 1 20.56 170 ALA B N 1
ATOM 5635 C CA . ALA B 1 170 ? 53.906 -10.477 -8.922 1 20.56 170 ALA B CA 1
ATOM 5636 C C . ALA B 1 170 ? 54 -10.758 -7.426 1 20.56 170 ALA B C 1
ATOM 5638 O O . ALA B 1 170 ? 53.75 -11.883 -6.984 1 20.56 170 ALA B O 1
ATOM 5639 N N . SER B 1 171 ? 54.719 -9.977 -6.609 1 20.5 171 SER B N 1
ATOM 5640 C CA . SER B 1 171 ? 55.062 -9.859 -5.199 1 20.5 171 SER B CA 1
ATOM 5641 C C . SER B 1 171 ? 53.812 -9.672 -4.332 1 20.5 171 SER B C 1
ATOM 5643 O O . SER B 1 171 ? 53.062 -8.734 -4.539 1 20.5 171 SER B O 1
ATOM 5645 N N . ALA B 1 172 ? 53.156 -10.711 -3.867 1 20.56 172 ALA B N 1
ATOM 5646 C CA . ALA B 1 172 ? 52 -10.828 -2.992 1 20.56 172 ALA B CA 1
ATOM 5647 C C . ALA B 1 172 ? 52.281 -10.203 -1.626 1 20.56 172 ALA B C 1
ATOM 5649 O O . ALA B 1 172 ? 53.156 -10.664 -0.897 1 20.56 172 ALA B O 1
ATOM 5650 N N . SER B 1 173 ? 52.219 -8.898 -1.539 1 21.64 173 SER B N 1
ATOM 5651 C CA . SER B 1 173 ? 52.375 -8.266 -0.231 1 21.64 173 SER B CA 1
ATOM 5652 C C . SER B 1 173 ? 51.375 -8.867 0.779 1 21.64 173 SER B C 1
ATOM 5654 O O . SER B 1 173 ? 50.281 -9.305 0.413 1 21.64 173 SER B O 1
ATOM 5656 N N . GLY B 1 174 ? 51.875 -9.289 1.972 1 20.97 174 GLY B N 1
ATOM 5657 C CA . GLY B 1 174 ? 51.406 -10 3.156 1 20.97 174 GLY B CA 1
ATOM 5658 C C . GLY B 1 174 ? 50.25 -9.32 3.84 1 20.97 174 GLY B C 1
ATOM 5659 O O . GLY B 1 174 ? 50.344 -8.172 4.281 1 20.97 174 GLY B O 1
ATOM 5660 N N . ALA B 1 175 ? 49.031 -9.398 3.346 1 22.39 175 ALA B N 1
ATOM 5661 C CA . ALA B 1 175 ? 47.906 -8.766 4.066 1 22.39 175 ALA B CA 1
ATOM 5662 C C . ALA B 1 175 ? 47.781 -9.336 5.473 1 22.39 175 ALA B C 1
ATOM 5664 O O . ALA B 1 175 ? 47.844 -10.555 5.664 1 22.39 175 ALA B O 1
ATOM 5665 N N . PRO B 1 176 ? 48.062 -8.57 6.535 1 23.36 176 PRO B N 1
ATOM 5666 C CA . PRO B 1 176 ? 47.906 -8.953 7.941 1 23.36 176 PRO B CA 1
ATOM 5667 C C . PRO B 1 176 ? 46.531 -9.484 8.273 1 23.36 176 PRO B C 1
ATOM 5669 O O . PRO B 1 176 ? 45.531 -9.055 7.672 1 23.36 176 PRO B O 1
ATOM 5672 N N . SER B 1 177 ? 46.375 -10.773 8.594 1 22.86 177 SER B N 1
ATOM 5673 C CA . SER B 1 177 ? 45.219 -11.578 8.977 1 22.86 177 SER B CA 1
ATOM 5674 C C . SER B 1 177 ? 44.625 -11.086 10.297 1 22.86 177 SER B C 1
ATOM 5676 O O . SER B 1 177 ? 45.062 -11.531 11.367 1 22.86 177 SER B O 1
ATOM 5678 N N . GLY B 1 178 ? 44.594 -9.836 10.648 1 23.98 178 GLY B N 1
ATOM 5679 C CA . GLY B 1 178 ? 43.969 -9.664 11.953 1 23.98 178 GLY B CA 1
ATOM 5680 C C . GLY B 1 178 ? 42.562 -10.219 12.016 1 23.98 178 GLY B C 1
ATOM 5681 O O . GLY B 1 178 ? 41.719 -9.859 11.188 1 23.98 178 GLY B O 1
ATOM 5682 N N . SER B 1 179 ? 42.438 -11.445 12.469 1 25.58 179 SER B N 1
ATOM 5683 C CA . SER B 1 179 ? 41.188 -12.117 12.734 1 25.58 179 SER B CA 1
ATOM 5684 C C . SER B 1 179 ? 40.344 -11.336 13.758 1 25.58 179 SER B C 1
ATOM 5686 O O . SER B 1 179 ? 40.75 -11.211 14.914 1 25.58 179 SER B O 1
ATOM 5688 N N . PRO B 1 180 ? 39.844 -10.203 13.516 1 29.02 180 PRO B N 1
ATOM 5689 C CA . PRO B 1 180 ? 39.031 -9.742 14.633 1 29.02 180 PRO B CA 1
ATOM 5690 C C . PRO B 1 180 ? 38.062 -10.812 15.141 1 29.02 180 PRO B C 1
ATOM 5692 O O . PRO B 1 180 ? 37.594 -11.633 14.359 1 29.02 180 PRO B O 1
ATOM 5695 N N . SER B 1 181 ? 38.344 -11.383 16.297 1 28.11 181 SER B N 1
ATOM 5696 C CA . SER B 1 181 ? 37.438 -12.195 17.078 1 28.11 181 SER B CA 1
ATOM 5697 C C . SER B 1 181 ? 36 -11.633 17.016 1 28.11 181 SER B C 1
ATOM 5699 O O . SER B 1 181 ? 35.719 -10.617 17.656 1 28.11 181 SER B O 1
ATOM 5701 N N . ALA B 1 182 ? 35.469 -11.586 15.93 1 30.28 182 ALA B N 1
ATOM 5702 C CA . ALA B 1 182 ? 34.062 -11.227 15.906 1 30.28 182 ALA B CA 1
ATOM 5703 C C . ALA B 1 182 ? 33.25 -12.039 16.922 1 30.28 182 ALA B C 1
ATOM 5705 O O . ALA B 1 182 ? 33.188 -13.266 16.844 1 30.28 182 ALA B O 1
ATOM 5706 N N . SER B 1 183 ? 33.281 -11.797 18.156 1 32.97 183 SER B N 1
ATOM 5707 C CA . SER B 1 183 ? 32.281 -12.25 19.109 1 32.97 183 SER B CA 1
ATOM 5708 C C . SER B 1 183 ? 30.922 -12.391 18.453 1 32.97 183 SER B C 1
ATOM 5710 O O . SER B 1 183 ? 30.359 -11.422 17.922 1 32.97 183 SER B O 1
ATOM 5712 N N . SER B 1 184 ? 30.562 -13.484 17.844 1 38.81 184 SER B N 1
ATOM 5713 C CA . SER B 1 184 ? 29.344 -13.883 17.125 1 38.81 184 SER B CA 1
ATOM 5714 C C . SER B 1 184 ? 28.094 -13.539 17.922 1 38.81 184 SER B C 1
ATOM 5716 O O . SER B 1 184 ? 27.672 -14.312 18.781 1 38.81 184 SER B O 1
ATOM 5718 N N . THR B 1 185 ? 27.891 -12.469 18.359 1 41.66 185 THR B N 1
ATOM 5719 C CA . THR B 1 185 ? 26.609 -12.07 18.938 1 41.66 185 THR B CA 1
ATOM 5720 C C . THR B 1 185 ? 25.453 -12.617 18.125 1 41.66 185 THR B C 1
ATOM 5722 O O . THR B 1 185 ? 25.328 -12.328 16.922 1 41.66 185 THR B O 1
ATOM 5725 N N . VAL B 1 186 ? 25.031 -13.828 18.562 1 50 186 VAL B N 1
ATOM 5726 C CA . VAL B 1 186 ? 23.828 -14.445 18 1 50 186 VAL B CA 1
ATOM 5727 C C . VAL B 1 186 ? 22.734 -13.398 17.859 1 50 186 VAL B C 1
ATOM 5729 O O . VAL B 1 186 ? 22.5 -12.602 18.781 1 50 186 VAL B O 1
ATOM 5732 N N . ASP B 1 187 ? 22.266 -13.172 16.688 1 58.16 187 ASP B N 1
ATOM 5733 C CA . ASP B 1 187 ? 21.156 -12.281 16.328 1 58.16 187 ASP B CA 1
ATOM 5734 C C . ASP B 1 187 ? 19.969 -12.461 17.266 1 58.16 187 ASP B C 1
ATOM 5736 O O . ASP B 1 187 ? 19.594 -13.586 17.594 1 58.16 187 ASP B O 1
ATOM 5740 N N . PRO B 1 188 ? 19.688 -11.477 17.969 1 62.84 188 PRO B N 1
ATOM 5741 C CA . PRO B 1 188 ? 18.578 -11.531 18.922 1 62.84 188 PRO B CA 1
ATOM 5742 C C . PRO B 1 188 ? 17.344 -12.203 18.344 1 62.84 188 PRO B C 1
ATOM 5744 O O . PRO B 1 188 ? 16.594 -12.875 19.062 1 62.84 188 PRO B O 1
ATOM 5747 N N . GLU B 1 189 ? 17.188 -12.156 17.047 1 67.12 189 GLU B N 1
ATOM 5748 C CA . GLU B 1 189 ? 16 -12.773 16.453 1 67.12 189 GLU B CA 1
ATOM 5749 C C . GLU B 1 189 ? 16.109 -14.289 16.453 1 67.12 189 GLU B C 1
ATOM 5751 O O . GLU B 1 189 ? 15.133 -14.984 16.734 1 67.12 189 GLU B O 1
ATOM 5756 N N . ILE B 1 190 ? 17.266 -14.797 16.203 1 71.94 190 ILE B N 1
ATOM 5757 C CA . ILE B 1 190 ? 17.484 -16.234 16.188 1 71.94 190 ILE B CA 1
ATOM 5758 C C . ILE B 1 190 ? 17.359 -16.797 17.594 1 71.94 190 ILE B C 1
ATOM 5760 O O . ILE B 1 190 ? 16.797 -17.891 17.797 1 71.94 190 ILE B O 1
ATOM 5764 N N . GLN B 1 191 ? 17.812 -15.977 18.531 1 76.12 191 GLN B N 1
ATOM 5765 C CA . GLN B 1 191 ? 17.688 -16.406 19.922 1 76.12 191 GLN B CA 1
ATOM 5766 C C . GLN B 1 191 ? 16.234 -16.5 20.344 1 76.12 191 GLN B C 1
ATOM 5768 O O . GLN B 1 191 ? 15.836 -17.438 21.047 1 76.12 191 GLN B O 1
ATOM 5773 N N . LYS B 1 192 ? 15.5 -15.562 19.922 1 78.06 192 LYS B N 1
ATOM 5774 C CA . LYS B 1 192 ? 14.078 -15.586 20.25 1 78.06 192 LYS B CA 1
ATOM 5775 C C . LYS B 1 192 ? 13.391 -16.797 19.609 1 78.06 192 LYS B C 1
ATOM 5777 O O . LYS B 1 192 ? 12.516 -17.406 20.234 1 78.06 192 LYS B O 1
ATOM 5782 N N . LEU B 1 193 ? 13.766 -17.109 18.406 1 81 193 LEU B N 1
ATOM 5783 C CA . LEU B 1 193 ? 13.188 -18.25 17.719 1 81 193 LEU B CA 1
ATOM 5784 C C . LEU B 1 193 ? 13.57 -19.547 18.406 1 81 193 LEU B C 1
ATOM 5786 O O . LEU B 1 193 ? 12.742 -20.469 18.547 1 81 193 LEU B O 1
ATOM 5790 N N . ARG B 1 194 ? 14.773 -19.641 18.891 1 83.12 194 ARG B N 1
ATOM 5791 C CA . ARG B 1 194 ? 15.227 -20.844 19.578 1 83.12 194 ARG B CA 1
ATOM 5792 C C . ARG B 1 194 ? 14.484 -21.016 20.906 1 83.12 194 ARG B C 1
ATOM 5794 O O . ARG B 1 194 ? 14.141 -22.141 21.281 1 83.12 194 ARG B O 1
ATOM 5801 N N . GLU B 1 195 ? 14.328 -19.875 21.453 1 85.44 195 GLU B N 1
ATOM 5802 C CA . GLU B 1 195 ? 13.57 -19.922 22.703 1 85.44 195 GLU B CA 1
ATOM 5803 C C . GLU B 1 195 ? 12.133 -20.359 22.453 1 85.44 195 GLU B C 1
ATOM 5805 O O . GLU B 1 195 ? 11.562 -21.109 23.25 1 85.44 195 GLU B O 1
ATOM 5810 N N . SER B 1 196 ? 11.625 -19.922 21.406 1 86.06 196 SER B N 1
ATOM 5811 C CA . SER B 1 196 ? 10.266 -20.328 21.047 1 86.06 196 SER B CA 1
ATOM 5812 C C . SER B 1 196 ? 10.188 -21.828 20.781 1 86.06 196 SER B C 1
ATOM 5814 O O . SER B 1 196 ? 9.211 -22.469 21.172 1 86.06 196 SER B O 1
ATOM 5816 N N . VAL B 1 197 ? 11.125 -22.344 20.141 1 87.44 197 VAL B N 1
ATOM 5817 C CA . VAL B 1 197 ? 11.172 -23.766 19.828 1 87.44 197 VAL B CA 1
ATOM 5818 C C . VAL B 1 197 ? 11.273 -24.594 21.109 1 87.44 197 VAL B C 1
ATOM 5820 O O . VAL B 1 197 ? 10.578 -25.609 21.25 1 87.44 197 VAL B O 1
ATOM 5823 N N . VAL B 1 198 ? 12.078 -24.125 22.031 1 87.31 198 VAL B N 1
ATOM 5824 C CA . VAL B 1 198 ? 12.258 -24.828 23.297 1 87.31 198 VAL B CA 1
ATOM 5825 C C . VAL B 1 198 ? 10.945 -24.797 24.094 1 87.31 198 VAL B C 1
ATOM 5827 O O . VAL B 1 198 ? 10.586 -25.797 24.734 1 87.31 198 VAL B O 1
ATOM 5830 N N . ASN B 1 199 ? 10.289 -23.734 24.047 1 86.94 199 ASN B N 1
ATOM 5831 C CA . ASN B 1 199 ? 9.031 -23.594 24.781 1 86.94 199 ASN B CA 1
ATOM 5832 C C . ASN B 1 199 ? 7.949 -24.484 24.188 1 86.94 199 ASN B C 1
ATOM 5834 O O . ASN B 1 199 ? 7.133 -25.047 24.922 1 86.94 199 ASN B O 1
ATOM 5838 N N . LYS B 1 200 ? 7.949 -24.625 22.875 1 88.12 200 LYS B N 1
ATOM 5839 C CA . LYS B 1 200 ? 6.898 -25.375 22.203 1 88.12 200 LYS B CA 1
ATOM 5840 C C . LYS B 1 200 ? 7.168 -26.875 22.297 1 88.12 200 LYS B C 1
ATOM 5842 O O . LYS B 1 200 ? 6.238 -27.672 22.453 1 88.12 200 LYS B O 1
ATOM 5847 N N . LEU B 1 201 ? 8.359 -27.281 22.219 1 89.31 201 LEU B N 1
ATOM 5848 C CA . LEU B 1 201 ? 8.695 -28.688 22.125 1 89.31 201 LEU B CA 1
ATOM 5849 C C . LEU B 1 201 ? 9.102 -29.25 23.484 1 89.31 201 LEU B C 1
ATOM 5851 O O . LEU B 1 201 ? 8.945 -30.438 23.75 1 89.31 201 LEU B O 1
ATOM 5855 N N . GLY B 1 202 ? 9.602 -28.391 24.375 1 84.62 202 GLY B N 1
ATOM 5856 C CA . GLY B 1 202 ? 10 -28.812 25.703 1 84.62 202 GLY B CA 1
ATOM 5857 C C . GLY B 1 202 ? 10.938 -30.016 25.688 1 84.62 202 GLY B C 1
ATOM 5858 O O . GLY B 1 202 ? 11.969 -29.984 25.016 1 84.62 202 GLY B O 1
ATOM 5859 N N . ASP B 1 203 ? 10.406 -31.141 26.281 1 83.25 203 ASP B N 1
ATOM 5860 C CA . ASP B 1 203 ? 11.219 -32.344 26.484 1 83.25 203 ASP B CA 1
ATOM 5861 C C . ASP B 1 203 ? 11.336 -33.125 25.188 1 83.25 203 ASP B C 1
ATOM 5863 O O . ASP B 1 203 ? 12.25 -33.969 25.031 1 83.25 203 ASP B O 1
ATOM 5867 N N . VAL B 1 204 ? 10.477 -32.906 24.281 1 88.25 204 VAL B N 1
ATOM 5868 C CA . VAL B 1 204 ? 10.469 -33.625 23.031 1 88.25 204 VAL B CA 1
ATOM 5869 C C . VAL B 1 204 ? 11.719 -33.281 22.219 1 88.25 204 VAL B C 1
ATOM 5871 O O . VAL B 1 204 ? 12.188 -34.094 21.406 1 88.25 204 VAL B O 1
ATOM 5874 N N . LEU B 1 205 ? 12.242 -32.188 22.453 1 89.62 205 LEU B N 1
ATOM 5875 C CA . LEU B 1 205 ? 13.438 -31.734 21.734 1 89.62 205 LEU B CA 1
ATOM 5876 C C . LEU B 1 205 ? 14.633 -32.625 22.078 1 89.62 205 LEU B C 1
ATOM 5878 O O . LEU B 1 205 ? 15.414 -32.969 21.188 1 89.62 205 LEU B O 1
ATOM 5882 N N . SER B 1 206 ? 14.75 -32.969 23.312 1 86.75 206 SER B N 1
ATOM 5883 C CA . SER B 1 206 ? 15.859 -33.844 23.719 1 86.75 206 SER B CA 1
ATOM 5884 C C . SER B 1 206 ? 15.719 -35.25 23.141 1 86.75 206 SER B C 1
ATOM 5886 O O . SER B 1 206 ? 16.719 -35.875 22.781 1 86.75 206 SER B O 1
ATOM 5888 N N . ILE B 1 207 ? 14.562 -35.688 23.047 1 87.12 207 ILE B N 1
ATOM 5889 C CA . ILE B 1 207 ? 14.312 -37 22.469 1 87.12 207 ILE B CA 1
ATOM 5890 C C . ILE B 1 207 ? 14.625 -36.969 20.969 1 87.12 207 ILE B C 1
ATOM 5892 O O . ILE B 1 207 ? 15.188 -37.938 20.438 1 87.12 207 ILE B O 1
ATOM 5896 N N . ALA B 1 208 ? 14.266 -35.906 20.359 1 89.62 208 ALA B N 1
ATOM 5897 C CA . ALA B 1 208 ? 14.469 -35.75 18.922 1 89.62 208 ALA B CA 1
ATOM 5898 C C . ALA B 1 208 ? 15.953 -35.75 18.578 1 89.62 208 ALA B C 1
ATOM 5900 O O . ALA B 1 208 ? 16.359 -36.188 17.5 1 89.62 208 ALA B O 1
ATOM 5901 N N . GLN B 1 209 ? 16.734 -35.25 19.484 1 87.88 209 GLN B N 1
ATOM 5902 C CA . GLN B 1 209 ? 18.172 -35.188 19.25 1 87.88 209 GLN B CA 1
ATOM 5903 C C . GLN B 1 209 ? 18.797 -36.562 19.203 1 87.88 209 GLN B C 1
ATOM 5905 O O . GLN B 1 209 ? 19.875 -36.75 18.625 1 87.88 209 GLN B O 1
ATOM 5910 N N . GLN B 1 210 ? 18.109 -37.5 19.719 1 84.75 210 GLN B N 1
ATOM 5911 C CA . GLN B 1 210 ? 18.641 -38.844 19.781 1 84.75 210 GLN B CA 1
ATOM 5912 C C . GLN B 1 210 ? 18.219 -39.656 18.562 1 84.75 210 GLN B C 1
ATOM 5914 O O . GLN B 1 210 ? 18.75 -40.75 18.328 1 84.75 210 GLN B O 1
ATOM 5919 N N . VAL B 1 211 ? 17.359 -39.094 17.828 1 88.06 211 VAL B N 1
ATOM 5920 C CA . VAL B 1 211 ? 16.922 -39.812 16.625 1 88.06 211 VAL B CA 1
ATOM 5921 C C . VAL B 1 211 ? 17.969 -39.656 15.531 1 88.06 211 VAL B C 1
ATOM 5923 O O . VAL B 1 211 ? 18.312 -38.562 15.125 1 88.06 211 VAL B O 1
ATOM 5926 N N . GLN B 1 212 ? 18.531 -40.75 15.055 1 83.81 212 GLN B N 1
ATOM 5927 C CA . GLN B 1 212 ? 19.609 -40.719 14.078 1 83.81 212 GLN B CA 1
ATOM 5928 C C . GLN B 1 212 ? 19.109 -41.094 12.688 1 83.81 212 GLN B C 1
ATOM 5930 O O . GLN B 1 212 ? 19.766 -40.812 11.68 1 83.81 212 GLN B O 1
ATOM 5935 N N . ASP B 1 213 ? 17.969 -41.781 12.648 1 86.94 213 ASP B N 1
ATOM 5936 C CA . ASP B 1 213 ? 17.406 -42.25 11.383 1 86.94 213 ASP B CA 1
ATOM 5937 C C . ASP B 1 213 ? 15.898 -42.094 11.359 1 86.94 213 ASP B C 1
ATOM 5939 O O . ASP B 1 213 ? 15.219 -42.375 12.344 1 86.94 213 ASP B O 1
ATOM 5943 N N . PRO B 1 214 ? 15.445 -41.625 10.219 1 87 214 PRO B N 1
ATOM 5944 C CA . PRO B 1 214 ? 13.992 -41.438 10.133 1 87 214 PRO B CA 1
ATOM 5945 C C . PRO B 1 214 ? 13.195 -42.719 10.359 1 87 214 PRO B C 1
ATOM 5947 O O . PRO B 1 214 ? 12.039 -42.656 10.781 1 87 214 PRO B O 1
ATOM 5950 N N . SER B 1 215 ? 13.758 -43.844 10.102 1 81.75 215 SER B N 1
ATOM 5951 C CA . SER B 1 215 ? 13.062 -45.125 10.242 1 81.75 215 SER B CA 1
ATOM 5952 C C . SER B 1 215 ? 12.773 -45.438 11.703 1 81.75 215 SER B C 1
ATOM 5954 O O . SER B 1 215 ? 11.922 -46.281 12.008 1 81.75 215 SER B O 1
ATOM 5956 N N . GLN B 1 216 ? 13.414 -44.688 12.523 1 79.75 216 GLN B N 1
ATOM 5957 C CA . GLN B 1 216 ? 13.234 -44.906 13.953 1 79.75 216 GLN B CA 1
ATOM 5958 C C . GLN B 1 216 ? 11.938 -44.281 14.453 1 79.75 216 GLN B C 1
ATOM 5960 O O . GLN B 1 216 ? 11.469 -44.594 15.555 1 79.75 216 GLN B O 1
ATOM 5965 N N . VAL B 1 217 ? 11.43 -43.375 13.711 1 81.19 217 VAL B N 1
ATOM 5966 C CA . VAL B 1 217 ? 10.219 -42.656 14.117 1 81.19 217 VAL B CA 1
ATOM 5967 C C . VAL B 1 217 ? 9.008 -43.312 13.453 1 81.19 217 VAL B C 1
ATOM 5969 O O . VAL B 1 217 ? 8.578 -42.875 12.383 1 81.19 217 VAL B O 1
ATOM 5972 N N . THR B 1 218 ? 8.531 -44.438 13.836 1 74.62 218 THR B N 1
ATOM 5973 C CA . THR B 1 218 ? 7.387 -45.125 13.258 1 74.62 218 THR B CA 1
ATOM 5974 C C . THR B 1 218 ? 6.367 -45.5 14.336 1 74.62 218 THR B C 1
ATOM 5976 O O . THR B 1 218 ? 6.707 -45.531 15.523 1 74.62 218 THR B O 1
ATOM 5979 N N . GLY B 1 219 ? 5.141 -45.625 13.906 1 67.12 219 GLY B N 1
ATOM 5980 C CA . GLY B 1 219 ? 4.078 -46.125 14.758 1 67.12 219 GLY B CA 1
ATOM 5981 C C . GLY B 1 219 ? 3.812 -45.25 15.961 1 67.12 219 GLY B C 1
ATOM 5982 O O . GLY B 1 219 ? 3.521 -44.062 15.812 1 67.12 219 GLY B O 1
ATOM 5983 N N . GLU B 1 220 ? 4.09 -45.812 17.219 1 67.31 220 GLU B N 1
ATOM 5984 C CA . GLU B 1 220 ? 3.795 -45.188 18.516 1 67.31 220 GLU B CA 1
ATOM 5985 C C . GLU B 1 220 ? 4.746 -44.031 18.812 1 67.31 220 GLU B C 1
ATOM 5987 O O . GLU B 1 220 ? 4.348 -43.031 19.422 1 67.31 220 GLU B O 1
ATOM 5992 N N . THR B 1 221 ? 5.969 -44 18.312 1 78.38 221 THR B N 1
ATOM 5993 C CA . THR B 1 221 ? 6.953 -42.969 18.578 1 78.38 221 THR B CA 1
ATOM 5994 C C . THR B 1 221 ? 6.656 -41.719 17.734 1 78.38 221 THR B C 1
ATOM 5996 O O . THR B 1 221 ? 7.074 -40.625 18.094 1 78.38 221 THR B O 1
ATOM 5999 N N . ALA B 1 222 ? 5.898 -41.969 16.703 1 81.38 222 ALA B N 1
ATOM 6000 C CA . ALA B 1 222 ? 5.566 -40.844 15.836 1 81.38 222 ALA B CA 1
ATOM 6001 C C . ALA B 1 222 ? 4.656 -39.844 16.547 1 81.38 222 ALA B C 1
ATOM 6003 O O . ALA B 1 222 ? 4.719 -38.625 16.297 1 81.38 222 ALA B O 1
ATOM 6004 N N . ALA B 1 223 ? 3.945 -40.344 17.5 1 82.75 223 ALA B N 1
ATOM 6005 C CA . ALA B 1 223 ? 3 -39.5 18.219 1 82.75 223 ALA B CA 1
ATOM 6006 C C . ALA B 1 223 ? 3.729 -38.531 19.156 1 82.75 223 ALA B C 1
ATOM 6008 O O . ALA B 1 223 ? 3.234 -37.438 19.422 1 82.75 223 ALA B O 1
ATOM 6009 N N . ILE B 1 224 ? 4.934 -39 19.578 1 84.19 224 ILE B N 1
ATOM 6010 C CA . ILE B 1 224 ? 5.719 -38.188 20.5 1 84.19 224 ILE B CA 1
ATOM 6011 C C . ILE B 1 224 ? 6.184 -36.906 19.781 1 84.19 224 ILE B C 1
ATOM 6013 O O . ILE B 1 224 ? 6.383 -35.875 20.422 1 84.19 224 ILE B O 1
ATOM 6017 N N . PHE B 1 225 ? 6.227 -36.969 18.5 1 89.44 225 PHE B N 1
ATOM 6018 C CA . PHE B 1 225 ? 6.816 -35.875 17.75 1 89.44 225 PHE B CA 1
ATOM 6019 C C . PHE B 1 225 ? 5.738 -35.062 17.062 1 89.44 225 PHE B C 1
ATOM 6021 O O . PHE B 1 225 ? 6.039 -34.219 16.188 1 89.44 225 PHE B O 1
ATOM 6028 N N . GLU B 1 226 ? 4.551 -35.156 17.469 1 87.12 226 GLU B N 1
ATOM 6029 C CA . GLU B 1 226 ? 3.416 -34.438 16.891 1 87.12 226 GLU B CA 1
ATOM 6030 C C . GLU B 1 226 ? 3.557 -32.906 17.078 1 87.12 226 GLU B C 1
ATOM 6032 O O . GLU B 1 226 ? 3.119 -32.125 16.25 1 87.12 226 GLU B O 1
ATOM 6037 N N . PRO B 1 227 ? 4.199 -32.562 18.141 1 88.56 227 PRO B N 1
ATOM 6038 C CA . PRO B 1 227 ? 4.332 -31.125 18.359 1 88.56 227 PRO B CA 1
ATOM 6039 C C . PRO B 1 227 ? 5.18 -30.438 17.297 1 88.56 227 PRO B C 1
ATOM 6041 O O . PRO B 1 227 ? 5.09 -29.219 17.125 1 88.56 227 PRO B O 1
ATOM 6044 N N . PHE B 1 228 ? 5.973 -31.141 16.594 1 90.69 228 PHE B N 1
ATOM 6045 C CA . PHE B 1 228 ? 6.816 -30.562 15.562 1 90.69 228 PHE B CA 1
ATOM 6046 C C . PHE B 1 228 ? 5.973 -30.016 14.414 1 90.69 228 PHE B C 1
ATOM 6048 O O . PHE B 1 228 ? 6.426 -29.172 13.648 1 90.69 228 PHE B O 1
ATOM 6055 N N . LYS B 1 229 ? 4.785 -30.422 14.258 1 86.31 229 LYS B N 1
ATOM 6056 C CA . LYS B 1 229 ? 3.881 -29.969 13.203 1 86.31 229 LYS B CA 1
ATOM 6057 C C . LYS B 1 229 ? 3.439 -28.531 13.438 1 86.31 229 LYS B C 1
ATOM 6059 O O . LYS B 1 229 ? 3.045 -27.828 12.5 1 86.31 229 LYS B O 1
ATOM 6064 N N . THR B 1 230 ? 3.609 -28.109 14.625 1 85.06 230 THR B N 1
ATOM 6065 C CA . THR B 1 230 ? 3.131 -26.781 14.969 1 85.06 230 THR B CA 1
ATOM 6066 C C . THR B 1 230 ? 4.215 -25.734 14.734 1 85.06 230 THR B C 1
ATOM 6068 O O . THR B 1 230 ? 3.957 -24.531 14.812 1 85.06 230 THR B O 1
ATOM 6071 N N . LEU B 1 231 ? 5.367 -26.203 14.375 1 88.38 231 LEU B N 1
ATOM 6072 C CA . LEU B 1 231 ? 6.461 -25.266 14.164 1 88.38 231 LEU B CA 1
ATOM 6073 C C . LEU B 1 231 ? 6.273 -24.5 12.859 1 88.38 231 LEU B C 1
ATOM 6075 O O . LEU B 1 231 ? 5.727 -25.031 11.898 1 88.38 231 LEU B O 1
ATOM 6079 N N . THR B 1 232 ? 6.66 -23.25 12.891 1 84.81 232 THR B N 1
ATOM 6080 C CA . THR B 1 232 ? 6.641 -22.422 11.688 1 84.81 232 THR B CA 1
ATOM 6081 C C . THR B 1 232 ? 7.91 -22.641 10.867 1 84.81 232 THR B C 1
ATOM 6083 O O . THR B 1 232 ? 8.891 -23.203 11.367 1 84.81 232 THR B O 1
ATOM 6086 N N . GLY B 1 233 ? 7.863 -22.219 9.656 1 85 233 GLY B N 1
ATOM 6087 C CA . GLY B 1 233 ? 9.023 -22.328 8.797 1 85 233 GLY B CA 1
ATOM 6088 C C . GLY B 1 233 ? 10.266 -21.688 9.383 1 85 233 GLY B C 1
ATOM 6089 O O . GLY B 1 233 ? 11.367 -22.219 9.273 1 85 233 GLY B O 1
ATOM 6090 N N . ASP B 1 234 ? 10.055 -20.641 10.086 1 82.25 234 ASP B N 1
ATOM 6091 C CA . ASP B 1 234 ? 11.164 -19.938 10.711 1 82.25 234 ASP B CA 1
ATOM 6092 C C . ASP B 1 234 ? 11.766 -20.75 11.844 1 82.25 234 ASP B C 1
ATOM 6094 O O . ASP B 1 234 ? 12.984 -20.766 12.039 1 82.25 234 ASP B O 1
ATOM 6098 N N . GLU B 1 235 ? 10.922 -21.391 12.562 1 87.25 235 GLU B N 1
ATOM 6099 C CA . GLU B 1 235 ? 11.367 -22.188 13.695 1 87.25 235 GLU B CA 1
ATOM 6100 C C . GLU B 1 235 ? 12.094 -23.453 13.227 1 87.25 235 GLU B C 1
ATOM 6102 O O . GLU B 1 235 ? 13.062 -23.891 13.844 1 87.25 235 GLU B O 1
ATOM 6107 N N . VAL B 1 236 ? 11.578 -23.969 12.141 1 89.94 236 VAL B N 1
ATOM 6108 C CA . VAL B 1 236 ? 12.203 -25.172 11.586 1 89.94 236 VAL B CA 1
ATOM 6109 C C . VAL B 1 236 ? 13.602 -24.828 11.086 1 89.94 236 VAL B C 1
ATOM 6111 O O . VAL B 1 236 ? 14.516 -25.656 11.188 1 89.94 236 VAL B O 1
ATOM 6114 N N . ALA B 1 237 ? 13.773 -23.625 10.617 1 87.62 237 ALA B N 1
ATOM 6115 C CA . ALA B 1 237 ? 15.039 -23.203 10.031 1 87.62 237 ALA B CA 1
ATOM 6116 C C . ALA B 1 237 ? 16.141 -23.188 11.086 1 87.62 237 ALA B C 1
ATOM 6118 O O . ALA B 1 237 ? 17.328 -23.312 10.75 1 87.62 237 ALA B O 1
ATOM 6119 N N . VAL B 1 238 ? 15.789 -23.062 12.344 1 86.44 238 VAL B N 1
ATOM 6120 C CA . VAL B 1 238 ? 16.797 -22.938 13.391 1 86.44 238 VAL B CA 1
ATOM 6121 C C . VAL B 1 238 ? 17.125 -24.297 13.969 1 86.44 238 VAL B C 1
ATOM 6123 O O . VAL B 1 238 ? 18.078 -24.438 14.75 1 86.44 238 VAL B O 1
ATOM 6126 N N . LEU B 1 239 ? 16.453 -25.297 13.57 1 90.19 239 LEU B N 1
ATOM 6127 C CA . LEU B 1 239 ? 16.75 -26.656 14.016 1 90.19 239 LEU B CA 1
ATOM 6128 C C . LEU B 1 239 ? 17.953 -27.234 13.273 1 90.19 239 LEU B C 1
ATOM 6130 O O . LEU B 1 239 ? 18.203 -26.859 12.133 1 90.19 239 LEU B O 1
ATOM 6134 N N . PRO B 1 240 ? 18.688 -28.062 13.977 1 89.56 240 PRO B N 1
ATOM 6135 C CA . PRO B 1 240 ? 19.797 -28.703 13.281 1 89.56 240 PRO B CA 1
ATOM 6136 C C . PRO B 1 240 ? 19.344 -29.531 12.078 1 89.56 240 PRO B C 1
ATOM 6138 O O . PRO B 1 240 ? 18.25 -30.109 12.102 1 89.56 240 PRO B O 1
ATOM 6141 N N . ALA B 1 241 ? 20.203 -29.609 11.062 1 92.81 241 ALA B N 1
ATOM 6142 C CA . ALA B 1 241 ? 19.859 -30.281 9.812 1 92.81 241 ALA B CA 1
ATOM 6143 C C . ALA B 1 241 ? 19.453 -31.734 10.055 1 92.81 241 ALA B C 1
ATOM 6145 O O . ALA B 1 241 ? 18.547 -32.25 9.414 1 92.81 241 ALA B O 1
ATOM 6146 N N . GLN B 1 242 ? 20.109 -32.375 10.961 1 91.81 242 GLN B N 1
ATOM 6147 C CA . GLN B 1 242 ? 19.828 -33.781 11.242 1 91.81 242 GLN B CA 1
ATOM 6148 C C . GLN B 1 242 ? 18.406 -33.969 11.773 1 91.81 242 GLN B C 1
ATOM 6150 O O . GLN B 1 242 ? 17.719 -34.906 11.406 1 91.81 242 GLN B O 1
ATOM 6155 N N . MET B 1 243 ? 18.047 -33.062 12.617 1 92.38 243 MET B N 1
ATOM 6156 C CA . MET B 1 243 ? 16.703 -33.125 13.172 1 92.38 243 MET B CA 1
ATOM 6157 C C . MET B 1 243 ? 15.656 -32.844 12.102 1 92.38 243 MET B C 1
ATOM 6159 O O . MET B 1 243 ? 14.594 -33.5 12.078 1 92.38 243 MET B O 1
ATOM 6163 N N . GLN B 1 244 ? 15.961 -31.938 11.242 1 94 244 GLN B N 1
ATOM 6164 C CA . GLN B 1 244 ? 15.047 -31.609 10.156 1 94 244 GLN B CA 1
ATOM 6165 C C . GLN B 1 244 ? 14.836 -32.812 9.234 1 94 244 GLN B C 1
ATOM 6167 O O . GLN B 1 244 ? 13.742 -33 8.68 1 94 244 GLN B O 1
ATOM 6172 N N . TYR B 1 245 ? 15.828 -33.594 9.117 1 93.94 245 TYR B N 1
ATOM 6173 C CA . TYR B 1 245 ? 15.773 -34.75 8.227 1 93.94 245 TYR B CA 1
ATOM 6174 C C . TYR B 1 245 ? 15.133 -35.938 8.93 1 93.94 245 TYR B C 1
ATOM 6176 O O . TYR B 1 245 ? 14.312 -36.656 8.336 1 93.94 245 TYR B O 1
ATOM 6184 N N . ASN B 1 246 ? 15.414 -36.156 10.156 1 91.81 246 ASN B N 1
ATOM 6185 C CA . ASN B 1 246 ? 15.102 -37.406 10.844 1 91.81 246 ASN B CA 1
ATOM 6186 C C . ASN B 1 246 ? 13.672 -37.375 11.383 1 91.81 246 ASN B C 1
ATOM 6188 O O . ASN B 1 246 ? 13.078 -38.438 11.594 1 91.81 246 ASN B O 1
ATOM 6192 N N . ILE B 1 247 ? 13.188 -36.219 11.633 1 91.38 247 ILE B N 1
ATOM 6193 C CA . ILE B 1 247 ? 11.844 -36.156 12.195 1 91.38 247 ILE B CA 1
ATOM 6194 C C . ILE B 1 247 ? 10.812 -36.062 11.078 1 91.38 247 ILE B C 1
ATOM 6196 O O . ILE B 1 247 ? 10.703 -35.031 10.406 1 91.38 247 ILE B O 1
ATOM 6200 N N . PRO B 1 248 ? 9.984 -37 10.867 1 88.62 248 PRO B N 1
ATOM 6201 C CA . PRO B 1 248 ? 9.055 -37.062 9.742 1 88.62 248 PRO B CA 1
ATOM 6202 C C . PRO B 1 248 ? 7.949 -36 9.852 1 88.62 248 PRO B C 1
ATOM 6204 O O . PRO B 1 248 ? 7.367 -35.594 8.844 1 88.62 248 PRO B O 1
ATOM 6207 N N . GLN B 1 249 ? 7.727 -35.531 11.031 1 88.38 249 GLN B N 1
ATOM 6208 C CA . GLN B 1 249 ? 6.684 -34.531 11.227 1 88.38 249 GLN B CA 1
ATOM 6209 C C . GLN B 1 249 ? 7.078 -33.188 10.617 1 88.38 249 GLN B C 1
ATOM 6211 O O . GLN B 1 249 ? 6.227 -32.312 10.406 1 88.38 249 GLN B O 1
ATOM 6216 N N . ILE B 1 250 ? 8.375 -33.062 10.414 1 91.81 250 ILE B N 1
ATOM 6217 C CA . ILE B 1 250 ? 8.828 -31.922 9.633 1 91.81 250 ILE B CA 1
ATOM 6218 C C . ILE B 1 250 ? 8.742 -32.25 8.141 1 91.81 250 ILE B C 1
ATOM 6220 O O . ILE B 1 250 ? 9.695 -32.781 7.566 1 91.81 250 ILE B O 1
ATOM 6224 N N . SER B 1 251 ? 7.711 -31.875 7.574 1 89.5 251 SER B N 1
ATOM 6225 C CA . SER B 1 251 ? 7.422 -32.25 6.191 1 89.5 251 SER B CA 1
ATOM 6226 C C . SER B 1 251 ? 8.156 -31.328 5.215 1 89.5 251 SER B C 1
ATOM 6228 O O . SER B 1 251 ? 8.75 -30.328 5.617 1 89.5 251 SER B O 1
ATOM 6230 N N . CYS B 1 252 ? 8.133 -31.703 3.961 1 89.88 252 CYS B N 1
ATOM 6231 C CA . CYS B 1 252 ? 8.703 -30.875 2.895 1 89.88 252 CYS B CA 1
ATOM 6232 C C . CYS B 1 252 ? 7.988 -29.531 2.799 1 89.88 252 CYS B C 1
ATOM 6234 O O . CYS B 1 252 ? 8.609 -28.516 2.488 1 89.88 252 CYS B O 1
ATOM 6236 N N . ALA B 1 253 ? 6.773 -29.609 3.131 1 85.19 253 ALA B N 1
ATOM 6237 C CA . ALA B 1 253 ? 6.016 -28.359 3.115 1 85.19 253 ALA B CA 1
ATOM 6238 C C . ALA B 1 253 ? 6.586 -27.359 4.117 1 85.19 253 ALA B C 1
ATOM 6240 O O . ALA B 1 253 ? 6.715 -26.172 3.816 1 85.19 253 ALA B O 1
ATOM 6241 N N . LYS B 1 254 ? 6.918 -27.828 5.25 1 87 254 LYS B N 1
ATOM 6242 C CA . LYS B 1 254 ? 7.477 -26.969 6.293 1 87 254 LYS B CA 1
ATOM 6243 C C . LYS B 1 254 ? 8.898 -26.547 5.945 1 87 254 LYS B C 1
ATOM 6245 O O . LYS B 1 254 ? 9.273 -25.391 6.184 1 87 254 LYS B O 1
ATOM 6250 N N . LEU B 1 255 ? 9.602 -27.453 5.469 1 91.62 255 LEU B N 1
ATOM 6251 C CA . LEU B 1 255 ? 10.977 -27.156 5.09 1 91.62 255 LEU B CA 1
ATOM 6252 C C . LEU B 1 255 ? 11.016 -26.109 3.98 1 91.62 255 LEU B C 1
ATOM 6254 O O . LEU B 1 255 ? 11.914 -25.266 3.945 1 91.62 255 LEU B O 1
ATOM 6258 N N . ASN B 1 256 ? 10.062 -26.156 3.105 1 87.88 256 ASN B N 1
ATOM 6259 C CA . ASN B 1 256 ? 10 -25.219 1.992 1 87.88 256 ASN B CA 1
ATOM 6260 C C . ASN B 1 256 ? 9.492 -23.859 2.443 1 87.88 256 ASN B C 1
ATOM 6262 O O . ASN B 1 256 ? 9.641 -22.859 1.724 1 87.88 256 ASN B O 1
ATOM 6266 N N . GLN B 1 257 ? 8.938 -23.844 3.609 1 82.44 257 GLN B N 1
ATOM 6267 C CA . GLN B 1 257 ? 8.422 -22.594 4.141 1 82.44 257 GLN B CA 1
ATOM 6268 C C . GLN B 1 257 ? 9.484 -21.859 4.945 1 82.44 257 GLN B C 1
ATOM 6270 O O . GLN B 1 257 ? 9.25 -20.75 5.441 1 82.44 257 GLN B O 1
ATOM 6275 N N . ARG B 1 258 ? 10.633 -22.453 4.992 1 86.62 258 ARG B N 1
ATOM 6276 C CA . ARG B 1 258 ? 11.727 -21.766 5.672 1 86.62 258 ARG B CA 1
ATOM 6277 C C . ARG B 1 258 ? 12.078 -20.469 4.957 1 86.62 258 ARG B C 1
ATOM 6279 O O . ARG B 1 258 ? 11.875 -20.344 3.748 1 86.62 258 ARG B O 1
ATOM 6286 N N . PRO B 1 259 ? 12.516 -19.531 5.734 1 81.88 259 PRO B N 1
ATOM 6287 C CA . PRO B 1 259 ? 12.914 -18.281 5.098 1 81.88 259 PRO B CA 1
ATOM 6288 C C . PRO B 1 259 ? 14 -18.469 4.043 1 81.88 259 PRO B C 1
ATOM 6290 O O . PRO B 1 259 ? 14.812 -19.391 4.148 1 81.88 259 PRO B O 1
ATOM 6293 N N . PRO B 1 260 ? 13.969 -17.531 3.143 1 82.81 260 PRO B N 1
ATOM 6294 C CA . PRO B 1 260 ? 15.008 -17.625 2.119 1 82.81 260 PRO B CA 1
ATOM 6295 C C . PRO B 1 260 ? 16.422 -17.547 2.707 1 82.81 260 PRO B C 1
ATOM 6297 O O . PRO B 1 260 ? 16.672 -16.781 3.643 1 82.81 260 PRO B O 1
ATOM 6300 N N . GLY B 1 261 ? 17.281 -18.406 2.203 1 82.38 261 GLY B N 1
ATOM 6301 C CA . GLY B 1 261 ? 18.672 -18.391 2.627 1 82.38 261 GLY B CA 1
ATOM 6302 C C . GLY B 1 261 ? 18.953 -19.328 3.793 1 82.38 261 GLY B C 1
ATOM 6303 O O . GLY B 1 261 ? 20.062 -19.344 4.324 1 82.38 261 GLY B O 1
ATOM 6304 N N . SER B 1 262 ? 17.984 -20.109 4.117 1 84.94 262 SER B N 1
ATOM 6305 C CA . SER B 1 262 ? 18.141 -20.984 5.281 1 84.94 262 SER B CA 1
ATOM 6306 C C . SER B 1 262 ? 19.234 -22.016 5.07 1 84.94 262 SER B C 1
ATOM 6308 O O . SER B 1 262 ? 19.859 -22.469 6.027 1 84.94 262 SER B O 1
ATOM 6310 N N . ILE B 1 263 ? 19.453 -22.344 3.836 1 88.69 263 ILE B N 1
ATOM 6311 C CA . ILE B 1 263 ? 20.438 -23.391 3.596 1 88.69 263 ILE B CA 1
ATOM 6312 C C . ILE B 1 263 ? 21.5 -22.906 2.609 1 88.69 263 ILE B C 1
ATOM 6314 O O . ILE B 1 263 ? 22.031 -23.688 1.819 1 88.69 263 ILE B O 1
ATOM 6318 N N . VAL B 1 264 ? 21.828 -21.688 2.695 1 85.38 264 VAL B N 1
ATOM 6319 C CA . VAL B 1 264 ? 22.688 -21.094 1.678 1 85.38 264 VAL B CA 1
ATOM 6320 C C . VAL B 1 264 ? 24.141 -21.297 2.053 1 85.38 264 VAL B C 1
ATOM 6322 O O . VAL B 1 264 ? 25.016 -21.312 1.184 1 85.38 264 VAL B O 1
ATOM 6325 N N . GLN B 1 265 ? 24.422 -21.547 3.266 1 86.12 265 GLN B N 1
ATOM 6326 C CA . GLN B 1 265 ? 25.812 -21.672 3.686 1 86.12 265 GLN B CA 1
ATOM 6327 C C . GLN B 1 265 ? 26.438 -22.922 3.082 1 86.12 265 GLN B C 1
ATOM 6329 O O . GLN B 1 265 ? 25.953 -24.047 3.285 1 86.12 265 GLN B O 1
ATOM 6334 N N . PRO B 1 266 ? 27.547 -22.734 2.396 1 91.38 266 PRO B N 1
ATOM 6335 C CA . PRO B 1 266 ? 28.125 -23.859 1.664 1 91.38 266 PRO B CA 1
ATOM 6336 C C . PRO B 1 266 ? 28.844 -24.844 2.58 1 91.38 266 PRO B C 1
ATOM 6338 O O . PRO B 1 266 ? 29.047 -26 2.201 1 91.38 266 PRO B O 1
ATOM 6341 N N . ASP B 1 267 ? 29.203 -24.5 3.746 1 91.88 267 ASP B N 1
ATOM 6342 C CA . ASP B 1 267 ? 30.078 -25.312 4.578 1 91.88 267 ASP B CA 1
ATOM 6343 C C . ASP B 1 267 ? 29.266 -26.141 5.574 1 91.88 267 ASP B C 1
ATOM 6345 O O . ASP B 1 267 ? 29.828 -26.719 6.512 1 91.88 267 ASP B O 1
ATOM 6349 N N . GLN B 1 268 ? 28.031 -26.172 5.367 1 91.25 268 GLN B N 1
ATOM 6350 C CA . GLN B 1 268 ? 27.188 -26.922 6.301 1 91.25 268 GLN B CA 1
ATOM 6351 C C . GLN B 1 268 ? 26.344 -27.969 5.57 1 91.25 268 GLN B C 1
ATOM 6353 O O . GLN B 1 268 ? 26 -27.781 4.398 1 91.25 268 GLN B O 1
ATOM 6358 N N . GLU B 1 269 ? 26.094 -29.031 6.332 1 94.88 269 GLU B N 1
ATOM 6359 C CA . GLU B 1 269 ? 25.109 -29.969 5.832 1 94.88 269 GLU B CA 1
ATOM 6360 C C . GLU B 1 269 ? 23.688 -29.422 5.953 1 94.88 269 GLU B C 1
ATOM 6362 O O . GLU B 1 269 ? 23.375 -28.734 6.926 1 94.88 269 GLU B O 1
ATOM 6367 N N . VAL B 1 270 ? 22.938 -29.75 4.949 1 95.75 270 VAL B N 1
ATOM 6368 C CA . VAL B 1 270 ? 21.609 -29.156 4.961 1 95.75 270 VAL B CA 1
ATOM 6369 C C . VAL B 1 270 ? 20.578 -30.203 4.504 1 95.75 270 VAL B C 1
ATOM 6371 O O . VAL B 1 270 ? 20.953 -31.266 4.012 1 95.75 270 VAL B O 1
ATOM 6374 N N . VAL B 1 271 ? 19.375 -29.875 4.789 1 95.56 271 VAL B N 1
ATOM 6375 C CA . VAL B 1 271 ? 18.25 -30.688 4.32 1 95.56 271 VAL B CA 1
ATOM 6376 C C . VAL B 1 271 ? 17.391 -29.875 3.355 1 95.56 271 VAL B C 1
ATOM 6378 O O . VAL B 1 271 ? 17.141 -28.688 3.58 1 95.56 271 VAL B O 1
ATOM 6381 N N . ALA B 1 272 ? 17.078 -30.406 2.268 1 95.5 272 ALA B N 1
ATOM 6382 C CA . ALA B 1 272 ? 16.203 -29.781 1.294 1 95.5 272 ALA B CA 1
ATOM 6383 C C . ALA B 1 272 ? 15.258 -30.797 0.661 1 95.5 272 ALA B C 1
ATOM 6385 O O . ALA B 1 272 ? 15.484 -32 0.763 1 95.5 272 ALA B O 1
ATOM 6386 N N . CYS B 1 273 ? 14.258 -30.266 0.198 1 93.75 273 CYS B N 1
ATOM 6387 C CA . CYS B 1 273 ? 13.258 -31.156 -0.394 1 93.75 273 CYS B CA 1
ATOM 6388 C C . CYS B 1 273 ? 13.234 -31.016 -1.911 1 93.75 273 CYS B C 1
ATOM 6390 O O . CYS B 1 273 ? 13.523 -29.938 -2.439 1 93.75 273 CYS B O 1
ATOM 6392 N N . GLY B 1 274 ? 13.039 -32.125 -2.572 1 88.38 274 GLY B N 1
ATOM 6393 C CA . GLY B 1 274 ? 12.797 -32.219 -4.008 1 88.38 274 GLY B CA 1
ATOM 6394 C C . GLY B 1 274 ? 11.727 -33.219 -4.387 1 88.38 274 GLY B C 1
ATOM 6395 O O . GLY B 1 274 ? 10.977 -33.688 -3.529 1 88.38 274 GLY B O 1
ATOM 6396 N N . GLU B 1 275 ? 11.547 -33.312 -5.695 1 80.75 275 GLU B N 1
ATOM 6397 C CA . GLU B 1 275 ? 10.562 -34.281 -6.18 1 80.75 275 GLU B CA 1
ATOM 6398 C C . GLU B 1 275 ? 11.234 -35.469 -6.883 1 80.75 275 GLU B C 1
ATOM 6400 O O . GLU B 1 275 ? 12.148 -35.25 -7.695 1 80.75 275 GLU B O 1
ATOM 6405 N N . GLU B 1 276 ? 10.992 -36.625 -6.336 1 75.62 276 GLU B N 1
ATOM 6406 C CA . GLU B 1 276 ? 11.438 -37.844 -6.996 1 75.62 276 GLU B CA 1
ATOM 6407 C C . GLU B 1 276 ? 10.25 -38.719 -7.391 1 75.62 276 GLU B C 1
ATOM 6409 O O . GLU B 1 276 ? 9.43 -39.094 -6.543 1 75.62 276 GLU B O 1
ATOM 6414 N N . ASN B 1 277 ? 10.156 -39.031 -8.664 1 68.75 277 ASN B N 1
ATOM 6415 C CA . ASN B 1 277 ? 9.07 -39.875 -9.18 1 68.75 277 ASN B CA 1
ATOM 6416 C C . ASN B 1 277 ? 7.707 -39.281 -8.82 1 68.75 277 ASN B C 1
ATOM 6418 O O . ASN B 1 277 ? 6.809 -40 -8.383 1 68.75 277 ASN B O 1
ATOM 6422 N N . GLY B 1 278 ? 7.66 -37.906 -8.789 1 67.25 278 GLY B N 1
ATOM 6423 C CA . GLY B 1 278 ? 6.398 -37.219 -8.555 1 67.25 278 GLY B CA 1
ATOM 6424 C C . GLY B 1 278 ? 6.07 -37.062 -7.082 1 67.25 278 GLY B C 1
ATOM 6425 O O . GLY B 1 278 ? 5.023 -36.5 -6.73 1 67.25 278 GLY B O 1
ATOM 6426 N N . ALA B 1 279 ? 6.84 -37.562 -6.18 1 77.38 279 ALA B N 1
ATOM 6427 C CA . ALA B 1 279 ? 6.582 -37.469 -4.746 1 77.38 279 ALA B CA 1
ATOM 6428 C C . ALA B 1 279 ? 7.629 -36.594 -4.051 1 77.38 279 ALA B C 1
ATOM 6430 O O . ALA B 1 279 ? 8.812 -36.656 -4.406 1 77.38 279 ALA B O 1
ATOM 6431 N N . PRO B 1 280 ? 7.109 -35.906 -3.07 1 87.5 280 PRO B N 1
ATOM 6432 C CA . PRO B 1 280 ? 8.086 -35.125 -2.326 1 87.5 280 PRO B CA 1
ATOM 6433 C C . PRO B 1 280 ? 9.086 -35.969 -1.558 1 87.5 280 PRO B C 1
ATOM 6435 O O . PRO B 1 280 ? 8.703 -36.938 -0.898 1 87.5 280 PRO B O 1
ATOM 6438 N N . THR B 1 281 ? 10.336 -35.688 -1.735 1 91.25 281 THR B N 1
ATOM 6439 C CA . THR B 1 281 ? 11.43 -36.438 -1.119 1 91.25 281 THR B CA 1
ATOM 6440 C C . THR B 1 281 ? 12.367 -35.5 -0.37 1 91.25 281 THR B C 1
ATOM 6442 O O . THR B 1 281 ? 12.695 -34.438 -0.86 1 91.25 281 THR B O 1
ATOM 6445 N N . LYS B 1 282 ? 12.742 -35.906 0.829 1 94.19 282 LYS B N 1
ATOM 6446 C CA . LYS B 1 282 ? 13.719 -35.156 1.621 1 94.19 282 LYS B CA 1
ATOM 6447 C C . LYS B 1 282 ? 15.133 -35.656 1.338 1 94.19 282 LYS B C 1
ATOM 6449 O O . LYS B 1 282 ? 15.383 -36.844 1.283 1 94.19 282 LYS B O 1
ATOM 6454 N N . PHE B 1 283 ? 16.047 -34.719 1.176 1 94.56 283 PHE B N 1
ATOM 6455 C CA . PHE B 1 283 ? 17.453 -35.062 0.914 1 94.56 283 PHE B CA 1
ATOM 6456 C C . PHE B 1 283 ? 18.344 -34.5 2 1 94.56 283 PHE B C 1
ATOM 6458 O O . PHE B 1 283 ? 18.25 -33.312 2.348 1 94.56 283 PHE B O 1
ATOM 6465 N N . MET B 1 284 ? 19.078 -35.312 2.615 1 95.56 284 MET B N 1
ATOM 6466 C CA . MET B 1 284 ? 20.203 -34.844 3.41 1 95.56 284 MET B CA 1
ATOM 6467 C C . MET B 1 284 ? 21.422 -34.562 2.525 1 95.56 284 MET B C 1
ATOM 6469 O O . MET B 1 284 ? 21.891 -35.469 1.827 1 95.56 284 MET B O 1
ATOM 6473 N N . LEU B 1 285 ? 21.859 -33.375 2.533 1 96.56 285 LEU B N 1
ATOM 6474 C CA . LEU B 1 285 ? 22.875 -32.969 1.574 1 96.56 285 LEU B CA 1
ATOM 6475 C C . LEU B 1 285 ? 24.156 -32.562 2.287 1 96.56 285 LEU B C 1
ATOM 6477 O O . LEU B 1 285 ? 24.109 -31.953 3.367 1 96.56 285 LEU B O 1
ATOM 6481 N N . ASP B 1 286 ? 25.203 -32.812 1.659 1 95.38 286 ASP B N 1
ATOM 6482 C CA . ASP B 1 286 ? 26.531 -32.438 2.17 1 95.38 286 ASP B CA 1
ATOM 6483 C C . ASP B 1 286 ? 26.844 -30.984 1.867 1 95.38 286 ASP B C 1
ATOM 6485 O O . ASP B 1 286 ? 26.016 -30.266 1.324 1 95.38 286 ASP B O 1
ATOM 6489 N N . LYS B 1 287 ? 28.047 -30.578 2.316 1 95.69 287 LYS B N 1
ATOM 6490 C CA . LYS B 1 287 ? 28.531 -29.234 2.02 1 95.69 287 LYS B CA 1
ATOM 6491 C C . LYS B 1 287 ? 28.531 -28.969 0.517 1 95.69 287 LYS B C 1
ATOM 6493 O O . LYS B 1 287 ? 28.625 -29.906 -0.284 1 95.69 287 LYS B O 1
ATOM 6498 N N . ALA B 1 288 ? 28.359 -27.734 0.211 1 94.88 288 ALA B N 1
ATOM 6499 C CA . ALA B 1 288 ? 28.344 -27.359 -1.199 1 94.88 288 ALA B CA 1
ATOM 6500 C C . ALA B 1 288 ? 29.75 -27.094 -1.717 1 94.88 288 ALA B C 1
ATOM 6502 O O . ALA B 1 288 ? 30.406 -26.125 -1.305 1 94.88 288 ALA B O 1
ATOM 6503 N N . SER B 1 289 ? 30.156 -27.922 -2.615 1 92.69 289 SER B N 1
ATOM 6504 C CA . SER B 1 289 ? 31.484 -27.766 -3.174 1 92.69 289 SER B CA 1
ATOM 6505 C C . SER B 1 289 ? 31.469 -26.828 -4.387 1 92.69 289 SER B C 1
ATOM 6507 O O . SER B 1 289 ? 32.5 -26.266 -4.75 1 92.69 289 SER B O 1
ATOM 6509 N N . VAL B 1 290 ? 30.406 -26.797 -5.039 1 91.88 290 VAL B N 1
ATOM 6510 C CA . VAL B 1 290 ? 30.219 -25.906 -6.172 1 91.88 290 VAL B CA 1
ATOM 6511 C C . VAL B 1 290 ? 29.047 -24.953 -5.891 1 91.88 290 VAL B C 1
ATOM 6513 O O . VAL B 1 290 ? 27.984 -25.391 -5.441 1 91.88 290 VAL B O 1
ATOM 6516 N N . VAL B 1 291 ? 29.281 -23.703 -6.09 1 91 291 VAL B N 1
ATOM 6517 C CA . VAL B 1 291 ? 28.266 -22.703 -5.77 1 91 291 VAL B CA 1
ATOM 6518 C C . VAL B 1 291 ? 27.906 -21.906 -7.023 1 91 291 VAL B C 1
ATOM 6520 O O . VAL B 1 291 ? 28.531 -22.078 -8.07 1 91 291 VAL B O 1
ATOM 6523 N N . GLY B 1 292 ? 26.891 -21.109 -6.922 1 87.19 292 GLY B N 1
ATOM 6524 C CA . GLY B 1 292 ? 26.391 -20.344 -8.055 1 87.19 292 GLY B CA 1
ATOM 6525 C C . GLY B 1 292 ? 27.406 -19.375 -8.617 1 87.19 292 GLY B C 1
ATOM 6526 O O . GLY B 1 292 ? 27.406 -19.094 -9.812 1 87.19 292 GLY B O 1
ATOM 6527 N N . GLU B 1 293 ? 28.266 -18.906 -7.773 1 83.69 293 GLU B N 1
ATOM 6528 C CA . GLU B 1 293 ? 29.281 -17.953 -8.203 1 83.69 293 GLU B CA 1
ATOM 6529 C C . GLU B 1 293 ? 30.281 -18.609 -9.148 1 83.69 293 GLU B C 1
ATOM 6531 O O . GLU B 1 293 ? 31 -17.906 -9.875 1 83.69 293 GLU B O 1
ATOM 6536 N N . ASP B 1 294 ? 30.297 -19.859 -9.188 1 88.75 294 ASP B N 1
ATOM 6537 C CA . ASP B 1 294 ? 31.219 -20.594 -10.039 1 88.75 294 ASP B CA 1
ATOM 6538 C C . ASP B 1 294 ? 30.672 -20.703 -11.461 1 88.75 294 ASP B C 1
ATOM 6540 O O . ASP B 1 294 ? 31.391 -21.141 -12.367 1 88.75 294 ASP B O 1
ATOM 6544 N N . VAL B 1 295 ? 29.469 -20.266 -11.617 1 87 295 VAL B N 1
ATOM 6545 C CA . VAL B 1 295 ? 28.812 -20.359 -12.922 1 87 295 VAL B CA 1
ATOM 6546 C C . VAL B 1 295 ? 29.156 -19.141 -13.766 1 87 295 VAL B C 1
ATOM 6548 O O . VAL B 1 295 ? 29.094 -18 -13.281 1 87 295 VAL B O 1
ATOM 6551 N N . GLY B 1 296 ? 29.531 -19.359 -14.961 1 85.56 296 GLY B N 1
ATOM 6552 C CA . GLY B 1 296 ? 29.844 -18.281 -15.867 1 85.56 296 GLY B CA 1
ATOM 6553 C C . GLY B 1 296 ? 28.703 -17.906 -16.797 1 85.56 296 GLY B C 1
ATOM 6554 O O . GLY B 1 296 ? 28.5 -16.734 -17.094 1 85.56 296 GLY B O 1
ATOM 6555 N N . ASP B 1 297 ? 28.062 -18.891 -17.328 1 88.38 297 ASP B N 1
ATOM 6556 C CA . ASP B 1 297 ? 26.969 -18.688 -18.281 1 88.38 2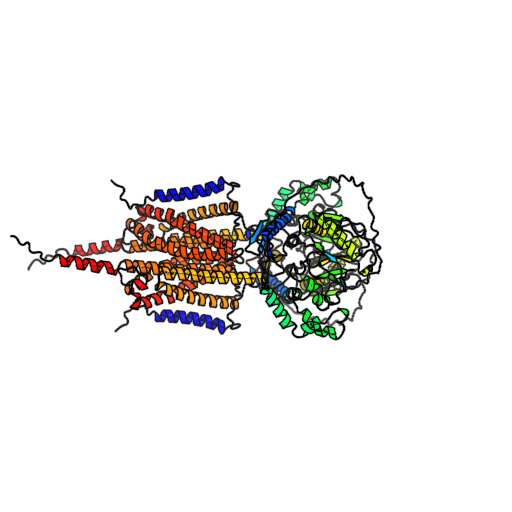97 ASP B CA 1
ATOM 6557 C C . ASP B 1 297 ? 25.906 -19.781 -18.125 1 88.38 297 ASP B C 1
ATOM 6559 O O . ASP B 1 297 ? 26.188 -20.875 -17.641 1 88.38 297 ASP B O 1
ATOM 6563 N N . ALA B 1 298 ? 24.688 -19.375 -18.453 1 87.69 298 ALA B N 1
ATOM 6564 C CA . ALA B 1 298 ? 23.578 -20.312 -18.422 1 87.69 298 ALA B CA 1
ATOM 6565 C C . ALA B 1 298 ? 22.672 -20.141 -19.641 1 87.69 298 ALA B C 1
ATOM 6567 O O . ALA B 1 298 ? 22.375 -19 -20.047 1 87.69 298 ALA B O 1
ATOM 6568 N N . SER B 1 299 ? 22.359 -21.219 -20.297 1 89.31 299 SER B N 1
ATOM 6569 C CA . SER B 1 299 ? 21.453 -21.219 -21.438 1 89.31 299 SER B CA 1
ATOM 6570 C C . SER B 1 299 ? 20.391 -22.297 -21.297 1 89.31 299 SER B C 1
ATOM 6572 O O . SER B 1 299 ? 20.531 -23.219 -20.484 1 89.31 299 SER B O 1
ATOM 6574 N N . PHE B 1 300 ? 19.281 -22.016 -22.016 1 88 300 PHE B N 1
ATOM 6575 C CA . PHE B 1 300 ? 18.234 -23.031 -21.922 1 88 300 PHE B CA 1
ATOM 6576 C C . PHE B 1 300 ? 17.984 -23.672 -23.297 1 88 300 PHE B C 1
ATOM 6578 O O . PHE B 1 300 ? 18.312 -23.078 -24.328 1 88 300 PHE B O 1
ATOM 6585 N N . GLY B 1 301 ? 17.531 -24.922 -23.281 1 84.19 301 GLY B N 1
ATOM 6586 C CA . GLY B 1 301 ? 17.234 -25.688 -24.484 1 84.19 301 GLY B CA 1
ATOM 6587 C C . GLY B 1 301 ? 16.328 -26.875 -24.203 1 84.19 301 GLY B C 1
ATOM 6588 O O . GLY B 1 301 ? 15.711 -26.969 -23.141 1 84.19 301 GLY B O 1
ATOM 6589 N N . THR B 1 302 ? 16 -27.547 -25.234 1 86.69 302 THR B N 1
ATOM 6590 C CA . THR B 1 302 ? 15.18 -28.75 -25.094 1 86.69 302 THR B CA 1
ATOM 6591 C C . THR B 1 302 ? 16.047 -30 -25.219 1 86.69 302 THR B C 1
ATOM 6593 O O . THR B 1 302 ? 16.969 -30.047 -26.016 1 86.69 302 THR B O 1
ATOM 6596 N N . ASP B 1 303 ? 15.781 -30.922 -24.344 1 81.06 303 ASP B N 1
ATOM 6597 C CA . ASP B 1 303 ? 16.406 -32.25 -24.359 1 81.06 303 ASP B CA 1
ATOM 6598 C C . ASP B 1 303 ? 15.391 -33.312 -24.75 1 81.06 303 ASP B C 1
ATOM 6600 O O . ASP B 1 303 ? 14.25 -33.312 -24.281 1 81.06 303 ASP B O 1
ATOM 6604 N N . PRO B 1 304 ? 15.656 -34.156 -25.656 1 75.38 304 PRO B N 1
ATOM 6605 C CA . PRO B 1 304 ? 14.719 -35.188 -26.109 1 75.38 304 PRO B CA 1
ATOM 6606 C C . PRO B 1 304 ? 14.188 -36.031 -24.969 1 75.38 304 PRO B C 1
ATOM 6608 O O . PRO B 1 304 ? 13.023 -36.469 -25 1 75.38 304 PRO B O 1
ATOM 6611 N N . THR B 1 305 ? 14.984 -36.219 -23.969 1 71.88 305 THR B N 1
ATOM 6612 C CA . THR B 1 305 ? 14.594 -37.125 -22.875 1 71.88 305 THR B CA 1
ATOM 6613 C C . THR B 1 305 ? 13.969 -36.344 -21.734 1 71.88 305 THR B C 1
ATOM 6615 O O . THR B 1 305 ? 12.953 -36.75 -21.172 1 71.88 305 THR B O 1
ATOM 6618 N N . ASN B 1 306 ? 14.57 -35.188 -21.406 1 74.06 306 ASN B N 1
ATOM 6619 C CA . ASN B 1 306 ? 14.219 -34.5 -20.156 1 74.06 306 ASN B CA 1
ATOM 6620 C C . ASN B 1 306 ? 13.383 -33.25 -20.422 1 74.06 306 ASN B C 1
ATOM 6622 O O . ASN B 1 306 ? 12.969 -32.562 -19.469 1 74.06 306 ASN B O 1
ATOM 6626 N N . GLY B 1 307 ? 13.133 -33.062 -21.625 1 80 307 GLY B N 1
ATOM 6627 C CA . GLY B 1 307 ? 12.344 -31.859 -21.922 1 80 307 GLY B CA 1
ATOM 6628 C C . GLY B 1 307 ? 13.156 -30.578 -21.859 1 80 307 GLY B C 1
ATOM 6629 O O . GLY B 1 307 ? 14.242 -30.5 -22.453 1 80 307 GLY B O 1
ATOM 6630 N N . TRP B 1 308 ? 12.609 -29.609 -21.219 1 83 308 TRP B N 1
ATOM 6631 C CA . TRP B 1 308 ? 13.312 -28.328 -21.109 1 83 308 TRP B CA 1
ATOM 6632 C C . TRP B 1 308 ? 14.414 -28.422 -20.047 1 83 308 TRP B C 1
ATOM 6634 O O . TRP B 1 308 ? 14.188 -28.891 -18.938 1 83 308 TRP B O 1
ATOM 6644 N N . VAL B 1 309 ? 15.562 -27.984 -20.453 1 87 309 VAL B N 1
ATOM 6645 C CA . VAL B 1 309 ? 16.719 -28.094 -19.562 1 87 309 VAL B CA 1
ATOM 6646 C C . VAL B 1 309 ? 17.516 -26.797 -19.594 1 87 309 VAL B C 1
ATOM 6648 O O . VAL B 1 309 ? 17.406 -26.016 -20.531 1 87 309 VAL B O 1
ATOM 6651 N N . VAL B 1 310 ? 18.219 -26.547 -18.531 1 87.38 310 VAL B N 1
ATOM 6652 C CA . VAL B 1 310 ? 19.156 -25.422 -18.453 1 87.38 310 VAL B CA 1
ATOM 6653 C C . VAL B 1 310 ? 20.594 -25.938 -18.453 1 87.38 310 VAL B C 1
ATOM 6655 O O . VAL B 1 310 ? 20.953 -26.812 -17.656 1 87.38 310 VAL B O 1
ATOM 6658 N N . SER B 1 311 ? 21.375 -25.469 -19.344 1 89.19 311 SER B N 1
ATOM 6659 C CA . SER B 1 311 ? 22.781 -25.844 -19.453 1 89.19 311 SER B CA 1
ATOM 6660 C C . SER B 1 311 ? 23.672 -24.797 -18.781 1 89.19 311 SER B C 1
ATOM 6662 O O . SER B 1 311 ? 23.531 -23.594 -19.016 1 89.19 311 SER B O 1
ATOM 6664 N N . LEU B 1 312 ? 24.562 -25.297 -17.953 1 90.12 312 LEU B N 1
ATOM 6665 C CA . LEU B 1 312 ? 25.438 -24.406 -17.203 1 90.12 312 LEU B CA 1
ATOM 6666 C C . LEU B 1 312 ? 26.875 -24.516 -17.672 1 90.12 312 LEU B C 1
ATOM 6668 O O . LEU B 1 312 ? 27.359 -25.609 -17.938 1 90.12 312 LEU B O 1
ATOM 6672 N N . GLU B 1 313 ? 27.484 -23.422 -17.891 1 90.19 313 GLU B N 1
ATOM 6673 C CA . GLU B 1 313 ? 28.922 -23.312 -18.125 1 90.19 313 GLU B CA 1
ATOM 6674 C C . GLU B 1 313 ? 29.641 -22.719 -16.906 1 90.19 313 GLU B C 1
ATOM 6676 O O . GLU B 1 313 ? 29.234 -21.672 -16.391 1 90.19 313 GLU B O 1
ATOM 6681 N N . PHE B 1 314 ? 30.688 -23.375 -16.5 1 90.69 314 PHE B N 1
ATOM 6682 C CA . PHE B 1 314 ? 31.391 -22.938 -15.297 1 90.69 314 PHE B CA 1
ATOM 6683 C C . PHE B 1 314 ? 32.594 -22.078 -15.656 1 90.69 314 PHE B C 1
ATOM 6685 O O . PHE B 1 314 ? 33.156 -22.203 -16.75 1 90.69 314 PHE B O 1
ATOM 6692 N N . LYS B 1 315 ? 32.938 -21.266 -14.688 1 89.56 315 LYS B N 1
ATOM 6693 C CA . LYS B 1 315 ? 34.188 -20.562 -14.789 1 89.56 315 LYS B CA 1
ATOM 6694 C C . LYS B 1 315 ? 35.375 -21.516 -14.57 1 89.56 315 LYS B C 1
ATOM 6696 O O . LYS B 1 315 ? 35.188 -22.672 -14.164 1 89.56 315 LYS B O 1
ATOM 6701 N N . GLY B 1 316 ? 36.594 -20.984 -14.914 1 86.12 316 GLY B N 1
ATOM 6702 C CA . GLY B 1 316 ? 37.781 -21.844 -14.82 1 86.12 316 GLY B CA 1
ATOM 6703 C C . GLY B 1 316 ? 37.875 -22.562 -13.492 1 86.12 316 GLY B C 1
ATOM 6704 O O . GLY B 1 316 ? 37.938 -23.797 -13.445 1 86.12 316 GLY B O 1
ATOM 6705 N N . GLU B 1 317 ? 37.844 -21.906 -12.391 1 90.38 317 GLU B N 1
ATOM 6706 C CA . GLU B 1 317 ? 37.938 -22.516 -11.062 1 90.38 317 GLU B CA 1
ATOM 6707 C C . GLU B 1 317 ? 36.688 -23.328 -10.742 1 90.38 317 GLU B C 1
ATOM 6709 O O . GLU B 1 317 ? 36.75 -24.375 -10.094 1 90.38 317 GLU B O 1
ATOM 6714 N N . GLY B 1 318 ? 35.656 -22.906 -11.172 1 92.12 318 GLY B N 1
ATOM 6715 C CA . GLY B 1 318 ? 34.406 -23.609 -10.961 1 92.12 318 GLY B CA 1
ATOM 6716 C C . GLY B 1 318 ? 34.344 -24.938 -11.68 1 92.12 318 GLY B C 1
ATOM 6717 O O . GLY B 1 318 ? 33.781 -25.906 -11.156 1 92.12 318 GLY B O 1
ATOM 6718 N N . GLN B 1 319 ? 34.844 -24.984 -12.859 1 91.5 319 GLN B N 1
ATOM 6719 C CA . GLN B 1 319 ? 34.875 -26.219 -13.633 1 91.5 319 GLN B CA 1
ATOM 6720 C C . GLN B 1 319 ? 35.688 -27.297 -12.906 1 91.5 319 GLN B C 1
ATOM 6722 O O . GLN B 1 319 ? 35.312 -28.469 -12.914 1 91.5 319 GLN B O 1
ATOM 6727 N N . ASN B 1 320 ? 36.781 -26.859 -12.352 1 92.94 320 ASN B N 1
ATOM 6728 C CA . ASN B 1 320 ? 37.594 -27.781 -11.586 1 92.94 320 ASN B CA 1
ATOM 6729 C C . ASN B 1 320 ? 36.844 -28.328 -10.375 1 92.94 320 ASN B C 1
ATOM 6731 O O . ASN B 1 320 ? 36.938 -29.516 -10.055 1 92.94 320 ASN B O 1
ATOM 6735 N N . LYS B 1 321 ? 36.156 -27.453 -9.711 1 94.06 321 LYS B N 1
ATOM 6736 C CA . LYS B 1 321 ? 35.375 -27.859 -8.547 1 94.06 321 LYS B CA 1
ATOM 6737 C C . LYS B 1 321 ? 34.281 -28.859 -8.93 1 94.06 321 LYS B C 1
ATOM 6739 O O . LYS B 1 321 ? 34.031 -29.828 -8.211 1 94.06 321 LYS B O 1
ATOM 6744 N N . TRP B 1 322 ? 33.719 -28.578 -10.023 1 93.19 322 TRP B N 1
ATOM 6745 C CA . TRP B 1 322 ? 32.656 -29.453 -10.516 1 93.19 322 TRP B CA 1
ATOM 6746 C C . TRP B 1 322 ? 33.219 -30.844 -10.867 1 93.19 322 TRP B C 1
ATOM 6748 O O . TRP B 1 322 ? 32.625 -31.859 -10.469 1 93.19 322 TRP B O 1
ATOM 6758 N N . THR B 1 323 ? 34.25 -30.828 -11.555 1 92.25 323 THR B N 1
ATOM 6759 C CA . THR B 1 323 ? 34.875 -32.094 -11.922 1 92.25 323 THR B CA 1
ATOM 6760 C C . THR B 1 323 ? 35.281 -32.875 -10.68 1 92.25 323 THR B C 1
ATOM 6762 O O . THR B 1 323 ? 35.094 -34.094 -10.617 1 92.25 323 THR B O 1
ATOM 6765 N N . LYS B 1 324 ? 35.781 -32.156 -9.766 1 93 324 LYS B N 1
ATOM 6766 C CA . LYS B 1 324 ? 36.188 -32.781 -8.516 1 93 324 LYS B CA 1
ATOM 6767 C C . LYS B 1 324 ? 35 -33.344 -7.766 1 93 324 LYS B C 1
ATOM 6769 O O . LYS B 1 324 ? 35.062 -34.469 -7.219 1 93 324 LYS B O 1
ATOM 6774 N N . LEU B 1 325 ? 34 -32.625 -7.676 1 93.56 325 LEU B N 1
ATOM 6775 C CA . LEU B 1 325 ? 32.781 -33.062 -6.988 1 93.56 325 LEU B CA 1
ATOM 6776 C C . LEU B 1 325 ? 32.25 -34.344 -7.613 1 93.56 325 LEU B C 1
ATOM 6778 O O . LEU B 1 325 ? 31.938 -35.312 -6.902 1 93.56 325 LEU B O 1
ATOM 6782 N N . THR B 1 326 ? 32.125 -34.375 -8.945 1 91.81 326 THR B N 1
ATOM 6783 C CA . THR B 1 326 ? 31.625 -35.531 -9.625 1 91.81 326 THR B CA 1
ATOM 6784 C C . THR B 1 326 ? 32.562 -36.719 -9.445 1 91.81 326 THR B C 1
ATOM 6786 O O . THR B 1 326 ? 32.125 -37.875 -9.359 1 91.81 326 THR B O 1
ATOM 6789 N N . SER B 1 327 ? 33.812 -36.406 -9.43 1 91.44 327 SER B N 1
ATOM 6790 C CA . SER B 1 327 ? 34.812 -37.469 -9.195 1 91.44 327 SER B CA 1
ATOM 6791 C C . SER B 1 327 ? 34.656 -38.062 -7.805 1 91.44 327 SER B C 1
ATOM 6793 O O . SER B 1 327 ? 34.688 -39.281 -7.637 1 91.44 327 SER B O 1
ATOM 6795 N N . ASP B 1 328 ? 34.5 -37.219 -6.898 1 91.44 328 ASP B N 1
ATOM 6796 C CA . ASP B 1 328 ? 34.375 -37.656 -5.516 1 91.44 328 ASP B CA 1
ATOM 6797 C C . ASP B 1 328 ? 33.094 -38.5 -5.34 1 91.44 328 ASP B C 1
ATOM 6799 O O . ASP B 1 328 ? 33.094 -39.5 -4.621 1 91.44 328 ASP B O 1
ATOM 6803 N N . VAL B 1 329 ? 32.094 -38.094 -5.941 1 91.38 329 VAL B N 1
ATOM 6804 C CA . VAL B 1 329 ? 30.797 -38.781 -5.816 1 91.38 329 VAL B CA 1
ATOM 6805 C C . VAL B 1 329 ? 30.844 -40.094 -6.57 1 91.38 329 VAL B C 1
ATOM 6807 O O . VAL B 1 329 ? 30.281 -41.094 -6.121 1 91.38 329 VAL B O 1
ATOM 6810 N N . TYR B 1 330 ? 31.453 -40.062 -7.699 1 88.69 330 TYR B N 1
ATOM 6811 C CA . TYR B 1 330 ? 31.594 -41.281 -8.5 1 88.69 330 TYR B CA 1
ATOM 6812 C C . TYR B 1 330 ? 32.5 -42.281 -7.809 1 88.69 330 TYR B C 1
ATOM 6814 O O . TYR B 1 330 ? 32.312 -43.5 -7.93 1 88.69 330 TYR B O 1
ATOM 6822 N N . GLY B 1 331 ? 33.406 -41.812 -7.02 1 87.88 331 GLY B N 1
ATOM 6823 C CA . GLY B 1 331 ? 34.312 -42.656 -6.262 1 87.88 331 GLY B CA 1
ATOM 6824 C C . GLY B 1 331 ? 35.062 -43.656 -7.129 1 87.88 331 GLY B C 1
ATOM 6825 O O . GLY B 1 331 ? 35.094 -44.844 -6.805 1 87.88 331 GLY B O 1
ATOM 6826 N N . ASP B 1 332 ? 35.562 -43.25 -8.18 1 79.06 332 ASP B N 1
ATOM 6827 C CA . ASP B 1 332 ? 36.281 -44.125 -9.109 1 79.06 332 ASP B CA 1
ATOM 6828 C C . ASP B 1 332 ? 35.438 -45.344 -9.469 1 79.06 332 ASP B C 1
ATOM 6830 O O . ASP B 1 332 ? 36 -46.438 -9.695 1 79.06 332 ASP B O 1
ATOM 6834 N N . GLY B 1 333 ? 34.156 -45.156 -9.305 1 77.31 333 GLY B N 1
ATOM 6835 C CA . GLY B 1 333 ? 33.25 -46.219 -9.68 1 77.31 333 GLY B CA 1
ATOM 6836 C C . GLY B 1 333 ? 32.969 -47.188 -8.539 1 77.31 333 GLY B C 1
ATOM 6837 O O . GLY B 1 333 ? 32.188 -48.125 -8.711 1 77.31 333 GLY B O 1
ATOM 6838 N N . THR B 1 334 ? 33.5 -46.969 -7.402 1 82.75 334 THR B N 1
ATOM 6839 C CA . THR B 1 334 ? 33.344 -47.906 -6.293 1 82.75 334 THR B CA 1
ATOM 6840 C C . THR B 1 334 ? 32.094 -47.562 -5.465 1 82.75 334 THR B C 1
ATOM 6842 O O . THR B 1 334 ? 31.578 -48.375 -4.73 1 82.75 334 THR B O 1
ATOM 6845 N N . THR B 1 335 ? 31.672 -46.406 -5.605 1 85.62 335 THR B N 1
ATOM 6846 C CA . THR B 1 335 ? 30.5 -45.969 -4.855 1 85.62 335 THR B CA 1
ATOM 6847 C C . THR B 1 335 ? 29.219 -46.562 -5.457 1 85.62 335 THR B C 1
ATOM 6849 O O . THR B 1 335 ? 29.062 -46.594 -6.676 1 85.62 335 THR B O 1
ATOM 6852 N N . PRO B 1 336 ? 28.406 -47.156 -4.598 1 83.56 336 PRO B N 1
ATOM 6853 C CA . PRO B 1 336 ? 27.156 -47.688 -5.113 1 83.56 336 PRO B CA 1
ATOM 6854 C C . PRO B 1 336 ? 26.328 -46.656 -5.863 1 83.56 336 PRO B C 1
ATOM 6856 O O . PRO B 1 336 ? 26.359 -45.469 -5.52 1 83.56 336 PRO B O 1
ATOM 6859 N N . GLU B 1 337 ? 25.703 -47.094 -6.898 1 78.31 337 GLU B N 1
ATOM 6860 C CA . GLU B 1 337 ? 24.953 -46.219 -7.789 1 78.31 337 GLU B CA 1
ATOM 6861 C C . GLU B 1 337 ? 23.953 -45.375 -7.016 1 78.31 337 GLU B C 1
ATOM 6863 O O . GLU B 1 337 ? 23.703 -44.219 -7.363 1 78.31 337 GLU B O 1
ATOM 6868 N N . GLU B 1 338 ? 23.375 -45.906 -5.957 1 78.06 338 GLU B N 1
ATOM 6869 C CA . GLU B 1 338 ? 22.344 -45.219 -5.184 1 78.06 338 GLU B CA 1
ATOM 6870 C C . GLU B 1 338 ? 22.938 -44.031 -4.426 1 78.06 338 GLU B C 1
ATOM 6872 O O . GLU B 1 338 ? 22.219 -43.094 -4.078 1 78.06 338 GLU B O 1
ATOM 6877 N N . GLN B 1 339 ? 24.188 -44.031 -4.301 1 84 339 GLN B N 1
ATOM 6878 C CA . GLN B 1 339 ? 24.844 -43 -3.518 1 84 339 GLN B CA 1
ATOM 6879 C C . GLN B 1 339 ? 25.594 -42 -4.422 1 84 339 GLN B C 1
ATOM 6881 O O . GLN B 1 339 ? 26.156 -41.031 -3.947 1 84 339 GLN B O 1
ATOM 6886 N N . ARG B 1 340 ? 25.641 -42.312 -5.672 1 88 340 ARG B N 1
ATOM 6887 C CA . ARG B 1 340 ? 26.344 -41.438 -6.629 1 88 340 ARG B CA 1
ATOM 6888 C C . ARG B 1 340 ? 25.422 -40.344 -7.129 1 88 340 ARG B C 1
ATOM 6890 O O . ARG B 1 340 ? 25.25 -40.156 -8.336 1 88 340 ARG B O 1
ATOM 6897 N N . ARG B 1 341 ? 24.922 -39.594 -6.234 1 90.62 341 ARG B N 1
ATOM 6898 C CA . ARG B 1 341 ? 23.969 -38.562 -6.633 1 90.62 341 ARG B CA 1
ATOM 6899 C C . ARG B 1 341 ? 24.453 -37.188 -6.223 1 90.62 341 ARG B C 1
ATOM 6901 O O . ARG B 1 341 ? 25.016 -37 -5.137 1 90.62 341 ARG B O 1
ATOM 6908 N N . VAL B 1 342 ? 24.297 -36.312 -7.117 1 91 342 VAL B N 1
ATOM 6909 C CA . VAL B 1 342 ? 24.562 -34.906 -6.844 1 91 342 VAL B CA 1
ATOM 6910 C C . VAL B 1 342 ? 23.266 -34.094 -6.949 1 91 342 VAL B C 1
ATOM 6912 O O . VAL B 1 342 ? 22.562 -34.188 -7.969 1 91 342 VAL B O 1
ATOM 6915 N N . ALA B 1 343 ? 22.938 -33.438 -5.836 1 93.19 343 ALA B N 1
ATOM 6916 C CA . ALA B 1 343 ? 21.734 -32.625 -5.828 1 93.19 343 ALA B CA 1
ATOM 6917 C C . ALA B 1 343 ? 22.047 -31.188 -6.262 1 93.19 343 ALA B C 1
ATOM 6919 O O . ALA B 1 343 ? 23.047 -30.594 -5.84 1 93.19 343 ALA B O 1
ATOM 6920 N N . ILE B 1 344 ? 21.328 -30.75 -7.137 1 88.75 344 ILE B N 1
ATOM 6921 C CA . ILE B 1 344 ? 21.344 -29.344 -7.516 1 88.75 344 ILE B CA 1
ATOM 6922 C C . ILE B 1 344 ? 20.266 -28.578 -6.734 1 88.75 344 ILE B C 1
ATOM 6924 O O . ILE B 1 344 ? 19.078 -28.797 -6.945 1 88.75 344 ILE B O 1
ATOM 6928 N N . VAL B 1 345 ? 20.719 -27.734 -5.887 1 91.25 345 VAL B N 1
ATOM 6929 C CA . VAL B 1 345 ? 19.828 -27.016 -4.984 1 91.25 345 VAL B CA 1
ATOM 6930 C C . VAL B 1 345 ? 19.703 -25.562 -5.426 1 91.25 345 VAL B C 1
ATOM 6932 O O . VAL B 1 345 ? 20.703 -24.875 -5.621 1 91.25 345 VAL B O 1
ATOM 6935 N N . LEU B 1 346 ? 18.516 -25.188 -5.68 1 87.5 346 LEU B N 1
ATOM 6936 C CA . LEU B 1 346 ? 18.203 -23.797 -5.98 1 87.5 346 LEU B CA 1
ATOM 6937 C C . LEU B 1 346 ? 17.422 -23.156 -4.84 1 87.5 346 LEU B C 1
ATOM 6939 O O . LEU B 1 346 ? 16.266 -23.5 -4.602 1 87.5 346 LEU B O 1
ATOM 6943 N N . ASP B 1 347 ? 18.141 -22.266 -4.203 1 87.19 347 ASP B N 1
ATOM 6944 C CA . ASP B 1 347 ? 17.578 -21.625 -3.008 1 87.19 347 ASP B CA 1
ATOM 6945 C C . ASP B 1 347 ? 17.312 -22.656 -1.919 1 87.19 347 ASP B C 1
ATOM 6947 O O . ASP B 1 347 ? 18.234 -23.312 -1.426 1 87.19 347 ASP B O 1
ATOM 6951 N N . ASN B 1 348 ? 16.047 -22.984 -1.533 1 89.38 348 ASN B N 1
ATOM 6952 C CA . ASN B 1 348 ? 15.766 -23.906 -0.444 1 89.38 348 ASN B CA 1
ATOM 6953 C C . ASN B 1 348 ? 15.242 -25.25 -0.966 1 89.38 348 ASN B C 1
ATOM 6955 O O . ASN B 1 348 ? 14.781 -26.078 -0.189 1 89.38 348 ASN B O 1
ATOM 6959 N N . ARG B 1 349 ? 15.469 -25.453 -2.305 1 89.44 349 ARG B N 1
ATOM 6960 C CA . ARG B 1 349 ? 14.828 -26.641 -2.854 1 89.44 349 ARG B CA 1
ATOM 6961 C C . ARG B 1 349 ? 15.781 -27.406 -3.768 1 89.44 349 ARG B C 1
ATOM 6963 O O . ARG B 1 349 ? 16.609 -26.812 -4.445 1 89.44 349 ARG B O 1
ATOM 6970 N N . VAL B 1 350 ? 15.562 -28.703 -3.766 1 90.62 350 VAL B N 1
ATOM 6971 C CA . VAL B 1 350 ? 16.297 -29.547 -4.707 1 90.62 350 VAL B CA 1
ATOM 6972 C C . VAL B 1 350 ? 15.562 -29.578 -6.051 1 90.62 350 VAL B C 1
ATOM 6974 O O . VAL B 1 350 ? 14.414 -30.016 -6.137 1 90.62 350 VAL B O 1
ATOM 6977 N N . VAL B 1 351 ? 16.188 -29.094 -6.988 1 84.31 351 VAL B N 1
ATOM 6978 C CA . VAL B 1 351 ? 15.57 -29.047 -8.312 1 84.31 351 VAL B CA 1
ATOM 6979 C C . VAL B 1 351 ? 15.734 -30.391 -9.008 1 84.31 351 VAL B C 1
ATOM 6981 O O . VAL B 1 351 ? 14.82 -30.844 -9.703 1 84.31 351 VAL B O 1
ATOM 6984 N N . SER B 1 352 ? 16.953 -30.922 -8.938 1 83 352 SER B N 1
ATOM 6985 C CA . SER B 1 352 ? 17.266 -32.219 -9.5 1 83 352 SER B CA 1
ATOM 6986 C C . SER B 1 352 ? 18.375 -32.938 -8.719 1 83 352 SER B C 1
ATOM 6988 O O . SER B 1 352 ? 19.219 -32.281 -8.125 1 83 352 SER B O 1
ATOM 6990 N N . ALA B 1 353 ? 18.219 -34.219 -8.648 1 86.75 353 ALA B N 1
ATOM 6991 C CA . ALA B 1 353 ? 19.234 -35.031 -8.008 1 86.75 353 ALA B CA 1
ATOM 6992 C C . ALA B 1 353 ? 19.578 -36.25 -8.852 1 86.75 353 ALA B C 1
ATOM 6994 O O . ALA B 1 353 ? 19.344 -37.375 -8.438 1 86.75 353 ALA B O 1
ATOM 6995 N N . PRO B 1 354 ? 20.266 -36 -9.898 1 81.12 354 PRO B N 1
ATOM 6996 C CA . PRO B 1 354 ? 20.562 -37.094 -10.812 1 81.12 354 PRO B CA 1
ATOM 6997 C C . PRO B 1 354 ? 21.703 -38 -10.305 1 81.12 354 PRO B C 1
ATOM 6999 O O . PRO B 1 354 ? 22.516 -37.562 -9.492 1 81.12 354 PRO B O 1
ATOM 7002 N N . THR B 1 355 ? 21.703 -39.219 -10.805 1 83.5 355 THR B N 1
ATOM 7003 C CA . THR B 1 355 ? 22.797 -40.156 -10.539 1 83.5 355 THR B CA 1
ATOM 7004 C C . THR B 1 355 ? 23.969 -39.875 -11.484 1 83.5 355 THR B C 1
ATOM 7006 O O . THR B 1 355 ? 23.766 -39.719 -12.688 1 83.5 355 THR B O 1
ATOM 7009 N N . ILE B 1 356 ? 25.078 -39.781 -10.938 1 82.19 356 ILE B N 1
ATOM 7010 C CA . ILE B 1 356 ? 26.281 -39.562 -11.719 1 82.19 356 ILE B CA 1
ATOM 7011 C C . ILE B 1 356 ? 26.844 -40.875 -12.219 1 82.19 356 ILE B C 1
ATOM 7013 O O . ILE B 1 356 ? 27.125 -41.781 -11.43 1 82.19 356 ILE B O 1
ATOM 7017 N N . GLN B 1 357 ? 27.016 -41.031 -13.469 1 78.69 357 GLN B N 1
ATOM 7018 C CA . GLN B 1 357 ? 27.484 -42.281 -14.07 1 78.69 357 GLN B CA 1
ATOM 7019 C C . GLN B 1 357 ? 28.969 -42.219 -14.383 1 78.69 357 GLN B C 1
ATOM 7021 O O . GLN B 1 357 ? 29.594 -43.219 -14.703 1 78.69 357 GLN B O 1
ATOM 7026 N N . GLY B 1 358 ? 29.547 -41.062 -14.32 1 79.69 358 GLY B N 1
ATOM 7027 C CA . GLY B 1 358 ? 30.969 -40.812 -14.555 1 79.69 358 GLY B CA 1
ATOM 7028 C C . GLY B 1 358 ? 31.406 -39.406 -14.203 1 79.69 358 GLY B C 1
ATOM 7029 O O . GLY B 1 358 ? 30.594 -38.562 -13.82 1 79.69 358 GLY B O 1
ATOM 7030 N N . VAL B 1 359 ? 32.688 -39.312 -14.242 1 85.94 359 VAL B N 1
ATOM 7031 C CA . VAL B 1 359 ? 33.25 -38 -13.992 1 85.94 359 VAL B CA 1
ATOM 7032 C C . VAL B 1 359 ? 32.875 -37.031 -15.117 1 85.94 359 VAL B C 1
ATOM 7034 O O . VAL B 1 359 ? 33.031 -37.375 -16.297 1 85.94 359 VAL B O 1
ATOM 7037 N N . ILE B 1 360 ? 32.312 -35.938 -14.797 1 84.88 360 ILE B N 1
ATOM 7038 C CA . ILE B 1 360 ? 31.859 -34.969 -15.781 1 84.88 360 ILE B CA 1
ATOM 7039 C C . ILE B 1 360 ? 32.844 -33.812 -15.859 1 84.88 360 ILE B C 1
ATOM 7041 O O . ILE B 1 360 ? 32.906 -32.969 -14.945 1 84.88 360 ILE B O 1
ATOM 7045 N N . ALA B 1 361 ? 33.562 -33.656 -16.875 1 82.62 361 ALA B N 1
ATOM 7046 C CA . ALA B 1 361 ? 34.531 -32.594 -17.078 1 82.62 361 ALA B CA 1
ATOM 7047 C C . ALA B 1 361 ? 33.906 -31.406 -17.812 1 82.62 361 ALA B C 1
ATOM 7049 O O . ALA B 1 361 ? 34.469 -30.312 -17.844 1 82.62 361 ALA B O 1
ATOM 7050 N N . GLY B 1 362 ? 32.75 -31.547 -18.297 1 80.56 362 GLY B N 1
ATOM 7051 C CA . GLY B 1 362 ? 32.125 -30.5 -19.078 1 80.56 362 GLY B CA 1
ATOM 7052 C C . GLY B 1 362 ? 31.047 -29.75 -18.312 1 80.56 362 GLY B C 1
ATOM 7053 O O . GLY B 1 362 ? 31.172 -29.516 -17.109 1 80.56 362 GLY B O 1
ATOM 7054 N N . ASP B 1 363 ? 30.078 -29.328 -19.156 1 83.19 363 ASP B N 1
ATOM 7055 C CA . ASP B 1 363 ? 29.016 -28.484 -18.609 1 83.19 363 ASP B CA 1
ATOM 7056 C C . ASP B 1 363 ? 27.984 -29.312 -17.859 1 83.19 363 ASP B C 1
ATOM 7058 O O . ASP B 1 363 ? 27.906 -30.531 -18.031 1 83.19 363 ASP B O 1
ATOM 7062 N N . ALA B 1 364 ? 27.375 -28.672 -16.906 1 82.75 364 ALA B N 1
ATOM 7063 C CA . ALA B 1 364 ? 26.297 -29.297 -16.156 1 82.75 364 ALA B CA 1
ATOM 7064 C C . ALA B 1 364 ? 24.938 -28.906 -16.734 1 82.75 364 ALA B C 1
ATOM 7066 O O . ALA B 1 364 ? 24.812 -27.859 -17.375 1 82.75 364 ALA B O 1
ATOM 7067 N N . GLN B 1 365 ? 24.047 -29.859 -16.609 1 84 365 GLN B N 1
ATOM 7068 C CA . GLN B 1 365 ? 22.688 -29.578 -17.062 1 84 365 GLN B CA 1
ATOM 7069 C C . GLN B 1 365 ? 21.688 -29.781 -15.938 1 84 365 GLN B C 1
ATOM 7071 O O . GLN B 1 365 ? 21.797 -30.719 -15.156 1 84 365 GLN B O 1
ATOM 7076 N N . ILE B 1 366 ? 20.844 -28.812 -15.836 1 77.62 366 ILE B N 1
ATOM 7077 C CA . ILE B 1 366 ? 19.75 -28.891 -14.867 1 77.62 366 ILE B CA 1
ATOM 7078 C C . ILE B 1 366 ? 18.469 -29.312 -15.578 1 77.62 366 ILE B C 1
ATOM 7080 O O . ILE B 1 366 ? 18.062 -28.703 -16.578 1 77.62 366 ILE B O 1
ATOM 7084 N N . TYR B 1 367 ? 17.953 -30.406 -15.211 1 77.88 367 TYR B N 1
ATOM 7085 C CA . TYR B 1 367 ? 16.688 -30.875 -15.781 1 77.88 367 TYR B CA 1
ATOM 7086 C C . TYR B 1 367 ? 15.688 -31.203 -14.688 1 77.88 367 TYR B C 1
ATOM 7088 O O . TYR B 1 367 ? 16.062 -31.422 -13.531 1 77.88 367 TYR B O 1
ATOM 7096 N N . GLY B 1 368 ? 14.461 -31.047 -14.953 1 68.12 368 GLY B N 1
ATOM 7097 C CA . GLY B 1 368 ? 13.305 -31.297 -14.109 1 68.12 368 GLY B CA 1
ATOM 7098 C C . GLY B 1 368 ? 11.984 -31 -14.805 1 68.12 368 GLY B C 1
ATOM 7099 O O . GLY B 1 368 ? 11.93 -30.906 -16.031 1 68.12 368 GLY B O 1
ATOM 7100 N N . SER B 1 369 ? 10.93 -31.047 -14.125 1 69 369 SER B N 1
ATOM 7101 C CA . SER B 1 369 ? 9.609 -30.734 -14.672 1 69 369 SER B CA 1
ATOM 7102 C C . SER B 1 369 ? 9.461 -29.219 -14.883 1 69 369 SER B C 1
ATOM 7104 O O . SER B 1 369 ? 8.609 -28.594 -14.266 1 69 369 SER B O 1
ATOM 7106 N N . PHE B 1 370 ? 10.383 -28.672 -15.828 1 73.44 370 PHE B N 1
ATOM 7107 C CA . PHE B 1 370 ? 10.367 -27.234 -16.078 1 73.44 370 PHE B CA 1
ATOM 7108 C C . PHE B 1 370 ? 9.539 -26.906 -17.312 1 73.44 370 PHE B C 1
ATOM 7110 O O . PHE B 1 370 ? 9.438 -27.734 -18.234 1 73.44 370 PHE B O 1
ATOM 7117 N N . THR B 1 371 ? 8.875 -25.781 -17.219 1 70.25 371 THR B N 1
ATOM 7118 C CA . THR B 1 371 ? 8.281 -25.203 -18.422 1 70.25 371 THR B CA 1
ATOM 7119 C C . THR B 1 371 ? 9.273 -24.297 -19.141 1 70.25 371 THR B C 1
ATOM 7121 O O . THR B 1 371 ? 10.359 -24.031 -18.625 1 70.25 371 THR B O 1
ATOM 7124 N N . LYS B 1 372 ? 8.898 -23.938 -20.266 1 76.81 372 LYS B N 1
ATOM 7125 C CA . LYS B 1 372 ? 9.75 -23.031 -21.031 1 76.81 372 LYS B CA 1
ATOM 7126 C C . LYS B 1 372 ? 10.016 -21.734 -20.25 1 76.81 372 LYS B C 1
ATOM 7128 O O . LYS B 1 372 ? 11.141 -21.25 -20.203 1 76.81 372 LYS B O 1
ATOM 7133 N N . ASN B 1 373 ? 8.953 -21.203 -19.672 1 72.5 373 ASN B N 1
ATOM 7134 C CA . ASN B 1 373 ? 9.094 -19.969 -18.906 1 72.5 373 ASN B CA 1
ATOM 7135 C C . ASN B 1 373 ? 10 -20.156 -17.688 1 72.5 373 ASN B C 1
ATOM 7137 O O . ASN B 1 373 ? 10.758 -19.266 -17.328 1 72.5 373 ASN B O 1
ATOM 7141 N N . ASP B 1 374 ? 9.922 -21.297 -17.188 1 77.62 374 ASP B N 1
ATOM 7142 C CA . ASP B 1 374 ? 10.734 -21.594 -16.016 1 77.62 374 ASP B CA 1
ATOM 7143 C C . ASP B 1 374 ? 12.227 -21.547 -16.359 1 77.62 374 ASP B C 1
ATOM 7145 O O . ASP B 1 374 ? 13.016 -20.922 -15.648 1 77.62 374 ASP B O 1
ATOM 7149 N N . VAL B 1 375 ? 12.5 -22.234 -17.469 1 83.5 375 VAL B N 1
ATOM 7150 C CA . VAL B 1 375 ? 13.914 -22.375 -17.797 1 83.5 375 VAL B CA 1
ATOM 7151 C C . VAL B 1 375 ? 14.453 -21.047 -18.328 1 83.5 375 VAL B C 1
ATOM 7153 O O . VAL B 1 375 ? 15.617 -20.703 -18.094 1 83.5 375 VAL B O 1
ATOM 7156 N N . ASP B 1 376 ? 13.633 -20.328 -18.953 1 81 376 ASP B N 1
ATOM 7157 C CA . ASP B 1 376 ? 14.023 -19 -19.406 1 81 376 ASP B CA 1
ATOM 7158 C C . ASP B 1 376 ? 14.359 -18.094 -18.219 1 81 376 ASP B C 1
ATOM 7160 O O . ASP B 1 376 ? 15.406 -17.453 -18.203 1 81 376 ASP B O 1
ATOM 7164 N N . THR B 1 377 ? 13.469 -18.125 -17.312 1 76.94 377 THR B N 1
ATOM 7165 C CA . THR B 1 377 ? 13.664 -17.297 -16.109 1 76.94 377 THR B CA 1
ATOM 7166 C C . THR B 1 377 ? 14.898 -17.766 -15.336 1 76.94 377 THR B C 1
ATOM 7168 O O . THR B 1 377 ? 15.703 -16.938 -14.906 1 76.94 377 THR B O 1
ATOM 7171 N N . LEU B 1 378 ? 14.984 -19.047 -15.188 1 80.25 378 LEU B N 1
ATOM 7172 C CA . LEU B 1 378 ? 16.109 -19.594 -14.422 1 80.25 378 LEU B CA 1
ATOM 7173 C C . LEU B 1 378 ? 17.438 -19.281 -15.109 1 80.25 378 LEU B C 1
ATOM 7175 O O . LEU B 1 378 ? 18.422 -18.953 -14.445 1 80.25 378 LEU B O 1
ATOM 7179 N N . SER B 1 379 ? 17.469 -19.484 -16.375 1 84.12 379 SER B N 1
ATOM 7180 C CA . SER B 1 379 ? 18.703 -19.234 -17.109 1 84.12 379 SER B CA 1
ATOM 7181 C C . SER B 1 379 ? 19.125 -17.766 -16.984 1 84.12 379 SER B C 1
ATOM 7183 O O . SER B 1 379 ? 20.312 -17.469 -16.859 1 84.12 379 SER B O 1
ATOM 7185 N N . ARG B 1 380 ? 18.156 -16.906 -17 1 77.5 380 ARG B N 1
ATOM 7186 C CA . ARG B 1 380 ? 18.438 -15.484 -16.844 1 77.5 380 ARG B CA 1
ATOM 7187 C C . ARG B 1 380 ? 18.969 -15.188 -15.438 1 77.5 380 ARG B C 1
ATOM 7189 O O . ARG B 1 380 ? 19.922 -14.414 -15.281 1 77.5 380 ARG B O 1
ATOM 7196 N N . GLN B 1 381 ? 18.359 -15.789 -14.492 1 78.38 381 GLN B N 1
ATOM 7197 C CA . GLN B 1 381 ? 18.781 -15.578 -13.109 1 78.38 381 GLN B CA 1
ATOM 7198 C C . GLN B 1 381 ? 20.219 -16.047 -12.891 1 78.38 381 GLN B C 1
ATOM 7200 O O . GLN B 1 381 ? 20.984 -15.414 -12.164 1 78.38 381 GLN B O 1
ATOM 7205 N N . LEU B 1 382 ? 20.516 -17.141 -13.539 1 79.56 382 LEU B N 1
ATOM 7206 C CA . LEU B 1 382 ? 21.828 -17.719 -13.344 1 79.56 382 LEU B CA 1
ATOM 7207 C C . LEU B 1 382 ? 22.875 -17 -14.18 1 79.56 382 LEU B C 1
ATOM 7209 O O . LEU B 1 382 ? 24.047 -16.906 -13.789 1 79.56 382 LEU B O 1
ATOM 7213 N N . LYS B 1 383 ? 22.484 -16.5 -15.336 1 77.38 383 LYS B N 1
ATOM 7214 C CA . LYS B 1 383 ? 23.375 -15.766 -16.219 1 77.38 383 LYS B CA 1
ATOM 7215 C C . LYS B 1 383 ? 23.859 -14.469 -15.57 1 77.38 383 LYS B C 1
ATOM 7217 O O . LYS B 1 383 ? 25.016 -14.094 -15.719 1 77.38 383 LYS B O 1
ATOM 7222 N N . TYR B 1 384 ? 23.031 -13.82 -14.875 1 74.44 384 TYR B N 1
ATOM 7223 C CA . TYR B 1 384 ? 23.375 -12.516 -14.32 1 74.44 384 TYR B CA 1
ATOM 7224 C C . TYR B 1 384 ? 23.922 -12.664 -12.906 1 74.44 384 TYR B C 1
ATOM 7226 O O . TYR B 1 384 ? 24.297 -11.672 -12.273 1 74.44 384 TYR B O 1
ATOM 7234 N N . GLY B 1 385 ? 23.953 -13.82 -12.469 1 71.25 385 GLY B N 1
ATOM 7235 C CA . GLY B 1 385 ? 24.594 -14.086 -11.188 1 71.25 385 GLY B CA 1
ATOM 7236 C C . GLY B 1 385 ? 23.609 -14.25 -10.047 1 71.25 385 GLY B C 1
ATOM 7237 O O . GLY B 1 385 ? 22.547 -13.625 -10.047 1 71.25 385 GLY B O 1
ATOM 7238 N N . SER B 1 386 ? 23.984 -15.109 -9.18 1 77.38 386 SER B N 1
ATOM 7239 C CA . SER B 1 386 ? 23.203 -15.297 -7.965 1 77.38 386 SER B CA 1
ATOM 7240 C C . SER B 1 386 ? 23.344 -14.109 -7.023 1 77.38 386 SER B C 1
ATOM 7242 O O . SER B 1 386 ? 24.391 -13.453 -6.992 1 77.38 386 SER B O 1
ATOM 7244 N N . LEU B 1 387 ? 22.281 -13.734 -6.41 1 79.31 387 LEU B N 1
ATOM 7245 C CA . LEU B 1 387 ? 22.328 -12.648 -5.441 1 79.31 387 LEU B CA 1
ATOM 7246 C C . LEU B 1 387 ? 23.25 -13.008 -4.273 1 79.31 387 LEU B C 1
ATOM 7248 O O . LEU B 1 387 ? 23.25 -14.148 -3.818 1 79.31 387 LEU B O 1
ATOM 7252 N N . PRO B 1 388 ? 24.016 -12.023 -3.836 1 78.44 388 PRO B N 1
ATOM 7253 C CA . PRO B 1 388 ? 24.922 -12.297 -2.723 1 78.44 388 PRO B CA 1
ATOM 7254 C C . PRO B 1 388 ? 24.203 -12.469 -1.392 1 78.44 388 PRO B C 1
ATOM 7256 O O . PRO B 1 388 ? 24.797 -12.922 -0.412 1 78.44 388 PRO B O 1
ATOM 7259 N N . LEU B 1 389 ? 22.922 -12.062 -1.469 1 83.56 389 LEU B N 1
ATOM 7260 C CA . LEU B 1 389 ? 22.094 -12.141 -0.274 1 83.56 389 LEU B CA 1
ATOM 7261 C C . LEU B 1 389 ? 20.75 -12.773 -0.594 1 83.56 389 LEU B C 1
ATOM 7263 O O . LEU B 1 389 ? 20.297 -12.75 -1.743 1 83.56 389 LEU B O 1
ATOM 7267 N N . SER B 1 390 ? 20.266 -13.359 0.442 1 85.44 390 SER B N 1
ATOM 7268 C CA . SER B 1 390 ? 18.891 -13.844 0.324 1 85.44 390 SER B CA 1
ATOM 7269 C C . SER B 1 390 ? 17.891 -12.797 0.807 1 85.44 390 SER B C 1
ATOM 7271 O O . SER B 1 390 ? 18.156 -12.078 1.771 1 85.44 390 SER B O 1
ATOM 7273 N N . PHE B 1 391 ? 16.828 -12.75 0.047 1 88 391 PHE B N 1
ATOM 7274 C CA . PHE B 1 391 ? 15.844 -11.727 0.375 1 88 391 PHE B CA 1
ATOM 7275 C C . PHE B 1 391 ? 14.484 -12.352 0.677 1 88 391 PHE B C 1
ATOM 7277 O O . PHE B 1 391 ? 14.086 -13.32 0.027 1 88 391 PHE B O 1
ATOM 7284 N N . LYS B 1 392 ? 13.875 -11.82 1.69 1 85.31 392 LYS B N 1
ATOM 7285 C CA . LY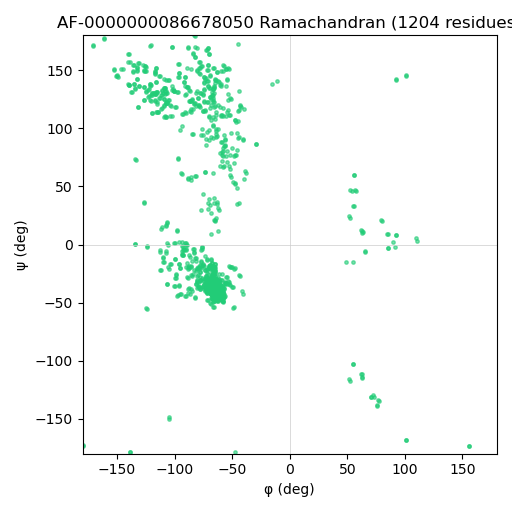S B 1 392 ? 12.477 -12.141 1.97 1 85.31 392 LYS B CA 1
ATOM 7286 C C . LYS B 1 392 ? 11.555 -11.031 1.475 1 85.31 392 LYS B C 1
ATOM 7288 O O . LYS B 1 392 ? 11.844 -9.844 1.655 1 85.31 392 LYS B O 1
ATOM 7293 N N . ILE B 1 393 ? 10.508 -11.453 0.763 1 87.25 393 ILE B N 1
ATOM 7294 C CA . ILE B 1 393 ? 9.531 -10.477 0.302 1 87.25 393 ILE B CA 1
ATOM 7295 C C . ILE B 1 393 ? 8.672 -10.016 1.476 1 87.25 393 ILE B C 1
ATOM 7297 O O . ILE B 1 393 ? 7.93 -10.805 2.057 1 87.25 393 ILE B O 1
ATOM 7301 N N . GLU B 1 394 ? 8.781 -8.789 1.79 1 86.69 394 GLU B N 1
ATOM 7302 C CA . GLU B 1 394 ? 8.102 -8.258 2.965 1 86.69 394 GLU B CA 1
ATOM 7303 C C . GLU B 1 394 ? 6.773 -7.613 2.584 1 86.69 394 GLU B C 1
ATOM 7305 O O . GLU B 1 394 ? 5.832 -7.598 3.381 1 86.69 394 GLU B O 1
ATOM 7310 N N . SER B 1 395 ? 6.77 -7 1.439 1 88.56 395 SER B N 1
ATOM 7311 C CA . SER B 1 395 ? 5.527 -6.367 1.007 1 88.56 395 SER B CA 1
ATOM 7312 C C . SER B 1 395 ? 5.418 -6.348 -0.515 1 88.56 395 SER B C 1
ATOM 7314 O O . SER B 1 395 ? 6.434 -6.297 -1.214 1 88.56 395 SER B O 1
ATOM 7316 N N . VAL B 1 396 ? 4.242 -6.484 -0.969 1 88.38 396 VAL B N 1
ATOM 7317 C CA . VAL B 1 396 ? 3.908 -6.359 -2.383 1 88.38 396 VAL B CA 1
ATOM 7318 C C . VAL B 1 396 ? 2.695 -5.445 -2.549 1 88.38 396 VAL B C 1
ATOM 7320 O O . VAL B 1 396 ? 1.632 -5.707 -1.982 1 88.38 396 VAL B O 1
ATOM 7323 N N . ASP B 1 397 ? 2.939 -4.375 -3.232 1 87.44 397 ASP B N 1
ATOM 7324 C CA . ASP B 1 397 ? 1.87 -3.412 -3.486 1 87.44 397 ASP B CA 1
ATOM 7325 C C . ASP B 1 397 ? 1.621 -3.252 -4.984 1 87.44 397 ASP B C 1
ATOM 7327 O O . ASP B 1 397 ? 2.506 -2.816 -5.723 1 87.44 397 ASP B O 1
ATOM 7331 N N . THR B 1 398 ? 0.477 -3.674 -5.422 1 88.38 398 THR B N 1
ATOM 7332 C CA . THR B 1 398 ? 0.091 -3.5 -6.816 1 88.38 398 THR B CA 1
ATOM 7333 C C . THR B 1 398 ? -1.115 -2.574 -6.934 1 88.38 398 THR B C 1
ATOM 7335 O O . THR B 1 398 ? -2.111 -2.748 -6.23 1 88.38 398 THR B O 1
ATOM 7338 N N . VAL B 1 399 ? -1.002 -1.608 -7.809 1 87.44 399 VAL B N 1
ATOM 7339 C CA . VAL B 1 399 ? -2.082 -0.655 -8.039 1 87.44 399 VAL B CA 1
ATOM 7340 C C . VAL B 1 399 ? -2.352 -0.532 -9.539 1 87.44 399 VAL B C 1
ATOM 7342 O O . VAL B 1 399 ? -1.416 -0.488 -10.344 1 87.44 399 VAL B O 1
ATOM 7345 N N . SER B 1 400 ? -3.643 -0.523 -9.875 1 85.69 400 SER B N 1
ATOM 7346 C CA . SER B 1 400 ? -3.992 -0.343 -11.281 1 85.69 400 SER B CA 1
ATOM 7347 C C . SER B 1 400 ? -3.848 1.115 -11.703 1 85.69 400 SER B C 1
ATOM 7349 O O . SER B 1 400 ? -3.941 2.02 -10.875 1 85.69 400 SER B O 1
ATOM 7351 N N . ALA B 1 401 ? -3.611 1.34 -12.984 1 81.94 401 ALA B N 1
ATOM 7352 C CA . ALA B 1 401 ? -3.5 2.693 -13.523 1 81.94 401 ALA B CA 1
ATOM 7353 C C . ALA B 1 401 ? -4.812 3.453 -13.375 1 81.94 401 ALA B C 1
ATOM 7355 O O . ALA B 1 401 ? -4.812 4.668 -13.156 1 81.94 401 ALA B O 1
ATOM 7356 N N . THR B 1 402 ? -5.859 2.748 -13.477 1 80.94 402 THR B N 1
ATOM 7357 C CA . THR B 1 402 ? -7.172 3.371 -13.375 1 80.94 402 THR B CA 1
ATOM 7358 C C . THR B 1 402 ? -7.406 3.9 -11.961 1 80.94 402 THR B C 1
ATOM 7360 O O . THR B 1 402 ? -7.859 5.031 -11.781 1 80.94 402 THR B O 1
ATOM 7363 N N . LEU B 1 403 ? -7.109 3.098 -11.062 1 82.88 403 LEU B N 1
ATOM 7364 C CA . LEU B 1 403 ? -7.285 3.527 -9.68 1 82.88 403 LEU B CA 1
ATOM 7365 C C . LEU B 1 403 ? -6.336 4.672 -9.336 1 82.88 403 LEU B C 1
ATOM 7367 O O . LEU B 1 403 ? -6.711 5.602 -8.617 1 82.88 403 LEU B O 1
ATOM 7371 N N . GLY B 1 404 ? -5.125 4.555 -9.82 1 86.31 404 GLY B N 1
ATOM 7372 C CA . GLY B 1 404 ? -4.156 5.613 -9.586 1 86.31 404 GLY B CA 1
ATOM 7373 C C . GLY B 1 404 ? -4.59 6.953 -10.148 1 86.31 404 GLY B C 1
ATOM 7374 O O . GLY B 1 404 ? -4.453 7.984 -9.492 1 86.31 404 GLY B O 1
ATOM 7375 N N . LEU B 1 405 ? -5.059 6.969 -11.305 1 84.62 405 LEU B N 1
ATOM 7376 C CA . LEU B 1 405 ? -5.508 8.203 -11.945 1 84.62 405 LEU B CA 1
ATOM 7377 C C . LEU B 1 405 ? -6.723 8.773 -11.219 1 84.62 405 LEU B C 1
ATOM 7379 O O . LEU B 1 405 ? -6.844 9.992 -11.078 1 84.62 405 LEU B O 1
ATOM 7383 N N . ALA B 1 406 ? -7.598 7.918 -10.859 1 83.88 406 ALA B N 1
ATOM 7384 C CA . ALA B 1 406 ? -8.758 8.367 -10.094 1 83.88 406 ALA B CA 1
ATOM 7385 C C . ALA B 1 406 ? -8.336 9 -8.773 1 83.88 406 ALA B C 1
ATOM 7387 O O . ALA B 1 406 ? -8.914 10 -8.336 1 83.88 406 ALA B O 1
ATOM 7388 N N . ALA B 1 407 ? -7.379 8.359 -8.156 1 85.44 407 ALA B N 1
ATOM 7389 C CA . ALA B 1 407 ? -6.871 8.891 -6.891 1 85.44 407 ALA B CA 1
ATOM 7390 C C . ALA B 1 407 ? -6.203 10.25 -7.094 1 85.44 407 ALA B C 1
ATOM 7392 O O . ALA B 1 407 ? -6.352 11.148 -6.262 1 85.44 407 ALA B O 1
ATOM 7393 N N . LEU B 1 408 ? -5.445 10.398 -8.203 1 86.5 408 LEU B N 1
ATOM 7394 C CA . LEU B 1 408 ? -4.801 11.672 -8.508 1 86.5 408 LEU B CA 1
ATOM 7395 C C . LEU B 1 408 ? -5.84 12.758 -8.766 1 86.5 408 LEU B C 1
ATOM 7397 O O . LEU B 1 408 ? -5.703 13.883 -8.266 1 86.5 408 LEU B O 1
ATOM 7401 N N . GLU B 1 409 ? -6.805 12.477 -9.492 1 87.88 409 GLU B N 1
ATOM 7402 C CA . GLU B 1 409 ? -7.855 13.445 -9.789 1 87.88 409 GLU B CA 1
ATOM 7403 C C . GLU B 1 409 ? -8.609 13.852 -8.523 1 87.88 409 GLU B C 1
ATOM 7405 O O . GLU B 1 409 ? -8.93 15.023 -8.336 1 87.88 409 GLU B O 1
ATOM 7410 N N . ALA B 1 410 ? -8.891 12.883 -7.727 1 85.75 410 ALA B N 1
ATOM 7411 C CA . ALA B 1 410 ? -9.555 13.18 -6.461 1 85.75 410 ALA B CA 1
ATOM 7412 C C . ALA B 1 410 ? -8.672 14.039 -5.562 1 85.75 410 ALA B C 1
ATOM 7414 O O . ALA B 1 410 ? -9.164 14.938 -4.879 1 85.75 410 ALA B O 1
ATOM 7415 N N . GLY B 1 411 ? -7.426 13.68 -5.539 1 84.62 411 GLY B N 1
ATOM 7416 C CA . GLY B 1 411 ? -6.488 14.484 -4.773 1 84.62 411 GLY B CA 1
ATOM 7417 C C . GLY B 1 411 ? -6.383 15.914 -5.266 1 84.62 411 GLY B C 1
ATOM 7418 O O . GLY B 1 411 ? -6.344 16.844 -4.469 1 84.62 411 GLY B O 1
ATOM 7419 N N . LEU B 1 412 ? -6.352 16.094 -6.562 1 87.06 412 LEU B N 1
ATOM 7420 C CA . LEU B 1 412 ? -6.27 17.438 -7.148 1 87.06 412 LEU B CA 1
ATOM 7421 C C . LEU B 1 412 ? -7.555 18.219 -6.898 1 87.06 412 LEU B C 1
ATOM 7423 O O . LEU B 1 412 ? -7.512 19.422 -6.652 1 87.06 412 LEU B O 1
ATOM 7427 N N . LEU B 1 413 ? -8.602 17.547 -6.93 1 89.88 413 LEU B N 1
ATOM 7428 C CA . LEU B 1 413 ? -9.875 18.188 -6.621 1 89.88 413 LEU B CA 1
ATOM 7429 C C . LEU B 1 413 ? -9.938 18.594 -5.152 1 89.88 413 LEU B C 1
ATOM 7431 O O . LEU B 1 413 ? -10.414 19.672 -4.824 1 89.88 413 LEU B O 1
ATOM 7435 N N . ALA B 1 414 ? -9.477 17.656 -4.367 1 87.44 414 ALA B N 1
ATOM 7436 C CA . ALA B 1 414 ? -9.422 17.969 -2.941 1 87.44 414 ALA B CA 1
ATOM 7437 C C . ALA B 1 414 ? -8.523 19.172 -2.682 1 87.44 414 ALA B C 1
ATOM 7439 O O . ALA B 1 414 ? -8.859 20.047 -1.873 1 87.44 414 ALA B O 1
ATOM 7440 N N . GLY B 1 415 ? -7.398 19.203 -3.314 1 86.19 415 GLY B N 1
ATOM 7441 C CA . GLY B 1 415 ? -6.512 20.359 -3.199 1 86.19 415 GLY B CA 1
ATOM 7442 C C . GLY B 1 415 ? -7.152 21.656 -3.666 1 86.19 415 GLY B C 1
ATOM 7443 O O . GLY B 1 415 ? -7.059 22.672 -2.984 1 86.19 415 GLY B O 1
ATOM 7444 N N . ALA B 1 416 ? -7.852 21.609 -4.785 1 89.75 416 ALA B N 1
ATOM 7445 C CA . ALA B 1 416 ? -8.516 22.797 -5.336 1 89.75 416 ALA B CA 1
ATOM 7446 C C . ALA B 1 416 ? -9.633 23.266 -4.418 1 89.75 416 ALA B C 1
ATOM 7448 O O . ALA B 1 416 ? -9.773 24.469 -4.164 1 89.75 416 ALA B O 1
ATOM 7449 N N . LEU B 1 417 ? -10.367 22.344 -3.92 1 89.5 417 LEU B N 1
ATOM 7450 C CA . LEU B 1 417 ? -11.445 22.688 -3.004 1 89.5 417 LEU B CA 1
ATOM 7451 C C . LEU B 1 417 ? -10.891 23.203 -1.681 1 89.5 417 LEU B C 1
ATOM 7453 O O . LEU B 1 417 ? -11.445 24.141 -1.09 1 89.5 417 LEU B O 1
ATOM 7457 N N . GLY B 1 418 ? -9.875 22.516 -1.252 1 84.44 418 GLY B N 1
ATOM 7458 C CA . GLY B 1 418 ? -9.227 23 -0.045 1 84.44 418 GLY B CA 1
ATOM 7459 C C . GLY B 1 418 ? -8.719 24.422 -0.174 1 84.44 418 GLY B C 1
ATOM 7460 O O . GLY B 1 418 ? -8.984 25.266 0.691 1 84.44 418 GLY B O 1
ATOM 7461 N N . ILE B 1 419 ? -8.055 24.734 -1.272 1 87.31 419 ILE B N 1
ATOM 7462 C CA . ILE B 1 419 ? -7.555 26.078 -1.537 1 87.31 419 ILE B CA 1
ATOM 7463 C C . ILE B 1 419 ? -8.734 27.047 -1.663 1 87.31 419 ILE B C 1
ATOM 7465 O O . ILE B 1 419 ? -8.695 28.156 -1.115 1 87.31 419 ILE B O 1
ATOM 7469 N N . GLY B 1 420 ? -9.734 26.625 -2.42 1 90.31 420 GLY B N 1
ATOM 7470 C CA . GLY B 1 420 ? -10.914 27.453 -2.604 1 90.31 420 GLY B CA 1
ATOM 7471 C C . GLY B 1 420 ? -11.586 27.828 -1.297 1 90.31 420 GLY B C 1
ATOM 7472 O O . GLY B 1 420 ? -11.93 29 -1.082 1 90.31 420 GLY B O 1
ATOM 7473 N N . LEU B 1 421 ? -11.727 26.906 -0.37 1 89.56 421 LEU B N 1
ATOM 7474 C CA . LEU B 1 421 ? -12.383 27.156 0.908 1 89.56 421 LEU B CA 1
ATOM 7475 C C . LEU B 1 421 ? -11.531 28.062 1.792 1 89.56 421 LEU B C 1
ATOM 7477 O O . LEU B 1 421 ? -12.062 28.922 2.5 1 89.56 421 LEU B O 1
ATOM 7481 N N . VAL B 1 422 ? -10.242 27.828 1.783 1 84.62 422 VAL B N 1
ATOM 7482 C CA . VAL B 1 422 ? -9.336 28.672 2.566 1 84.62 422 VAL B CA 1
ATOM 7483 C C . VAL B 1 422 ? -9.367 30.109 2.033 1 84.62 422 VAL B C 1
ATOM 7485 O O . VAL B 1 422 ? -9.406 31.062 2.809 1 84.62 422 VAL B O 1
ATOM 7488 N N . VAL B 1 423 ? -9.375 30.25 0.741 1 88.56 423 VAL B N 1
ATOM 7489 C CA . VAL B 1 423 ? -9.43 31.562 0.106 1 88.56 423 VAL B CA 1
ATOM 7490 C C . VAL B 1 423 ? -10.75 32.25 0.447 1 88.56 423 VAL B C 1
ATOM 7492 O O . VAL B 1 423 ? -10.773 33.438 0.792 1 88.56 423 VAL B O 1
ATOM 7495 N N . LEU B 1 424 ? -11.781 31.469 0.375 1 91.06 424 LEU B N 1
ATOM 7496 C CA . LEU B 1 424 ? -13.094 32.031 0.683 1 91.06 424 LEU B CA 1
ATOM 7497 C C . LEU B 1 424 ? -13.164 32.469 2.137 1 91.06 424 LEU B C 1
ATOM 7499 O O . LEU B 1 424 ? -13.703 33.562 2.428 1 91.06 424 LEU B O 1
ATOM 7503 N N . TYR B 1 425 ? -12.625 31.703 3.008 1 88.25 425 TYR B N 1
ATOM 7504 C CA . TYR B 1 425 ? -12.602 32.062 4.418 1 88.25 425 TYR B CA 1
ATOM 7505 C C . TYR B 1 425 ? -11.781 33.344 4.641 1 88.25 425 TYR B C 1
ATOM 7507 O O . TYR B 1 425 ? -12.227 34.25 5.34 1 88.25 425 TYR B O 1
ATOM 7515 N N . CYS B 1 426 ? -10.656 33.406 4.055 1 86.19 426 CYS B N 1
ATOM 7516 C CA . CYS B 1 426 ? -9.773 34.562 4.246 1 86.19 426 CYS B CA 1
ATOM 7517 C C . CYS B 1 426 ? -10.359 35.812 3.623 1 86.19 426 CYS B C 1
ATOM 7519 O O . CYS B 1 426 ? -10.195 36.906 4.156 1 86.19 426 CYS B O 1
ATOM 7521 N N . LEU B 1 427 ? -11.062 35.656 2.439 1 88.5 427 LEU B N 1
ATOM 7522 C CA . LEU B 1 427 ? -11.672 36.812 1.784 1 88.5 427 LEU B CA 1
ATOM 7523 C C . LEU B 1 427 ? -12.844 37.344 2.6 1 88.5 427 LEU B C 1
ATOM 7525 O O . LEU B 1 427 ? -13.055 38.562 2.674 1 88.5 427 LEU B O 1
ATOM 7529 N N . PHE B 1 428 ? -13.602 36.438 3.186 1 89.31 428 PHE B N 1
ATOM 7530 C CA . PHE B 1 428 ? -14.758 36.844 3.967 1 89.31 428 PHE B CA 1
ATOM 7531 C C . PHE B 1 428 ? -14.328 37.469 5.289 1 89.31 428 PHE B C 1
ATOM 7533 O O . PHE B 1 428 ? -14.922 38.469 5.734 1 89.31 428 PHE B O 1
ATOM 7540 N N . TYR B 1 429 ? -13.32 36.938 5.855 1 85.62 429 TYR B N 1
ATOM 7541 C CA . TYR B 1 429 ? -12.93 37.375 7.188 1 85.62 429 TYR B CA 1
ATOM 7542 C C . TYR B 1 429 ? -11.969 38.562 7.109 1 85.62 429 TYR B C 1
ATOM 7544 O O . TYR B 1 429 ? -12.039 39.469 7.926 1 85.62 429 TYR B O 1
ATOM 7552 N N . TYR B 1 430 ? -11.016 38.625 6.137 1 85.81 430 TYR B N 1
ATOM 7553 C CA . TYR B 1 430 ? -9.969 39.625 6.098 1 85.81 430 TYR B CA 1
ATOM 7554 C C . TYR B 1 430 ? -10.156 40.562 4.902 1 85.81 430 TYR B C 1
ATOM 7556 O O . TYR B 1 430 ? -9.406 41.531 4.73 1 85.81 430 TYR B O 1
ATOM 7564 N N . ARG B 1 431 ? -11.172 40.312 3.928 1 86.81 431 ARG B N 1
ATOM 7565 C CA . ARG B 1 431 ? -11.578 41.125 2.797 1 86.81 431 ARG B CA 1
ATOM 7566 C C . ARG B 1 431 ? -10.391 41.438 1.891 1 86.81 431 ARG B C 1
ATOM 7568 O O . ARG B 1 431 ? -9.797 40.531 1.301 1 86.81 431 ARG B O 1
ATOM 7575 N N . ALA B 1 432 ? -9.812 42.781 1.991 1 81.88 432 ALA B N 1
ATOM 7576 C CA . ALA B 1 432 ? -8.719 43.188 1.102 1 81.88 432 ALA B CA 1
ATOM 7577 C C . ALA B 1 432 ? -7.438 42.438 1.438 1 81.88 432 ALA B C 1
ATOM 7579 O O . ALA B 1 432 ? -6.652 42.094 0.545 1 81.88 432 ALA B O 1
ATOM 7580 N N . LEU B 1 433 ? -7.227 42.188 2.715 1 85.94 433 LEU B N 1
ATOM 7581 C CA . LEU B 1 433 ? -6.051 41.438 3.121 1 85.94 433 LEU B CA 1
ATOM 7582 C C . LEU B 1 433 ? -6.145 40 2.633 1 85.94 433 LEU B C 1
ATOM 7584 O O . LEU B 1 433 ? -5.121 39.312 2.473 1 85.94 433 LEU B O 1
ATOM 7588 N N . GLY B 1 434 ? -7.316 39.531 2.404 1 87.75 434 GLY B N 1
ATOM 7589 C CA . GLY B 1 434 ? -7.527 38.188 1.842 1 87.75 434 GLY B CA 1
ATOM 7590 C C . GLY B 1 434 ? -6.965 38.062 0.442 1 87.75 434 GLY B C 1
ATOM 7591 O O . GLY B 1 434 ? -6.535 36.969 0.055 1 87.75 434 GLY B O 1
ATOM 7592 N N . LEU B 1 435 ? -6.941 39.156 -0.285 1 89.44 435 LEU B N 1
ATOM 7593 C CA . LEU B 1 435 ? -6.383 39.094 -1.631 1 89.44 435 LEU B CA 1
ATOM 7594 C C . LEU B 1 435 ? -4.875 38.875 -1.586 1 89.44 435 LEU B C 1
ATOM 7596 O O . LEU B 1 435 ? -4.312 38.25 -2.488 1 89.44 435 LEU B O 1
ATOM 7600 N N . VAL B 1 436 ? -4.281 39.375 -0.507 1 89.31 436 VAL B N 1
ATOM 7601 C CA . VAL B 1 436 ? -2.855 39.156 -0.314 1 89.31 436 VAL B CA 1
ATOM 7602 C C . VAL B 1 436 ? -2.607 37.656 -0.067 1 89.31 436 VAL B C 1
ATOM 7604 O O . VAL B 1 436 ? -1.609 37.094 -0.534 1 89.31 436 VAL B O 1
ATOM 7607 N N . VAL B 1 437 ? -3.502 37.031 0.614 1 88.81 437 VAL B N 1
ATOM 7608 C CA . VAL B 1 437 ? -3.395 35.625 0.885 1 88.81 437 VAL B CA 1
ATOM 7609 C C . VAL B 1 437 ? -3.471 34.844 -0.425 1 88.81 437 VAL B C 1
ATOM 7611 O O . VAL B 1 437 ? -2.701 33.906 -0.641 1 88.81 437 VAL B O 1
ATOM 7614 N N . VAL B 1 438 ? -4.391 35.219 -1.255 1 90.31 438 VAL B N 1
ATOM 7615 C CA . VAL B 1 438 ? -4.574 34.531 -2.529 1 90.31 438 VAL B CA 1
ATOM 7616 C C . VAL B 1 438 ? -3.297 34.625 -3.361 1 90.31 438 VAL B C 1
ATOM 7618 O O . VAL B 1 438 ? -2.826 33.656 -3.914 1 90.31 438 VAL B O 1
ATOM 7621 N N . ALA B 1 439 ? -2.791 35.812 -3.414 1 91.62 439 ALA B N 1
ATOM 7622 C CA . ALA B 1 439 ? -1.568 36.031 -4.18 1 91.62 439 ALA B CA 1
ATOM 7623 C C . ALA B 1 439 ? -0.407 35.219 -3.605 1 91.62 439 ALA B C 1
ATOM 7625 O O . ALA B 1 439 ? 0.391 34.656 -4.352 1 91.62 439 ALA B O 1
ATOM 7626 N N . SER B 1 440 ? -0.322 35.219 -2.305 1 91.62 440 SER B N 1
ATOM 7627 C CA . SER B 1 440 ? 0.757 34.5 -1.645 1 91.62 440 SER B CA 1
ATOM 7628 C C . SER B 1 440 ? 0.633 32.969 -1.877 1 91.62 440 SER B C 1
ATOM 7630 O O . SER B 1 440 ? 1.639 32.281 -2.051 1 91.62 440 SER B O 1
ATOM 7632 N N . LEU B 1 441 ? -0.559 32.469 -1.828 1 89.75 441 LEU B N 1
ATOM 7633 C CA . LEU B 1 441 ? -0.788 31.047 -2.055 1 89.75 441 LEU B CA 1
ATOM 7634 C C . LEU B 1 441 ? -0.425 30.672 -3.484 1 89.75 441 LEU B C 1
ATOM 7636 O O . LEU B 1 441 ? 0.088 29.562 -3.723 1 89.75 441 LEU B O 1
ATOM 7640 N N . LEU B 1 442 ? -0.706 31.578 -4.41 1 90.06 442 LEU B N 1
ATOM 7641 C CA . LEU B 1 442 ? -0.369 31.312 -5.805 1 90.06 442 LEU B CA 1
ATOM 7642 C C . LEU B 1 442 ? 1.143 31.25 -5.996 1 90.06 442 LEU B C 1
ATOM 7644 O O . LEU B 1 442 ? 1.651 30.375 -6.699 1 90.06 442 LEU B O 1
ATOM 7648 N N . VAL B 1 443 ? 1.827 32.188 -5.398 1 91.88 443 VAL B N 1
ATOM 7649 C CA . VAL B 1 443 ? 3.283 32.219 -5.496 1 91.88 443 VAL B CA 1
ATOM 7650 C C . VAL B 1 443 ? 3.869 30.969 -4.82 1 91.88 443 VAL B C 1
ATOM 7652 O O . VAL B 1 443 ? 4.824 30.375 -5.328 1 91.88 443 VAL B O 1
ATOM 7655 N N . SER B 1 444 ? 3.305 30.656 -3.686 1 91.38 444 SER B N 1
ATOM 7656 C CA . SER B 1 444 ? 3.76 29.453 -2.982 1 91.38 444 SER B CA 1
ATOM 7657 C C . SER B 1 444 ? 3.541 28.203 -3.824 1 91.38 444 SER B C 1
ATOM 7659 O O . SER B 1 444 ? 4.418 27.344 -3.902 1 91.38 444 SER B O 1
ATOM 7661 N N . ALA B 1 445 ? 2.389 28.125 -4.418 1 89.19 445 ALA B N 1
ATOM 7662 C CA . ALA B 1 445 ? 2.066 26.969 -5.262 1 89.19 445 ALA B CA 1
ATOM 7663 C C . ALA B 1 445 ? 3.025 26.875 -6.445 1 89.19 445 ALA B C 1
ATOM 7665 O O . ALA B 1 445 ? 3.436 25.781 -6.828 1 89.19 445 ALA B O 1
ATOM 7666 N N . ALA B 1 446 ? 3.328 27.984 -7.004 1 91.19 446 ALA B N 1
ATOM 7667 C CA . ALA B 1 446 ? 4.262 28.016 -8.125 1 91.19 446 ALA B CA 1
ATOM 7668 C C . ALA B 1 446 ? 5.648 27.547 -7.699 1 91.19 446 ALA B C 1
ATOM 7670 O O . ALA B 1 446 ? 6.312 26.812 -8.43 1 91.19 446 ALA B O 1
ATOM 7671 N N . ALA B 1 447 ? 6.066 28 -6.559 1 92.31 447 ALA B N 1
ATOM 7672 C CA . ALA B 1 447 ? 7.379 27.594 -6.051 1 92.31 447 ALA B CA 1
ATOM 7673 C C . ALA B 1 447 ? 7.41 26.109 -5.723 1 92.31 447 ALA B C 1
ATOM 7675 O O . ALA B 1 447 ? 8.398 25.422 -5.996 1 92.31 447 ALA B O 1
ATOM 7676 N N . VAL B 1 448 ? 6.367 25.625 -5.156 1 89.88 448 VAL B N 1
ATOM 7677 C CA . VAL B 1 448 ? 6.285 24.203 -4.793 1 89.88 448 VAL B CA 1
ATOM 7678 C C . VAL B 1 448 ? 6.301 23.344 -6.051 1 89.88 448 VAL B C 1
ATOM 7680 O O . VAL B 1 448 ? 7 22.328 -6.109 1 89.88 448 VAL B O 1
ATOM 7683 N N . PHE B 1 449 ? 5.582 23.766 -7.039 1 89.75 449 PHE B N 1
ATOM 7684 C CA . PHE B 1 449 ? 5.48 23 -8.273 1 89.75 449 PHE B CA 1
ATOM 7685 C C . PHE B 1 449 ? 6.84 22.875 -8.953 1 89.75 449 PHE B C 1
ATOM 7687 O O . PHE B 1 449 ? 7.234 21.797 -9.391 1 89.75 449 PHE B O 1
ATOM 7694 N N . ALA B 1 450 ? 7.465 23.969 -9.039 1 91.81 450 ALA B N 1
ATOM 7695 C CA . ALA B 1 450 ? 8.789 23.969 -9.648 1 91.81 450 ALA B CA 1
ATOM 7696 C C . ALA B 1 450 ? 9.758 23.094 -8.867 1 91.81 450 ALA B C 1
ATOM 7698 O O . ALA B 1 450 ? 10.578 22.375 -9.453 1 91.81 450 ALA B O 1
ATOM 7699 N N . SER B 1 451 ? 9.648 23.188 -7.57 1 91 451 SER B N 1
ATOM 7700 C CA . SER B 1 451 ? 10.523 22.391 -6.719 1 91 451 SER B CA 1
ATOM 7701 C C . SER B 1 451 ? 10.242 20.891 -6.887 1 91 451 SER B C 1
ATOM 7703 O O . SER B 1 451 ? 11.172 20.078 -6.879 1 91 451 SER B O 1
ATOM 7705 N N . LEU B 1 452 ? 9.062 20.531 -7.082 1 89.31 452 LEU B N 1
ATOM 7706 C CA . LEU B 1 452 ? 8.68 19.141 -7.27 1 89.31 452 LEU B CA 1
ATOM 7707 C C . LEU B 1 452 ? 9.266 18.578 -8.562 1 89.31 452 LEU B C 1
ATOM 7709 O O . LEU B 1 452 ? 9.75 17.453 -8.594 1 89.31 452 LEU B O 1
ATOM 7713 N N . VAL B 1 453 ? 9.172 19.344 -9.594 1 90.38 453 VAL B N 1
ATOM 7714 C CA . VAL B 1 453 ? 9.672 18.922 -10.898 1 90.38 453 VAL B CA 1
ATOM 7715 C C . VAL B 1 453 ? 11.188 18.734 -10.836 1 90.38 453 VAL B C 1
ATOM 7717 O O . VAL B 1 453 ? 11.719 17.734 -11.328 1 90.38 453 VAL B O 1
ATOM 7720 N N . LEU B 1 454 ? 11.812 19.672 -10.156 1 90.12 454 LEU B N 1
ATOM 7721 C CA . LEU B 1 454 ? 13.273 19.641 -10.109 1 90.12 454 LEU B CA 1
ATOM 7722 C C . LEU B 1 454 ? 13.766 18.5 -9.219 1 90.12 454 LEU B C 1
ATOM 7724 O O . LEU B 1 454 ? 14.773 17.859 -9.531 1 90.12 454 LEU B O 1
ATOM 7728 N N . LEU B 1 455 ? 13.094 18.266 -8.164 1 87.38 455 LEU B N 1
ATOM 7729 C CA . LEU B 1 455 ? 13.492 17.203 -7.258 1 87.38 455 LEU B CA 1
ATOM 7730 C C . LEU B 1 455 ? 13.219 15.836 -7.875 1 87.38 455 LEU B C 1
ATOM 7732 O O . LEU B 1 455 ? 13.953 14.875 -7.617 1 87.38 455 LEU B O 1
ATOM 7736 N N . GLY B 1 456 ? 12.188 15.727 -8.617 1 84.06 456 GLY B N 1
ATOM 7737 C CA . GLY B 1 456 ? 11.914 14.492 -9.344 1 84.06 456 GLY B CA 1
ATOM 7738 C C . GLY B 1 456 ? 12.969 14.172 -10.383 1 84.06 456 GLY B C 1
ATOM 7739 O O . GLY B 1 456 ? 13.422 13.031 -10.492 1 84.06 456 GLY B O 1
ATOM 7740 N N . ARG B 1 457 ? 13.398 15.125 -11.094 1 83.94 457 ARG B N 1
ATOM 7741 C CA . ARG B 1 457 ? 14.336 14.961 -12.195 1 83.94 457 ARG B CA 1
ATOM 7742 C C . ARG B 1 457 ? 15.75 14.727 -11.672 1 83.94 457 ARG B C 1
ATOM 7744 O O . ARG B 1 457 ? 16.484 13.898 -12.219 1 83.94 457 ARG B O 1
ATOM 7751 N N . ASN B 1 458 ? 16.078 15.398 -10.562 1 81.44 458 ASN B N 1
ATOM 7752 C CA . ASN B 1 458 ? 17.484 15.367 -10.125 1 81.44 458 ASN B CA 1
ATOM 7753 C C . ASN B 1 458 ? 17.688 14.352 -9.008 1 81.44 458 ASN B C 1
ATOM 7755 O O . ASN B 1 458 ? 18.781 13.805 -8.859 1 81.44 458 ASN B O 1
ATOM 7759 N N . PHE B 1 459 ? 16.672 14.109 -8.227 1 78 459 PHE B N 1
ATOM 7760 C CA . PHE B 1 459 ? 16.906 13.258 -7.066 1 78 459 PHE B CA 1
ATOM 7761 C C . PHE B 1 459 ? 15.953 12.062 -7.086 1 78 459 PHE B C 1
ATOM 7763 O O . PHE B 1 459 ? 15.953 11.25 -6.156 1 78 459 PHE B O 1
ATOM 7770 N N . GLY B 1 460 ? 15.102 11.992 -8.062 1 76.94 460 GLY B N 1
ATOM 7771 C CA . GLY B 1 460 ? 14.242 10.828 -8.227 1 76.94 460 GLY B CA 1
ATOM 7772 C C . GLY B 1 460 ? 13.039 10.836 -7.293 1 76.94 460 GLY B C 1
ATOM 7773 O O . GLY B 1 460 ? 12.453 9.789 -7.016 1 76.94 460 GLY B O 1
ATOM 7774 N N . TYR B 1 461 ? 12.703 12.008 -6.812 1 82.19 461 TYR B N 1
ATOM 7775 C CA . TYR B 1 461 ? 11.523 12.102 -5.961 1 82.19 461 TYR B CA 1
ATOM 7776 C C . TYR B 1 461 ? 10.25 11.867 -6.766 1 82.19 461 TYR B C 1
ATOM 7778 O O . TYR B 1 461 ? 10.07 12.453 -7.832 1 82.19 461 TYR B O 1
ATOM 7786 N N . THR B 1 462 ? 9.461 10.938 -6.281 1 84.5 462 THR B N 1
ATOM 7787 C CA . THR B 1 462 ? 8.172 10.68 -6.918 1 84.5 462 THR B CA 1
ATOM 7788 C C . THR B 1 462 ? 7.027 11.18 -6.047 1 84.5 462 THR B C 1
ATOM 7790 O O . THR B 1 462 ? 7.047 11.016 -4.824 1 84.5 462 THR B O 1
ATOM 7793 N N . LEU B 1 463 ? 6.16 11.883 -6.68 1 87.06 463 LEU B N 1
ATOM 7794 C CA . LEU B 1 463 ? 4.988 12.391 -5.969 1 87.06 463 LEU B CA 1
ATOM 7795 C C . LEU B 1 463 ? 3.975 11.281 -5.727 1 87.06 463 LEU B C 1
ATOM 7797 O O . LEU B 1 463 ? 3.475 10.672 -6.672 1 87.06 463 LEU B O 1
ATOM 7801 N N . SER B 1 464 ? 3.746 10.945 -4.512 1 87.94 464 SER B N 1
ATOM 7802 C CA . SER B 1 464 ? 2.766 9.938 -4.121 1 87.94 464 SER B CA 1
ATOM 7803 C C . SER B 1 464 ? 1.49 10.586 -3.592 1 87.94 464 SER B C 1
ATOM 7805 O O . SER B 1 464 ? 1.423 11.805 -3.441 1 87.94 464 SER B O 1
ATOM 7807 N N . LEU B 1 465 ? 0.48 9.789 -3.414 1 84.88 465 LEU B N 1
ATOM 7808 C CA . LEU B 1 465 ? -0.765 10.289 -2.84 1 84.88 465 LEU B CA 1
ATOM 7809 C C . LEU B 1 465 ? -0.521 10.906 -1.465 1 84.88 465 LEU B C 1
ATOM 7811 O O . LEU B 1 465 ? -1.135 11.914 -1.114 1 84.88 465 LEU B O 1
ATOM 7815 N N . ALA B 1 466 ? 0.327 10.234 -0.721 1 84.44 466 ALA B N 1
ATOM 7816 C CA . ALA B 1 466 ? 0.719 10.789 0.572 1 84.44 466 ALA B CA 1
ATOM 7817 C C . ALA B 1 466 ? 1.381 12.156 0.406 1 84.44 466 ALA B C 1
ATOM 7819 O O . ALA B 1 466 ? 1.186 13.055 1.229 1 84.44 466 ALA B O 1
ATOM 7820 N N . GLY B 1 467 ? 2.186 12.266 -0.651 1 85.69 467 GLY B N 1
ATOM 7821 C CA . GLY B 1 467 ? 2.793 13.555 -0.955 1 85.69 467 GLY B CA 1
ATOM 7822 C C . GLY B 1 467 ? 1.774 14.633 -1.271 1 85.69 467 GLY B C 1
ATOM 7823 O O . GLY B 1 467 ? 1.914 15.773 -0.827 1 85.69 467 GLY B O 1
ATOM 7824 N N . VAL B 1 468 ? 0.79 14.273 -2.02 1 86.19 468 VAL B N 1
ATOM 7825 C CA . VAL B 1 468 ? -0.279 15.211 -2.354 1 86.19 468 VAL B CA 1
ATOM 7826 C C . VAL B 1 468 ? -1.011 15.633 -1.081 1 86.19 468 VAL B C 1
ATOM 7828 O O . VAL B 1 468 ? -1.329 16.812 -0.903 1 86.19 468 VAL B O 1
ATOM 7831 N N . ALA B 1 469 ? -1.285 14.688 -0.236 1 85.75 469 ALA B N 1
ATOM 7832 C CA . ALA B 1 469 ? -1.906 15 1.047 1 85.75 469 ALA B CA 1
ATOM 7833 C C . ALA B 1 469 ? -1.046 15.977 1.848 1 85.75 469 ALA B C 1
ATOM 7835 O O . ALA B 1 469 ? -1.568 16.875 2.516 1 85.75 469 ALA B O 1
ATOM 7836 N N . GLY B 1 470 ? 0.244 15.734 1.815 1 84.56 470 GLY B N 1
ATOM 7837 C CA . GLY B 1 470 ? 1.165 16.656 2.471 1 84.56 470 GLY B CA 1
ATOM 7838 C C . GLY B 1 470 ? 1.073 18.062 1.941 1 84.56 470 GLY B C 1
ATOM 7839 O O . GLY B 1 470 ? 1.146 19.031 2.711 1 84.56 470 GLY B O 1
ATOM 7840 N N . PHE B 1 471 ? 0.846 18.219 0.671 1 85.5 471 PHE B N 1
ATOM 7841 C CA . PHE B 1 471 ? 0.702 19.531 0.06 1 85.5 471 PHE B CA 1
ATOM 7842 C C . PHE B 1 471 ? -0.588 20.203 0.517 1 85.5 471 PHE B C 1
ATOM 7844 O O . PHE B 1 471 ? -0.624 21.422 0.72 1 85.5 471 PHE B O 1
ATOM 7851 N N . ILE B 1 472 ? -1.571 19.484 0.64 1 84.38 472 ILE B N 1
ATOM 7852 C CA . ILE B 1 472 ? -2.854 20.031 1.063 1 84.38 472 ILE B CA 1
ATOM 7853 C C . ILE B 1 472 ? -2.752 20.531 2.504 1 84.38 472 ILE B C 1
ATOM 7855 O O . ILE B 1 472 ? -3.234 21.625 2.826 1 84.38 472 ILE B O 1
ATOM 7859 N N . VAL B 1 473 ? -2.1 19.734 3.314 1 83.19 473 VAL B N 1
ATOM 7860 C CA . VAL B 1 473 ? -1.888 20.156 4.699 1 83.19 473 VAL B CA 1
ATOM 7861 C C . VAL B 1 473 ? -1 21.391 4.738 1 83.19 473 VAL B C 1
ATOM 7863 O O . VAL B 1 473 ? -1.213 22.297 5.555 1 83.19 473 VAL B O 1
ATOM 7866 N N . ALA B 1 474 ? -0.078 21.406 3.852 1 82.75 474 ALA B N 1
ATOM 7867 C CA . ALA B 1 474 ? 0.845 22.547 3.785 1 82.75 474 ALA B CA 1
ATOM 7868 C C . ALA B 1 474 ? 0.107 23.828 3.445 1 82.75 474 ALA B C 1
ATOM 7870 O O . ALA B 1 474 ? 0.49 24.906 3.9 1 82.75 474 ALA B O 1
ATOM 7871 N N . ILE B 1 475 ? -0.902 23.734 2.699 1 82.06 475 ILE B N 1
ATOM 7872 C CA . ILE B 1 475 ? -1.723 24.891 2.389 1 82.06 475 ILE B CA 1
ATOM 7873 C C . ILE B 1 475 ? -2.307 25.469 3.676 1 82.06 475 ILE B C 1
ATOM 7875 O O . ILE B 1 475 ? -2.293 26.688 3.877 1 82.06 475 ILE B O 1
ATOM 7879 N N . GLY B 1 476 ? -2.803 24.609 4.48 1 79.69 476 GLY B N 1
ATOM 7880 C CA . GLY B 1 476 ? -3.33 25.047 5.762 1 79.69 476 GLY B CA 1
ATOM 7881 C C . GLY B 1 476 ? -2.283 25.719 6.641 1 79.69 476 GLY B C 1
ATOM 7882 O O . GLY B 1 476 ? -2.557 26.734 7.285 1 79.69 476 GLY B O 1
ATOM 7883 N N . ILE B 1 477 ? -1.125 25.141 6.617 1 78.62 477 ILE B N 1
ATOM 7884 C CA . ILE B 1 477 ? -0.031 25.656 7.434 1 78.62 477 ILE B CA 1
ATOM 7885 C C . ILE B 1 477 ? 0.417 27.016 6.902 1 78.62 477 ILE B C 1
ATOM 7887 O O . ILE B 1 477 ? 0.699 27.922 7.68 1 78.62 477 ILE B O 1
ATOM 7891 N N . THR B 1 478 ? 0.487 27.109 5.594 1 81.81 478 THR B N 1
ATOM 7892 C CA . THR B 1 478 ? 0.825 28.375 4.969 1 81.81 478 THR B CA 1
ATOM 7893 C C . THR B 1 478 ? -0.216 29.438 5.309 1 81.81 478 THR B C 1
ATOM 7895 O O . THR B 1 478 ? 0.131 30.594 5.602 1 81.81 478 THR B O 1
ATOM 7898 N N . ALA B 1 479 ? -1.418 29.078 5.258 1 84.25 479 ALA B N 1
ATOM 7899 C CA . ALA B 1 479 ? -2.49 30.016 5.586 1 84.25 479 ALA B CA 1
ATOM 7900 C C . ALA B 1 479 ? -2.396 30.469 7.039 1 84.25 479 ALA B C 1
ATOM 7902 O O . ALA B 1 479 ? -2.762 31.594 7.367 1 84.25 479 ALA B O 1
ATOM 7903 N N . ASP B 1 480 ? -1.89 29.578 7.828 1 84.75 480 ASP B N 1
ATOM 7904 C CA . ASP B 1 480 ? -1.747 29.922 9.242 1 84.75 480 ASP B CA 1
ATOM 7905 C C . ASP B 1 480 ? -0.808 31.109 9.43 1 84.75 480 ASP B C 1
ATOM 7907 O O . ASP B 1 480 ? -1.083 32 10.234 1 84.75 480 ASP B O 1
ATOM 7911 N N . SER B 1 481 ? 0.267 31.109 8.742 1 86.75 481 SER B N 1
ATOM 7912 C CA . SER B 1 481 ? 1.229 32.188 8.844 1 86.75 481 SER B CA 1
ATOM 7913 C C . SER B 1 481 ? 0.594 33.531 8.461 1 86.75 481 SER B C 1
ATOM 7915 O O . SER B 1 481 ? 0.889 34.562 9.07 1 86.75 481 SER B O 1
ATOM 7917 N N . PHE B 1 482 ? -0.324 33.5 7.613 1 87.19 482 PHE B N 1
ATOM 7918 C CA . PHE B 1 482 ? -1.009 34.719 7.184 1 87.19 482 PHE B CA 1
ATOM 7919 C C . PHE B 1 482 ? -2.025 35.156 8.227 1 87.19 482 PHE B C 1
ATOM 7921 O O . PHE B 1 482 ? -2.152 36.344 8.508 1 87.19 482 PHE B O 1
ATOM 7928 N N . VAL B 1 483 ? -2.645 34.188 8.773 1 84.5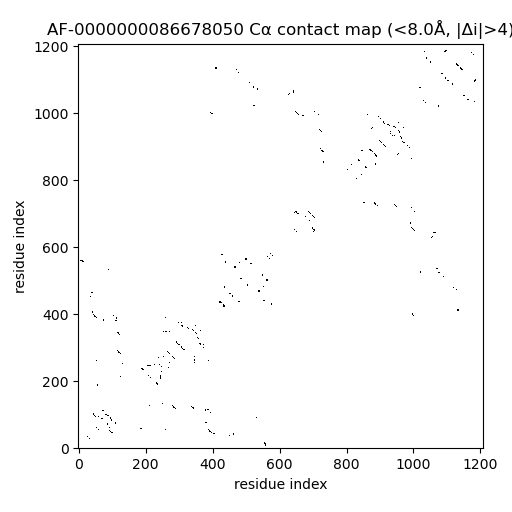6 483 VAL B N 1
ATOM 7929 C CA . VAL B 1 483 ? -3.656 34.5 9.773 1 84.56 483 VAL B CA 1
ATOM 7930 C C . VAL B 1 483 ? -2.994 35.156 10.992 1 84.56 483 VAL B C 1
ATOM 7932 O O . VAL B 1 483 ? -3.51 36.125 11.539 1 84.56 483 VAL B O 1
ATOM 7935 N N . VAL B 1 484 ? -1.88 34.625 11.367 1 85.88 484 VAL B N 1
ATOM 7936 C CA . VAL B 1 484 ? -1.159 35.156 12.523 1 85.88 484 VAL B CA 1
ATOM 7937 C C . VAL B 1 484 ? -0.735 36.594 12.242 1 85.88 484 VAL B C 1
ATOM 7939 O O . VAL B 1 484 ? -0.885 37.469 13.102 1 85.88 484 VAL B O 1
ATOM 7942 N N . PHE B 1 485 ? -0.256 36.906 11.062 1 88.38 485 PHE B N 1
ATOM 7943 C CA . PHE B 1 485 ? 0.2 38.219 10.68 1 88.38 485 PHE B CA 1
ATOM 7944 C C . PHE B 1 485 ? -0.972 39.188 10.602 1 88.38 485 PHE B C 1
ATOM 7946 O O . PHE B 1 485 ? -0.907 40.312 11.141 1 88.38 485 PHE B O 1
ATOM 7953 N N . PHE B 1 486 ? -2.035 38.781 10.102 1 87.69 486 PHE B N 1
ATOM 7954 C CA . PHE B 1 486 ? -3.164 39.688 9.859 1 87.69 486 PHE B CA 1
ATOM 7955 C C . PHE B 1 486 ? -3.92 39.969 11.148 1 87.69 486 PHE B C 1
ATOM 7957 O O . PHE B 1 486 ? -4.426 41.062 11.352 1 87.69 486 PHE B O 1
ATOM 7964 N N . GLU B 1 487 ? -4 38.938 11.953 1 88.06 487 GLU B N 1
ATOM 7965 C CA . GLU B 1 487 ? -4.629 39.156 13.25 1 88.06 487 GLU B CA 1
ATOM 7966 C C . GLU B 1 487 ? -3.812 40.156 14.078 1 88.06 487 GLU B C 1
ATOM 7968 O O . GLU B 1 487 ? -4.379 40.969 14.805 1 88.06 487 GLU B O 1
ATOM 7973 N N . ARG B 1 488 ? -2.533 40.062 13.969 1 88.38 488 ARG B N 1
ATOM 7974 C CA . ARG B 1 488 ? -1.692 41 14.664 1 88.38 488 ARG B CA 1
ATOM 7975 C C . ARG B 1 488 ? -1.879 42.406 14.094 1 88.38 488 ARG B C 1
ATOM 7977 O O . ARG B 1 488 ? -1.877 43.406 14.836 1 88.38 488 ARG B O 1
ATOM 7984 N N . LEU B 1 489 ? -1.992 42.469 12.852 1 88.75 489 LEU B N 1
ATOM 7985 C CA . LEU B 1 489 ? -2.207 43.75 12.188 1 88.75 489 LEU B CA 1
ATOM 7986 C C . LEU B 1 489 ? -3.545 44.375 12.602 1 88.75 489 LEU B C 1
ATOM 7988 O O . LEU B 1 489 ? -3.625 45.562 12.891 1 88.75 489 LEU B O 1
ATOM 7992 N N . LYS B 1 490 ? -4.531 43.562 12.641 1 86.88 490 LYS B N 1
ATOM 7993 C CA . LYS B 1 490 ? -5.859 44 13.047 1 86.88 490 LYS B CA 1
ATOM 7994 C C . LYS B 1 490 ? -5.848 44.5 14.492 1 86.88 490 LYS B C 1
ATOM 7996 O O . LYS B 1 490 ? -6.516 45.5 14.812 1 86.88 490 LYS B O 1
ATOM 8001 N N . ASP B 1 491 ? -5.125 43.812 15.305 1 87.06 491 ASP B N 1
ATOM 8002 C CA . ASP B 1 491 ? -5.035 44.219 16.703 1 87.06 491 ASP B CA 1
ATOM 8003 C C . ASP B 1 491 ? -4.34 45.562 16.859 1 87.06 491 ASP B C 1
ATOM 8005 O O . ASP B 1 491 ? -4.754 46.406 17.672 1 87.06 491 ASP B O 1
ATOM 8009 N N . GLU B 1 492 ? -3.279 45.781 16.094 1 86.75 492 GLU B N 1
ATOM 8010 C CA . GLU B 1 492 ? -2.562 47.062 16.141 1 86.75 492 GLU B CA 1
ATOM 8011 C C . GLU B 1 492 ? -3.436 48.219 15.641 1 86.75 492 GLU B C 1
ATOM 8013 O O . GLU B 1 492 ? -3.357 49.312 16.156 1 86.75 492 GLU B O 1
ATOM 8018 N N . VAL B 1 493 ? -4.258 47.938 14.68 1 86.19 493 VAL B N 1
ATOM 8019 C CA . VAL B 1 493 ? -5.141 48.969 14.125 1 86.19 493 VAL B CA 1
ATOM 8020 C C . VAL B 1 493 ? -6.285 49.25 15.102 1 86.19 493 VAL B C 1
ATOM 8022 O O . VAL B 1 493 ? -6.691 50.406 15.273 1 86.19 493 VAL B O 1
ATOM 8025 N N . LYS B 1 494 ? -6.73 48.219 15.781 1 85 494 LYS B N 1
ATOM 8026 C CA . LYS B 1 494 ? -7.789 48.375 16.781 1 85 494 LYS B CA 1
ATOM 8027 C C . LYS B 1 494 ? -7.289 49.156 18 1 85 494 LYS B C 1
ATOM 8029 O O . LYS B 1 494 ? -8.07 49.781 18.703 1 85 494 LYS B O 1
ATOM 8034 N N . ASP B 1 495 ? -5.973 49 18.25 1 84.88 495 ASP B N 1
ATOM 8035 C CA . ASP B 1 495 ? -5.367 49.719 19.359 1 84.88 495 ASP B CA 1
ATOM 8036 C C . ASP B 1 495 ? -5.152 51.219 19.016 1 84.88 495 ASP B C 1
ATOM 8038 O O . ASP B 1 495 ? -4.637 51.969 19.828 1 84.88 495 ASP B O 1
ATOM 8042 N N . GLY B 1 496 ? -5.496 51.656 17.75 1 82.88 496 GLY B N 1
ATOM 8043 C CA . GLY B 1 496 ? -5.535 53.062 17.438 1 82.88 496 GLY B CA 1
ATOM 8044 C C . GLY B 1 496 ? -4.418 53.5 16.5 1 82.88 496 GLY B C 1
ATOM 8045 O O . GLY B 1 496 ? -4.305 54.688 16.172 1 82.88 496 GLY B O 1
ATOM 8046 N N . ARG B 1 497 ? -3.709 52.656 16.047 1 85.62 497 ARG B N 1
ATOM 8047 C CA . ARG B 1 497 ? -2.605 53.031 15.164 1 85.62 497 ARG B CA 1
ATOM 8048 C C . ARG B 1 497 ? -3.062 53.062 13.711 1 85.62 497 ARG B C 1
ATOM 8050 O O . ARG B 1 497 ? -4.043 52.406 13.344 1 85.62 497 ARG B O 1
ATOM 8057 N N . THR B 1 498 ? -2.391 53.906 12.938 1 85.56 498 THR B N 1
ATOM 8058 C CA . THR B 1 498 ? -2.652 53.906 11.508 1 85.56 498 THR B CA 1
ATOM 8059 C C . THR B 1 498 ? -2.113 52.656 10.836 1 85.56 498 THR B C 1
ATOM 8061 O O . THR B 1 498 ? -1.212 52 11.367 1 85.56 498 THR B O 1
ATOM 8064 N N . VAL B 1 499 ? -2.707 52.312 9.742 1 84.06 499 VAL B N 1
ATOM 8065 C CA . VAL B 1 499 ? -2.344 51.094 9.039 1 84.06 499 VAL B CA 1
ATOM 8066 C C . VAL B 1 499 ? -0.869 51.125 8.641 1 84.06 499 VAL B C 1
ATOM 8068 O O . VAL B 1 499 ? -0.166 50.125 8.719 1 84.06 499 VAL B O 1
ATOM 8071 N N . ARG B 1 500 ? -0.397 52.281 8.297 1 84.06 500 ARG B N 1
ATOM 8072 C CA . ARG B 1 500 ? 0.983 52.438 7.848 1 84.06 500 ARG B CA 1
ATOM 8073 C C . ARG B 1 500 ? 1.962 52.188 8.992 1 84.06 500 ARG B C 1
ATOM 8075 O O . ARG B 1 500 ? 3.027 51.594 8.789 1 84.06 500 ARG B O 1
ATOM 8082 N N . SER B 1 501 ? 1.625 52.625 10.164 1 87.19 501 SER B N 1
ATOM 8083 C CA . SER B 1 501 ? 2.506 52.438 11.312 1 87.19 501 SER B CA 1
ATOM 8084 C C . SER B 1 501 ? 2.293 51.094 11.961 1 87.19 501 SER B C 1
ATOM 8086 O O . SER B 1 501 ? 3.176 50.562 12.656 1 87.19 501 SER B O 1
ATOM 8088 N N . ALA B 1 502 ? 1.137 50.5 11.68 1 89.88 502 ALA B N 1
ATOM 8089 C CA . ALA B 1 502 ? 0.78 49.219 12.289 1 89.88 502 ALA B CA 1
ATOM 8090 C C . ALA B 1 502 ? 1.517 48.062 11.609 1 89.88 502 ALA B C 1
ATOM 8092 O O . ALA B 1 502 ? 1.842 47.062 12.25 1 89.88 502 ALA B O 1
ATOM 8093 N N . VAL B 1 503 ? 1.849 48.219 10.359 1 89.62 503 VAL B N 1
ATOM 8094 C CA . VAL B 1 503 ? 2.381 47.125 9.562 1 89.62 503 VAL B CA 1
ATOM 8095 C C . VAL B 1 503 ? 3.779 46.75 10.062 1 89.62 503 VAL B C 1
ATOM 8097 O O . VAL B 1 503 ? 4.047 45.594 10.383 1 89.62 503 VAL B O 1
ATOM 8100 N N . PRO B 1 504 ? 4.785 47.688 10.234 1 88.94 504 PRO B N 1
ATOM 8101 C CA . PRO B 1 504 ? 6.117 47.312 10.711 1 88.94 504 PRO B CA 1
ATOM 8102 C C . PRO B 1 504 ? 6.102 46.781 12.148 1 88.94 504 PRO B C 1
ATOM 8104 O O . PRO B 1 504 ? 6.883 45.906 12.492 1 88.94 504 PRO B O 1
ATOM 8107 N N . ARG B 1 505 ? 5.219 47.281 12.992 1 88.31 505 ARG B N 1
ATOM 8108 C CA . ARG B 1 505 ? 5.129 46.812 14.367 1 88.31 505 ARG B CA 1
ATOM 8109 C C . ARG B 1 505 ? 4.543 45.406 14.438 1 88.31 505 ARG B C 1
ATOM 8111 O O . ARG B 1 505 ? 5.047 44.562 15.172 1 88.31 505 ARG B O 1
ATOM 8118 N N . ALA B 1 506 ? 3.461 45.25 13.727 1 90.5 506 ALA B N 1
ATOM 8119 C CA . ALA B 1 506 ? 2.842 43.906 13.664 1 90.5 506 ALA B CA 1
ATOM 8120 C C . ALA B 1 506 ? 3.809 42.875 13.094 1 90.5 506 ALA B C 1
ATOM 8122 O O . ALA B 1 506 ? 3.838 41.719 13.539 1 90.5 506 ALA B O 1
ATOM 8123 N N . TRP B 1 507 ? 4.594 43.281 12.133 1 91.19 507 TRP B N 1
ATOM 8124 C CA . TRP B 1 507 ? 5.523 42.375 11.477 1 91.19 507 TRP B CA 1
ATOM 8125 C C . TRP B 1 507 ? 6.633 41.938 12.438 1 91.19 507 TRP B C 1
ATOM 8127 O O . TRP B 1 507 ? 7.008 40.781 12.477 1 91.19 507 TRP B O 1
ATOM 8137 N N . SER B 1 508 ? 7.246 42.812 13.172 1 89.94 508 SER B N 1
ATOM 8138 C CA . SER B 1 508 ? 8.328 42.531 14.102 1 89.94 508 SER B CA 1
ATOM 8139 C C . SER B 1 508 ? 7.898 41.469 15.125 1 89.94 508 SER B C 1
ATOM 8141 O O . SER B 1 508 ? 8.695 40.625 15.523 1 89.94 508 SER B O 1
ATOM 8143 N N . ARG B 1 509 ? 6.637 41.469 15.477 1 88.44 509 ARG B N 1
ATOM 8144 C CA . ARG B 1 509 ? 6.113 40.531 16.453 1 88.44 509 ARG B CA 1
ATOM 8145 C C . ARG B 1 509 ? 5.656 39.25 15.781 1 88.44 509 ARG B C 1
ATOM 8147 O O . ARG B 1 509 ? 5.91 38.156 16.281 1 88.44 509 ARG B O 1
ATOM 8154 N N . ALA B 1 510 ? 5 39.406 14.648 1 90.5 510 ALA B N 1
ATOM 8155 C CA . ALA B 1 510 ? 4.457 38.25 13.938 1 90.5 510 ALA B CA 1
ATOM 8156 C C . ALA B 1 510 ? 5.578 37.375 13.391 1 90.5 510 ALA B C 1
ATOM 8158 O O . ALA B 1 510 ? 5.441 36.156 13.344 1 90.5 510 ALA B O 1
ATOM 8159 N N . ARG B 1 511 ? 6.672 37.969 12.945 1 92.44 511 ARG B N 1
ATOM 8160 C CA . ARG B 1 511 ? 7.754 37.188 12.352 1 92.44 511 ARG B CA 1
ATOM 8161 C C . ARG B 1 511 ? 8.352 36.219 13.359 1 92.44 511 ARG B C 1
ATOM 8163 O O . ARG B 1 511 ? 8.688 35.094 13.008 1 92.44 511 ARG B O 1
ATOM 8170 N N . ARG B 1 512 ? 8.477 36.594 14.594 1 88.88 512 ARG B N 1
ATOM 8171 C CA . ARG B 1 512 ? 9 35.719 15.625 1 88.88 512 ARG B CA 1
ATOM 8172 C C . ARG B 1 512 ? 8.047 34.531 15.891 1 88.88 512 ARG B C 1
ATOM 8174 O O . ARG B 1 512 ? 8.484 33.406 16.062 1 88.88 512 ARG B O 1
ATOM 8181 N N . THR B 1 513 ? 6.797 34.875 15.906 1 86.69 513 THR B N 1
ATOM 8182 C CA . THR B 1 513 ? 5.781 33.844 16.125 1 86.69 513 THR B CA 1
ATOM 8183 C C . THR B 1 513 ? 5.762 32.844 14.977 1 86.69 513 THR B C 1
ATOM 8185 O O . THR B 1 513 ? 5.723 31.641 15.203 1 86.69 513 THR B O 1
ATOM 8188 N N . ILE B 1 514 ? 5.785 33.344 13.742 1 90.12 514 ILE B N 1
ATOM 8189 C CA . ILE B 1 514 ? 5.727 32.531 12.539 1 90.12 514 ILE B CA 1
ATOM 8190 C C . ILE B 1 514 ? 6.969 31.641 12.469 1 90.12 514 ILE B C 1
ATOM 8192 O O . ILE B 1 514 ? 6.867 30.438 12.219 1 90.12 514 ILE B O 1
ATOM 8196 N N . LEU B 1 515 ? 8.18 32.188 12.781 1 90.69 515 LEU B N 1
ATOM 8197 C CA . LEU B 1 515 ? 9.43 31.422 12.711 1 90.69 515 LEU B CA 1
ATOM 8198 C C . LEU B 1 515 ? 9.477 30.344 13.797 1 90.69 515 LEU B C 1
ATOM 8200 O O . LEU B 1 515 ? 9.977 29.25 13.562 1 90.69 515 LEU B O 1
ATOM 8204 N N . SER B 1 516 ? 8.992 30.719 14.969 1 87.94 516 SER B N 1
ATOM 8205 C CA . SER B 1 516 ? 8.969 29.734 16.047 1 87.94 516 SER B CA 1
ATOM 8206 C C . SER B 1 516 ? 8.016 28.594 15.734 1 87.94 516 SER B C 1
ATOM 8208 O O . SER B 1 516 ? 8.328 27.422 15.984 1 87.94 516 SER B O 1
ATOM 8210 N N . ALA B 1 517 ? 6.844 28.922 15.227 1 86.19 517 ALA B N 1
ATOM 8211 C CA . ALA B 1 517 ? 5.855 27.906 14.875 1 86.19 517 ALA B CA 1
ATOM 8212 C C . ALA B 1 517 ? 6.371 27.016 13.75 1 86.19 517 ALA B C 1
ATOM 8214 O O . ALA B 1 517 ? 6.219 25.781 13.805 1 86.19 517 ALA B O 1
ATOM 8215 N N . ASP B 1 518 ? 6.965 27.562 12.742 1 90.06 518 ASP B N 1
ATOM 8216 C CA . ASP B 1 518 ? 7.469 26.797 11.594 1 90.06 518 ASP B CA 1
ATOM 8217 C C . ASP B 1 518 ? 8.664 25.938 11.984 1 90.06 518 ASP B C 1
ATOM 8219 O O . ASP B 1 518 ? 8.883 24.875 11.414 1 90.06 518 ASP B O 1
ATOM 8223 N N . THR B 1 519 ? 9.445 26.469 12.938 1 89 519 THR B N 1
ATOM 8224 C CA . THR B 1 519 ? 10.57 25.672 13.414 1 89 519 THR B CA 1
ATOM 8225 C C . THR B 1 519 ? 10.078 24.375 14.055 1 89 519 THR B C 1
ATOM 8227 O O . THR B 1 519 ? 10.656 23.312 13.828 1 89 519 THR B O 1
ATOM 8230 N N . VAL B 1 520 ? 9.062 24.484 14.812 1 84.81 520 VAL B N 1
ATOM 8231 C CA . VAL B 1 520 ? 8.492 23.297 15.453 1 84.81 520 VAL B CA 1
ATOM 8232 C C . VAL B 1 520 ? 7.988 22.328 14.383 1 84.81 520 VAL B C 1
ATOM 8234 O O . VAL B 1 520 ? 8.211 21.109 14.477 1 84.81 520 VAL B O 1
ATOM 8237 N N . LEU B 1 521 ? 7.312 22.844 13.383 1 88.19 521 LEU B N 1
ATOM 8238 C CA . LEU B 1 521 ? 6.805 22 12.305 1 88.19 521 LEU B CA 1
ATOM 8239 C C . LEU B 1 521 ? 7.949 21.375 11.516 1 88.19 521 LEU B C 1
ATOM 8241 O O . LEU B 1 521 ? 7.855 20.219 11.078 1 88.19 521 LEU B O 1
ATOM 8245 N N . MET B 1 522 ? 8.992 22.109 11.352 1 89.5 522 MET B N 1
ATOM 8246 C CA . MET B 1 522 ? 10.164 21.609 10.633 1 89.5 522 MET B CA 1
ATOM 8247 C C . MET B 1 522 ? 10.844 20.484 11.414 1 89.5 522 MET B C 1
ATOM 8249 O O . MET B 1 522 ? 11.375 19.547 10.812 1 89.5 522 MET B O 1
ATOM 8253 N N . LEU B 1 523 ? 10.891 20.609 12.695 1 88.38 523 LEU B N 1
ATOM 8254 C CA . LEU B 1 523 ? 11.469 19.562 13.531 1 88.38 523 LEU B CA 1
ATOM 8255 C C . LEU B 1 523 ? 10.656 18.281 13.445 1 88.38 523 LEU B C 1
ATOM 8257 O O . LEU B 1 523 ? 11.219 17.188 13.344 1 88.38 523 LEU B O 1
ATOM 8261 N N . ALA B 1 524 ? 9.352 18.484 13.492 1 86.31 524 ALA B N 1
ATOM 8262 C CA . ALA B 1 524 ? 8.484 17.312 13.359 1 86.31 524 ALA B CA 1
ATOM 8263 C C . ALA B 1 524 ? 8.672 16.641 12 1 86.31 524 ALA B C 1
ATOM 8265 O O . ALA B 1 524 ? 8.727 15.422 11.914 1 86.31 524 ALA B O 1
ATOM 8266 N N . ALA B 1 525 ? 8.734 17.391 10.914 1 89 525 ALA B N 1
ATOM 8267 C CA . ALA B 1 525 ? 8.914 16.859 9.562 1 89 525 ALA B CA 1
ATOM 8268 C C . ALA B 1 525 ? 10.273 16.188 9.422 1 89 525 ALA B C 1
ATOM 8270 O O . ALA B 1 525 ? 10.391 15.148 8.766 1 89 525 ALA B O 1
ATOM 8271 N N . ALA B 1 526 ? 11.305 16.766 10.023 1 89.69 526 ALA B N 1
ATOM 8272 C CA . ALA B 1 526 ? 12.656 16.203 9.938 1 89.69 526 ALA B CA 1
ATOM 8273 C C . ALA B 1 526 ? 12.734 14.844 10.633 1 89.69 526 ALA B C 1
ATOM 8275 O O . ALA B 1 526 ? 13.344 13.906 10.109 1 89.69 526 ALA B O 1
ATOM 8276 N N . VAL B 1 527 ? 12.133 14.773 11.742 1 87.38 527 VAL B N 1
ATOM 8277 C CA . VAL B 1 527 ? 12.141 13.523 12.484 1 87.38 527 VAL B CA 1
ATOM 8278 C C . VAL B 1 527 ? 11.383 12.453 11.711 1 87.38 527 VAL B C 1
ATOM 8280 O O . VAL B 1 527 ? 11.82 11.305 11.617 1 87.38 527 VAL B O 1
ATOM 8283 N N . LEU B 1 528 ? 10.273 12.789 11.148 1 86.12 528 LEU B N 1
ATOM 8284 C CA . LEU B 1 528 ? 9.477 11.852 10.367 1 86.12 528 LEU B CA 1
ATOM 8285 C C . LEU B 1 528 ? 10.242 11.406 9.125 1 86.12 528 LEU B C 1
ATOM 8287 O O . LEU B 1 528 ? 10.164 10.234 8.727 1 86.12 528 LEU B O 1
ATOM 8291 N N . TYR B 1 529 ? 10.922 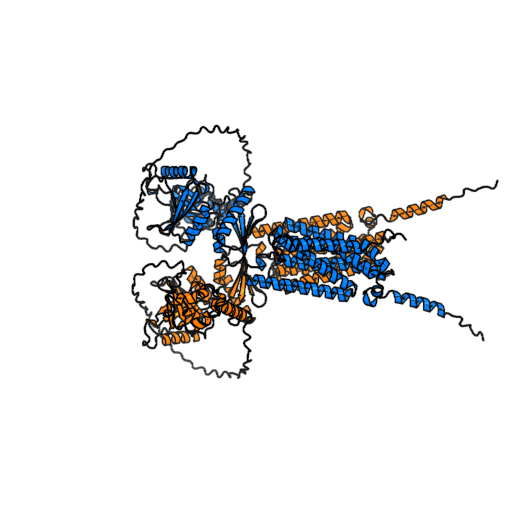12.234 8.5 1 87.25 529 TYR B N 1
ATOM 8292 C CA . TYR B 1 529 ? 11.648 11.906 7.281 1 87.25 529 TYR B CA 1
ATOM 8293 C C . TYR B 1 529 ? 12.773 10.922 7.562 1 87.25 529 TYR B C 1
ATOM 8295 O O . TYR B 1 529 ? 13.047 10.031 6.754 1 87.25 529 TYR B O 1
ATOM 8303 N N . LEU B 1 530 ? 13.391 11.078 8.688 1 86.25 530 LEU B N 1
ATOM 8304 C CA . LEU B 1 530 ? 14.562 10.266 9 1 86.25 530 LEU B CA 1
ATOM 8305 C C . LEU B 1 530 ? 14.141 8.883 9.492 1 86.25 530 LEU B C 1
ATOM 8307 O O . LEU B 1 530 ? 14.859 7.898 9.281 1 86.25 530 LEU B O 1
ATOM 8311 N N . LEU B 1 531 ? 12.977 8.805 10.062 1 81.56 531 LEU B N 1
ATOM 8312 C CA . LEU B 1 531 ? 12.648 7.555 10.734 1 81.56 531 LEU B CA 1
ATOM 8313 C C . LEU B 1 531 ? 11.531 6.816 10.008 1 81.56 531 LEU B C 1
ATOM 8315 O O . LEU B 1 531 ? 11.375 5.602 10.172 1 81.56 531 LEU B O 1
ATOM 8319 N N . ALA B 1 532 ? 10.805 7.523 9.281 1 75.56 532 ALA B N 1
ATOM 8320 C CA . ALA B 1 532 ? 9.672 6.879 8.633 1 75.56 532 ALA B CA 1
ATOM 8321 C C . ALA B 1 532 ? 10.102 6.152 7.359 1 75.56 532 ALA B C 1
ATOM 8323 O O . ALA B 1 532 ? 11.211 6.371 6.859 1 75.56 532 ALA B O 1
ATOM 8324 N N . VAL B 1 533 ? 9.219 5.23 6.926 1 69.06 533 VAL B N 1
ATOM 8325 C CA . VAL B 1 533 ? 9.508 4.457 5.723 1 69.06 533 VAL B CA 1
ATOM 8326 C C . VAL B 1 533 ? 8.359 4.594 4.73 1 69.06 533 VAL B C 1
ATOM 8328 O O . VAL B 1 533 ? 7.238 4.949 5.113 1 69.06 533 VAL B O 1
ATOM 8331 N N . GLY B 1 534 ? 8.711 4.434 3.465 1 69.56 534 GLY B N 1
ATOM 8332 C CA . GLY B 1 534 ? 7.688 4.348 2.438 1 69.56 534 GLY B CA 1
ATOM 8333 C C . GLY B 1 534 ? 6.984 5.668 2.186 1 69.56 534 GLY B C 1
ATOM 8334 O O . GLY B 1 534 ? 7.633 6.699 2.014 1 69.56 534 GLY B O 1
ATOM 8335 N N . GLY B 1 535 ? 5.695 5.688 2.15 1 74.38 535 GLY B N 1
ATOM 8336 C CA . GLY B 1 535 ? 4.863 6.836 1.816 1 74.38 535 GLY B CA 1
ATOM 8337 C C . GLY B 1 535 ? 4.922 7.938 2.855 1 74.38 535 GLY B C 1
ATOM 8338 O O . GLY B 1 535 ? 4.82 9.117 2.521 1 74.38 535 GLY B O 1
ATOM 8339 N N . VAL B 1 536 ? 5.195 7.574 4.066 1 81.69 536 VAL B N 1
ATOM 8340 C CA . VAL B 1 536 ? 5.25 8.562 5.137 1 81.69 536 VAL B CA 1
ATOM 8341 C C . VAL B 1 536 ? 6.508 9.414 4.988 1 81.69 536 VAL B C 1
ATOM 8343 O O . VAL B 1 536 ? 6.516 10.594 5.359 1 81.69 536 VAL B O 1
ATOM 8346 N N . LYS B 1 537 ? 7.543 8.812 4.43 1 83.31 537 LYS B N 1
ATOM 8347 C CA . LYS B 1 537 ? 8.766 9.57 4.16 1 83.31 537 LYS B CA 1
ATOM 8348 C C . LYS B 1 537 ? 8.516 10.656 3.119 1 83.31 537 LYS B C 1
ATOM 8350 O O . LYS B 1 537 ? 9 11.781 3.258 1 83.31 537 LYS B O 1
ATOM 8355 N N . GLY B 1 538 ? 7.816 10.289 2.057 1 82.44 538 GLY B N 1
ATOM 8356 C CA . GLY B 1 538 ? 7.453 11.266 1.042 1 82.44 538 GLY B CA 1
ATOM 8357 C C . GLY B 1 538 ? 6.59 12.391 1.578 1 82.44 538 GLY B C 1
ATOM 8358 O O . GLY B 1 538 ? 6.754 13.547 1.179 1 82.44 538 GLY B O 1
ATOM 8359 N N . PHE B 1 539 ? 5.75 12.102 2.508 1 85.12 539 PHE B N 1
ATOM 8360 C CA . PHE B 1 539 ? 4.902 13.094 3.166 1 85.12 539 PHE B CA 1
ATOM 8361 C C . PHE B 1 539 ? 5.742 14.07 3.975 1 85.12 539 PHE B C 1
ATOM 8363 O O . PHE B 1 539 ? 5.539 15.289 3.889 1 85.12 539 PHE B O 1
ATOM 8370 N N . ALA B 1 540 ? 6.609 13.461 4.734 1 88.69 540 ALA B N 1
ATOM 8371 C CA . ALA B 1 540 ? 7.48 14.273 5.574 1 88.69 540 ALA B CA 1
ATOM 8372 C C . ALA B 1 540 ? 8.312 15.242 4.727 1 88.69 540 ALA B C 1
ATOM 8374 O O . ALA B 1 540 ? 8.5 16.406 5.098 1 88.69 540 ALA B O 1
ATOM 8375 N N . PHE B 1 541 ? 8.727 14.812 3.615 1 88.19 541 PHE B N 1
ATOM 8376 C CA . PHE B 1 541 ? 9.523 15.633 2.715 1 88.19 541 PHE B CA 1
ATOM 8377 C C . PHE B 1 541 ? 8.703 16.781 2.156 1 88.19 541 PHE B C 1
ATOM 8379 O O . PHE B 1 541 ? 9.172 17.922 2.117 1 88.19 541 PHE B O 1
ATOM 8386 N N . THR B 1 542 ? 7.531 16.469 1.735 1 89.06 542 THR B N 1
ATOM 8387 C CA . THR B 1 542 ? 6.668 17.5 1.173 1 89.06 542 THR B CA 1
ATOM 8388 C C . THR B 1 542 ? 6.277 18.516 2.24 1 89.06 542 THR B C 1
ATOM 8390 O O . THR B 1 542 ? 6.23 19.719 1.971 1 89.06 542 THR B O 1
ATOM 8393 N N . LEU B 1 543 ? 5.996 18.031 3.424 1 88.56 543 LEU B N 1
ATOM 8394 C CA . LEU B 1 543 ? 5.668 18.922 4.527 1 88.56 543 LEU B CA 1
ATOM 8395 C C . LEU B 1 543 ? 6.836 19.844 4.84 1 88.56 543 LEU B C 1
ATOM 8397 O O . LEU B 1 543 ? 6.645 21.047 5.016 1 88.56 543 LEU B O 1
ATOM 8401 N N . GLY B 1 544 ? 8.047 19.297 4.93 1 89.94 544 GLY B N 1
ATOM 8402 C CA . GLY B 1 544 ? 9.234 20.094 5.199 1 89.94 544 GLY B CA 1
ATOM 8403 C C . GLY B 1 544 ? 9.531 21.109 4.117 1 89.94 544 GLY B C 1
ATOM 8404 O O . GLY B 1 544 ? 9.797 22.281 4.41 1 89.94 544 GLY B O 1
ATOM 8405 N N . MET B 1 545 ? 9.438 20.703 2.92 1 91.62 545 MET B N 1
ATOM 8406 C CA . MET B 1 545 ? 9.711 21.594 1.791 1 91.62 545 MET B CA 1
ATOM 8407 C C . MET B 1 545 ? 8.695 22.734 1.731 1 91.62 545 MET B C 1
ATOM 8409 O O . MET B 1 545 ? 9.07 23.891 1.525 1 91.62 545 MET B O 1
ATOM 8413 N N . SER B 1 546 ? 7.516 22.375 1.915 1 90.56 546 SER B N 1
ATOM 8414 C CA . SER B 1 546 ? 6.465 23.391 1.871 1 90.56 546 SER B CA 1
ATOM 8415 C C . SER B 1 546 ? 6.621 24.406 3.004 1 90.56 546 SER B C 1
ATOM 8417 O O . SER B 1 546 ? 6.324 25.578 2.834 1 90.56 546 SER B O 1
ATOM 8419 N N . THR B 1 547 ? 7.059 23.938 4.148 1 89.44 547 THR B N 1
ATOM 8420 C CA . THR B 1 547 ? 7.27 24.844 5.277 1 89.44 547 THR B CA 1
ATOM 8421 C C . THR B 1 547 ? 8.398 25.828 4.98 1 89.44 547 THR B C 1
ATOM 8423 O O . THR B 1 547 ? 8.289 27.016 5.297 1 89.44 547 THR B O 1
ATOM 8426 N N . ILE B 1 548 ? 9.414 25.359 4.375 1 92.56 548 ILE B N 1
ATOM 8427 C CA . ILE B 1 548 ? 10.531 26.234 4.012 1 92.56 548 ILE B CA 1
ATOM 8428 C C . ILE B 1 548 ? 10.07 27.266 2.994 1 92.56 548 ILE B C 1
ATOM 8430 O O . ILE B 1 548 ? 10.391 28.453 3.119 1 92.56 548 ILE B O 1
ATOM 8434 N N . ILE B 1 549 ? 9.367 26.844 2.049 1 92.31 549 ILE B N 1
ATOM 8435 C CA . ILE B 1 549 ? 8.859 27.734 1.011 1 92.31 549 ILE B CA 1
ATOM 8436 C C . ILE B 1 549 ? 7.891 28.734 1.625 1 92.31 549 ILE B C 1
ATOM 8438 O O . ILE B 1 549 ? 7.863 29.906 1.222 1 92.31 549 ILE B O 1
ATOM 8442 N N . ASP B 1 550 ? 7.164 28.281 2.588 1 91.81 550 ASP B N 1
ATOM 8443 C CA . ASP B 1 550 ? 6.242 29.172 3.279 1 91.81 550 ASP B CA 1
ATOM 8444 C C . ASP B 1 550 ? 6.988 30.328 3.953 1 91.81 550 ASP B C 1
ATOM 8446 O O . ASP B 1 550 ? 6.582 31.484 3.852 1 91.81 550 ASP B O 1
ATOM 8450 N N . VAL B 1 551 ? 8.047 30.031 4.621 1 91.75 551 VAL B N 1
ATOM 8451 C CA . VAL B 1 551 ? 8.844 31.047 5.293 1 91.75 551 VAL B CA 1
ATOM 8452 C C . VAL B 1 551 ? 9.414 32.031 4.266 1 91.75 551 VAL B C 1
ATOM 8454 O O . VAL B 1 551 ? 9.391 33.25 4.473 1 91.75 551 VAL B O 1
ATOM 8457 N N . MET B 1 552 ? 9.805 31.484 3.18 1 93.12 552 MET B N 1
ATOM 8458 C CA . MET B 1 552 ? 10.367 32.312 2.117 1 93.12 552 MET B CA 1
ATOM 8459 C C . MET B 1 552 ? 9.305 33.25 1.55 1 93.12 552 MET B C 1
ATOM 8461 O O . MET B 1 552 ? 9.555 34.438 1.385 1 93.12 552 MET B O 1
ATOM 8465 N N . VAL B 1 553 ? 8.156 32.812 1.332 1 91.62 553 VAL B N 1
ATOM 8466 C CA . VAL B 1 553 ? 7.086 33.594 0.706 1 91.62 553 VAL B CA 1
ATOM 8467 C C . VAL B 1 553 ? 6.574 34.656 1.682 1 91.62 553 VAL B C 1
ATOM 8469 O O . VAL B 1 553 ? 6.297 35.781 1.288 1 91.62 553 VAL B O 1
ATOM 8472 N N . VAL B 1 554 ? 6.445 34.312 2.939 1 90.81 554 VAL B N 1
ATOM 8473 C CA . VAL B 1 554 ? 5.941 35.25 3.92 1 90.81 554 VAL B CA 1
ATOM 8474 C C . VAL B 1 554 ? 6.93 36.406 4.078 1 90.81 554 VAL B C 1
ATOM 8476 O O . VAL B 1 554 ? 6.535 37.594 4.141 1 90.81 554 VAL B O 1
ATOM 8479 N N . PHE B 1 555 ? 8.211 36.125 4.035 1 90.94 555 PHE B N 1
ATOM 8480 C CA . PHE B 1 555 ? 9.234 37.125 4.262 1 90.94 555 PHE B CA 1
ATOM 8481 C C . PHE B 1 555 ? 9.477 37.938 2.998 1 90.94 555 PHE B C 1
ATOM 8483 O O . PHE B 1 555 ? 9.703 39.156 3.068 1 90.94 555 PHE B O 1
ATOM 8490 N N . LEU B 1 556 ? 9.359 37.312 1.874 1 93.38 556 LEU B N 1
ATOM 8491 C CA . LEU B 1 556 ? 9.812 38 0.66 1 93.38 556 LEU B CA 1
ATOM 8492 C C . LEU B 1 556 ? 8.633 38.531 -0.146 1 93.38 556 LEU B C 1
ATOM 8494 O O . LEU B 1 556 ? 8.797 39.375 -1.019 1 93.38 556 LEU B O 1
ATOM 8498 N N . PHE B 1 557 ? 7.496 38.062 0.116 1 91.94 557 PHE B N 1
ATOM 8499 C CA . PHE B 1 557 ? 6.375 38.438 -0.729 1 91.94 557 PHE B CA 1
ATOM 8500 C C . PHE B 1 557 ? 5.25 39.062 0.107 1 91.94 557 PHE B C 1
ATOM 8502 O O . PHE B 1 557 ? 4.848 40.188 -0.115 1 91.94 557 PHE B O 1
ATOM 8509 N N . THR B 1 558 ? 4.801 38.344 1.095 1 89.69 558 THR B N 1
ATOM 8510 C CA . THR B 1 558 ? 3.611 38.719 1.843 1 89.69 558 THR B CA 1
ATOM 8511 C C . THR B 1 558 ? 3.867 40.031 2.625 1 89.69 558 THR B C 1
ATOM 8513 O O . THR B 1 558 ? 3.082 40.969 2.547 1 89.69 558 THR B O 1
ATOM 8516 N N . HIS B 1 559 ? 4.941 40 3.41 1 90.44 559 HIS B N 1
ATOM 8517 C CA . HIS B 1 559 ? 5.242 41.188 4.227 1 90.44 559 HIS B CA 1
ATOM 8518 C C . HIS B 1 559 ? 5.434 42.438 3.363 1 90.44 559 HIS B C 1
ATOM 8520 O O . HIS B 1 559 ? 4.781 43.438 3.584 1 90.44 559 HIS B O 1
ATOM 8526 N N . PRO B 1 560 ? 6.238 42.312 2.32 1 90 560 PRO B N 1
ATOM 8527 C CA . PRO B 1 560 ? 6.426 43.5 1.481 1 90 560 PRO B CA 1
ATOM 8528 C C . PRO B 1 560 ? 5.148 43.938 0.763 1 90 560 PRO B C 1
ATOM 8530 O O . PRO B 1 560 ? 4.93 45.125 0.54 1 90 560 PRO B O 1
ATOM 8533 N N . LEU B 1 561 ? 4.34 42.969 0.389 1 90.31 561 LEU B N 1
ATOM 8534 C CA . LEU B 1 561 ? 3.092 43.281 -0.294 1 90.31 561 LEU B CA 1
ATOM 8535 C C . LEU B 1 561 ? 2.141 44.031 0.636 1 90.31 561 LEU B C 1
ATOM 8537 O O . LEU B 1 561 ? 1.494 45 0.226 1 90.31 561 LEU B O 1
ATOM 8541 N N . VAL B 1 562 ? 2.053 43.656 1.881 1 88.69 562 VAL B N 1
ATOM 8542 C CA . VAL B 1 562 ? 1.202 44.312 2.861 1 88.69 562 VAL B CA 1
ATOM 8543 C C . VAL B 1 562 ? 1.748 45.719 3.16 1 88.69 562 VAL B C 1
ATOM 8545 O O . VAL B 1 562 ? 0.981 46.656 3.322 1 88.69 562 VAL B O 1
ATOM 8548 N N . ALA B 1 563 ? 3.062 45.812 3.225 1 87.12 563 ALA B N 1
ATOM 8549 C CA . ALA B 1 563 ? 3.695 47.125 3.449 1 87.12 563 ALA B CA 1
ATOM 8550 C C . ALA B 1 563 ? 3.381 48.094 2.312 1 87.12 563 ALA B C 1
ATOM 8552 O O . ALA B 1 563 ? 3.158 49.281 2.545 1 87.12 563 ALA B O 1
ATOM 8553 N N . LEU B 1 564 ? 3.365 47.531 1.099 1 87.06 564 LEU B N 1
ATOM 8554 C CA . LEU B 1 564 ? 3.07 48.375 -0.067 1 87.06 564 LEU B CA 1
ATOM 8555 C C . LEU B 1 564 ? 1.6 48.781 -0.086 1 87.06 564 LEU B C 1
ATOM 8557 O O . LEU B 1 564 ? 1.27 49.906 -0.418 1 87.06 564 LEU B O 1
ATOM 8561 N N . LEU B 1 565 ? 0.764 47.906 0.272 1 86 565 LEU B N 1
ATOM 8562 C CA . LEU B 1 565 ? -0.672 48.156 0.244 1 86 565 LEU B CA 1
ATOM 8563 C C . LEU B 1 565 ? -1.075 49.125 1.356 1 86 565 LEU B C 1
ATOM 8565 O O . LEU B 1 565 ? -2.035 49.875 1.208 1 86 565 LEU B O 1
ATOM 8569 N N . SER B 1 566 ? -0.365 49.094 2.475 1 83.38 566 SER B N 1
ATOM 8570 C CA . SER B 1 566 ? -0.665 49.969 3.598 1 83.38 566 SER B CA 1
ATOM 8571 C C . SER B 1 566 ? -0.411 51.438 3.238 1 83.38 566 SER B C 1
ATOM 8573 O O . SER B 1 566 ? -0.968 52.344 3.861 1 83.38 566 SER B O 1
ATOM 8575 N N . ARG B 1 567 ? 0.392 51.594 2.236 1 79.44 567 ARG B N 1
ATOM 8576 C CA . ARG B 1 567 ? 0.695 52.938 1.798 1 79.44 567 ARG B CA 1
ATOM 8577 C C . ARG B 1 567 ? -0.351 53.438 0.809 1 79.44 567 ARG B C 1
ATOM 8579 O O . ARG B 1 567 ? -0.47 54.656 0.582 1 79.44 567 ARG B O 1
ATOM 8586 N N . ALA B 1 568 ? -1.028 52.438 0.292 1 76 568 ALA B N 1
ATOM 8587 C CA . ALA B 1 568 ? -2.037 52.812 -0.695 1 76 568 ALA B CA 1
ATOM 8588 C C . ALA B 1 568 ? -3.312 53.312 -0.016 1 76 568 ALA B C 1
ATOM 8590 O O . ALA B 1 568 ? -3.66 52.844 1.073 1 76 568 ALA B O 1
ATOM 8591 N N . ASN B 1 569 ? -3.826 54.5 -0.323 1 60.81 569 ASN B N 1
ATOM 8592 C CA . ASN B 1 569 ? -4.977 55.188 0.252 1 60.81 569 ASN B CA 1
ATOM 8593 C C . ASN B 1 569 ? -6.195 54.281 0.327 1 60.81 569 ASN B C 1
ATOM 8595 O O . ASN B 1 569 ? -7 54.375 1.256 1 60.81 569 ASN B O 1
ATOM 8599 N N . ALA B 1 570 ? -6.445 53.469 -0.525 1 57.97 570 ALA B N 1
ATOM 8600 C CA . ALA B 1 570 ? -7.633 52.625 -0.592 1 57.97 570 ALA B CA 1
ATOM 8601 C C . ALA B 1 570 ? -7.664 51.625 0.563 1 57.97 570 ALA B C 1
ATOM 8603 O O . ALA B 1 570 ? -8.734 51.188 0.979 1 57.97 570 ALA B O 1
ATOM 8604 N N . PHE B 1 571 ? -6.598 51.312 1.174 1 58.84 571 PHE B N 1
ATOM 8605 C CA . PHE B 1 571 ? -6.504 50.281 2.209 1 58.84 571 PHE B CA 1
ATOM 8606 C C . PHE B 1 571 ? -6.703 50.875 3.592 1 58.84 571 PHE B C 1
ATOM 8608 O O . PHE B 1 571 ? -6.824 50.156 4.582 1 58.84 571 PHE B O 1
ATOM 8615 N N . THR B 1 572 ? -6.844 52.281 3.578 1 57.03 572 THR B N 1
ATOM 8616 C CA . THR B 1 572 ? -7.039 52.969 4.848 1 57.03 572 THR B CA 1
ATOM 8617 C C . THR B 1 572 ? -8.516 53.031 5.207 1 57.03 572 THR B C 1
ATOM 8619 O O . THR B 1 572 ? -8.875 53.375 6.34 1 57.03 572 THR B O 1
ATOM 8622 N N . SER B 1 573 ? -9.367 52.625 4.211 1 58.44 573 SER B N 1
ATOM 8623 C CA . SER B 1 573 ? -10.781 52.625 4.559 1 58.44 573 SER B CA 1
ATOM 8624 C C . SER B 1 573 ? -11.188 51.344 5.262 1 58.44 573 SER B C 1
ATOM 8626 O O . SER B 1 573 ? -10.797 50.25 4.836 1 58.44 573 SER B O 1
ATOM 8628 N N . PRO B 1 574 ? -11.758 51.406 6.434 1 57.91 574 PRO B N 1
ATOM 8629 C CA . PRO B 1 574 ? -12.109 50.219 7.246 1 57.91 574 PRO B CA 1
ATOM 8630 C C . PRO B 1 574 ? -13.016 49.25 6.504 1 57.91 574 PRO B C 1
ATOM 8632 O O . PRO B 1 574 ? -12.984 48.031 6.777 1 57.91 574 PRO B O 1
ATOM 8635 N N . ARG B 1 575 ? -13.898 49.75 5.652 1 56.41 575 ARG B N 1
ATOM 8636 C CA . ARG B 1 575 ? -14.867 48.875 4.969 1 56.41 575 ARG B CA 1
ATOM 8637 C C . ARG B 1 575 ? -14.172 47.938 4.012 1 56.41 575 ARG B C 1
ATOM 8639 O O . ARG B 1 575 ? -14.633 46.812 3.807 1 56.41 575 ARG B O 1
ATOM 8646 N N . PHE B 1 576 ? -13.078 48.312 3.525 1 54.28 576 PHE B N 1
ATOM 8647 C CA . PHE B 1 576 ? -12.43 47.531 2.479 1 54.28 576 PHE B CA 1
ATOM 8648 C C . PHE B 1 576 ? -11.32 46.688 3.059 1 54.28 576 PHE B C 1
ATOM 8650 O O . PHE B 1 576 ? -11.109 45.531 2.607 1 54.28 576 PHE B O 1
ATOM 8657 N N . SER B 1 577 ? -10.594 47.156 4.055 1 54.34 577 SER B N 1
ATOM 8658 C CA . SER B 1 577 ? -9.406 46.438 4.523 1 54.34 577 SER B CA 1
ATOM 8659 C C . SER B 1 577 ? -9.766 45.344 5.52 1 54.34 577 SER B C 1
ATOM 8661 O O . SER B 1 577 ? -8.984 44.438 5.738 1 54.34 577 SER B O 1
ATOM 8663 N N . GLY B 1 578 ? -11.148 45.25 5.887 1 55.97 578 GLY B N 1
ATOM 8664 C CA . GLY B 1 578 ? -11.547 44.344 6.941 1 55.97 578 GLY B CA 1
ATOM 8665 C C . GLY B 1 578 ? -10.969 44.688 8.297 1 55.97 578 GLY B C 1
ATOM 8666 O O . GLY B 1 578 ? -11 43.875 9.227 1 55.97 578 GLY B O 1
ATOM 8667 N N . LEU B 1 579 ? -10.289 46 8.43 1 57.94 579 LEU B N 1
ATOM 8668 C CA . LEU B 1 579 ? -9.664 46.438 9.672 1 57.94 579 LEU B CA 1
ATOM 8669 C C . LEU B 1 579 ? -10.625 47.312 10.477 1 57.94 579 LEU B C 1
ATOM 8671 O O . LEU B 1 579 ? -11.133 48.312 9.969 1 57.94 579 LEU B O 1
ATOM 8675 N N . GLY B 1 580 ? -11.328 46.938 11.438 1 51.62 580 GLY B N 1
ATOM 8676 C CA . GLY B 1 580 ? -12.281 47.5 12.375 1 51.62 580 GLY B CA 1
ATOM 8677 C C . GLY B 1 580 ? -12.32 49.031 12.328 1 51.62 580 GLY B C 1
ATOM 8678 O O . GLY B 1 580 ? -11.391 49.656 11.82 1 51.62 580 GLY B O 1
ATOM 8679 N N . ASN B 1 581 ? -13.531 49.75 12.43 1 43.88 581 ASN B N 1
ATOM 8680 C CA . ASN B 1 581 ? -13.883 51.188 12.414 1 43.88 581 ASN B CA 1
ATOM 8681 C C . ASN B 1 581 ? -13.156 51.938 13.508 1 43.88 581 ASN B C 1
ATOM 8683 O O . ASN B 1 581 ? -13.406 51.719 14.695 1 43.88 581 ASN B O 1
ATOM 8687 N N . VAL B 1 582 ? -12.008 52.312 13.602 1 41.22 582 VAL B N 1
ATOM 8688 C CA . VAL B 1 582 ? -11.477 53.188 14.641 1 41.22 582 VAL B CA 1
ATOM 8689 C C . VAL B 1 582 ? -12.195 54.531 14.586 1 41.22 582 VAL B C 1
ATOM 8691 O O . VAL B 1 582 ? -12.148 55.312 15.547 1 41.22 582 VAL B O 1
ATOM 8694 N N . ARG B 1 583 ? -12.508 55.156 13.531 1 41.09 583 ARG B N 1
ATOM 8695 C CA . ARG B 1 583 ? -12.742 56.594 13.516 1 41.09 583 ARG B CA 1
ATOM 8696 C C . ARG B 1 583 ? -13.984 56.969 14.328 1 41.09 583 ARG B C 1
ATOM 8698 O O . ARG B 1 583 ? -14.258 58.125 14.562 1 41.09 583 ARG B O 1
ATOM 8705 N N . SER B 1 584 ? -14.891 56.062 14.555 1 36.78 584 SER B N 1
ATOM 8706 C CA . SER B 1 584 ? -16.125 56.75 14.914 1 36.78 584 SER B CA 1
ATOM 8707 C C . SER B 1 584 ? -16.016 57.375 16.297 1 36.78 584 SER B C 1
ATOM 8709 O O . SER B 1 584 ? -16.859 58.188 16.672 1 36.78 584 SER B O 1
ATOM 8711 N N . ASP B 1 585 ? -15.133 56.812 17.172 1 35.62 585 ASP B N 1
ATOM 8712 C CA . ASP B 1 585 ? -15.422 57.375 18.484 1 35.62 585 ASP B CA 1
ATOM 8713 C C . ASP B 1 585 ? -14.758 58.719 18.688 1 35.62 585 ASP B C 1
ATOM 8715 O O . ASP B 1 585 ? -14.906 59.344 19.734 1 35.62 585 ASP B O 1
ATOM 8719 N N . ARG B 1 586 ? -13.703 59.125 18 1 37.94 586 ARG B N 1
ATOM 8720 C CA . ARG B 1 586 ? -13.211 60.438 18.312 1 37.94 586 ARG B CA 1
ATOM 8721 C C . ARG B 1 586 ? -14.188 61.531 17.828 1 37.94 586 ARG B C 1
ATOM 8723 O O . ARG B 1 586 ? -14.141 62.656 18.297 1 37.94 586 ARG B O 1
ATOM 8730 N N . SER B 1 587 ? -14.852 61.281 16.734 1 36.5 587 SER B N 1
ATOM 8731 C CA . SER B 1 587 ? -15.672 62.406 16.297 1 36.5 587 SER B CA 1
ATOM 8732 C C . SER B 1 587 ? -16.828 62.656 17.25 1 36.5 587 SER B C 1
ATOM 8734 O O . SER B 1 587 ? -17.547 63.656 17.141 1 36.5 587 SER B O 1
ATOM 8736 N N . ALA B 1 588 ? -17.156 61.625 18.047 1 39.59 588 ALA B N 1
ATOM 8737 C CA . ALA B 1 588 ? -18.266 61.969 18.922 1 39.59 588 ALA B CA 1
ATOM 8738 C C . ALA B 1 588 ? -17.797 62.781 20.125 1 39.59 588 ALA B C 1
ATOM 8740 O O . ALA B 1 588 ? -18.578 63.5 20.734 1 39.59 588 ALA B O 1
ATOM 8741 N N . ALA B 1 589 ? -16.562 62.562 20.578 1 40.44 589 ALA B N 1
ATOM 8742 C CA . ALA B 1 589 ? -16.219 63.312 21.781 1 40.44 589 ALA B CA 1
ATOM 8743 C C . ALA B 1 589 ? -15.977 64.812 21.438 1 40.44 589 ALA B C 1
ATOM 8745 O O . ALA B 1 589 ? -16.109 65.688 22.312 1 40.44 589 ALA B O 1
ATOM 8746 N N . ALA B 1 590 ? -15.539 65.062 20.266 1 40.62 590 ALA B N 1
ATOM 8747 C CA . ALA B 1 590 ? -15.312 66.438 20.016 1 40.62 590 ALA B CA 1
ATOM 8748 C C . ALA B 1 590 ? -16.641 67.25 19.922 1 40.62 590 ALA B C 1
ATOM 8750 O O . ALA B 1 590 ? -16.688 68.438 20.156 1 40.62 590 ALA B O 1
ATOM 8751 N N . SER B 1 591 ? -17.672 66.5 19.438 1 36.84 591 SER B N 1
ATOM 8752 C CA . SER B 1 591 ? -18.875 67.312 19.266 1 36.84 591 SER B CA 1
ATOM 8753 C C . SER B 1 591 ? -19.5 67.688 20.609 1 36.84 591 SER B C 1
ATOM 8755 O O . SER B 1 591 ? -20.438 68.5 20.688 1 36.84 591 SER B O 1
ATOM 8757 N N . ALA B 1 592 ? -19.141 66.875 21.656 1 39.19 592 ALA B N 1
ATOM 8758 C CA . ALA B 1 592 ? -19.891 67.188 22.875 1 39.19 592 ALA B CA 1
ATOM 8759 C C . ALA B 1 592 ? -19.328 68.438 23.562 1 39.19 592 ALA B C 1
ATOM 8761 O O . ALA B 1 592 ? -20.016 69.125 24.312 1 39.19 592 ALA B O 1
ATOM 8762 N N . THR B 1 593 ? -18.031 68.688 23.453 1 37 593 THR B N 1
ATOM 8763 C CA . THR B 1 593 ? -17.562 69.688 24.344 1 37 593 THR B CA 1
ATOM 8764 C C . THR B 1 593 ? -17.938 71.125 23.812 1 37 593 THR B C 1
ATOM 8766 O O . THR B 1 593 ? -17.812 72.125 24.531 1 37 593 THR B O 1
ATOM 8769 N N . GLY B 1 594 ? -18.266 71.188 22.516 1 29.62 594 GLY B N 1
ATOM 8770 C CA . GLY B 1 594 ? -18.453 72.562 22.078 1 29.62 594 GLY B CA 1
ATOM 8771 C C . GLY B 1 594 ? -19.734 73.188 22.609 1 29.62 594 GLY B C 1
ATOM 8772 O O . GLY B 1 594 ? -20.031 74.312 22.297 1 29.62 594 GLY B O 1
ATOM 8773 N N . ARG B 1 595 ? -20.719 72.125 22.859 1 36.09 595 ARG B N 1
ATOM 877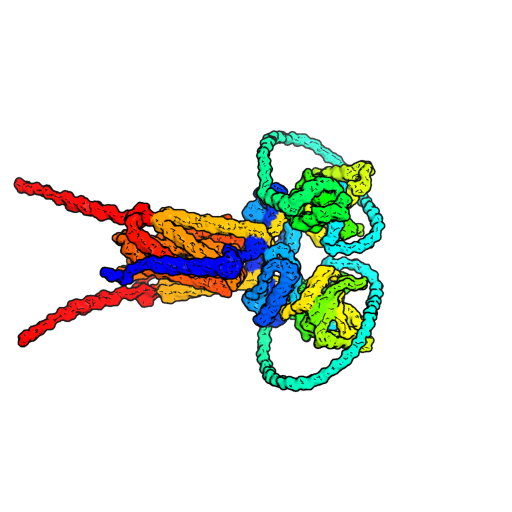4 C CA . ARG B 1 595 ? -21.984 72.875 22.984 1 36.09 595 ARG B CA 1
ATOM 8775 C C . ARG B 1 595 ? -22.062 73.625 24.312 1 36.09 595 ARG B C 1
ATOM 8777 O O . ARG B 1 595 ? -23.125 74.125 24.672 1 36.09 595 ARG B O 1
ATOM 8784 N N . SER B 1 596 ? -21.156 73.375 25.234 1 32.5 596 SER B N 1
ATOM 8785 C CA . SER B 1 596 ? -21.5 74.062 26.469 1 32.5 596 SER B CA 1
ATOM 8786 C C . SER B 1 596 ? -21.297 75.625 26.312 1 32.5 596 SER B C 1
ATOM 8788 O O . SER B 1 596 ? -20.219 76.125 26.562 1 32.5 596 SER B O 1
ATOM 8790 N N . GLY B 1 597 ? -21.609 76.125 25.094 1 29.94 597 GLY B N 1
ATOM 8791 C CA . GLY B 1 597 ? -21.578 77.562 25.031 1 29.94 597 GLY B CA 1
ATOM 8792 C C . GLY B 1 597 ? -22.312 78.25 26.188 1 29.94 597 GLY B C 1
ATOM 8793 O O . GLY B 1 597 ? -23.062 77.625 26.906 1 29.94 597 GLY B O 1
ATOM 8794 N N . ALA B 1 598 ? -22.344 79.562 26.156 1 33.81 598 ALA B N 1
ATOM 8795 C CA . ALA B 1 598 ? -22.438 80.812 26.938 1 33.81 598 ALA B CA 1
ATOM 8796 C C . ALA B 1 598 ? -23.859 81.062 27.422 1 33.81 598 ALA B C 1
ATOM 8798 O O . ALA B 1 598 ? -24.719 81.5 26.672 1 33.81 598 ALA B O 1
ATOM 8799 N N . LEU B 1 599 ? -24.578 80 27.938 1 30.06 599 LEU B N 1
ATOM 8800 C CA . LEU B 1 599 ? -25.75 80.625 28.594 1 30.06 599 LEU B CA 1
ATOM 8801 C C . LEU B 1 599 ? -25.312 81.625 29.641 1 30.06 599 LEU B C 1
ATOM 8803 O O . LEU B 1 599 ? -24.625 81.312 30.609 1 30.06 599 LEU B O 1
ATOM 8807 N N . ARG B 1 600 ? -25.031 82.875 29.156 1 28.11 600 ARG B N 1
ATOM 8808 C CA . ARG B 1 600 ? -24.844 84.125 29.875 1 28.11 600 ARG B CA 1
ATOM 8809 C C . ARG B 1 600 ? -25.984 84.375 30.844 1 28.11 600 ARG B C 1
ATOM 8811 O O . ARG B 1 600 ? -27.156 84.438 30.422 1 28.11 600 ARG B O 1
ATOM 8818 N N . THR B 1 601 ? -25.922 83.812 31.969 1 25.72 601 THR B N 1
ATOM 8819 C CA . THR B 1 601 ? -26.688 84.188 33.156 1 25.72 601 THR B CA 1
ATOM 8820 C C . THR B 1 601 ? -26.609 85.688 33.438 1 25.72 601 THR B C 1
ATOM 8822 O O . THR B 1 601 ? -25.531 86.188 33.75 1 25.72 601 THR B O 1
ATOM 8825 N N . LYS B 1 602 ? -26.969 86.562 32.344 1 27.42 602 LYS B N 1
ATOM 8826 C CA . LYS B 1 602 ? -26.953 87.938 32.875 1 27.42 602 LYS B CA 1
ATOM 8827 C C . LYS B 1 602 ? -27.641 88 34.25 1 27.42 602 LYS B C 1
ATOM 8829 O O . LYS B 1 602 ? -28.625 87.25 34.469 1 27.42 602 LYS B O 1
ATOM 8834 N N . GLU B 1 603 ? -27.062 88.625 35.281 1 21.39 603 GLU B N 1
ATOM 8835 C CA . GLU B 1 603 ? -27.234 89.188 36.594 1 21.39 603 GLU B CA 1
ATOM 8836 C C . GLU B 1 603 ? -28.562 89.938 36.719 1 21.39 603 GLU B C 1
ATOM 8838 O O . GLU B 1 603 ? -28.781 90.938 36 1 21.39 603 GLU B O 1
ATOM 8843 N N . SER B 1 604 ? -29.812 89.375 36.469 1 20.81 604 SER B N 1
ATOM 8844 C CA . SER B 1 604 ? -30.688 90.062 37.406 1 20.81 604 SER B CA 1
ATOM 8845 C C . SER B 1 604 ? -30.359 89.688 38.844 1 20.81 604 SER B C 1
ATOM 8847 O O . SER B 1 604 ? -30.031 88.5 39.125 1 20.81 604 SER B O 1
#

InterPro domains:
  IPR005791 Protein translocase subunit SecD [MF_01463_B] (2-577)
  IPR005791 Protein translocase subunit SecD [TIGR01129] (40-562)
  IPR022813 Protein-export membrane protein SecD/SecF, archaeal and bacterial [PTHR30081] (11-569)
  IPR048631 Protein translocase subunit SecDF, P1 domain, N-terminal [PF21760] (67-123)
  IPR048634 Protein export membrane protein SecD/SecF, C-terminal [PF02355] (390-566)
  IPR054384 SecDF, P1 head subdomain [PF22599] (280-388)
  IPR055344 Protein-export membrane protein SecD/SecF, C-terminal, bacterial [TIGR00916] (316-554)